Protein 2K57 (pdb70)

Foldseek 3Di:
DAFWKWFAWPVGDIFIFRGFWDADPPQQWTWGQGPVRDTDIDHNNGTDDIGTPVD

B-factor: mean 37.55, std 17.88, range [0.04, 75.51]

Sequence (55 aa):
MASPTVITLNDGREIQAVDTPKYDEESGFYEFKQLDGKQTRINKDQVRTVKDLLEMASPTVITLNDGREIQAVDTPKYDEESGFYEFKQLDGKQTRINKDQVRTVKDLLEMASPTVITLNDGREIQAVDTPKYDEESGFYEFKQLDGKQTRINKDQVRTVKDLLEMASPTVITLNDGREIQAVDTPKYDEESGFYEFKQLDGKQTRINKDQVRTVKDLLEMASPTVITLNDGREIQAVDTPKYDEESGFYEFKQLDGKQTRINKDQVRTVKDLLEMASPTVITLNDGREIQAVDTPKYDEESGFYEFKQLDGKQTRINKDQVRTVKDLLEMASPTVITLNDGREIQAVDTPKYDEESGFYEFKQLDGKQTRINKDQVRTVKDLLEMASPTVITLNDGREIQAVDTPKYDEESGFYEFKQLDGKQTRINKDQVRTVKDLLEMASPTVITLNDGREIQAVDTPKYDEESGFYEFKQLDGKQTRINKDQVRTVKDLLEMASPTVITLNDGREIQAVDTPKYDEESGFYEFKQLDGKQTRINKDQVRTVKDLLEMASPTVITLNDGREIQAVDTPKYDEESGFYEFKQLDGKQTRINKDQVRTVKDLLEMASPTVITLNDGREIQAVDTPKYDEESGFYEFKQLDGKQTRINKDQVRTVKDLLEMASPTVITLNDGREIQAVDTPKYDEESGFYEFKQLDGKQTRINKDQVRTVKDLLEMASPTVITLNDGREIQAVDTPKYDEESGFYEFKQLDGKQTRINKDQVRTVKDLLEMASPTVITLNDGREIQAVDTPKYDEESGFYEFKQLDGKQTRINKDQVRTVKDLLEMASPTVITLNDGREIQAVDTPKYDEESGFYEFKQLDGKQTRINKDQVRTVKDLLEMASPTVITLNDGREIQAVDTPKYDEESGFYEFKQLDGKQTRINKDQVRTVKDLLEMASPTVITLNDGREIQAVDTPKYDEESGFYEFKQLDGKQTRINKDQVRTVKDLLEMASPTVITLNDGREIQAVDTPKYDEESGFYEFKQLDGKQTRINKDQVRTVKDLLEMASPTVITLNDGREIQAVDTPKYDEESGFYEFKQLDGKQTRINKDQVRTVKDLLE

Secondary structure (DSSP, 8-state):
----EEEEESSS-EEEESS--EE-TTT-EEEEEBTTS-EEEEETTTEEEEEETT-

Radius of gyration: 10.43 Å; Cα contacts (8 Å, |Δi|>4): 114; chains: 1; bounding box: 24×16×30 Å

Organism: Pseudomonas savastanoi pv. phaseolicola (strain 1448A / Race 6) (NCBI:txid264730)

InterPro domains:
  IPR010305 Lipoprotein YgdI/YgdR-like [NF033216] (8-73)
  IPR010305 Lipoprotein YgdI/YgdR-like [PTHR37011] (8-73)
  IPR010920 LSM domain superfamily [SSF50182] (23-73)
  IPR047807 Lipoprotein YgdI/YgdR-like, Sm-like domain [PF06004] (25-72)

Nearest PDB structures (foldseek):
  2k57-assembly1_A  TM=9.425E-01  e=2.923E-08  Pseudomonas savastanoi pv. phaseolicola 1448A
  3bdu-assembly1_G  TM=8.909E-01  e=1.330E-04  Pectobacterium atrosepticum SCRI1043
  2rd1-assembly2_B  TM=9.309E-01  e=3.286E-04  Salmonella enterica subsp. enterica serovar Typhimurium str. LT2
  3fif-assembly6_F  TM=8.836E-01  e=2.090E-04  Escherichia coli K-12
  2ra2-assembly2_B  TM=8.646E-01  e=3.286E-04  Salmonella enterica subsp. enterica serovar Typhimurium str. LT2

Solvent-accessible surface area: 3950 Å² total; per-residue (Å²): 208,75,28,45,4,24,1,7,7,108,118,29,145,112,25,70,0,52,23,86,36,108,118,22,145,150,60,8,71,51,29,5,80,41,107,104,45,113,127,43,138,39,48,104,89,71,29,145,46,74,110,54,89,127,156

CATH classification: 2.30.30.100

Structure (mmCIF, N/CA/C/O backbone):
data_2K57
#
_entry.id   2K57
#
_cell.length_a   1.000
_cell.length_b   1.000
_cell.length_c   1.000
_cell.angle_alpha   90.00
_cell.angle_beta   90.00
_cell.angle_gamma   90.00
#
_symmetry.space_group_name_H-M   'P 1'
#
loop_
_atom_site.group_PDB
_atom_site.id
_atom_site.type_symbol
_atom_site.label_atom_id
_atom_site.label_alt_id
_atom_site.label_comp_id
_atom_site.label_asym_id
_atom_site.label_entity_id
_atom_site.label_seq_id
_atom_site.pdbx_PDB_ins_code
_atom_site.Cartn_x
_atom_site.Cartn_y
_atom_site.Cartn_z
_atom_site.occupancy
_atom_site.B_iso_or_equiv
_atom_site.auth_seq_id
_atom_site.auth_comp_id
_atom_site.auth_asym_id
_atom_site.auth_atom_id
_atom_site.pdbx_PDB_model_num
ATOM 1 N N . MET A 1 1 ? -13.162 9.197 -0.085 1.00 0.00 1 MET A N 1
ATOM 2 C CA . MET A 1 1 ? -12.909 9.155 -1.550 1.00 52.33 1 MET A CA 1
ATOM 3 C C . MET A 1 1 ? -12.331 7.796 -1.968 1.00 51.25 1 MET A C 1
ATOM 4 O O . MET A 1 1 ? -11.542 7.197 -1.239 1.00 34.14 1 MET A O 1
ATOM 20 N N . ALA A 1 2 ? -12.729 7.314 -3.145 1.00 32.03 2 ALA A N 1
ATOM 21 C CA . ALA A 1 2 ? -12.267 6.015 -3.648 1.00 2.33 2 ALA A CA 1
ATOM 22 C C . ALA A 1 2 ? -11.600 6.147 -5.024 1.00 61.04 2 ALA A C 1
ATOM 23 O O . ALA A 1 2 ? -12.151 6.757 -5.941 1.00 35.11 2 ALA A O 1
ATOM 30 N N . SER A 1 3 ? -10.414 5.565 -5.158 1.00 11.21 3 SER A N 1
ATOM 31 C CA . SER A 1 3 ? -9.651 5.608 -6.413 1.00 42.44 3 SER A CA 1
ATOM 32 C C . SER A 1 3 ? -8.669 4.435 -6.474 1.00 64.24 3 SER A C 1
ATOM 33 O O . SER A 1 3 ? -8.021 4.117 -5.478 1.00 40.32 3 SER A O 1
ATOM 41 N N . PRO A 1 4 ? -8.542 3.773 -7.638 1.00 33.24 4 PRO A N 1
ATOM 42 C CA . PRO A 1 4 ? -7.665 2.599 -7.780 1.00 73.25 4 PRO A CA 1
ATOM 43 C C . PRO A 1 4 ? -6.166 2.962 -7.767 1.00 22.24 4 PRO A C 1
ATOM 44 O O . PRO A 1 4 ? -5.667 3.638 -8.671 1.00 31.12 4 PRO A O 1
ATOM 55 N N . THR A 1 5 ? -5.450 2.491 -6.747 1.00 12.21 5 THR A N 1
ATOM 56 C CA . THR A 1 5 ? -4.015 2.784 -6.589 1.00 64.14 5 THR A CA 1
ATOM 57 C C . THR A 1 5 ? -3.192 1.493 -6.443 1.00 2.31 5 THR A C 1
ATOM 58 O O . THR A 1 5 ? -3.433 0.699 -5.537 1.00 61.54 5 THR A O 1
ATOM 69 N N . VAL A 1 6 ? -2.218 1.287 -7.329 1.00 61.41 6 VAL A N 1
ATOM 70 C CA . VAL A 1 6 ? -1.364 0.093 -7.273 1.00 33.32 6 VAL A CA 1
ATOM 71 C C . VAL A 1 6 ? -0.021 0.392 -6.576 1.00 34.23 6 VAL A C 1
ATOM 72 O O . VAL A 1 6 ? 0.790 1.192 -7.054 1.00 41.42 6 VAL A O 1
ATOM 85 N N . ILE A 1 7 ? 0.198 -0.240 -5.426 1.00 21.31 7 ILE A N 1
ATOM 86 C CA . ILE A 1 7 ? 1.442 -0.070 -4.670 1.00 53.51 7 ILE A CA 1
ATOM 87 C C . ILE A 1 7 ? 2.453 -1.173 -5.017 1.00 40.41 7 ILE A C 1
ATOM 88 O O . ILE A 1 7 ? 2.201 -2.358 -4.788 1.00 22.24 7 ILE A O 1
ATOM 104 N N . THR A 1 8 ? 3.593 -0.773 -5.569 1.00 5.11 8 THR A N 1
ATOM 105 C CA . THR A 1 8 ? 4.647 -1.717 -5.959 1.00 11.21 8 THR A CA 1
ATOM 106 C C . THR A 1 8 ? 5.737 -1.786 -4.882 1.00 42.32 8 THR A C 1
ATOM 107 O O . THR A 1 8 ? 6.326 -0.765 -4.525 1.00 71.20 8 THR A O 1
ATOM 118 N N . LEU A 1 9 ? 6.006 -2.986 -4.369 1.00 62.13 9 LEU A N 1
ATOM 119 C CA . LEU A 1 9 ? 6.979 -3.165 -3.283 1.00 12.30 9 LEU A CA 1
ATOM 120 C C . LEU A 1 9 ? 8.427 -3.259 -3.800 1.00 12.13 9 LEU A C 1
ATOM 121 O O . LEU A 1 9 ? 8.674 -3.297 -5.005 1.00 34.22 9 LEU A O 1
ATOM 137 N N . ASN A 1 10 ? 9.372 -3.306 -2.860 1.00 11.23 10 ASN A N 1
ATOM 138 C CA . ASN A 1 10 ? 10.812 -3.335 -3.161 1.00 74.43 10 ASN A CA 1
ATOM 139 C C . ASN A 1 10 ? 11.198 -4.467 -4.134 1.00 15.30 10 ASN A C 1
ATOM 140 O O . ASN A 1 10 ? 11.973 -4.257 -5.068 1.00 15.52 10 ASN A O 1
ATOM 151 N N . ASP A 1 11 ? 10.655 -5.660 -3.913 1.00 74.42 11 ASP A N 1
ATOM 152 C CA . ASP A 1 11 ? 10.959 -6.821 -4.758 1.00 34.22 11 ASP A CA 1
ATOM 153 C C . ASP A 1 11 ? 10.229 -6.739 -6.112 1.00 13.42 11 ASP A C 1
ATOM 154 O O . ASP A 1 11 ? 10.668 -7.318 -7.109 1.00 21.34 11 ASP A O 1
ATOM 163 N N . GLY A 1 12 ? 9.120 -6.000 -6.141 1.00 32.22 12 GLY A N 1
ATOM 164 C CA . GLY A 1 12 ? 8.301 -5.903 -7.348 1.00 3.21 12 GLY A CA 1
ATOM 165 C C . GLY A 1 12 ? 6.863 -6.374 -7.141 1.00 65.33 12 GLY A C 1
ATOM 166 O O . GLY A 1 12 ? 6.028 -6.244 -8.038 1.00 32.33 12 GLY A O 1
ATOM 170 N N . ARG A 1 13 ? 6.575 -6.932 -5.964 1.00 75.32 13 ARG A N 1
ATOM 171 C CA . ARG A 1 13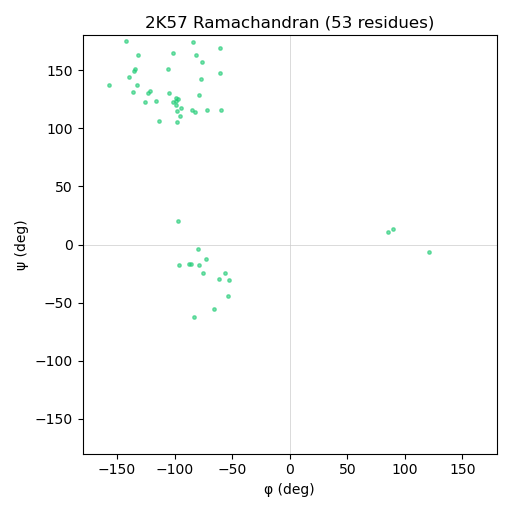 ? 5.211 -7.353 -5.614 1.00 0.04 13 ARG A CA 1
ATOM 172 C C . ARG A 1 13 ? 4.237 -6.160 -5.645 1.00 51.54 13 ARG A C 1
ATOM 173 O O . ARG A 1 13 ? 4.373 -5.221 -4.863 1.00 0.23 13 ARG A O 1
ATOM 194 N N . GLU A 1 14 ? 3.262 -6.199 -6.550 1.00 52.13 14 GLU A N 1
ATOM 195 C CA . GLU A 1 14 ? 2.294 -5.102 -6.694 1.00 33.44 14 GLU A CA 1
ATOM 196 C C . GLU A 1 14 ? 0.925 -5.473 -6.107 1.00 52.02 14 GLU A C 1
ATOM 197 O O . GLU A 1 14 ? 0.372 -6.530 -6.417 1.00 33.00 14 GLU A O 1
ATOM 209 N N . ILE A 1 15 ? 0.378 -4.593 -5.270 1.00 75.30 15 ILE A N 1
ATOM 210 C CA . ILE A 1 15 ? -0.964 -4.784 -4.709 1.00 74.11 15 ILE A CA 1
ATOM 211 C C . ILE A 1 15 ? -1.874 -3.599 -5.071 1.00 31.40 15 ILE A C 1
ATOM 212 O O . ILE A 1 15 ? -1.487 -2.439 -4.926 1.00 41.25 15 ILE A O 1
ATOM 228 N N . GLN A 1 16 ? -3.079 -3.895 -5.549 1.00 65.13 16 GLN A N 1
ATOM 229 C CA . GLN A 1 16 ? -4.020 -2.862 -5.995 1.00 42.01 16 GLN A CA 1
ATOM 230 C C . GLN A 1 16 ? -5.066 -2.540 -4.913 1.00 72.33 16 GLN A C 1
ATOM 231 O O . GLN A 1 16 ? -5.753 -3.430 -4.405 1.00 11.25 16 GLN A O 1
ATOM 245 N N . ALA A 1 17 ? -5.174 -1.260 -4.569 1.00 74.41 17 ALA A N 1
ATOM 246 C CA . ALA A 1 17 ? -6.127 -0.791 -3.560 1.00 0.44 17 ALA A CA 1
ATOM 247 C C . ALA A 1 17 ? -7.325 -0.068 -4.203 1.00 24.35 17 ALA A C 1
ATOM 248 O O . ALA A 1 17 ? -7.201 0.530 -5.275 1.00 73.32 17 ALA A O 1
ATOM 255 N N . VAL A 1 18 ? -8.484 -0.131 -3.543 1.00 62.23 18 VAL A N 1
ATOM 256 C CA . VAL A 1 18 ? -9.704 0.536 -4.037 1.00 73.12 18 VAL A CA 1
ATOM 257 C C . VAL A 1 18 ? -9.778 2.008 -3.589 1.00 72.35 18 VAL A C 1
ATOM 258 O O . VAL A 1 18 ? -10.550 2.800 -4.135 1.00 13.21 18 VAL A O 1
ATOM 271 N N . ASP A 1 19 ? -8.985 2.360 -2.581 1.00 44.42 19 ASP A N 1
ATOM 272 C CA . ASP A 1 19 ? -8.864 3.748 -2.127 1.00 12.13 19 ASP A CA 1
ATOM 273 C C . ASP A 1 19 ? -7.413 4.077 -1.729 1.00 12.42 19 ASP A C 1
ATOM 274 O O . ASP A 1 19 ? -6.546 3.201 -1.725 1.00 13.11 19 ASP A O 1
ATOM 283 N N . THR A 1 20 ? -7.157 5.340 -1.391 1.00 12.44 20 THR A N 1
ATOM 284 C CA . THR A 1 20 ? -5.783 5.829 -1.190 1.00 4.52 20 THR A CA 1
ATOM 285 C C . THR A 1 20 ? -5.201 5.395 0.168 1.00 23.22 20 THR A C 1
ATOM 286 O O . THR A 1 20 ? -5.905 5.361 1.180 1.00 5.11 20 THR A O 1
ATOM 297 N N . PRO A 1 21 ? -3.892 5.058 0.204 1.00 51.43 21 PRO A N 1
ATOM 298 C CA . PRO A 1 21 ? -3.231 4.541 1.419 1.00 12.30 21 PRO A CA 1
ATOM 299 C C . PRO A 1 21 ? -2.912 5.621 2.477 1.00 13.25 21 PRO A C 1
ATOM 300 O O . PRO A 1 21 ? -2.797 6.809 2.168 1.00 11.20 21 PRO A O 1
ATOM 311 N N . LYS A 1 22 ? -2.762 5.183 3.727 1.00 1.42 22 LYS A N 1
ATOM 312 C CA . LYS A 1 22 ? -2.409 6.065 4.849 1.00 54.13 22 LYS A CA 1
ATOM 313 C C . LYS A 1 22 ? -1.041 5.694 5.445 1.00 61.40 22 LYS A C 1
ATOM 314 O O . LYS A 1 22 ? -0.823 4.560 5.867 1.00 74.35 22 LYS A O 1
ATOM 333 N N . TYR A 1 23 ? -0.124 6.654 5.481 1.00 71.35 23 TYR A N 1
ATOM 334 C CA . TYR A 1 23 ? 1.162 6.464 6.158 1.00 0.53 23 TYR A CA 1
ATOM 335 C C . TYR A 1 23 ? 1.001 6.710 7.666 1.00 22.21 23 TYR A C 1
ATOM 336 O O . TYR A 1 23 ? 0.703 7.825 8.096 1.00 22.43 23 TYR A O 1
ATOM 354 N N . ASP A 1 24 ? 1.182 5.660 8.461 1.00 74.50 24 ASP A N 1
ATOM 355 C CA . ASP A 1 24 ? 0.959 5.734 9.906 1.00 63.41 24 ASP A CA 1
ATOM 356 C C . ASP A 1 24 ? 2.278 5.942 10.673 1.00 74.42 24 ASP A C 1
ATOM 357 O O . ASP A 1 24 ? 3.081 5.019 10.815 1.00 11.44 24 ASP A O 1
ATOM 366 N N . GLU A 1 25 ? 2.483 7.163 11.167 1.00 63.24 25 GLU A N 1
ATOM 367 C CA . GLU A 1 25 ? 3.700 7.530 11.907 1.00 43.32 25 GLU A CA 1
ATOM 368 C C . GLU A 1 25 ? 3.867 6.696 13.193 1.00 11.14 25 GLU A C 1
ATOM 369 O O . GLU A 1 25 ? 4.985 6.433 13.640 1.00 45.11 25 GLU A O 1
ATOM 381 N N . GLU A 1 26 ? 2.746 6.273 13.769 1.00 25.10 26 GLU A N 1
ATOM 382 C CA . GLU A 1 26 ? 2.751 5.532 15.037 1.00 12.15 26 GLU A CA 1
ATOM 383 C C . GLU A 1 26 ? 3.430 4.159 14.905 1.00 23.51 26 GLU A C 1
ATOM 384 O O . GLU A 1 26 ? 4.369 3.846 15.640 1.00 44.02 26 GLU A O 1
ATOM 396 N N . SER A 1 27 ? 2.956 3.346 13.964 1.00 31.14 27 SER A N 1
ATOM 397 C CA . SER A 1 27 ? 3.489 1.988 13.763 1.00 10.34 27 SER A CA 1
ATOM 398 C C . SER A 1 27 ? 4.551 1.944 12.650 1.00 74.52 27 SER A C 1
ATOM 399 O O . SER A 1 27 ? 5.324 0.989 12.557 1.00 43.21 27 SER A O 1
ATOM 407 N N . GLY A 1 28 ? 4.578 2.974 11.803 1.00 54.04 28 GLY A N 1
ATOM 408 C CA . GLY A 1 28 ? 5.569 3.046 10.726 1.00 34.54 28 GLY A CA 1
ATOM 409 C C . GLY A 1 28 ? 5.162 2.299 9.454 1.00 53.35 28 GLY A C 1
ATOM 410 O O . GLY A 1 28 ? 5.982 2.106 8.553 1.00 3.20 28 GLY A O 1
ATOM 414 N N . PHE A 1 29 ? 3.902 1.873 9.379 1.00 1.01 29 PHE A N 1
ATOM 415 C CA . PHE A 1 29 ? 3.407 1.108 8.224 1.00 4.13 29 PHE A CA 1
ATOM 416 C C . PHE A 1 29 ? 2.592 1.980 7.255 1.00 11.21 29 PHE A C 1
ATOM 417 O O . PHE A 1 29 ? 2.173 3.092 7.585 1.00 62.12 29 PHE A O 1
ATOM 434 N N . TYR A 1 30 ? 2.378 1.451 6.053 1.00 53.21 30 TYR A N 1
ATOM 435 C CA . TYR A 1 30 ? 1.407 2.005 5.107 1.00 51.53 30 TYR A CA 1
ATOM 436 C C . TYR A 1 30 ? 0.124 1.166 5.120 1.00 1.25 30 TYR A C 1
ATOM 437 O O . TYR A 1 30 ? 0.158 -0.043 4.883 1.00 0.15 30 TYR A O 1
ATOM 455 N N . GLU A 1 31 ? -0.999 1.814 5.405 1.00 50.23 31 GLU A N 1
ATOM 456 C CA . GLU A 1 31 ? -2.295 1.137 5.468 1.00 32.23 31 GLU A CA 1
ATOM 457 C C . GLU A 1 31 ? -3.072 1.340 4.161 1.00 44.10 31 GLU A C 1
ATOM 458 O O . GLU A 1 31 ? -3.375 2.470 3.786 1.00 64.30 31 GLU A O 1
ATOM 470 N N . PHE A 1 32 ? -3.395 0.252 3.473 1.00 32.45 32 PHE A N 1
ATOM 471 C CA . PHE A 1 32 ? -4.140 0.341 2.214 1.00 54.12 32 PHE A CA 1
ATOM 472 C C . PHE A 1 32 ? -5.188 -0.771 2.100 1.00 40.04 32 PHE A C 1
ATOM 473 O O . PHE A 1 32 ? -4.979 -1.897 2.563 1.00 32.42 32 PHE A O 1
ATOM 490 N N . LYS A 1 33 ? -6.321 -0.437 1.491 1.00 54.31 33 LYS A N 1
ATOM 491 C CA . LYS A 1 33 ? -7.442 -1.367 1.352 1.00 32.34 33 LYS A CA 1
ATOM 492 C C . LYS A 1 33 ? -7.409 -2.094 -0.004 1.00 40.22 33 LYS A C 1
ATOM 493 O O . LYS A 1 33 ? -7.651 -1.492 -1.050 1.00 13.15 33 LYS A O 1
ATOM 512 N N . GLN A 1 34 ? -7.126 -3.397 0.032 1.00 34.13 34 GLN A N 1
ATOM 513 C CA . GLN A 1 34 ? -7.025 -4.226 -1.183 1.00 3.11 34 GLN A CA 1
ATOM 514 C C . GLN A 1 34 ? -8.339 -4.253 -1.986 1.00 22.43 34 GLN A C 1
ATOM 515 O O . GLN A 1 34 ? -9.388 -3.829 -1.502 1.00 41.34 34 GLN A O 1
ATOM 529 N N . LEU A 1 35 ? -8.273 -4.789 -3.208 1.00 70.25 35 LEU A N 1
ATOM 530 C CA . LEU A 1 35 ? -9.451 -4.909 -4.084 1.00 41.04 35 LEU A CA 1
ATOM 531 C C . LEU A 1 35 ? -10.628 -5.623 -3.392 1.00 64.01 35 LEU A C 1
ATOM 532 O O . LEU A 1 35 ? -11.792 -5.345 -3.684 1.00 3.12 35 LEU A O 1
ATOM 548 N N . ASP A 1 36 ? -10.324 -6.537 -2.472 1.00 25.04 36 ASP A N 1
ATOM 549 C CA . ASP A 1 36 ? -11.366 -7.300 -1.769 1.00 45.50 36 ASP A CA 1
ATOM 550 C C . ASP A 1 36 ? -12.108 -6.430 -0.740 1.00 55.21 36 ASP A C 1
ATOM 551 O O . ASP A 1 36 ? -13.157 -6.816 -0.221 1.00 31.30 36 ASP A O 1
ATOM 560 N N . GLY A 1 37 ? -11.559 -5.252 -0.459 1.00 0.24 37 GLY A N 1
ATOM 561 C CA . GLY A 1 37 ? -12.078 -4.413 0.613 1.00 74.23 37 GLY A CA 1
ATOM 562 C C . GLY A 1 37 ? -11.414 -4.704 1.959 1.00 61.20 37 GLY A C 1
ATOM 563 O O . GLY A 1 37 ? -11.897 -4.265 3.005 1.00 62.23 37 GLY A O 1
ATOM 567 N N . LYS A 1 38 ? -10.300 -5.447 1.932 1.00 23.32 38 LYS A N 1
ATOM 568 C CA . LYS A 1 38 ? -9.562 -5.795 3.155 1.00 14.30 38 LYS A CA 1
ATOM 569 C C . LYS A 1 38 ? -8.385 -4.836 3.389 1.00 4.52 38 LYS A C 1
ATOM 570 O O . LYS A 1 38 ? -7.528 -4.667 2.519 1.00 14.51 38 LYS A O 1
ATOM 589 N N . GLN A 1 39 ? -8.343 -4.224 4.566 1.00 71.41 39 GLN A N 1
ATOM 590 C CA . GLN A 1 39 ? -7.231 -3.347 4.944 1.00 34.31 39 GLN A CA 1
ATOM 591 C C . GLN A 1 39 ? -6.000 -4.161 5.382 1.00 74.31 39 GLN A C 1
ATOM 592 O O . GLN A 1 39 ? -6.099 -5.049 6.232 1.00 23.44 39 GLN A O 1
ATOM 606 N N . THR A 1 40 ? -4.846 -3.859 4.793 1.00 51.10 40 THR A N 1
ATOM 607 C CA . THR A 1 40 ? -3.576 -4.479 5.203 1.00 64.42 40 THR A CA 1
ATOM 608 C C . THR A 1 40 ? -2.486 -3.419 5.402 1.00 41.52 40 THR A C 1
ATOM 609 O O . THR A 1 40 ? -2.619 -2.282 4.944 1.00 52.14 40 THR A O 1
ATOM 620 N N . ARG A 1 41 ? -1.408 -3.796 6.089 1.00 10.05 41 ARG A N 1
ATOM 621 C CA . ARG A 1 41 ? -0.351 -2.847 6.466 1.00 0.22 41 ARG A CA 1
ATOM 622 C C . ARG A 1 41 ? 1.050 -3.436 6.231 1.00 0.11 41 ARG A C 1
ATOM 623 O O . ARG A 1 41 ? 1.335 -4.562 6.641 1.00 53.11 41 ARG A O 1
ATOM 644 N N . ILE A 1 42 ? 1.921 -2.669 5.578 1.00 35.22 42 ILE A N 1
ATOM 645 C CA . ILE A 1 42 ? 3.304 -3.102 5.327 1.00 62.10 42 ILE A CA 1
ATOM 646 C C . ILE A 1 42 ? 4.305 -1.976 5.653 1.00 3.23 42 ILE A C 1
ATOM 647 O O . ILE A 1 42 ? 3.972 -0.795 5.553 1.00 33.15 42 ILE A O 1
ATOM 663 N N . ASN A 1 43 ? 5.527 -2.344 6.051 1.00 41.53 43 ASN A N 1
ATOM 664 C CA . ASN A 1 43 ? 6.515 -1.369 6.538 1.00 35.13 43 ASN A CA 1
ATOM 665 C C . ASN A 1 43 ? 6.885 -0.310 5.479 1.00 51.44 43 ASN A C 1
ATOM 666 O O . ASN A 1 43 ? 6.921 -0.582 4.277 1.00 13.40 43 ASN A O 1
ATOM 677 N N . LYS A 1 44 ? 7.180 0.893 5.966 1.00 21.42 44 LYS A N 1
ATOM 678 C CA . LYS A 1 44 ? 7.471 2.067 5.125 1.00 12.20 44 LYS A CA 1
ATOM 679 C C . LYS A 1 44 ? 8.622 1.853 4.119 1.00 32.41 44 LYS A C 1
ATOM 680 O O . LYS A 1 44 ? 8.688 2.538 3.100 1.00 33.52 44 LYS A O 1
ATOM 699 N N . ASP A 1 45 ? 9.526 0.919 4.401 1.00 74.11 45 ASP A N 1
ATOM 700 C CA . ASP A 1 45 ? 10.699 0.704 3.540 1.00 21.51 45 ASP A CA 1
ATOM 701 C C . ASP A 1 45 ? 10.407 -0.283 2.393 1.00 34.13 45 ASP A C 1
ATOM 702 O O . ASP A 1 45 ? 11.144 -0.346 1.408 1.00 64.25 45 ASP A O 1
ATOM 711 N N . GLN A 1 46 ? 9.327 -1.051 2.524 1.00 54.01 46 GLN A N 1
ATOM 712 C CA . GLN A 1 46 ? 8.973 -2.067 1.526 1.00 43.10 46 GLN A CA 1
ATOM 713 C C . GLN A 1 46 ? 8.308 -1.458 0.284 1.00 21.14 46 GLN A C 1
ATOM 714 O O . GLN A 1 46 ? 8.241 -2.099 -0.760 1.00 4.03 46 GLN A O 1
ATOM 728 N N . VAL A 1 47 ? 7.814 -0.229 0.394 1.00 61.22 47 VAL A N 1
ATOM 729 C CA . VAL A 1 47 ? 7.111 0.422 -0.721 1.00 40.44 47 VAL A CA 1
ATOM 730 C C . VAL A 1 47 ? 8.085 1.108 -1.703 1.00 50.31 47 VAL A C 1
ATOM 731 O O . VAL A 1 47 ? 8.810 2.038 -1.344 1.00 72.41 47 VAL A O 1
ATOM 744 N N . ARG A 1 48 ? 8.118 0.615 -2.941 1.00 41.32 48 ARG A N 1
ATOM 745 C CA . ARG A 1 48 ? 8.951 1.211 -3.993 1.00 11.11 48 ARG A CA 1
ATOM 746 C C . ARG A 1 48 ? 8.252 2.410 -4.655 1.00 62.52 48 ARG A C 1
ATOM 747 O O . ARG A 1 48 ? 8.736 3.541 -4.597 1.00 60.12 48 ARG A O 1
ATOM 768 N N . THR A 1 49 ? 7.106 2.151 -5.290 1.00 73.24 49 THR A N 1
ATOM 769 C CA . THR A 1 49 ? 6.361 3.196 -6.014 1.00 3.12 49 THR A CA 1
ATOM 770 C C . THR A 1 49 ? 4.865 3.175 -5.673 1.00 1.32 49 THR A C 1
ATOM 771 O O . THR A 1 49 ? 4.245 2.110 -5.591 1.00 73.13 49 THR A O 1
ATOM 782 N N . VAL A 1 50 ? 4.290 4.360 -5.484 1.00 43.24 50 VAL A N 1
ATOM 783 C CA . VAL A 1 50 ? 2.849 4.504 -5.249 1.00 74.44 50 VAL A CA 1
ATOM 784 C C . VAL A 1 50 ? 2.191 5.229 -6.431 1.00 10.21 50 VAL A C 1
ATOM 785 O O . VAL A 1 50 ? 2.363 6.439 -6.606 1.00 44.11 50 VAL A O 1
ATOM 798 N N . LYS A 1 51 ? 1.457 4.486 -7.257 1.00 3.50 51 LYS A N 1
ATOM 799 C CA . LYS A 1 51 ? 0.840 5.053 -8.462 1.00 23.00 51 LYS A CA 1
ATOM 800 C C . LYS A 1 51 ? -0.611 4.598 -8.637 1.00 74.23 51 LYS A C 1
ATOM 801 O O . LYS A 1 51 ? -0.989 3.498 -8.237 1.00 13.02 51 LYS A O 1
ATOM 820 N N . ASP A 1 52 ? -1.415 5.457 -9.244 1.00 33.34 52 ASP A N 1
ATOM 821 C CA . ASP A 1 52 ? -2.810 5.148 -9.546 1.00 70.23 52 ASP A CA 1
ATOM 822 C C . ASP A 1 52 ? -2.924 4.321 -10.834 1.00 24.20 52 ASP A C 1
ATOM 823 O O . ASP A 1 52 ? -1.984 4.239 -11.620 1.00 13.13 52 ASP A O 1
ATOM 832 N N . LEU A 1 53 ? -4.071 3.686 -11.036 1.00 54.44 53 LEU A N 1
ATOM 833 C CA . LEU A 1 53 ? -4.362 3.028 -12.317 1.00 31.12 53 LEU A CA 1
ATOM 834 C C . LEU A 1 53 ? -4.817 4.063 -13.362 1.00 50.12 53 LEU A C 1
ATOM 835 O O . LEU A 1 53 ? -5.041 3.739 -14.528 1.00 61.52 53 LEU A O 1
ATOM 851 N N . LEU A 1 54 ? -4.942 5.314 -12.921 1.00 32.53 54 LEU A N 1
ATOM 852 C CA . LEU A 1 54 ? -5.433 6.411 -13.764 1.00 62.44 54 LEU A CA 1
ATOM 853 C C . LEU A 1 54 ? -4.275 7.233 -14.370 1.00 44.33 54 LEU A C 1
ATOM 854 O O . LEU A 1 54 ? -4.472 8.374 -14.794 1.00 74.51 54 LEU A O 1
ATOM 870 N N . GLU A 1 55 ? -3.079 6.640 -14.416 1.00 55.34 55 GLU A N 1
ATOM 871 C CA . GLU A 1 55 ? -1.878 7.314 -14.952 1.00 62.53 55 GLU A CA 1
ATOM 872 C C . GLU A 1 55 ? -2.085 7.821 -16.396 1.00 24.44 55 GLU A C 1
ATOM 873 O O . GLU A 1 55 ? -2.063 9.054 -16.611 1.00 37.51 55 GLU A O 1
ATOM 885 N N . MET A 1 1 ? -15.245 9.009 -0.967 1.00 44.15 1 MET A N 2
ATOM 886 C CA . MET A 1 1 ? -14.043 9.446 -1.729 1.00 34.22 1 MET A CA 2
ATOM 887 C C . MET A 1 1 ? -12.931 8.386 -1.674 1.00 4.41 1 MET A C 2
ATOM 888 O O . MET A 1 1 ? -12.617 7.862 -0.605 1.00 53.30 1 MET A O 2
ATOM 904 N N . ALA A 1 2 ? -12.344 8.080 -2.832 1.00 72.22 2 ALA A N 2
ATOM 905 C CA . ALA A 1 2 ? -11.277 7.074 -2.931 1.00 53.10 2 ALA A CA 2
ATOM 906 C C . ALA A 1 2 ? -10.652 7.050 -4.334 1.00 22.31 2 ALA A C 2
ATOM 907 O O . ALA A 1 2 ? -11.013 7.847 -5.206 1.00 12.31 2 ALA A O 2
ATOM 914 N N . SER A 1 3 ? -9.719 6.128 -4.547 1.00 44.33 3 SER A N 2
ATOM 915 C CA . SER A 1 3 ? -9.025 5.994 -5.836 1.00 5.51 3 SER A CA 2
ATOM 916 C C . SER A 1 3 ? -8.384 4.607 -5.964 1.00 31.12 3 SER A C 2
ATOM 917 O O . SER A 1 3 ? -7.902 4.057 -4.974 1.00 24.14 3 SER A O 2
ATOM 925 N N . PRO A 1 4 ? -8.378 4.006 -7.171 1.00 24.30 4 PRO A N 2
ATOM 926 C CA . PRO A 1 4 ? -7.693 2.723 -7.391 1.00 52.24 4 PRO A CA 2
ATOM 927 C C . PRO A 1 4 ? -6.164 2.889 -7.403 1.00 72.22 4 PRO A C 2
ATOM 928 O O . PRO A 1 4 ? -5.598 3.523 -8.299 1.00 22.41 4 PRO A O 2
ATOM 939 N N . THR A 1 5 ? -5.498 2.304 -6.413 1.00 64.34 5 THR A N 2
ATOM 940 C CA . THR A 1 5 ? -4.053 2.475 -6.242 1.00 23.21 5 THR A CA 2
ATOM 941 C C . THR A 1 5 ? -3.285 1.172 -6.503 1.00 4.52 5 THR A C 2
ATOM 942 O O . THR A 1 5 ? -3.785 0.078 -6.249 1.00 2.44 5 THR A O 2
ATOM 953 N N . VAL A 1 6 ? -2.066 1.301 -7.021 1.00 63.01 6 VAL A N 2
ATOM 954 C CA . VAL A 1 6 ? -1.163 0.162 -7.179 1.00 31.02 6 VAL A CA 2
ATOM 955 C C . VAL A 1 6 ? 0.133 0.388 -6.383 1.00 62.44 6 VAL A C 2
ATOM 956 O O . VAL A 1 6 ? 0.927 1.281 -6.684 1.00 44.04 6 VAL A O 2
ATOM 969 N N . ILE A 1 7 ? 0.323 -0.410 -5.344 1.00 41.41 7 ILE A N 2
ATOM 970 C CA . ILE A 1 7 ? 1.502 -0.293 -4.490 1.00 3.12 7 ILE A CA 2
ATOM 971 C C . ILE A 1 7 ? 2.641 -1.180 -4.999 1.00 1.24 7 ILE A C 2
ATOM 972 O O . ILE A 1 7 ? 2.603 -2.405 -4.862 1.00 21.05 7 ILE A O 2
ATOM 988 N N . THR A 1 8 ? 3.644 -0.551 -5.598 1.00 74.23 8 THR A N 2
ATOM 989 C CA . THR A 1 8 ? 4.806 -1.266 -6.123 1.00 73.12 8 THR A CA 2
ATOM 990 C C . THR A 1 8 ? 5.836 -1.523 -5.020 1.00 60.22 8 THR A C 2
ATOM 991 O O . THR A 1 8 ? 6.497 -0.597 -4.559 1.00 32.03 8 THR A O 2
ATOM 1002 N N . LEU A 1 9 ? 5.956 -2.773 -4.588 1.00 71.21 9 LEU A N 2
ATOM 1003 C CA . LEU A 1 9 ? 6.967 -3.156 -3.596 1.00 3.55 9 LEU A CA 2
ATOM 1004 C C . LEU A 1 9 ? 8.352 -3.288 -4.249 1.00 42.42 9 LEU A C 2
ATOM 1005 O O . LEU A 1 9 ? 8.459 -3.575 -5.442 1.00 10.51 9 LEU A O 2
ATOM 1021 N N . ASN A 1 10 ? 9.412 -3.092 -3.464 1.00 10.42 10 ASN A N 2
ATOM 1022 C CA . ASN A 1 10 ? 10.782 -3.139 -3.995 1.00 42.43 10 ASN A CA 2
ATOM 1023 C C . ASN A 1 10 ? 11.153 -4.557 -4.480 1.00 5.05 10 ASN A C 2
ATOM 1024 O O . ASN A 1 10 ? 12.144 -4.745 -5.187 1.00 11.34 10 ASN A O 2
ATOM 1035 N N . ASP A 1 11 ? 10.349 -5.549 -4.092 1.00 63.43 11 ASP A N 2
ATOM 1036 C CA . ASP A 1 11 ? 10.515 -6.926 -4.577 1.00 42.40 11 ASP A CA 2
ATOM 1037 C C . ASP A 1 11 ? 10.003 -7.087 -6.022 1.00 74.24 11 ASP A C 2
ATOM 1038 O O . ASP A 1 11 ? 10.205 -8.130 -6.651 1.00 64.51 11 ASP A O 2
ATOM 1047 N N . GLY A 1 12 ? 9.340 -6.052 -6.540 1.00 50.31 12 GLY A N 2
ATOM 1048 C CA . GLY A 1 12 ? 8.721 -6.128 -7.866 1.00 10.21 12 GLY A CA 2
ATOM 1049 C C . GLY A 1 12 ? 7.265 -6.585 -7.805 1.00 34.20 12 GLY A C 2
ATOM 1050 O O . GLY A 1 12 ? 6.609 -6.763 -8.835 1.00 3.54 12 GLY A O 2
ATOM 1054 N N . ARG A 1 13 ? 6.765 -6.773 -6.588 1.00 5.43 13 ARG A N 2
ATOM 1055 C CA . ARG A 1 13 ? 5.382 -7.198 -6.360 1.00 31.42 13 ARG A CA 2
ATOM 1056 C C . ARG A 1 13 ? 4.436 -5.990 -6.302 1.00 22.52 13 ARG A C 2
ATOM 1057 O O . ARG A 1 13 ? 4.715 -5.007 -5.620 1.00 63.41 13 ARG A O 2
ATOM 1078 N N . GLU A 1 14 ? 3.318 -6.068 -7.018 1.00 51.45 14 GLU A N 2
ATOM 1079 C CA . GLU A 1 14 ? 2.343 -4.968 -7.051 1.00 25.22 14 GLU A CA 2
ATOM 1080 C C . GLU A 1 14 ? 1.038 -5.343 -6.329 1.00 43.33 14 GLU A C 2
ATOM 1081 O O . GLU A 1 14 ? 0.457 -6.401 -6.577 1.00 65.23 14 GLU A O 2
ATOM 1093 N N . ILE A 1 15 ? 0.588 -4.467 -5.432 1.00 65.42 15 ILE A N 2
ATOM 1094 C CA . ILE A 1 15 ? -0.657 -4.680 -4.680 1.00 4.25 15 ILE A CA 2
ATOM 1095 C C . ILE A 1 15 ? -1.749 -3.699 -5.138 1.00 24.24 15 ILE A C 2
ATOM 1096 O O . ILE A 1 15 ? -1.524 -2.491 -5.188 1.00 10.11 15 ILE A O 2
ATOM 1112 N N . GLN A 1 16 ? -2.929 -4.217 -5.469 1.00 71.11 16 GLN A N 2
ATOM 1113 C CA . GLN A 1 16 ? -4.027 -3.377 -5.966 1.00 53.34 16 GLN A CA 2
ATOM 1114 C C . GLN A 1 16 ? -5.028 -3.018 -4.852 1.00 1.30 16 GLN A C 2
ATOM 1115 O O . GLN A 1 16 ? -5.563 -3.896 -4.169 1.00 5.40 16 GLN A O 2
ATOM 1129 N N . ALA A 1 17 ? -5.288 -1.721 -4.694 1.00 63.22 17 ALA A N 2
ATOM 1130 C CA . ALA A 1 17 ? -6.178 -1.219 -3.641 1.00 13.23 17 ALA A CA 2
ATOM 1131 C C . ALA A 1 17 ? -7.306 -0.335 -4.206 1.00 62.12 17 ALA A C 2
ATOM 1132 O O . ALA A 1 17 ? -7.138 0.331 -5.227 1.00 51.24 17 ALA A O 2
ATOM 1139 N N . VAL A 1 18 ? -8.454 -0.338 -3.526 1.00 41.31 18 VAL A N 2
ATOM 1140 C CA . VAL A 1 18 ? -9.601 0.506 -3.902 1.00 32.53 18 VAL A CA 2
ATOM 1141 C C . VAL A 1 18 ? -9.613 1.829 -3.113 1.00 70.30 18 VAL A C 2
ATOM 1142 O O . VAL A 1 18 ? -10.558 2.617 -3.214 1.00 74.21 18 VAL A O 2
ATOM 1155 N N . ASP A 1 19 ? -8.562 2.059 -2.330 1.00 70.21 19 ASP A N 2
ATOM 1156 C CA . ASP A 1 19 ? -8.456 3.256 -1.491 1.00 14.24 19 ASP A CA 2
ATOM 1157 C C . ASP A 1 19 ? -6.991 3.724 -1.417 1.00 54.12 19 ASP A C 2
ATOM 1158 O O . ASP A 1 19 ? -6.069 2.945 -1.675 1.00 11.25 19 ASP A O 2
ATOM 1167 N N . THR A 1 20 ? -6.777 4.983 -1.041 1.00 41.13 20 THR A N 2
ATOM 1168 C CA . THR A 1 20 ? -5.432 5.578 -1.048 1.00 74.13 20 THR A CA 2
ATOM 1169 C C . THR A 1 20 ? -4.609 5.159 0.182 1.00 71.51 20 THR A C 2
ATOM 1170 O O . THR A 1 20 ? -5.052 5.312 1.322 1.00 64.22 20 THR A O 2
ATOM 1181 N N . PRO A 1 21 ? -3.386 4.632 -0.029 1.00 31.24 21 PRO A N 2
ATOM 1182 C CA . PRO A 1 21 ? -2.518 4.182 1.074 1.00 61.23 21 PRO A CA 2
ATOM 1183 C C . PRO A 1 21 ? -2.079 5.333 2.001 1.00 40.33 21 PRO A C 2
ATOM 1184 O O . PRO A 1 21 ? -1.341 6.235 1.594 1.00 3.35 21 PRO A O 2
ATOM 1195 N N . LYS A 1 22 ? -2.548 5.291 3.245 1.00 73.23 22 LYS A N 2
ATOM 1196 C CA . LYS A 1 22 ? -2.184 6.284 4.262 1.00 13.12 22 LYS A CA 2
ATOM 1197 C C . LYS A 1 22 ? -0.885 5.894 4.980 1.00 30.32 22 LYS A C 2
ATOM 1198 O O . LYS A 1 22 ? -0.768 4.790 5.505 1.00 41.11 22 LYS A O 2
ATOM 1217 N N . TYR A 1 23 ? 0.090 6.798 5.010 1.00 20.53 23 TYR A N 2
ATOM 1218 C CA . TYR A 1 23 ? 1.303 6.565 5.793 1.00 74.54 23 TYR A CA 2
ATOM 1219 C C . TYR A 1 23 ? 1.062 6.926 7.259 1.00 62.33 23 TYR A C 2
ATOM 1220 O O . TYR A 1 23 ? 0.593 8.020 7.572 1.00 65.20 23 TYR A O 2
ATOM 1238 N N . ASP A 1 24 ? 1.371 6.002 8.153 1.00 65.23 24 ASP A N 2
ATOM 1239 C CA . ASP A 1 24 ? 1.193 6.230 9.582 1.00 4.52 24 ASP A CA 2
ATOM 1240 C C . ASP A 1 24 ? 2.548 6.250 10.305 1.00 11.24 24 ASP A C 2
ATOM 1241 O O . ASP A 1 24 ? 3.112 5.203 10.611 1.00 2.22 24 ASP A O 2
ATOM 1250 N N . GLU A 1 25 ? 3.070 7.452 10.560 1.00 15.52 25 GLU A N 2
ATOM 1251 C CA . GLU A 1 25 ? 4.369 7.626 11.234 1.00 24.10 25 GLU A CA 2
ATOM 1252 C C . GLU A 1 25 ? 4.401 6.959 12.622 1.00 33.12 25 GLU A C 2
ATOM 1253 O O . GLU A 1 25 ? 5.460 6.558 13.110 1.00 61.53 25 GLU A O 2
ATOM 1265 N N . GLU A 1 26 ? 3.233 6.845 13.246 1.00 51.35 26 GLU A N 2
ATOM 1266 C CA . GLU A 1 26 ? 3.118 6.290 14.599 1.00 52.42 26 GLU A CA 2
ATOM 1267 C C . GLU A 1 26 ? 3.439 4.787 14.631 1.00 32.14 26 GLU A C 2
ATOM 1268 O O . GLU A 1 26 ? 4.200 4.320 15.481 1.00 12.31 26 GLU A O 2
ATOM 1280 N N . SER A 1 27 ? 2.848 4.034 13.707 1.00 21.14 27 SER A N 2
ATOM 1281 C CA . SER A 1 27 ? 3.101 2.586 13.608 1.00 4.32 27 SER A CA 2
ATOM 1282 C C . SER A 1 27 ? 4.276 2.279 12.668 1.00 33.41 27 SER A C 2
ATOM 1283 O O . SER A 1 27 ? 4.959 1.268 12.826 1.00 63.21 27 SER A O 2
ATOM 1291 N N . GLY A 1 28 ? 4.507 3.161 11.698 1.00 73.41 28 GLY A N 2
ATOM 1292 C CA . GLY A 1 28 ? 5.557 2.946 10.703 1.00 52.51 28 GLY A CA 2
ATOM 1293 C C . GLY A 1 28 ? 5.081 2.148 9.488 1.00 43.43 28 GLY A C 2
ATOM 1294 O O . GLY A 1 28 ? 5.888 1.732 8.654 1.00 4.15 28 GLY A O 2
ATOM 1298 N N . PHE A 1 29 ? 3.769 1.940 9.381 1.00 14.54 29 PHE A N 2
ATOM 1299 C CA . PHE A 1 29 ? 3.192 1.149 8.285 1.00 51.15 29 PHE A CA 2
ATOM 1300 C C . PHE A 1 29 ? 2.317 2.004 7.348 1.00 22.41 29 PHE A C 2
ATOM 1301 O O . PHE A 1 29 ? 1.956 3.141 7.666 1.00 63.50 29 PHE A O 2
ATOM 1318 N N . TYR A 1 30 ? 1.993 1.441 6.183 1.00 11.02 30 TYR A N 2
ATOM 1319 C CA . TYR A 1 30 ? 1.014 2.033 5.262 1.00 41.52 30 TYR A CA 2
ATOM 1320 C C . TYR A 1 30 ? -0.340 1.314 5.365 1.00 72.44 30 TYR A C 2
ATOM 1321 O O . TYR A 1 30 ? -0.410 0.087 5.285 1.00 11.34 30 TYR A O 2
ATOM 1339 N N . GLU A 1 31 ? -1.407 2.090 5.535 1.00 10.51 31 GLU A N 2
ATOM 1340 C CA . GLU A 1 31 ? -2.766 1.552 5.642 1.00 65.23 31 GLU A CA 2
ATOM 1341 C C . GLU A 1 31 ? -3.504 1.670 4.299 1.00 45.51 31 GLU A C 2
ATOM 1342 O O . GLU A 1 31 ? -3.699 2.773 3.786 1.00 31.33 31 GLU A O 2
ATOM 1354 N N . PHE A 1 32 ? -3.914 0.537 3.733 1.00 33.24 32 PHE A N 2
ATOM 1355 C CA . PHE A 1 32 ? -4.595 0.528 2.431 1.00 54.23 32 PHE A CA 2
ATOM 1356 C C . PHE A 1 32 ? -5.643 -0.590 2.344 1.00 72.41 32 PHE A C 2
ATOM 1357 O O . PHE A 1 32 ? -5.531 -1.615 3.016 1.00 3.42 32 PHE A O 2
ATOM 1374 N N . LYS A 1 33 ? -6.656 -0.389 1.504 1.00 11.15 33 LYS A N 2
ATOM 1375 C CA . LYS A 1 33 ? -7.729 -1.374 1.329 1.00 34.15 33 LYS A CA 2
ATOM 1376 C C . LYS A 1 33 ? -7.651 -2.042 -0.050 1.00 71.01 33 LYS A C 2
ATOM 1377 O O . LYS A 1 33 ? -7.926 -1.412 -1.070 1.00 13.04 33 LYS A O 2
ATOM 1396 N N . GLN A 1 34 ? -7.280 -3.324 -0.067 1.00 51.23 34 GLN A N 2
ATOM 1397 C CA . GLN A 1 34 ? -7.122 -4.088 -1.316 1.00 14.23 34 GLN A CA 2
ATOM 1398 C C . GLN A 1 34 ? -8.439 -4.203 -2.105 1.00 22.04 34 GLN A C 2
ATOM 1399 O O . GLN A 1 34 ? -9.514 -3.890 -1.590 1.00 44.51 34 GLN A O 2
ATOM 1413 N N . LEU A 1 35 ? -8.343 -4.674 -3.354 1.00 43.21 35 LEU A N 2
ATOM 1414 C CA . LEU A 1 35 ? -9.529 -4.908 -4.199 1.00 12.20 35 LEU A CA 2
ATOM 1415 C C . LEU A 1 35 ? -10.547 -5.830 -3.513 1.00 34.11 35 LEU A C 2
ATOM 1416 O O . LEU A 1 35 ? -11.753 -5.701 -3.716 1.00 45.50 35 LEU A O 2
ATOM 1432 N N . ASP A 1 36 ? -10.052 -6.762 -2.705 1.00 53.14 36 ASP A N 2
ATOM 1433 C CA . ASP A 1 36 ? -10.910 -7.728 -2.013 1.00 3.20 36 ASP A CA 2
ATOM 1434 C C . ASP A 1 36 ? -11.703 -7.073 -0.861 1.00 44.22 36 ASP A C 2
ATOM 1435 O O . ASP A 1 36 ? -12.634 -7.667 -0.318 1.00 30.40 36 ASP A O 2
ATOM 1444 N N . GLY A 1 37 ? -11.336 -5.843 -0.503 1.00 62.21 37 GLY A N 2
ATOM 1445 C CA . GLY A 1 37 ? -11.988 -5.152 0.609 1.00 44.13 37 GLY A CA 2
ATOM 1446 C C . GLY A 1 37 ? -11.181 -5.219 1.905 1.00 4.21 37 GLY A C 2
ATOM 1447 O O . GLY A 1 37 ? -11.496 -4.538 2.882 1.00 73.42 37 GLY A O 2
ATOM 1451 N N . LYS A 1 38 ? -10.145 -6.053 1.914 1.00 65.21 38 LYS A N 2
ATOM 1452 C CA . LYS A 1 38 ? -9.259 -6.190 3.076 1.00 44.52 38 LYS A CA 2
ATOM 1453 C C . LYS A 1 38 ? -8.348 -4.962 3.245 1.00 12.42 38 LYS A C 2
ATOM 1454 O O . LYS A 1 38 ? -7.464 -4.718 2.420 1.00 1.50 38 LYS A O 2
ATOM 1473 N N . GLN A 1 39 ? -8.566 -4.188 4.307 1.00 61.51 39 GLN A N 2
ATOM 1474 C CA . GLN A 1 39 ? -7.673 -3.072 4.637 1.00 13.43 39 GLN A CA 2
ATOM 1475 C C . GLN A 1 39 ? -6.524 -3.550 5.538 1.00 61.14 39 GLN A C 2
ATOM 1476 O O . GLN A 1 39 ? -6.714 -3.824 6.724 1.00 72.21 39 GLN A O 2
ATOM 1490 N N . THR A 1 40 ? -5.331 -3.654 4.961 1.00 34.02 40 THR A N 2
ATOM 1491 C CA . THR A 1 40 ? -4.165 -4.206 5.664 1.00 11.24 40 THR A CA 2
ATOM 1492 C C . THR A 1 40 ? -2.989 -3.222 5.670 1.00 33.52 40 THR A C 2
ATOM 1493 O O . THR A 1 40 ? -3.003 -2.214 4.956 1.00 43.24 40 THR A O 2
ATOM 1504 N N . ARG A 1 41 ? -1.984 -3.508 6.494 1.00 52.13 41 ARG A N 2
ATOM 1505 C CA . ARG A 1 41 ? -0.840 -2.608 6.674 1.00 22.54 41 ARG A CA 2
ATOM 1506 C C . ARG A 1 41 ? 0.495 -3.296 6.332 1.00 33.01 41 ARG A C 2
ATOM 1507 O O . ARG A 1 41 ? 0.732 -4.444 6.712 1.00 75.45 41 ARG A O 2
ATOM 1528 N N . ILE A 1 42 ? 1.365 -2.582 5.617 1.00 25.54 42 ILE A N 2
ATOM 1529 C CA . ILE A 1 42 ? 2.693 -3.104 5.257 1.00 54.03 42 ILE A CA 2
ATOM 1530 C C . ILE A 1 42 ? 3.798 -2.105 5.652 1.00 21.31 42 ILE A C 2
ATOM 1531 O O . ILE A 1 42 ? 3.565 -0.895 5.683 1.00 41.42 42 ILE A O 2
ATOM 1547 N N . ASN A 1 43 ? 4.996 -2.613 5.955 1.00 24.22 43 ASN A N 2
ATOM 1548 C CA . ASN A 1 43 ? 6.097 -1.763 6.436 1.00 33.11 43 ASN A CA 2
ATOM 1549 C C . ASN A 1 43 ? 6.560 -0.766 5.358 1.00 73.21 43 ASN A C 2
ATOM 1550 O O . ASN A 1 43 ? 6.644 -1.097 4.171 1.00 53.04 43 ASN A O 2
ATOM 1561 N N . LYS A 1 44 ? 6.871 0.455 5.791 1.00 34.22 44 LYS A N 2
ATOM 1562 C CA . LYS A 1 44 ? 7.186 1.564 4.876 1.00 54.23 44 LYS A CA 2
ATOM 1563 C C . LYS A 1 44 ? 8.447 1.331 4.021 1.00 51.33 44 LYS A C 2
ATOM 1564 O O . LYS A 1 44 ? 8.668 2.038 3.036 1.00 51.33 44 LYS A O 2
ATOM 1583 N N . ASP A 1 45 ? 9.271 0.355 4.381 1.00 53.50 45 ASP A N 2
ATOM 1584 C CA . ASP A 1 45 ? 10.506 0.093 3.635 1.00 22.31 45 ASP A CA 2
ATOM 1585 C C . ASP A 1 45 ? 10.253 -0.786 2.395 1.00 62.21 45 ASP A C 2
ATOM 1586 O O . ASP A 1 45 ? 11.031 -0.768 1.437 1.00 24.41 45 ASP A O 2
ATOM 1595 N N . GLN A 1 46 ? 9.162 -1.553 2.415 1.00 42.11 46 GLN A N 2
ATOM 1596 C CA . GLN A 1 46 ? 8.826 -2.456 1.303 1.00 31.53 46 GLN A CA 2
ATOM 1597 C C . GLN A 1 46 ? 8.230 -1.708 0.103 1.00 50.33 46 GLN A C 2
ATOM 1598 O O . GLN A 1 46 ? 8.373 -2.149 -1.039 1.00 44.21 46 GLN A O 2
ATOM 1612 N N . VAL A 1 47 ? 7.571 -0.580 0.354 1.00 32.42 47 VAL A N 2
ATOM 1613 C CA . VAL A 1 47 ? 6.941 0.192 -0.724 1.00 61.51 47 VAL A CA 2
ATOM 1614 C C . VAL A 1 47 ? 7.976 0.997 -1.537 1.00 72.50 47 VAL A C 2
ATOM 1615 O O . VAL A 1 47 ? 8.697 1.844 -1.002 1.00 51.20 47 VAL A O 2
ATOM 1628 N N . ARG A 1 48 ? 8.063 0.695 -2.829 1.00 2.12 48 ARG A N 2
ATOM 1629 C CA . ARG A 1 48 ? 8.950 1.418 -3.745 1.00 11.10 48 ARG A CA 2
ATOM 1630 C C . ARG A 1 48 ? 8.300 2.729 -4.223 1.00 42.45 48 ARG A C 2
ATOM 1631 O O . ARG A 1 48 ? 8.787 3.821 -3.929 1.00 73.22 48 ARG A O 2
ATOM 1652 N N . THR A 1 49 ? 7.195 2.608 -4.966 1.00 14.23 49 THR A N 2
ATOM 1653 C CA . THR A 1 49 ? 6.481 3.778 -5.510 1.00 15.45 49 THR A CA 2
ATOM 1654 C C . THR A 1 49 ? 4.984 3.737 -5.170 1.00 34.44 49 THR A C 2
ATOM 1655 O O . THR A 1 49 ? 4.339 2.692 -5.280 1.00 52.21 49 THR A O 2
ATOM 1666 N N . VAL A 1 50 ? 4.437 4.881 -4.754 1.00 42.44 50 VAL A N 2
ATOM 1667 C CA . VAL A 1 50 ? 3.003 4.997 -4.451 1.00 13.41 50 VAL A CA 2
ATOM 1668 C C . VAL A 1 50 ? 2.255 5.707 -5.589 1.00 61.05 50 VAL A C 2
ATOM 1669 O O . VAL A 1 50 ? 2.244 6.940 -5.666 1.00 75.02 50 VAL A O 2
ATOM 1682 N N . LYS A 1 51 ? 1.637 4.934 -6.477 1.00 43.30 51 LYS A N 2
ATOM 1683 C CA . LYS A 1 51 ? 0.905 5.504 -7.614 1.00 1.30 51 LYS A CA 2
ATOM 1684 C C . LYS A 1 51 ? -0.457 4.844 -7.822 1.00 31.13 51 LYS A C 2
ATOM 1685 O O . LYS A 1 51 ? -0.682 3.707 -7.415 1.00 62.51 51 LYS A O 2
ATOM 1704 N N . ASP A 1 52 ? -1.360 5.572 -8.469 1.00 5.45 52 ASP A N 2
ATOM 1705 C CA . ASP A 1 52 ? -2.687 5.052 -8.779 1.00 41.33 52 ASP A CA 2
ATOM 1706 C C . ASP A 1 52 ? -2.708 4.363 -10.147 1.00 73.13 52 ASP A C 2
ATOM 1707 O O . ASP A 1 52 ? -1.817 4.565 -10.976 1.00 72.10 52 ASP A O 2
ATOM 1716 N N . LEU A 1 53 ? -3.723 3.538 -10.370 1.00 23.11 53 LEU A N 2
ATOM 1717 C CA . LEU A 1 53 ? -3.981 2.970 -11.694 1.00 43.12 53 LEU A CA 2
ATOM 1718 C C . LEU A 1 53 ? -4.476 4.070 -12.642 1.00 4.02 53 LEU A C 2
ATOM 1719 O O . LEU A 1 53 ? -4.285 4.002 -13.857 1.00 63.24 53 LEU A O 2
ATOM 1735 N N . LEU A 1 54 ? -5.107 5.095 -12.060 1.00 52.54 54 LEU A N 2
ATOM 1736 C CA . LEU A 1 54 ? -5.614 6.245 -12.814 1.00 32.12 54 LEU A CA 2
ATOM 1737 C C . LEU A 1 54 ? -5.050 7.562 -12.247 1.00 32.21 54 LEU A C 2
ATOM 1738 O O . LEU A 1 54 ? -5.595 8.122 -11.294 1.00 63.34 54 LEU A O 2
ATOM 1754 N N . GLU A 1 55 ? -3.937 8.032 -12.808 1.00 14.25 55 GLU A N 2
ATOM 1755 C CA . GLU A 1 55 ? -3.329 9.307 -12.384 1.00 24.01 55 GLU A CA 2
ATOM 1756 C C . GLU A 1 55 ? -3.621 10.430 -13.399 1.00 54.20 55 GLU A C 2
ATOM 1757 O O . GLU A 1 55 ? -2.950 10.475 -14.456 1.00 38.74 55 GLU A O 2
ATOM 1769 N N . MET A 1 1 ? -12.252 11.571 -6.471 1.00 23.51 1 MET A N 3
ATOM 1770 C CA . MET A 1 1 ? -11.243 11.126 -5.473 1.00 35.44 1 MET A CA 3
ATOM 1771 C C . MET A 1 1 ? -11.494 9.679 -5.044 1.00 53.42 1 MET A C 3
ATOM 1772 O O . MET A 1 1 ? -12.485 9.073 -5.448 1.00 21.15 1 MET A O 3
ATOM 1788 N N . ALA A 1 2 ? -10.596 9.134 -4.217 1.00 25.21 2 ALA A N 3
ATOM 1789 C CA . ALA A 1 2 ? -10.651 7.719 -3.838 1.00 22.35 2 ALA A CA 3
ATOM 1790 C C . ALA A 1 2 ? -10.520 6.830 -5.082 1.00 63.31 2 ALA A C 3
ATOM 1791 O O . ALA A 1 2 ? -11.440 6.088 -5.438 1.00 75.15 2 ALA A O 3
ATOM 1798 N N . SER A 1 3 ? -9.383 6.951 -5.761 1.00 24.30 3 SER A N 3
ATOM 1799 C CA . SER A 1 3 ? -9.112 6.184 -6.986 1.00 71.31 3 SER A CA 3
ATOM 1800 C C . SER A 1 3 ? -8.433 4.848 -6.656 1.00 20.44 3 SER A C 3
ATOM 1801 O O . SER A 1 3 ? -7.772 4.727 -5.625 1.00 44.04 3 SER A O 3
ATOM 1809 N N . PRO A 1 4 ? -8.584 3.820 -7.518 1.00 22.13 4 PRO A N 3
ATOM 1810 C CA . PRO A 1 4 ? -7.870 2.545 -7.337 1.00 22.14 4 PRO A CA 3
ATOM 1811 C C . PRO A 1 4 ? -6.344 2.733 -7.442 1.00 34.41 4 PRO A C 3
ATOM 1812 O O . PRO A 1 4 ? -5.824 3.088 -8.502 1.00 4.25 4 PRO A O 3
ATOM 1823 N N . THR A 1 5 ? -5.633 2.490 -6.342 1.00 43.02 5 THR A N 3
ATOM 1824 C CA . THR A 1 5 ? -4.185 2.740 -6.275 1.00 35.44 5 THR A CA 3
ATOM 1825 C C . THR A 1 5 ? -3.379 1.434 -6.273 1.00 33.33 5 THR A C 3
ATOM 1826 O O . THR A 1 5 ? -3.686 0.505 -5.530 1.00 63.12 5 THR A O 3
ATOM 1837 N N . VAL A 1 6 ? -2.341 1.373 -7.105 1.00 31.20 6 VAL A N 3
ATOM 1838 C CA . VAL A 1 6 ? -1.444 0.212 -7.146 1.00 52.22 6 VAL A CA 3
ATOM 1839 C C . VAL A 1 6 ? -0.084 0.542 -6.504 1.00 11.13 6 VAL A C 3
ATOM 1840 O O . VAL A 1 6 ? 0.563 1.536 -6.846 1.00 32.41 6 VAL A O 3
ATOM 1853 N N . ILE A 1 7 ? 0.338 -0.291 -5.558 1.00 4.51 7 ILE A N 3
ATOM 1854 C CA . ILE A 1 7 ? 1.606 -0.087 -4.851 1.00 52.20 7 ILE A CA 3
ATOM 1855 C C . ILE A 1 7 ? 2.696 -1.046 -5.358 1.00 2.44 7 ILE A C 3
ATOM 1856 O O . ILE A 1 7 ? 2.582 -2.265 -5.210 1.00 30.21 7 ILE A O 3
ATOM 1872 N N . THR A 1 8 ? 3.745 -0.490 -5.959 1.00 22.33 8 THR A N 3
ATOM 1873 C CA . THR A 1 8 ? 4.897 -1.284 -6.405 1.00 51.51 8 THR A CA 3
ATOM 1874 C C . THR A 1 8 ? 5.923 -1.414 -5.273 1.00 41.22 8 THR A C 3
ATOM 1875 O O . THR A 1 8 ? 6.396 -0.410 -4.736 1.00 20.40 8 THR A O 3
ATOM 1886 N N . LEU A 1 9 ? 6.261 -2.648 -4.904 1.00 71.34 9 LEU A N 3
ATOM 1887 C CA . LEU A 1 9 ? 7.165 -2.897 -3.776 1.00 31.41 9 LEU A CA 3
ATOM 1888 C C . LEU A 1 9 ? 8.636 -2.996 -4.212 1.00 4.31 9 LEU A C 3
ATOM 1889 O O . LEU A 1 9 ? 8.943 -3.254 -5.377 1.00 43.52 9 LEU A O 3
ATOM 1905 N N . ASN A 1 10 ? 9.536 -2.801 -3.248 1.00 74.12 10 ASN A N 3
ATOM 1906 C CA . ASN A 1 10 ? 10.985 -2.901 -3.466 1.00 62.25 10 ASN A CA 3
ATOM 1907 C C . ASN A 1 10 ? 11.352 -4.277 -4.050 1.00 51.51 10 ASN A C 3
ATOM 1908 O O . ASN A 1 10 ? 12.255 -4.400 -4.881 1.00 55.11 10 ASN A O 3
ATOM 1919 N N . ASP A 1 11 ? 10.624 -5.298 -3.610 1.00 21.33 11 ASP A N 3
ATOM 1920 C CA . ASP A 1 11 ? 10.800 -6.669 -4.095 1.00 44.52 11 ASP A CA 3
ATOM 1921 C C . ASP A 1 11 ? 10.418 -6.802 -5.582 1.00 2.42 11 ASP A C 3
ATOM 1922 O O . ASP A 1 11 ? 10.977 -7.623 -6.310 1.00 13.15 11 ASP A O 3
ATOM 1931 N N . GLY A 1 12 ? 9.460 -5.986 -6.017 1.00 51.11 12 GLY A N 3
ATOM 1932 C CA . GLY A 1 12 ? 8.932 -6.079 -7.377 1.00 65.11 12 GLY A CA 3
ATOM 1933 C C . GLY A 1 12 ? 7.431 -6.370 -7.412 1.00 65.43 12 GLY A C 3
ATOM 1934 O O . GLY A 1 12 ? 6.756 -6.062 -8.395 1.00 14.13 12 GLY A O 3
ATOM 1938 N N . ARG A 1 13 ? 6.906 -6.958 -6.335 1.00 32.12 13 ARG A N 3
ATOM 1939 C CA . ARG A 1 13 ? 5.472 -7.282 -6.238 1.00 30.20 13 ARG A CA 3
ATOM 1940 C C . ARG A 1 13 ? 4.595 -6.018 -6.250 1.00 54.12 13 ARG A C 3
ATOM 1941 O O . ARG A 1 13 ? 4.963 -4.990 -5.685 1.00 75.13 13 ARG A O 3
ATOM 1962 N N . GLU A 1 14 ? 3.432 -6.102 -6.897 1.00 51.14 14 GLU A N 3
ATOM 1963 C CA . GLU A 1 14 ? 2.471 -4.989 -6.916 1.00 40.32 14 GLU A CA 3
ATOM 1964 C C . GLU A 1 14 ? 1.158 -5.370 -6.216 1.00 21.23 14 GLU A C 3
ATOM 1965 O O . GLU A 1 14 ? 0.563 -6.408 -6.513 1.00 41.42 14 GLU A O 3
ATOM 1977 N N . ILE A 1 15 ? 0.701 -4.521 -5.297 1.00 14.01 15 ILE A N 3
ATOM 1978 C CA . ILE A 1 15 ? -0.563 -4.751 -4.583 1.00 33.31 15 ILE A CA 3
ATOM 1979 C C . ILE A 1 15 ? -1.610 -3.690 -4.966 1.00 13.10 15 ILE A C 3
ATOM 1980 O O . ILE A 1 15 ? -1.337 -2.491 -4.912 1.00 43.44 15 ILE A O 3
ATOM 1996 N N . GLN A 1 16 ? -2.803 -4.134 -5.357 1.00 0.51 16 GLN A N 3
ATOM 1997 C CA . GLN A 1 16 ? -3.866 -3.219 -5.798 1.00 74.25 16 GLN A CA 3
ATOM 1998 C C . GLN A 1 16 ? -4.837 -2.865 -4.660 1.00 71.24 16 GLN A C 3
ATOM 1999 O O . GLN A 1 16 ? -5.279 -3.733 -3.903 1.00 4.24 16 GLN A O 3
ATOM 2013 N N . ALA A 1 17 ? -5.174 -1.582 -4.563 1.00 23.02 17 ALA A N 3
ATOM 2014 C CA . ALA A 1 17 ? -6.105 -1.081 -3.547 1.00 24.43 17 ALA A CA 3
ATOM 2015 C C . ALA A 1 17 ? -7.222 -0.237 -4.184 1.00 13.13 17 ALA A C 3
ATOM 2016 O O . ALA A 1 17 ? -7.058 0.296 -5.283 1.00 34.10 17 ALA A O 3
ATOM 2023 N N . VAL A 1 18 ? -8.356 -0.122 -3.494 1.00 2.02 18 VAL A N 3
ATOM 2024 C CA . VAL A 1 18 ? -9.499 0.652 -4.007 1.00 10.23 18 VAL A CA 3
ATOM 2025 C C . VAL A 1 18 ? -9.361 2.153 -3.706 1.00 50.14 18 VAL A C 3
ATOM 2026 O O . VAL A 1 18 ? -10.056 2.979 -4.302 1.00 41.12 18 VAL A O 3
ATOM 2039 N N . ASP A 1 19 ? -8.471 2.497 -2.778 1.00 64.31 19 ASP A N 3
ATOM 2040 C CA . ASP A 1 19 ? -8.181 3.897 -2.451 1.00 41.13 19 ASP A CA 3
ATOM 2041 C C . ASP A 1 19 ? -6.689 4.090 -2.111 1.00 35.14 19 ASP A C 3
ATOM 2042 O O . ASP A 1 19 ? -5.930 3.119 -2.044 1.00 54.31 19 ASP A O 3
ATOM 2051 N N . THR A 1 20 ? -6.272 5.338 -1.892 1.00 55.53 20 THR A N 3
ATOM 2052 C CA . THR A 1 20 ? -4.847 5.647 -1.673 1.00 34.13 20 THR A CA 3
ATOM 2053 C C . THR A 1 20 ? -4.398 5.303 -0.240 1.00 20.43 20 THR A C 3
ATOM 2054 O O . THR A 1 20 ? -5.053 5.687 0.729 1.00 43.33 20 THR A O 3
ATOM 2065 N N . PRO A 1 21 ? -3.252 4.600 -0.094 1.00 62.22 21 PRO A N 3
ATOM 2066 C CA . PRO A 1 21 ? -2.766 4.105 1.213 1.00 2.42 21 PRO A CA 3
ATOM 2067 C C . PRO A 1 21 ? -2.496 5.215 2.249 1.00 24.10 21 PRO A C 3
ATOM 2068 O O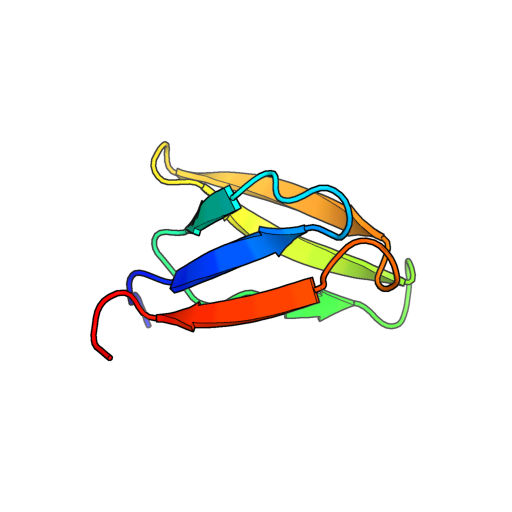 . PRO A 1 21 ? -1.857 6.225 1.951 1.00 40.40 21 PRO A O 3
ATOM 2079 N N . LYS A 1 22 ? -2.987 5.002 3.467 1.00 11.03 22 LYS A N 3
ATOM 2080 C CA . LYS A 1 22 ? -2.734 5.906 4.594 1.00 55.30 22 LYS A CA 3
ATOM 2081 C C . LYS A 1 22 ? -1.428 5.531 5.315 1.00 12.11 22 LYS A C 3
ATOM 2082 O O . LYS A 1 22 ? -1.318 4.450 5.890 1.00 41.30 22 LYS A O 3
ATOM 2101 N N . TYR A 1 23 ? -0.442 6.423 5.301 1.00 62.10 23 TYR A N 3
ATOM 2102 C CA . TYR A 1 23 ? 0.814 6.175 6.017 1.00 24.20 23 TYR A CA 3
ATOM 2103 C C . TYR A 1 23 ? 0.662 6.506 7.506 1.00 72.55 23 TYR A C 3
ATOM 2104 O O . TYR A 1 23 ? 0.476 7.667 7.881 1.00 13.12 23 TYR A O 3
ATOM 2122 N N . ASP A 1 24 ? 0.743 5.484 8.352 1.00 61.30 24 ASP A N 3
ATOM 2123 C CA . ASP A 1 24 ? 0.618 5.669 9.793 1.00 63.44 24 ASP A CA 3
ATOM 2124 C C . ASP A 1 24 ? 2.009 5.740 10.431 1.00 44.24 24 ASP A C 3
ATOM 2125 O O . ASP A 1 24 ? 2.630 4.718 10.719 1.00 13.01 24 ASP A O 3
ATOM 2134 N N . GLU A 1 25 ? 2.498 6.962 10.628 1.00 42.22 25 GLU A N 3
ATOM 2135 C CA . GLU A 1 25 ? 3.857 7.188 11.132 1.00 71.51 25 GLU A CA 3
ATOM 2136 C C . GLU A 1 25 ? 4.052 6.625 12.544 1.00 2.13 25 GLU A C 3
ATOM 2137 O O . GLU A 1 25 ? 5.146 6.183 12.904 1.00 32.30 25 GLU A O 3
ATOM 2149 N N . GLU A 1 26 ? 2.981 6.635 13.334 1.00 23.44 26 GLU A N 3
ATOM 2150 C CA . GLU A 1 26 ? 3.026 6.145 14.714 1.00 43.52 26 GLU A CA 3
ATOM 2151 C C . GLU A 1 26 ? 3.411 4.659 14.777 1.00 45.22 26 GLU A C 3
ATOM 2152 O O . GLU A 1 26 ? 4.209 4.246 15.623 1.00 5.31 26 GLU A O 3
ATOM 2164 N N . SER A 1 27 ? 2.833 3.856 13.887 1.00 43.44 27 SER A N 3
ATOM 2165 C CA . SER A 1 27 ? 3.177 2.429 13.795 1.00 51.35 27 SER A CA 3
ATOM 2166 C C . SER A 1 27 ? 4.349 2.195 12.827 1.00 5.44 27 SER A C 3
ATOM 2167 O O . SER A 1 27 ? 5.093 1.221 12.962 1.00 72.34 27 SER A O 3
ATOM 2175 N N . GLY A 1 28 ? 4.504 3.092 11.851 1.00 75.45 28 GLY A N 3
ATOM 2176 C CA . GLY A 1 28 ? 5.574 2.965 10.864 1.00 53.22 28 GLY A CA 3
ATOM 2177 C C . GLY A 1 28 ? 5.166 2.164 9.627 1.00 50.25 28 GLY A C 3
ATOM 2178 O O . GLY A 1 28 ? 6.014 1.795 8.811 1.00 0.31 28 GLY A O 3
ATOM 2182 N N . PHE A 1 29 ? 3.869 1.887 9.491 1.00 5.43 29 PHE A N 3
ATOM 2183 C CA . PHE A 1 29 ? 3.359 1.079 8.374 1.00 73.42 29 PHE A CA 3
ATOM 2184 C C . PHE A 1 29 ? 2.447 1.887 7.435 1.00 4.43 29 PHE A C 3
ATOM 2185 O O . PHE A 1 29 ? 1.964 2.969 7.777 1.00 4.32 29 PHE A O 3
ATOM 2202 N N . TYR A 1 30 ? 2.218 1.342 6.245 1.00 14.10 30 TYR A N 3
ATOM 2203 C CA . TYR A 1 30 ? 1.227 1.883 5.314 1.00 33.14 30 TYR A CA 3
ATOM 2204 C C . TYR A 1 30 ? -0.055 1.048 5.376 1.00 13.25 30 TYR A C 3
ATOM 2205 O O . TYR A 1 30 ? -0.024 -0.164 5.166 1.00 52.21 30 TYR A O 3
ATOM 2223 N N . GLU A 1 31 ? -1.173 1.700 5.675 1.00 2.52 31 GLU A N 3
ATOM 2224 C CA . GLU A 1 31 ? -2.475 1.030 5.741 1.00 43.41 31 GLU A CA 3
ATOM 2225 C C . GLU A 1 31 ? -3.258 1.260 4.441 1.00 24.51 31 GLU A C 3
ATOM 2226 O O . GLU A 1 31 ? -3.558 2.400 4.079 1.00 34.20 31 GLU A O 3
ATOM 2238 N N . PHE A 1 32 ? -3.587 0.181 3.739 1.00 1.52 32 PHE A N 3
ATOM 2239 C CA . PHE A 1 32 ? -4.295 0.283 2.456 1.00 40.01 32 PHE A CA 3
ATOM 2240 C C . PHE A 1 32 ? -5.444 -0.725 2.362 1.00 42.14 32 PHE A C 3
ATOM 2241 O O . PHE A 1 32 ? -5.354 -1.840 2.882 1.00 41.03 32 PHE A O 3
ATOM 2258 N N . LYS A 1 33 ? -6.525 -0.322 1.697 1.00 10.04 33 LYS A N 3
ATOM 2259 C CA . LYS A 1 33 ? -7.683 -1.192 1.496 1.00 34.32 33 LYS A CA 3
ATOM 2260 C C . LYS A 1 33 ? -7.640 -1.848 0.108 1.00 44.35 33 LYS A C 3
ATOM 2261 O O . LYS A 1 33 ? -7.866 -1.193 -0.910 1.00 63.11 33 LYS A O 3
ATOM 2280 N N . GLN A 1 34 ? -7.364 -3.149 0.081 1.00 22.41 34 GLN A N 3
ATOM 2281 C CA . GLN A 1 34 ? -7.257 -3.904 -1.175 1.00 11.31 34 GLN A CA 3
ATOM 2282 C C . GLN A 1 34 ? -8.607 -4.014 -1.908 1.00 70.53 34 GLN A C 3
ATOM 2283 O O . GLN A 1 34 ? -9.649 -3.631 -1.378 1.00 43.03 34 GLN A O 3
ATOM 2297 N N . LEU A 1 35 ? -8.577 -4.559 -3.126 1.00 10.34 35 LEU A N 3
ATOM 2298 C CA . LEU A 1 35 ? -9.777 -4.662 -3.975 1.00 73.25 35 LEU A CA 3
ATOM 2299 C C . LEU A 1 35 ? -10.933 -5.401 -3.273 1.00 4.43 35 LEU A C 3
ATOM 2300 O O . LEU A 1 35 ? -12.105 -5.087 -3.494 1.00 64.23 35 LEU A O 3
ATOM 2316 N N . ASP A 1 36 ? -10.595 -6.370 -2.423 1.00 60.14 36 ASP A N 3
ATOM 2317 C CA . ASP A 1 36 ? -11.598 -7.147 -1.676 1.00 44.11 36 ASP A CA 3
ATOM 2318 C C . ASP A 1 36 ? -12.044 -6.422 -0.392 1.00 52.54 36 ASP A C 3
ATOM 2319 O O . ASP A 1 36 ? -12.731 -6.997 0.450 1.00 21.22 36 ASP A O 3
ATOM 2328 N N . GLY A 1 37 ? -11.636 -5.165 -0.242 1.00 11.03 37 GLY A N 3
ATOM 2329 C CA . GLY A 1 37 ? -11.930 -4.420 0.978 1.00 31.13 37 GLY A CA 3
ATOM 2330 C C . GLY A 1 37 ? -10.972 -4.749 2.123 1.00 34.53 37 GLY A C 3
ATOM 2331 O O . GLY A 1 37 ? -11.119 -4.234 3.232 1.00 32.23 37 GLY A O 3
ATOM 2335 N N . LYS A 1 38 ? -9.980 -5.598 1.848 1.00 10.41 38 LYS A N 3
ATOM 2336 C CA . LYS A 1 38 ? -9.011 -6.023 2.868 1.00 70.02 38 LYS A CA 3
ATOM 2337 C C . LYS A 1 38 ? -8.039 -4.886 3.239 1.00 44.54 38 LYS A C 3
ATOM 2338 O O . LYS A 1 38 ? -7.055 -4.650 2.535 1.00 52.04 38 LYS A O 3
ATOM 2357 N N . GLN A 1 39 ? -8.317 -4.180 4.335 1.00 45.22 39 GLN A N 3
ATOM 2358 C CA . GLN A 1 39 ? -7.419 -3.123 4.817 1.00 21.03 39 GLN A CA 3
ATOM 2359 C C . GLN A 1 39 ? -6.306 -3.711 5.703 1.00 24.55 39 GLN A C 3
ATOM 2360 O O . GLN A 1 39 ? -6.570 -4.221 6.791 1.00 15.23 39 GLN A O 3
ATOM 2374 N N . THR A 1 40 ? -5.066 -3.636 5.230 1.00 53.41 40 THR A N 3
ATOM 2375 C CA . THR A 1 40 ? -3.923 -4.219 5.950 1.00 1.13 40 THR A CA 3
ATOM 2376 C C . THR A 1 40 ? -2.712 -3.279 5.959 1.00 34.42 40 THR A C 3
ATOM 2377 O O . THR A 1 40 ? -2.681 -2.277 5.240 1.00 35.35 40 THR A O 3
ATOM 2388 N N . ARG A 1 41 ? -1.718 -3.607 6.786 1.00 74.40 41 ARG A N 3
ATOM 2389 C CA . ARG A 1 41 ? -0.508 -2.782 6.919 1.00 3.15 41 ARG A CA 3
ATOM 2390 C C . ARG A 1 41 ? 0.665 -3.381 6.128 1.00 3.14 41 ARG A C 3
ATOM 2391 O O . ARG A 1 41 ? 0.698 -4.580 5.848 1.00 64.51 41 ARG A O 3
ATOM 2412 N N . ILE A 1 42 ? 1.627 -2.537 5.775 1.00 21.44 42 ILE A N 3
ATOM 2413 C CA . ILE A 1 42 ? 2.883 -2.996 5.171 1.00 31.42 42 ILE A CA 3
ATOM 2414 C C . ILE A 1 42 ? 4.052 -2.105 5.628 1.00 34.23 42 ILE A C 3
ATOM 2415 O O . ILE A 1 42 ? 3.904 -0.885 5.736 1.00 22.45 42 ILE A O 3
ATOM 2431 N N . ASN A 1 43 ? 5.204 -2.713 5.914 1.00 35.43 43 ASN A N 3
ATOM 2432 C CA . ASN A 1 43 ? 6.348 -1.976 6.470 1.00 43.32 43 ASN A CA 3
ATOM 2433 C C . ASN A 1 43 ? 6.853 -0.898 5.488 1.00 63.41 43 ASN A C 3
ATOM 2434 O O . ASN A 1 43 ? 6.920 -1.122 4.278 1.00 42.13 43 ASN A O 3
ATOM 2445 N N . LYS A 1 44 ? 7.203 0.270 6.026 1.00 41.31 44 LYS A N 3
ATOM 2446 C CA . LYS A 1 44 ? 7.532 1.454 5.213 1.00 43.31 44 LYS A CA 3
ATOM 2447 C C . LYS A 1 44 ? 8.689 1.229 4.215 1.00 1.45 44 LYS A C 3
ATOM 2448 O O . LYS A 1 44 ? 8.806 1.956 3.227 1.00 21.30 44 LYS A O 3
ATOM 2467 N N . ASP A 1 45 ? 9.531 0.229 4.459 1.00 54.11 45 ASP A N 3
ATOM 2468 C CA . ASP A 1 45 ? 10.678 -0.046 3.579 1.00 15.31 45 ASP A CA 3
ATOM 2469 C C . ASP A 1 45 ? 10.271 -0.855 2.332 1.00 3.25 45 ASP A C 3
ATOM 2470 O O . ASP A 1 45 ? 10.998 -0.891 1.335 1.00 51.12 45 ASP A O 3
ATOM 2479 N N . GLN A 1 46 ? 9.102 -1.488 2.391 1.00 55.44 46 GLN A N 3
ATOM 2480 C CA . GLN A 1 46 ? 8.632 -2.365 1.312 1.00 34.32 46 GLN A CA 3
ATOM 2481 C C . GLN A 1 46 ? 8.122 -1.572 0.100 1.00 41.11 46 GLN A C 3
ATOM 2482 O O . GLN A 1 46 ? 8.155 -2.061 -1.024 1.00 44.10 46 GLN A O 3
ATOM 2496 N N . VAL A 1 47 ? 7.650 -0.351 0.322 1.00 0.11 47 VAL A N 3
ATOM 2497 C CA . VAL A 1 47 ? 7.079 0.456 -0.764 1.00 11.23 47 VAL A CA 3
ATOM 2498 C C . VAL A 1 47 ? 8.167 1.085 -1.663 1.00 64.02 47 VAL A C 3
ATOM 2499 O O . VAL A 1 47 ? 9.004 1.863 -1.202 1.00 52.51 47 VAL A O 3
ATOM 2512 N N . ARG A 1 48 ? 8.175 0.700 -2.941 1.00 53.05 48 ARG A N 3
ATOM 2513 C CA . ARG A 1 48 ? 9.042 1.339 -3.943 1.00 73.30 48 ARG A CA 3
ATOM 2514 C C . ARG A 1 48 ? 8.391 2.629 -4.471 1.00 24.34 48 ARG A C 3
ATOM 2515 O O . ARG A 1 48 ? 8.949 3.720 -4.340 1.00 70.22 48 ARG A O 3
ATOM 2536 N N . THR A 1 49 ? 7.204 2.486 -5.066 1.00 12.23 49 THR A N 3
ATOM 2537 C CA . THR A 1 49 ? 6.445 3.627 -5.613 1.00 23.34 49 THR A CA 3
ATOM 2538 C C . THR A 1 49 ? 4.930 3.421 -5.447 1.00 62.32 49 THR A C 3
ATOM 2539 O O . THR A 1 49 ? 4.458 2.292 -5.290 1.00 41.40 49 THR A O 3
ATOM 2550 N N . VAL A 1 50 ? 4.171 4.520 -5.484 1.00 22.14 50 VAL A N 3
ATOM 2551 C CA . VAL A 1 50 ? 2.707 4.473 -5.333 1.00 72.22 50 VAL A CA 3
ATOM 2552 C C . VAL A 1 50 ? 2.003 5.279 -6.444 1.00 22.14 50 VAL A C 3
ATOM 2553 O O . VAL A 1 50 ? 2.086 6.509 -6.477 1.00 43.45 50 VAL A O 3
ATOM 2566 N N . LYS A 1 51 ? 1.316 4.583 -7.351 1.00 53.42 51 LYS A N 3
ATOM 2567 C CA . LYS A 1 51 ? 0.591 5.231 -8.457 1.00 22.14 51 LYS A CA 3
ATOM 2568 C C . LYS A 1 51 ? -0.869 4.763 -8.528 1.00 52.54 51 LYS A C 3
ATOM 2569 O O . LYS A 1 51 ? -1.218 3.691 -8.038 1.00 43.33 51 LYS A O 3
ATOM 2588 N N . ASP A 1 52 ? -1.718 5.579 -9.140 1.00 72.51 52 ASP A N 3
ATOM 2589 C CA . ASP A 1 52 ? -3.116 5.210 -9.365 1.00 22.22 52 ASP A CA 3
ATOM 2590 C C . ASP A 1 52 ? -3.274 4.458 -10.695 1.00 43.31 52 ASP A C 3
ATOM 2591 O O . ASP A 1 52 ? -2.512 4.673 -11.639 1.00 31.33 52 ASP A O 3
ATOM 2600 N N . LEU A 1 53 ? -4.269 3.580 -10.769 1.00 22.41 53 LEU A N 3
ATOM 2601 C CA . LEU A 1 53 ? -4.588 2.879 -12.019 1.00 43.42 53 LEU A CA 3
ATOM 2602 C C . LEU A 1 53 ? -5.220 3.835 -13.042 1.00 11.22 53 LEU A C 3
ATOM 2603 O O . LEU A 1 53 ? -5.318 3.523 -14.228 1.00 14.55 53 LEU A O 3
ATOM 2619 N N . LEU A 1 54 ? -5.650 5.007 -12.569 1.00 53.31 54 LEU A N 3
ATOM 2620 C CA . LEU A 1 54 ? -6.256 6.028 -13.434 1.00 22.35 54 LEU A CA 3
ATOM 2621 C C . LEU A 1 54 ? -5.509 7.368 -13.328 1.00 41.14 54 LEU A C 3
ATOM 2622 O O . LEU A 1 54 ? -5.853 8.219 -12.506 1.00 43.33 54 LEU A O 3
ATOM 2638 N N . GLU A 1 55 ? -4.459 7.534 -14.134 1.00 54.20 55 GLU A N 3
ATOM 2639 C CA . GLU A 1 55 ? -3.739 8.816 -14.222 1.00 30.22 55 GLU A CA 3
ATOM 2640 C C . GLU A 1 55 ? -3.874 9.430 -15.632 1.00 31.41 55 GLU A C 3
ATOM 2641 O O . GLU A 1 55 ? -4.824 10.213 -15.858 1.00 37.83 55 GLU A O 3
ATOM 2653 N N . MET A 1 1 ? -15.467 8.325 -3.665 1.00 64.21 1 MET A N 4
ATOM 2654 C CA . MET A 1 1 ? -14.270 8.949 -4.304 1.00 73.41 1 MET A CA 4
ATOM 2655 C C . MET A 1 1 ? -13.022 8.055 -4.187 1.00 63.01 1 MET A C 4
ATOM 2656 O O . MET A 1 1 ? -11.898 8.508 -4.424 1.00 64.43 1 MET A O 4
ATOM 2672 N N . ALA A 1 2 ? -13.225 6.783 -3.835 1.00 54.52 2 ALA A N 4
ATOM 2673 C CA . ALA A 1 2 ? -12.119 5.829 -3.690 1.00 71.31 2 ALA A CA 4
ATOM 2674 C C . ALA A 1 2 ? -11.265 5.750 -4.966 1.00 54.44 2 ALA A C 4
ATOM 2675 O O . ALA A 1 2 ? -11.696 5.207 -5.983 1.00 30.30 2 ALA A O 4
ATOM 2682 N N . SER A 1 3 ? -10.063 6.321 -4.909 1.00 41.34 3 SER A N 4
ATOM 2683 C CA . SER A 1 3 ? -9.146 6.337 -6.059 1.00 40.03 3 SER A CA 4
ATOM 2684 C C . SER A 1 3 ? -8.292 5.057 -6.110 1.00 21.41 3 SER A C 4
ATOM 2685 O O . SER A 1 3 ? -7.406 4.866 -5.273 1.00 44.42 3 SER A O 4
ATOM 2693 N N . PRO A 1 4 ? -8.541 4.163 -7.095 1.00 22.11 4 PRO A N 4
ATOM 2694 C CA . PRO A 1 4 ? -7.816 2.881 -7.206 1.00 1.43 4 PRO A CA 4
ATOM 2695 C C . PRO A 1 4 ? -6.291 3.073 -7.299 1.00 3.14 4 PRO A C 4
ATOM 2696 O O . PRO A 1 4 ? -5.778 3.644 -8.265 1.00 33.45 4 PRO A O 4
ATOM 2707 N N . THR A 1 5 ? -5.574 2.575 -6.294 1.00 4.31 5 THR A N 4
ATOM 2708 C CA . THR A 1 5 ? -4.128 2.804 -6.174 1.00 2.32 5 THR A CA 4
ATOM 2709 C C . THR A 1 5 ? -3.338 1.484 -6.142 1.00 12.40 5 THR A C 4
ATOM 2710 O O . THR A 1 5 ? -3.710 0.541 -5.445 1.00 43.25 5 THR A O 4
ATOM 2721 N N . VAL A 1 6 ? -2.251 1.422 -6.908 1.00 54.41 6 VAL A N 4
ATOM 2722 C CA . VAL A 1 6 ? -1.357 0.257 -6.904 1.00 14.44 6 VAL A CA 4
ATOM 2723 C C . VAL A 1 6 ? -0.033 0.579 -6.189 1.00 71.22 6 VAL A C 4
ATOM 2724 O O . VAL A 1 6 ? 0.595 1.610 -6.437 1.00 12.24 6 VAL A O 4
ATOM 2737 N N . ILE A 1 7 ? 0.375 -0.304 -5.285 1.00 52.53 7 ILE A N 4
ATOM 2738 C CA . ILE A 1 7 ? 1.610 -0.117 -4.518 1.00 1.31 7 ILE A CA 4
ATOM 2739 C C . ILE A 1 7 ? 2.712 -1.082 -4.983 1.00 73.23 7 ILE A C 4
ATOM 2740 O O . ILE A 1 7 ? 2.623 -2.292 -4.767 1.00 61.12 7 ILE A O 4
ATOM 2756 N N . THR A 1 8 ? 3.747 -0.543 -5.625 1.00 30.34 8 THR A N 4
ATOM 2757 C CA . THR A 1 8 ? 4.885 -1.357 -6.068 1.00 2.04 8 THR A CA 4
ATOM 2758 C C . THR A 1 8 ? 5.910 -1.511 -4.938 1.00 2.02 8 THR A C 4
ATOM 2759 O O . THR A 1 8 ? 6.495 -0.529 -4.481 1.00 41.53 8 THR A O 4
ATOM 2770 N N . LEU A 1 9 ? 6.123 -2.744 -4.485 1.00 33.21 9 LEU A N 4
ATOM 2771 C CA . LEU A 1 9 ? 7.069 -3.021 -3.400 1.00 14.05 9 LEU A CA 4
ATOM 2772 C C . LEU A 1 9 ? 8.513 -3.107 -3.919 1.00 63.02 9 LEU A C 4
ATOM 2773 O O . LEU A 1 9 ? 8.755 -3.110 -5.130 1.00 5.44 9 LEU A O 4
ATOM 2789 N N . ASN A 1 10 ? 9.467 -3.197 -2.994 1.00 12.33 10 ASN A N 4
ATOM 2790 C CA . ASN A 1 10 ? 10.897 -3.233 -3.334 1.00 2.11 10 ASN A CA 4
ATOM 2791 C C . ASN A 1 10 ? 11.230 -4.390 -4.296 1.00 24.30 10 ASN A C 4
ATOM 2792 O O . ASN A 1 10 ? 11.981 -4.217 -5.257 1.00 31.01 10 ASN A O 4
ATOM 2803 N N . ASP A 1 11 ? 10.650 -5.562 -4.033 1.00 43.11 11 ASP A N 4
ATOM 2804 C CA . ASP A 1 11 ? 10.897 -6.767 -4.838 1.00 52.23 11 ASP A CA 4
ATOM 2805 C C . ASP A 1 11 ? 10.209 -6.707 -6.218 1.00 30.11 11 ASP A C 4
ATOM 2806 O O . ASP A 1 11 ? 10.306 -7.647 -7.011 1.00 52.23 11 ASP A O 4
ATOM 2815 N N . GLY A 1 12 ? 9.507 -5.609 -6.497 1.00 54.32 12 GLY A N 4
ATOM 2816 C CA . GLY A 1 12 ? 8.780 -5.477 -7.758 1.00 33.03 12 GLY A CA 4
ATOM 2817 C C . GLY A 1 12 ? 7.334 -5.958 -7.666 1.00 2.51 12 GLY A C 4
ATOM 2818 O O . GLY A 1 12 ? 6.526 -5.698 -8.561 1.00 65.42 12 GLY A O 4
ATOM 2822 N N . ARG A 1 13 ? 7.012 -6.668 -6.586 1.00 11.51 13 ARG A N 4
ATOM 2823 C CA . ARG A 1 13 ? 5.648 -7.156 -6.348 1.00 74.33 13 ARG A CA 4
ATOM 2824 C C . ARG A 1 13 ? 4.693 -5.990 -6.068 1.00 63.43 13 ARG A C 4
ATOM 2825 O O . ARG A 1 13 ? 4.991 -5.127 -5.250 1.00 32.22 13 ARG A O 4
ATOM 2846 N N . GLU A 1 14 ? 3.545 -5.969 -6.735 1.00 13.42 14 GLU A N 4
ATOM 2847 C CA . GLU A 1 14 ? 2.617 -4.835 -6.629 1.00 35.52 14 GLU A CA 4
ATOM 2848 C C . GLU A 1 14 ? 1.272 -5.252 -6.018 1.00 44.14 14 GLU A C 4
ATOM 2849 O O . GLU A 1 14 ? 0.730 -6.305 -6.345 1.00 50.10 14 GLU A O 4
ATOM 2861 N N . ILE A 1 15 ? 0.731 -4.408 -5.138 1.00 2.12 15 ILE A N 4
ATOM 2862 C CA . ILE A 1 15 ? -0.555 -4.680 -4.479 1.00 32.10 15 ILE A CA 4
ATOM 2863 C C . ILE A 1 15 ? -1.655 -3.753 -5.017 1.00 32.42 15 ILE A C 4
ATOM 2864 O O . ILE A 1 15 ? -1.417 -2.571 -5.263 1.00 73.00 15 ILE A O 4
ATOM 2880 N N . GLN A 1 16 ? -2.860 -4.294 -5.193 1.00 61.14 16 GLN A N 4
ATOM 2881 C CA . GLN A 1 16 ? -3.972 -3.547 -5.798 1.00 72.53 16 GLN A CA 4
ATOM 2882 C C . GLN A 1 16 ? -4.996 -3.073 -4.745 1.00 50.43 16 GLN A C 4
ATOM 2883 O O . GLN A 1 16 ? -5.644 -3.887 -4.079 1.00 4.20 16 GLN A O 4
ATOM 2897 N N . ALA A 1 17 ? -5.151 -1.755 -4.612 1.00 54.22 17 ALA A N 4
ATOM 2898 C CA . ALA A 1 17 ? -6.080 -1.167 -3.633 1.00 1.14 17 ALA A CA 4
ATOM 2899 C C . ALA A 1 17 ? -7.140 -0.267 -4.300 1.00 73.20 17 ALA A C 4
ATOM 2900 O O . ALA A 1 17 ? -6.906 0.308 -5.365 1.00 34.24 17 ALA A O 4
ATOM 2907 N N . VAL A 1 18 ? -8.307 -0.147 -3.663 1.00 52.45 18 VAL A N 4
ATOM 2908 C CA . VAL A 1 18 ? -9.398 0.699 -4.177 1.00 52.01 18 VAL A CA 4
ATOM 2909 C C . VAL A 1 18 ? -9.236 2.171 -3.758 1.00 45.14 18 VAL A C 4
ATOM 2910 O O . VAL A 1 18 ? -9.839 3.062 -4.358 1.00 11.53 18 VAL A O 4
ATOM 2923 N N . ASP A 1 19 ? -8.432 2.419 -2.726 1.00 45.14 19 ASP A N 4
ATOM 2924 C CA . ASP A 1 19 ? -8.155 3.783 -2.261 1.00 10.52 19 ASP A CA 4
ATOM 2925 C C . ASP A 1 19 ? -6.681 3.951 -1.842 1.00 70.11 19 ASP A C 4
ATOM 2926 O O . ASP A 1 19 ? -5.912 2.990 -1.836 1.00 74.45 19 ASP A O 4
ATOM 2935 N N . THR A 1 20 ? -6.300 5.183 -1.503 1.00 74.01 20 THR A N 4
ATOM 2936 C CA . THR A 1 20 ? -4.894 5.521 -1.222 1.00 5.54 20 THR A CA 4
ATOM 2937 C C . THR A 1 20 ? -4.456 5.100 0.190 1.00 65.32 20 THR A C 4
ATOM 2938 O O . THR A 1 20 ? -5.223 5.212 1.147 1.00 44.25 20 THR A O 4
ATOM 2949 N N . PRO A 1 21 ? -3.199 4.634 0.344 1.00 54.23 21 PRO A N 4
ATOM 2950 C CA . PRO A 1 21 ? -2.672 4.200 1.647 1.00 64.24 21 PRO A CA 4
ATOM 2951 C C . PRO A 1 21 ? -2.374 5.368 2.612 1.00 11.32 21 PRO A C 4
ATOM 2952 O O . PRO A 1 21 ? -1.924 6.439 2.196 1.00 23.34 21 PRO A O 4
ATOM 2963 N N . LYS A 1 22 ? -2.640 5.151 3.900 1.00 5.10 22 LYS A N 4
ATOM 2964 C CA . LYS A 1 22 ? -2.324 6.131 4.951 1.00 10.43 22 LYS A CA 4
ATOM 2965 C C . LYS A 1 22 ? -1.018 5.763 5.671 1.00 41.21 22 LYS A C 4
ATOM 2966 O O . LYS A 1 22 ? -0.840 4.617 6.079 1.00 23.34 22 LYS A O 4
ATOM 2985 N N . TYR A 1 23 ? -0.112 6.726 5.834 1.00 24.34 23 TYR A N 4
ATOM 2986 C CA . TYR A 1 23 ? 1.140 6.485 6.566 1.00 64.52 23 TYR A CA 4
ATOM 2987 C C . TYR A 1 23 ? 1.019 6.884 8.048 1.00 63.34 23 TYR A C 4
ATOM 2988 O O . TYR A 1 23 ? 0.675 8.021 8.372 1.00 22.02 23 TYR A O 4
ATOM 3006 N N . ASP A 1 24 ? 1.306 5.940 8.942 1.00 65.52 24 ASP A N 4
ATOM 3007 C CA . ASP A 1 24 ? 1.374 6.227 10.377 1.00 73.12 24 ASP A CA 4
ATOM 3008 C C . ASP A 1 24 ? 2.838 6.407 10.813 1.00 31.32 24 ASP A C 4
ATOM 3009 O O . ASP A 1 24 ? 3.648 5.488 10.684 1.00 45.44 24 ASP A O 4
ATOM 3018 N N . GLU A 1 25 ? 3.171 7.584 11.340 1.00 31.33 25 GLU A N 4
ATOM 3019 C CA . GLU A 1 25 ? 4.565 7.918 11.675 1.00 11.21 25 GLU A CA 4
ATOM 3020 C C . GLU A 1 25 ? 5.125 7.056 12.825 1.00 2.53 25 GLU A C 4
ATOM 3021 O O . GLU A 1 25 ? 6.335 6.832 12.915 1.00 52.15 25 GLU A O 4
ATOM 3033 N N . GLU A 1 26 ? 4.247 6.566 13.689 1.00 55.12 26 GLU A N 4
ATOM 3034 C CA . GLU A 1 26 ? 4.666 5.825 14.887 1.00 12.03 26 GLU A CA 4
ATOM 3035 C C . GLU A 1 26 ? 4.964 4.343 14.587 1.00 11.25 26 GLU A C 4
ATOM 3036 O O . GLU A 1 26 ? 5.997 3.813 15.003 1.00 53.02 26 GLU A O 4
ATOM 3048 N N . SER A 1 27 ? 4.065 3.680 13.864 1.00 10.25 27 SER A N 4
ATOM 3049 C CA . SER A 1 27 ? 4.242 2.258 13.522 1.00 11.30 27 SER A CA 4
ATOM 3050 C C . SER A 1 27 ? 4.998 2.084 12.195 1.00 23.32 27 SER A C 4
ATOM 3051 O O . SER A 1 27 ? 5.669 1.074 11.981 1.00 0.32 27 SER A O 4
ATOM 3059 N N . GLY A 1 28 ? 4.886 3.073 11.307 1.00 4.12 28 GLY A N 4
ATOM 3060 C CA . GLY A 1 28 ? 5.596 3.027 10.029 1.00 12.21 28 GLY A CA 4
ATOM 3061 C C . GLY A 1 28 ? 4.868 2.223 8.951 1.00 33.14 28 GLY A C 4
ATOM 3062 O O . GLY A 1 28 ? 5.425 1.958 7.887 1.00 21.03 28 GLY A O 4
ATOM 3066 N N . PHE A 1 29 ? 3.627 1.833 9.226 1.00 1.24 29 PHE A N 4
ATOM 3067 C CA . PHE A 1 29 ? 2.832 1.039 8.277 1.00 14.02 29 PHE A CA 4
ATOM 3068 C C . PHE A 1 29 ? 1.894 1.915 7.428 1.00 71.20 29 PHE A C 4
ATOM 3069 O O . PHE A 1 29 ? 1.461 2.992 7.852 1.00 55.41 29 PHE A O 4
ATOM 3086 N N . TYR A 1 30 ? 1.600 1.440 6.218 1.00 54.43 30 TYR A N 4
ATOM 3087 C CA . TYR A 1 30 ? 0.607 2.068 5.335 1.00 54.35 30 TYR A CA 4
ATOM 3088 C C . TYR A 1 30 ? -0.720 1.299 5.371 1.00 33.32 30 TYR A C 4
ATOM 3089 O O . TYR A 1 30 ? -0.747 0.092 5.142 1.00 43.33 30 TYR A O 4
ATOM 3107 N N . GLU A 1 31 ? -1.816 2.004 5.646 1.00 54.22 31 GLU A N 4
ATOM 3108 C CA . GLU A 1 31 ? -3.148 1.382 5.693 1.00 50.10 31 GLU A CA 4
ATOM 3109 C C . GLU A 1 31 ? -3.905 1.622 4.380 1.00 13.12 31 GLU A C 4
ATOM 3110 O O . GLU A 1 31 ? -4.178 2.766 4.016 1.00 73.42 31 GLU A O 4
ATOM 3122 N N . PHE A 1 32 ? -4.257 0.545 3.680 1.00 41.20 32 PHE A N 4
ATOM 3123 C CA . PHE A 1 32 ? -4.960 0.658 2.393 1.00 75.04 32 PHE A CA 4
ATOM 3124 C C . PHE A 1 32 ? -5.968 -0.481 2.186 1.00 63.12 32 PHE A C 4
ATOM 3125 O O . PHE A 1 32 ? -5.751 -1.614 2.628 1.00 75.32 32 PHE A O 4
ATOM 3142 N N . LYS A 1 33 ? -7.071 -0.170 1.513 1.00 60.40 33 LYS A N 4
ATOM 3143 C CA . LYS A 1 33 ? -8.130 -1.150 1.258 1.00 32.05 33 LYS A CA 4
ATOM 3144 C C . LYS A 1 33 ? -7.930 -1.843 -0.098 1.00 23.41 33 LYS A C 4
ATOM 3145 O O . LYS A 1 33 ? -8.001 -1.203 -1.144 1.00 53.22 33 LYS A O 4
ATOM 3164 N N . GLN A 1 34 ? -7.689 -3.151 -0.073 1.00 14.41 34 GLN A N 4
ATOM 3165 C CA . GLN A 1 34 ? -7.440 -3.929 -1.298 1.00 41.33 34 GLN A CA 4
ATOM 3166 C C . GLN A 1 34 ? -8.696 -4.033 -2.186 1.00 54.05 34 GLN A C 4
ATOM 3167 O O . GLN A 1 34 ? -9.812 -3.776 -1.731 1.00 42.40 34 GLN A O 4
ATOM 3181 N N . LEU A 1 35 ? -8.509 -4.429 -3.453 1.00 70.44 35 LEU A N 4
ATOM 3182 C CA . LEU A 1 35 ? -9.647 -4.723 -4.345 1.00 30.32 35 LEU A CA 4
ATOM 3183 C C . LEU A 1 35 ? -10.523 -5.842 -3.753 1.00 64.10 35 LEU A C 4
ATOM 3184 O O . LEU A 1 35 ? -11.710 -5.970 -4.068 1.00 13.42 35 LEU A O 4
ATOM 3200 N N . ASP A 1 36 ? -9.912 -6.641 -2.886 1.00 53.51 36 ASP A N 4
ATOM 3201 C CA . ASP A 1 36 ? -10.600 -7.727 -2.189 1.00 72.41 36 ASP A CA 4
ATOM 3202 C C . ASP A 1 36 ? -11.562 -7.194 -1.105 1.00 21.04 36 ASP A C 4
ATOM 3203 O O . ASP A 1 36 ? -12.429 -7.919 -0.608 1.00 71.31 36 ASP A O 4
ATOM 3212 N N . GLY A 1 37 ? -11.425 -5.913 -0.766 1.00 11.21 37 GLY A N 4
ATOM 3213 C CA . GLY A 1 37 ? -12.258 -5.308 0.269 1.00 54.03 37 GLY A CA 4
ATOM 3214 C C . GLY A 1 37 ? -11.549 -5.180 1.617 1.00 71.02 37 GLY A C 4
ATOM 3215 O O . GLY A 1 37 ? -11.721 -4.185 2.324 1.00 31.41 37 GLY A O 4
ATOM 3219 N N . LYS A 1 38 ? -10.756 -6.188 1.984 1.00 11.14 38 LYS A N 4
ATOM 3220 C CA . LYS A 1 38 ? -10.023 -6.173 3.258 1.00 31.40 38 LYS A CA 4
ATOM 3221 C C . LYS A 1 38 ? -8.902 -5.116 3.273 1.00 2.20 38 LYS A C 4
ATOM 3222 O O . LYS A 1 38 ? -8.053 -5.080 2.376 1.00 5.31 38 LYS A O 4
ATOM 3241 N N . GLN A 1 39 ? -8.898 -4.265 4.300 1.00 73.12 39 GLN A N 4
ATOM 3242 C CA . GLN A 1 39 ? -7.866 -3.232 4.450 1.00 23.34 39 GLN A CA 4
ATOM 3243 C C . GLN A 1 39 ? -6.630 -3.791 5.177 1.00 1.32 39 GLN A C 4
ATOM 3244 O O . GLN A 1 39 ? -6.703 -4.180 6.346 1.00 24.15 39 GLN A O 4
ATOM 3258 N N . THR A 1 40 ? -5.496 -3.823 4.484 1.00 1.41 40 THR A N 4
ATOM 3259 C CA . THR A 1 40 ? -4.256 -4.383 5.045 1.00 10.43 40 THR A CA 4
ATOM 3260 C C . THR A 1 40 ? -3.171 -3.312 5.199 1.00 50.11 40 THR A C 4
ATOM 3261 O O . THR A 1 40 ? -3.288 -2.208 4.658 1.00 63.23 40 THR A O 4
ATOM 3272 N N . ARG A 1 41 ? -2.119 -3.645 5.947 1.00 53.34 41 ARG A N 4
ATOM 3273 C CA . ARG A 1 41 ? -1.035 -2.700 6.243 1.00 51.04 41 ARG A CA 4
ATOM 3274 C C . ARG A 1 41 ? 0.344 -3.312 5.949 1.00 34.23 41 ARG A C 4
ATOM 3275 O O . ARG A 1 41 ? 0.600 -4.472 6.273 1.00 54.52 41 ARG A O 4
ATOM 3296 N N . ILE A 1 42 ? 1.226 -2.524 5.340 1.00 70.00 42 ILE A N 4
ATOM 3297 C CA . ILE A 1 42 ? 2.601 -2.962 5.065 1.00 73.12 42 ILE A CA 4
ATOM 3298 C C . ILE A 1 42 ? 3.608 -1.860 5.443 1.00 62.23 42 ILE A C 4
ATOM 3299 O O . ILE A 1 42 ? 3.291 -0.674 5.377 1.00 31.43 42 ILE A O 4
ATOM 3315 N N . ASN A 1 43 ? 4.815 -2.259 5.846 1.00 73.14 43 ASN A N 4
ATOM 3316 C CA . ASN A 1 43 ? 5.802 -1.311 6.383 1.00 31.13 43 ASN A CA 4
ATOM 3317 C C . ASN A 1 43 ? 6.372 -0.371 5.299 1.00 73.04 43 ASN A C 4
ATOM 3318 O O . ASN A 1 43 ? 6.470 -0.728 4.122 1.00 21.42 43 ASN A O 4
ATOM 3329 N N . LYS A 1 44 ? 6.760 0.828 5.732 1.00 73.45 44 LYS A N 4
ATOM 3330 C CA . LYS A 1 44 ? 7.257 1.890 4.843 1.00 64.22 44 LYS A CA 4
ATOM 3331 C C . LYS A 1 44 ? 8.511 1.490 4.043 1.00 43.31 44 LYS A C 4
ATOM 3332 O O . LYS A 1 44 ? 8.728 1.984 2.937 1.00 13.33 44 LYS A O 4
ATOM 3351 N N . ASP A 1 45 ? 9.333 0.603 4.593 1.00 52.24 45 ASP A N 4
ATOM 3352 C CA . ASP A 1 45 ? 10.592 0.225 3.939 1.00 62.53 45 ASP A CA 4
ATOM 3353 C C . ASP A 1 45 ? 10.366 -0.740 2.758 1.00 75.32 45 ASP A C 4
ATOM 3354 O O . ASP A 1 45 ? 11.275 -0.983 1.962 1.00 4.24 45 ASP A O 4
ATOM 3363 N N . GLN A 1 46 ? 9.153 -1.278 2.645 1.00 62.03 46 GLN A N 4
ATOM 3364 C CA . GLN A 1 46 ? 8.818 -2.216 1.567 1.00 23.14 46 GLN A CA 4
ATOM 3365 C C . GLN A 1 46 ? 8.235 -1.505 0.332 1.00 33.24 46 GLN A C 4
ATOM 3366 O O . GLN A 1 46 ? 8.376 -1.990 -0.790 1.00 31.40 46 GLN A O 4
ATOM 3380 N N . VAL A 1 47 ? 7.584 -0.356 0.535 1.00 42.23 47 VAL A N 4
ATOM 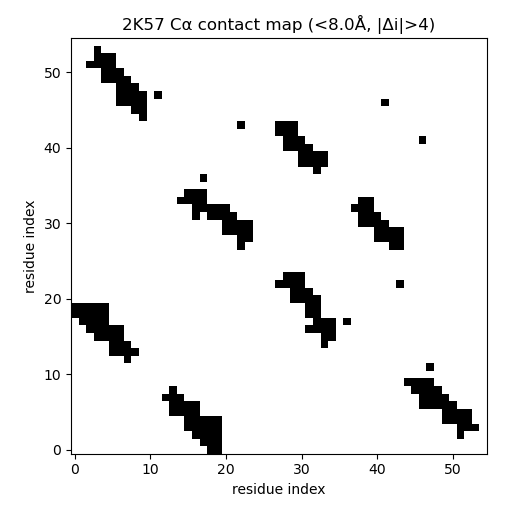3381 C CA . VAL A 1 47 ? 6.953 0.374 -0.576 1.00 53.51 47 VAL A CA 4
ATOM 3382 C C . VAL A 1 47 ? 7.984 1.141 -1.426 1.00 12.25 47 VAL A C 4
ATOM 3383 O O . VAL A 1 47 ? 8.645 2.068 -0.955 1.00 20.32 47 VAL A O 4
ATOM 3396 N N . ARG A 1 48 ? 8.133 0.722 -2.681 1.00 33.14 48 ARG A N 4
ATOM 3397 C CA . ARG A 1 48 ? 9.032 1.390 -3.631 1.00 35.23 48 ARG A CA 4
ATOM 3398 C C . ARG A 1 48 ? 8.352 2.612 -4.284 1.00 21.15 48 ARG A C 4
ATOM 3399 O O . ARG A 1 48 ? 8.865 3.733 -4.221 1.00 62.04 48 ARG A O 4
ATOM 3420 N N . THR A 1 49 ? 7.200 2.380 -4.927 1.00 65.11 49 THR A N 4
ATOM 3421 C CA . THR A 1 49 ? 6.436 3.454 -5.595 1.00 64.21 49 THR A CA 4
ATOM 3422 C C . THR A 1 49 ? 4.927 3.329 -5.326 1.00 53.33 49 THR A C 4
ATOM 3423 O O . THR A 1 49 ? 4.409 2.230 -5.117 1.00 21.43 49 THR A O 4
ATOM 3434 N N . VAL A 1 50 ? 4.228 4.466 -5.331 1.00 4.23 50 VAL A N 4
ATOM 3435 C CA . VAL A 1 50 ? 2.766 4.493 -5.183 1.00 12.02 50 VAL A CA 4
ATOM 3436 C C . VAL A 1 50 ? 2.111 5.149 -6.412 1.00 10.33 50 VAL A C 4
ATOM 3437 O O . VAL A 1 50 ? 2.252 6.358 -6.635 1.00 61.34 50 VAL A O 4
ATOM 3450 N N . LYS A 1 51 ? 1.399 4.351 -7.207 1.00 30.21 51 LYS A N 4
ATOM 3451 C CA . LYS A 1 51 ? 0.790 4.832 -8.458 1.00 70.11 51 LYS A CA 4
ATOM 3452 C C . LYS A 1 51 ? -0.717 4.545 -8.508 1.00 54.13 51 LYS A C 4
ATOM 3453 O O . LYS A 1 51 ? -1.246 3.803 -7.688 1.00 33.23 51 LYS A O 4
ATOM 3472 N N . ASP A 1 52 ? -1.402 5.140 -9.482 1.00 44.24 52 ASP A N 4
ATOM 3473 C CA . ASP A 1 52 ? -2.830 4.885 -9.697 1.00 44.23 52 ASP A CA 4
ATOM 3474 C C . ASP A 1 52 ? -3.045 3.717 -10.678 1.00 1.22 52 ASP A C 4
ATOM 3475 O O . ASP A 1 52 ? -2.282 3.540 -11.628 1.00 41.21 52 ASP A O 4
ATOM 3484 N N . LEU A 1 53 ? -4.091 2.926 -10.451 1.00 32.44 53 LEU A N 4
ATOM 3485 C CA . LEU A 1 53 ? -4.450 1.841 -11.380 1.00 32.21 53 LEU A CA 4
ATOM 3486 C C . LEU A 1 53 ? -4.930 2.396 -12.732 1.00 72.15 53 LEU A C 4
ATOM 3487 O O . LEU A 1 53 ? -4.941 1.690 -13.740 1.00 23.42 53 LEU A O 4
ATOM 3503 N N . LEU A 1 54 ? -5.316 3.670 -12.745 1.00 4.53 54 LEU A N 4
ATOM 3504 C CA . LEU A 1 54 ? -5.808 4.329 -13.958 1.00 23.23 54 LEU A CA 4
ATOM 3505 C C . LEU A 1 54 ? -4.765 5.303 -14.539 1.00 64.15 54 LEU A C 4
ATOM 3506 O O . LEU A 1 54 ? -5.117 6.361 -15.065 1.00 73.41 54 LEU A O 4
ATOM 3522 N N . GLU A 1 55 ? -3.483 4.937 -14.453 1.00 33.44 55 GLU A N 4
ATOM 3523 C CA . GLU A 1 55 ? -2.402 5.757 -15.030 1.00 24.32 55 GLU A CA 4
ATOM 3524 C C . GLU A 1 55 ? -2.462 5.776 -16.578 1.00 12.51 55 GLU A C 4
ATOM 3525 O O . GLU A 1 55 ? -2.674 6.865 -17.158 1.00 37.77 55 GLU A O 4
ATOM 3537 N N . MET A 1 1 ? -10.232 11.228 -2.823 1.00 0.13 1 MET A N 5
ATOM 3538 C CA . MET A 1 1 ? -11.256 10.204 -2.477 1.00 42.22 1 MET A CA 5
ATOM 3539 C C . MET A 1 1 ? -10.694 8.788 -2.633 1.00 1.40 1 MET A C 5
ATOM 3540 O O . MET A 1 1 ? -9.535 8.607 -3.005 1.00 70.33 1 MET A O 5
ATOM 3556 N N . ALA A 1 2 ? -11.519 7.783 -2.342 1.00 34.13 2 ALA A N 5
ATOM 3557 C CA . ALA A 1 2 ? -11.138 6.387 -2.564 1.00 65.05 2 ALA A CA 5
ATOM 3558 C C . ALA A 1 2 ? -10.974 6.092 -4.062 1.00 13.41 2 ALA A C 5
ATOM 3559 O O . ALA A 1 2 ? -11.919 5.684 -4.738 1.00 70.50 2 ALA A O 5
ATOM 3566 N N . SER A 1 3 ? -9.779 6.347 -4.577 1.00 33.10 3 SER A N 5
ATOM 3567 C CA . SER A 1 3 ? -9.467 6.100 -5.992 1.00 1.05 3 SER A CA 5
ATOM 3568 C C . SER A 1 3 ? -8.608 4.837 -6.146 1.00 20.14 3 SER A C 5
ATOM 3569 O O . SER A 1 3 ? -7.842 4.493 -5.246 1.00 25.35 3 SER A O 5
ATOM 3577 N N . PRO A 1 4 ? -8.722 4.121 -7.286 1.00 54.42 4 PRO A N 5
ATOM 3578 C CA . PRO A 1 4 ? -7.917 2.912 -7.530 1.00 32.14 4 PRO A CA 5
ATOM 3579 C C . PRO A 1 4 ? -6.407 3.213 -7.606 1.00 32.43 4 PRO A C 5
ATOM 3580 O O . PRO A 1 4 ? -5.935 3.892 -8.526 1.00 2.03 4 PRO A O 5
ATOM 3591 N N . THR A 1 5 ? -5.653 2.686 -6.643 1.00 71.30 5 THR A N 5
ATOM 3592 C CA . THR A 1 5 ? -4.205 2.924 -6.552 1.00 44.44 5 THR A CA 5
ATOM 3593 C C . THR A 1 5 ? -3.422 1.605 -6.513 1.00 70.35 5 THR A C 5
ATOM 3594 O O . THR A 1 5 ? -3.765 0.693 -5.764 1.00 20.33 5 THR A O 5
ATOM 3605 N N . VAL A 1 6 ? -2.371 1.507 -7.322 1.00 42.44 6 VAL A N 5
ATOM 3606 C CA . VAL A 1 6 ? -1.493 0.335 -7.315 1.00 3.13 6 VAL A CA 5
ATOM 3607 C C . VAL A 1 6 ? -0.154 0.647 -6.617 1.00 2.41 6 VAL A C 5
ATOM 3608 O O . VAL A 1 6 ? 0.550 1.598 -6.974 1.00 71.45 6 VAL A O 5
ATOM 3621 N N . ILE A 1 7 ? 0.182 -0.150 -5.609 1.00 14.34 7 ILE A N 5
ATOM 3622 C CA . ILE A 1 7 ? 1.418 0.039 -4.848 1.00 11.11 7 ILE A CA 5
ATOM 3623 C C . ILE A 1 7 ? 2.492 -0.976 -5.261 1.00 24.51 7 ILE A C 5
ATOM 3624 O O . ILE A 1 7 ? 2.301 -2.188 -5.130 1.00 33.31 7 ILE A O 5
ATOM 3640 N N . THR A 1 8 ? 3.616 -0.473 -5.767 1.00 14.21 8 THR A N 5
ATOM 3641 C CA . THR A 1 8 ? 4.755 -1.320 -6.133 1.00 21.45 8 THR A CA 5
ATOM 3642 C C . THR A 1 8 ? 5.711 -1.484 -4.946 1.00 32.25 8 THR A C 5
ATOM 3643 O O . THR A 1 8 ? 6.224 -0.501 -4.408 1.00 53.14 8 THR A O 5
ATOM 3654 N N . LEU A 1 9 ? 5.949 -2.724 -4.536 1.00 41.43 9 LEU A N 5
ATOM 3655 C CA . LEU A 1 9 ? 6.824 -3.002 -3.393 1.00 45.20 9 LEU A CA 5
ATOM 3656 C C . LEU A 1 9 ? 8.292 -3.159 -3.822 1.00 22.21 9 LEU A C 5
ATOM 3657 O O . LEU A 1 9 ? 8.585 -3.461 -4.978 1.00 15.04 9 LEU A O 5
ATOM 3673 N N . ASN A 1 10 ? 9.203 -2.940 -2.875 1.00 21.20 10 ASN A N 5
ATOM 3674 C CA . ASN A 1 10 ? 10.639 -3.167 -3.080 1.00 2.21 10 ASN A CA 5
ATOM 3675 C C . ASN A 1 10 ? 10.908 -4.605 -3.556 1.00 72.25 10 ASN A C 5
ATOM 3676 O O . ASN A 1 10 ? 11.850 -4.864 -4.303 1.00 20.04 10 ASN A O 5
ATOM 3687 N N . ASP A 1 11 ? 10.052 -5.526 -3.119 1.00 40.42 11 ASP A N 5
ATOM 3688 C CA . ASP A 1 11 ? 10.111 -6.930 -3.534 1.00 33.11 11 ASP A CA 5
ATOM 3689 C C . ASP A 1 11 ? 9.856 -7.086 -5.048 1.00 45.04 11 ASP A C 5
ATOM 3690 O O . ASP A 1 11 ? 10.266 -8.069 -5.665 1.00 14.32 11 ASP A O 5
ATOM 3699 N N . GLY A 1 12 ? 9.182 -6.101 -5.636 1.00 34.42 12 GLY A N 5
ATOM 3700 C CA . GLY A 1 12 ? 8.795 -6.173 -7.040 1.00 42.20 12 GLY A CA 5
ATOM 3701 C C . GLY A 1 12 ? 7.296 -6.396 -7.209 1.00 41.22 12 GLY A C 5
ATOM 3702 O O . GLY A 1 12 ? 6.692 -5.937 -8.181 1.00 73.43 12 GLY A O 5
ATOM 3706 N N . ARG A 1 13 ? 6.698 -7.096 -6.245 1.00 43.31 13 ARG A N 5
ATOM 3707 C CA . ARG A 1 13 ? 5.260 -7.392 -6.257 1.00 14.00 13 ARG A CA 5
ATOM 3708 C C . ARG A 1 13 ? 4.416 -6.106 -6.149 1.00 51.42 13 ARG A C 5
ATOM 3709 O O . ARG A 1 13 ? 4.770 -5.182 -5.416 1.00 35.30 13 ARG A O 5
ATOM 3730 N N . GLU A 1 14 ? 3.300 -6.056 -6.874 1.00 20.44 14 GLU A N 5
ATOM 3731 C CA . GLU A 1 14 ? 2.388 -4.905 -6.820 1.00 52.42 14 GLU A CA 5
ATOM 3732 C C . GLU A 1 14 ? 1.014 -5.305 -6.263 1.00 43.44 14 GLU A C 5
ATOM 3733 O O . GLU A 1 14 ? 0.524 -6.408 -6.519 1.00 31.20 14 GLU A O 5
ATOM 3745 N N . ILE A 1 15 ? 0.407 -4.407 -5.491 1.00 73.31 15 ILE A N 5
ATOM 3746 C CA . ILE A 1 15 ? -0.921 -4.644 -4.908 1.00 34.51 15 ILE A CA 5
ATOM 3747 C C . ILE A 1 15 ? -1.897 -3.525 -5.302 1.00 21.45 15 ILE A C 5
ATOM 3748 O O . ILE A 1 15 ? -1.567 -2.344 -5.209 1.00 61.20 15 ILE A O 5
ATOM 3764 N N . GLN A 1 16 ? -3.096 -3.897 -5.748 1.00 54.12 16 GLN A N 5
ATOM 3765 C CA . GLN A 1 16 ? -4.115 -2.911 -6.140 1.00 3.10 16 GLN A CA 5
ATOM 3766 C C . GLN A 1 16 ? -5.094 -2.625 -4.989 1.00 34.20 16 GLN A C 5
ATOM 3767 O O . GLN A 1 16 ? -5.612 -3.548 -4.357 1.00 15.24 16 GLN A O 5
ATOM 3781 N N . ALA A 1 17 ? -5.362 -1.345 -4.741 1.00 61.33 17 ALA A N 5
ATOM 3782 C CA . ALA A 1 17 ? -6.238 -0.930 -3.639 1.00 23.10 17 ALA A CA 5
ATOM 3783 C C . ALA A 1 17 ? -7.408 -0.051 -4.117 1.00 20.00 17 ALA A C 5
ATOM 3784 O O . ALA A 1 17 ? -7.270 0.729 -5.061 1.00 71.51 17 ALA A O 5
ATOM 3791 N N . VAL A 1 18 ? -8.560 -0.188 -3.454 1.00 75.11 18 VAL A N 5
ATOM 3792 C CA . VAL A 1 18 ? -9.744 0.639 -3.748 1.00 24.21 18 VAL A CA 5
ATOM 3793 C C . VAL A 1 18 ? -9.726 1.954 -2.948 1.00 62.33 18 VAL A C 5
ATOM 3794 O O . VAL A 1 18 ? -10.497 2.876 -3.220 1.00 63.21 18 VAL A O 5
ATOM 3807 N N . ASP A 1 19 ? -8.855 2.014 -1.943 1.00 43.11 19 ASP A N 5
ATOM 3808 C CA . ASP A 1 19 ? -8.657 3.222 -1.135 1.00 54.50 19 ASP A CA 5
ATOM 3809 C C . ASP A 1 19 ? -7.193 3.683 -1.215 1.00 21.32 19 ASP A C 5
ATOM 3810 O O . ASP A 1 19 ? -6.290 2.874 -1.438 1.00 33.41 19 ASP A O 5
ATOM 3819 N N . THR A 1 20 ? -6.962 4.976 -1.002 1.00 3.20 20 THR A N 5
ATOM 3820 C CA . THR A 1 20 ? -5.611 5.545 -1.097 1.00 31.51 20 THR A CA 5
ATOM 3821 C C . THR A 1 20 ? -4.792 5.248 0.171 1.00 5.41 20 THR A C 5
ATOM 3822 O O . THR A 1 20 ? -5.271 5.433 1.291 1.00 34.55 20 THR A O 5
ATOM 3833 N N . PRO A 1 21 ? -3.538 4.771 0.006 1.00 2.34 21 PRO A N 5
ATOM 3834 C CA . PRO A 1 21 ? -2.687 4.344 1.134 1.00 72.54 21 PRO A CA 5
ATOM 3835 C C . PRO A 1 21 ? -2.297 5.489 2.084 1.00 53.31 21 PRO A C 5
ATOM 3836 O O . PRO A 1 21 ? -1.762 6.519 1.660 1.00 30.43 21 PRO A O 5
ATOM 3847 N N . LYS A 1 22 ? -2.566 5.297 3.370 1.00 12.22 22 LYS A N 5
ATOM 3848 C CA . LYS A 1 22 ? -2.175 6.260 4.403 1.00 1.10 22 LYS A CA 5
ATOM 3849 C C . LYS A 1 22 ? -0.851 5.843 5.057 1.00 63.23 22 LYS A C 5
ATOM 3850 O O . LYS A 1 22 ? -0.707 4.707 5.508 1.00 51.12 22 LYS A O 5
ATOM 3869 N N . TYR A 1 23 ? 0.116 6.754 5.107 1.00 65.21 23 TYR A N 5
ATOM 3870 C CA . TYR A 1 23 ? 1.348 6.499 5.853 1.00 2.03 23 TYR A CA 5
ATOM 3871 C C . TYR A 1 23 ? 1.150 6.822 7.334 1.00 62.43 23 TYR A C 5
ATOM 3872 O O . TYR A 1 23 ? 0.935 7.978 7.705 1.00 5.03 23 TYR A O 5
ATOM 3890 N N . ASP A 1 24 ? 1.232 5.801 8.176 1.00 71.42 24 ASP A N 5
ATOM 3891 C CA . ASP A 1 24 ? 1.132 5.986 9.620 1.00 34.33 24 ASP A CA 5
ATOM 3892 C C . ASP A 1 24 ? 2.535 6.048 10.239 1.00 61.41 24 ASP A C 5
ATOM 3893 O O . ASP A 1 24 ? 3.206 5.028 10.395 1.00 14.50 24 ASP A O 5
ATOM 3902 N N . GLU A 1 25 ? 2.973 7.257 10.577 1.00 3.25 25 GLU A N 5
ATOM 3903 C CA . GLU A 1 25 ? 4.316 7.477 11.116 1.00 11.12 25 GLU A CA 5
ATOM 3904 C C . GLU A 1 25 ? 4.461 6.890 12.527 1.00 75.45 25 GLU A C 5
ATOM 3905 O O . GLU A 1 25 ? 5.552 6.491 12.941 1.00 62.01 25 GLU A O 5
ATOM 3917 N N . GLU A 1 26 ? 3.353 6.832 13.259 1.00 54.41 26 GLU A N 5
ATOM 3918 C CA . GLU A 1 26 ? 3.352 6.294 14.623 1.00 73.41 26 GLU A CA 5
ATOM 3919 C C . GLU A 1 26 ? 3.788 4.819 14.636 1.00 11.42 26 GLU A C 5
ATOM 3920 O O . GLU A 1 26 ? 4.705 4.437 15.363 1.00 61.40 26 GLU A O 5
ATOM 3932 N N . SER A 1 27 ? 3.133 3.997 13.819 1.00 22.12 27 SER A N 5
ATOM 3933 C CA . SER A 1 27 ? 3.473 2.568 13.718 1.00 71.25 27 SER A CA 5
ATOM 3934 C C . SER A 1 27 ? 4.563 2.307 12.667 1.00 25.20 27 SER A C 5
ATOM 3935 O O . SER A 1 27 ? 5.282 1.312 12.744 1.00 53.32 27 SER A O 5
ATOM 3943 N N . GLY A 1 28 ? 4.673 3.195 11.679 1.00 2.12 28 GLY A N 5
ATOM 3944 C CA . GLY A 1 28 ? 5.679 3.042 10.623 1.00 74.02 28 GLY A CA 5
ATOM 3945 C C . GLY A 1 28 ? 5.180 2.260 9.409 1.00 52.02 28 GLY A C 5
ATOM 3946 O O . GLY A 1 28 ? 5.968 1.874 8.543 1.00 24.23 28 GLY A O 5
ATOM 3950 N N . PHE A 1 29 ? 3.872 2.022 9.339 1.00 15.45 29 PHE A N 5
ATOM 3951 C CA . PHE A 1 29 ? 3.290 1.201 8.266 1.00 75.32 29 PHE A CA 5
ATOM 3952 C C . PHE A 1 29 ? 2.435 2.027 7.288 1.00 45.34 29 PHE A C 5
ATOM 3953 O O . PHE A 1 29 ? 1.977 3.123 7.605 1.00 23.33 29 PHE A O 5
ATOM 3970 N N . TYR A 1 30 ? 2.230 1.475 6.095 1.00 30.31 30 TYR A N 5
ATOM 3971 C CA . TYR A 1 30 ? 1.269 2.012 5.126 1.00 3.02 30 TYR A CA 5
ATOM 3972 C C . TYR A 1 30 ? -0.022 1.184 5.159 1.00 14.21 30 TYR A C 5
ATOM 3973 O O . TYR A 1 30 ? 0.004 -0.033 4.957 1.00 14.53 30 TYR A O 5
ATOM 3991 N N . GLU A 1 31 ? -1.145 1.843 5.427 1.00 3.32 31 GLU A N 5
ATOM 3992 C CA . GLU A 1 31 ? -2.442 1.162 5.513 1.00 64.55 31 GLU A CA 5
ATOM 3993 C C . GLU A 1 31 ? -3.291 1.433 4.264 1.00 13.13 31 GLU A C 5
ATOM 3994 O O . GLU A 1 31 ? -3.590 2.585 3.941 1.00 40.20 31 GLU A O 5
ATOM 4006 N N . PHE A 1 32 ? -3.679 0.369 3.567 1.00 31.14 32 PHE A N 5
ATOM 4007 C CA . PHE A 1 32 ? -4.504 0.492 2.357 1.00 45.14 32 PHE A CA 5
ATOM 4008 C C . PHE A 1 32 ? -5.489 -0.681 2.227 1.00 43.20 32 PHE A C 5
ATOM 4009 O O . PHE A 1 32 ? -5.272 -1.759 2.785 1.00 53.15 32 PHE A O 5
ATOM 4026 N N . LYS A 1 33 ? -6.572 -0.462 1.485 1.00 50.42 33 LYS A N 5
ATOM 4027 C CA . LYS A 1 33 ? -7.624 -1.475 1.324 1.00 63.21 33 LYS A CA 5
ATOM 4028 C C . LYS A 1 33 ? -7.575 -2.110 -0.076 1.00 52.50 33 LYS A C 5
ATOM 4029 O O . LYS A 1 33 ? -7.873 -1.451 -1.070 1.00 45.04 33 LYS A O 5
ATOM 4048 N N . GLN A 1 34 ? -7.203 -3.390 -0.138 1.00 74.12 34 GLN A N 5
ATOM 4049 C CA . GLN A 1 34 ? -7.088 -4.121 -1.412 1.00 35.50 34 GLN A CA 5
ATOM 4050 C C . GLN A 1 34 ? -8.429 -4.188 -2.169 1.00 32.23 34 GLN A C 5
ATOM 4051 O O . GLN A 1 34 ? -9.490 -3.913 -1.604 1.00 41.11 34 GLN A O 5
ATOM 4065 N N . LEU A 1 35 ? -8.381 -4.584 -3.445 1.00 73.22 35 LEU A N 5
ATOM 4066 C CA . LEU A 1 35 ? -9.603 -4.760 -4.249 1.00 2.33 35 LEU A CA 5
ATOM 4067 C C . LEU A 1 35 ? -10.520 -5.835 -3.637 1.00 55.01 35 LEU A C 5
ATOM 4068 O O . LEU A 1 35 ? -11.721 -5.877 -3.906 1.00 22.12 35 LEU A O 5
ATOM 4084 N N . ASP A 1 36 ? -9.932 -6.706 -2.819 1.00 30.02 36 ASP A N 5
ATOM 4085 C CA . ASP A 1 36 ? -10.676 -7.763 -2.122 1.00 22.30 36 ASP A CA 5
ATOM 4086 C C . ASP A 1 36 ? -11.503 -7.200 -0.954 1.00 1.22 36 ASP A C 5
ATOM 4087 O O . ASP A 1 36 ? -12.343 -7.895 -0.385 1.00 34.04 36 ASP A O 5
ATOM 4096 N N . GLY A 1 37 ? -11.252 -5.940 -0.601 1.00 72.45 37 GLY A N 5
ATOM 4097 C CA . GLY A 1 37 ? -11.912 -5.333 0.548 1.00 24.11 37 GLY A CA 5
ATOM 4098 C C . GLY A 1 37 ? -11.087 -5.435 1.829 1.00 35.31 37 GLY A C 5
ATOM 4099 O O . GLY A 1 37 ? -11.457 -4.868 2.858 1.00 44.12 37 GLY A O 5
ATOM 4103 N N . LYS A 1 38 ? -9.961 -6.144 1.758 1.00 32.30 38 LYS A N 5
ATOM 4104 C CA . LYS A 1 38 ? -9.088 -6.349 2.920 1.00 70.14 38 LYS A CA 5
ATOM 4105 C C . LYS A 1 38 ? -8.142 -5.158 3.145 1.00 51.30 38 LYS A C 5
ATOM 4106 O O . LYS A 1 38 ? -7.323 -4.835 2.283 1.00 21.03 38 LYS A O 5
ATOM 4125 N N . GLN A 1 39 ? -8.246 -4.518 4.310 1.00 44.53 39 GLN A N 5
ATOM 4126 C CA . GLN A 1 39 ? -7.310 -3.453 4.693 1.00 31.25 39 GLN A CA 5
ATOM 4127 C C . GLN A 1 39 ? -6.041 -4.067 5.304 1.00 11.51 39 GLN A C 5
ATOM 4128 O O . GLN A 1 39 ? -6.093 -4.672 6.374 1.00 21.45 39 GLN A O 5
ATOM 4142 N N . THR A 1 40 ? -4.909 -3.933 4.620 1.00 21.40 40 THR A N 5
ATOM 4143 C CA . THR A 1 40 ? -3.650 -4.535 5.090 1.00 54.24 40 THR A CA 5
ATOM 4144 C C . THR A 1 40 ? -2.595 -3.469 5.415 1.00 31.32 40 THR A C 5
ATOM 4145 O O . THR A 1 40 ? -2.606 -2.373 4.850 1.00 23.13 40 THR A O 5
ATOM 4156 N N . ARG A 1 41 ? -1.687 -3.802 6.336 1.00 12.51 41 ARG A N 5
ATOM 4157 C CA . ARG A 1 41 ? -0.634 -2.877 6.778 1.00 63.23 41 ARG A CA 5
ATOM 4158 C C . ARG A 1 41 ? 0.756 -3.430 6.408 1.00 73.23 41 ARG A C 5
ATOM 4159 O O . ARG A 1 41 ? 1.093 -4.562 6.764 1.00 5.45 41 ARG A O 5
ATOM 4180 N N . ILE A 1 42 ? 1.563 -2.636 5.711 1.00 42.53 42 ILE A N 5
ATOM 4181 C CA . ILE A 1 42 ? 2.913 -3.068 5.313 1.00 5.41 42 ILE A CA 5
ATOM 4182 C C . ILE A 1 42 ? 3.966 -2.009 5.687 1.00 51.21 42 ILE A C 5
ATOM 4183 O O . ILE A 1 42 ? 3.690 -0.814 5.646 1.00 33.05 42 ILE A O 5
ATOM 4199 N N . ASN A 1 43 ? 5.170 -2.447 6.064 1.00 40.24 43 ASN A N 5
ATOM 4200 C CA . ASN A 1 43 ? 6.193 -1.531 6.592 1.00 3.41 43 ASN A CA 5
ATOM 4201 C C . ASN A 1 43 ? 6.705 -0.536 5.531 1.00 11.21 43 ASN A C 5
ATOM 4202 O O . ASN A 1 43 ? 6.745 -0.832 4.333 1.00 24.31 43 ASN A O 5
ATOM 4213 N N . LYS A 1 44 ? 7.113 0.641 6.006 1.00 65.10 44 LYS A N 5
ATOM 4214 C CA . LYS A 1 44 ? 7.554 1.753 5.148 1.00 63.40 44 LYS A CA 5
ATOM 4215 C C . LYS A 1 44 ? 8.747 1.403 4.233 1.00 10.03 44 LYS A C 5
ATOM 4216 O O . LYS A 1 44 ? 8.984 2.087 3.238 1.00 61.03 44 LYS A O 5
ATOM 4235 N N . ASP A 1 45 ? 9.498 0.354 4.560 1.00 73.14 45 ASP A N 5
ATOM 4236 C CA . ASP A 1 45 ? 10.667 -0.025 3.755 1.00 61.53 45 ASP A CA 5
ATOM 4237 C C . ASP A 1 45 ? 10.279 -0.907 2.553 1.00 21.43 45 ASP A C 5
ATOM 4238 O O . ASP A 1 45 ? 11.002 -0.967 1.555 1.00 45.14 45 ASP A O 5
ATOM 4247 N N . GLN A 1 46 ? 9.132 -1.578 2.648 1.00 11.11 46 GLN A N 5
ATOM 4248 C CA . GLN A 1 46 ? 8.690 -2.507 1.604 1.00 3.35 46 GLN A CA 5
ATOM 4249 C C . GLN A 1 46 ? 8.004 -1.783 0.437 1.00 71.23 46 GLN A C 5
ATOM 4250 O O . GLN A 1 46 ? 7.810 -2.366 -0.625 1.00 2.43 46 GLN A O 5
ATOM 4264 N N . VAL A 1 47 ? 7.631 -0.520 0.627 1.00 73.04 47 VAL A N 5
ATOM 4265 C CA . VAL A 1 47 ? 6.979 0.254 -0.437 1.00 51.55 47 VAL A CA 5
ATOM 4266 C C . VAL A 1 47 ? 8.010 0.953 -1.349 1.00 14.42 47 VAL A C 5
ATOM 4267 O O . VAL A 1 47 ? 8.782 1.807 -0.910 1.00 34.31 47 VAL A O 5
ATOM 4280 N N . ARG A 1 48 ? 8.043 0.552 -2.618 1.00 72.42 48 ARG A N 5
ATOM 4281 C CA . ARG A 1 48 ? 8.930 1.170 -3.609 1.00 23.23 48 ARG A CA 5
ATOM 4282 C C . ARG A 1 48 ? 8.304 2.451 -4.183 1.00 34.33 48 ARG A C 5
ATOM 4283 O O . ARG A 1 48 ? 8.834 3.551 -4.013 1.00 32.40 48 ARG A O 5
ATOM 4304 N N . THR A 1 49 ? 7.169 2.289 -4.867 1.00 53.30 49 THR A N 5
ATOM 4305 C CA . THR A 1 49 ? 6.456 3.411 -5.503 1.00 2.10 49 THR A CA 5
ATOM 4306 C C . THR A 1 49 ? 4.934 3.278 -5.329 1.00 54.42 49 THR A C 5
ATOM 4307 O O . THR A 1 49 ? 4.399 2.171 -5.251 1.00 30.22 49 THR A O 5
ATOM 4318 N N . VAL A 1 50 ? 4.245 4.414 -5.266 1.00 23.14 50 VAL A N 5
ATOM 4319 C CA . VAL A 1 50 ? 2.780 4.439 -5.187 1.00 41.35 50 VAL A CA 5
ATOM 4320 C C . VAL A 1 50 ? 2.195 5.187 -6.397 1.00 21.42 50 VAL A C 5
ATOM 4321 O O . VAL A 1 50 ? 2.439 6.382 -6.573 1.00 54.31 50 VAL A O 5
ATOM 4334 N N . LYS A 1 51 ? 1.438 4.481 -7.238 1.00 10.31 51 LYS A N 5
ATOM 4335 C CA . LYS A 1 51 ? 0.878 5.075 -8.462 1.00 54.42 51 LYS A CA 5
ATOM 4336 C C . LYS A 1 51 ? -0.623 4.772 -8.596 1.00 32.13 51 LYS A C 5
ATOM 4337 O O . LYS A 1 51 ? -1.077 3.681 -8.262 1.00 11.21 51 LYS A O 5
ATOM 4356 N N . ASP A 1 52 ? -1.390 5.744 -9.084 1.00 53.13 52 ASP A N 5
ATOM 4357 C CA . ASP A 1 52 ? -2.823 5.542 -9.336 1.00 53.23 52 ASP A CA 5
ATOM 4358 C C . ASP A 1 52 ? -3.049 4.824 -10.674 1.00 43.42 52 ASP A C 5
ATOM 4359 O O . ASP A 1 52 ? -2.178 4.821 -11.542 1.00 50.12 52 ASP A O 5
ATOM 4368 N N . LEU A 1 53 ? -4.220 4.212 -10.837 1.00 32.43 53 LEU A N 5
ATOM 4369 C CA . LEU A 1 53 ? -4.598 3.618 -12.128 1.00 20.51 53 LEU A CA 5
ATOM 4370 C C . LEU A 1 53 ? -5.168 4.690 -13.071 1.00 41.35 53 LEU A C 5
ATOM 4371 O O . LEU A 1 53 ? -5.397 4.443 -14.255 1.00 13.53 53 LEU A O 5
ATOM 4387 N N . LEU A 1 54 ? -5.387 5.885 -12.525 1.00 14.44 54 LEU A N 5
ATOM 4388 C CA . LEU A 1 54 ? -5.878 7.031 -13.294 1.00 40.24 54 LEU A CA 5
ATOM 4389 C C . LEU A 1 54 ? -4.774 8.092 -13.421 1.00 33.23 54 LEU A C 5
ATOM 4390 O O . LEU A 1 54 ? -4.584 8.920 -12.522 1.00 43.32 54 LEU A O 5
ATOM 4406 N N . GLU A 1 55 ? -4.024 8.038 -14.517 1.00 72.43 55 GLU A N 5
ATOM 4407 C CA . GLU A 1 55 ? -2.893 8.952 -14.734 1.00 14.15 55 GLU A CA 5
ATOM 4408 C C . GLU A 1 55 ? -3.140 9.898 -15.928 1.00 44.53 55 GLU A C 5
ATOM 4409 O O . GLU A 1 55 ? -3.570 11.053 -15.703 1.00 38.48 55 GLU A O 5
ATOM 4421 N N . MET A 1 1 ? -15.130 9.224 -1.011 1.00 13.43 1 MET A N 6
ATOM 4422 C CA . MET A 1 1 ? -14.324 8.940 -2.229 1.00 54.42 1 MET A CA 6
ATOM 4423 C C . MET A 1 1 ? -13.601 7.590 -2.122 1.00 14.13 1 MET A C 6
ATOM 4424 O O . MET A 1 1 ? -13.543 6.986 -1.047 1.00 41.22 1 MET A O 6
ATOM 4440 N N . ALA A 1 2 ? -13.055 7.127 -3.242 1.00 73.51 2 ALA A N 6
ATOM 4441 C CA . ALA A 1 2 ? -12.280 5.881 -3.284 1.00 75.31 2 ALA A CA 6
ATOM 4442 C C . ALA A 1 2 ? -11.410 5.830 -4.548 1.00 72.25 2 ALA A C 6
ATOM 4443 O O . ALA A 1 2 ? -11.830 5.314 -5.584 1.00 12.52 2 ALA A O 6
ATOM 4450 N N . SER A 1 3 ? -10.212 6.400 -4.466 1.00 75.10 3 SER A N 6
ATOM 4451 C CA . SER A 1 3 ? -9.310 6.479 -5.623 1.00 40.21 3 SER A CA 6
ATOM 4452 C C . SER A 1 3 ? -8.465 5.201 -5.763 1.00 64.31 3 SER A C 6
ATOM 4453 O O . SER A 1 3 ? -7.620 4.915 -4.911 1.00 14.04 3 SER A O 6
ATOM 4461 N N . PRO A 1 4 ? -8.666 4.422 -6.850 1.00 11.22 4 PRO A N 6
ATOM 4462 C CA . PRO A 1 4 ? -7.948 3.151 -7.062 1.00 15.34 4 PRO A CA 6
ATOM 4463 C C . PRO A 1 4 ? -6.429 3.351 -7.196 1.00 30.54 4 PRO A C 6
ATOM 4464 O O . PRO A 1 4 ? -5.955 4.047 -8.099 1.00 75.24 4 PRO A O 6
ATOM 4475 N N . THR A 1 5 ? -5.670 2.732 -6.299 1.00 41.21 5 THR A N 6
ATOM 4476 C CA . THR A 1 5 ? -4.216 2.935 -6.239 1.00 74.43 5 THR A CA 6
ATOM 4477 C C . THR A 1 5 ? -3.460 1.595 -6.235 1.00 61.31 5 THR A C 6
ATOM 4478 O O . THR A 1 5 ? -3.956 0.598 -5.716 1.00 71.32 5 THR A O 6
ATOM 4489 N N . VAL A 1 6 ? -2.266 1.575 -6.822 1.00 2.33 6 VAL A N 6
ATOM 4490 C CA . VAL A 1 6 ? -1.425 0.371 -6.835 1.00 23.41 6 VAL A CA 6
ATOM 4491 C C . VAL A 1 6 ? -0.055 0.638 -6.179 1.00 64.53 6 VAL A C 6
ATOM 4492 O O . VAL A 1 6 ? 0.662 1.571 -6.547 1.00 11.23 6 VAL A O 6
ATOM 4505 N N . ILE A 1 7 ? 0.290 -0.181 -5.188 1.00 41.35 7 ILE A N 6
ATOM 4506 C CA . ILE A 1 7 ? 1.546 -0.021 -4.451 1.00 33.34 7 ILE A CA 6
ATOM 4507 C C . ILE A 1 7 ? 2.625 -0.981 -4.969 1.00 63.51 7 ILE A C 6
ATOM 4508 O O . ILE A 1 7 ? 2.480 -2.203 -4.885 1.00 55.24 7 ILE A O 6
ATOM 4524 N N . THR A 1 8 ? 3.699 -0.420 -5.518 1.00 12.20 8 THR A N 6
ATOM 4525 C CA . THR A 1 8 ? 4.836 -1.221 -5.986 1.00 41.34 8 THR A CA 6
ATOM 4526 C C . THR A 1 8 ? 5.818 -1.491 -4.840 1.00 65.44 8 THR A C 6
ATOM 4527 O O . THR A 1 8 ? 6.448 -0.563 -4.328 1.00 34.41 8 THR A O 6
ATOM 4538 N N . LEU A 1 9 ? 5.950 -2.751 -4.431 1.00 65.40 9 LEU A N 6
ATOM 4539 C CA . LEU A 1 9 ? 6.901 -3.113 -3.372 1.00 12.32 9 LEU A CA 6
ATOM 4540 C C . LEU A 1 9 ? 8.340 -3.187 -3.907 1.00 14.33 9 LEU A C 6
ATOM 4541 O O . LEU A 1 9 ? 8.567 -3.228 -5.118 1.00 14.45 9 LEU A O 6
ATOM 4557 N N . ASN A 1 10 ? 9.305 -3.222 -2.991 1.00 25.41 10 ASN A N 6
ATOM 4558 C CA . ASN A 1 10 ? 10.728 -3.194 -3.349 1.00 31.45 10 ASN A CA 6
ATOM 4559 C C . ASN A 1 10 ? 11.122 -4.434 -4.168 1.00 70.34 10 ASN A C 6
ATOM 4560 O O . ASN A 1 10 ? 11.976 -4.361 -5.050 1.00 41.13 10 ASN A O 6
ATOM 4571 N N . ASP A 1 11 ? 10.480 -5.565 -3.878 1.00 72.33 11 ASP A N 6
ATOM 4572 C CA . ASP A 1 11 ? 10.713 -6.809 -4.622 1.00 42.11 11 ASP A CA 6
ATOM 4573 C C . ASP A 1 11 ? 9.973 -6.816 -5.976 1.00 21.01 11 ASP A C 6
ATOM 4574 O O . ASP A 1 11 ? 9.924 -7.837 -6.661 1.00 24.32 11 ASP A O 6
ATOM 4583 N N . GLY A 1 12 ? 9.385 -5.677 -6.350 1.00 23.31 12 GLY A N 6
ATOM 4584 C CA . GLY A 1 12 ? 8.726 -5.555 -7.650 1.00 33.34 12 GLY A CA 6
ATOM 4585 C C . GLY A 1 12 ? 7.252 -5.959 -7.637 1.00 15.21 12 GLY A C 6
ATOM 4586 O O . GLY A 1 12 ? 6.523 -5.690 -8.596 1.00 70.35 12 GLY A O 6
ATOM 4590 N N . ARG A 1 13 ? 6.807 -6.611 -6.563 1.00 65.12 13 ARG A N 6
ATOM 4591 C CA . ARG A 1 13 ? 5.409 -7.051 -6.441 1.00 50.33 13 ARG A CA 6
ATOM 4592 C C . ARG A 1 13 ? 4.458 -5.856 -6.252 1.00 34.30 13 ARG A C 6
ATOM 4593 O O . ARG A 1 13 ? 4.593 -5.092 -5.299 1.00 74.51 13 ARG A O 6
ATOM 4614 N N . GLU A 1 14 ? 3.496 -5.699 -7.161 1.00 31.13 14 GLU A N 6
ATOM 4615 C CA . GLU A 1 14 ? 2.530 -4.594 -7.077 1.00 53.34 14 GLU A CA 6
ATOM 4616 C C . GLU A 1 14 ? 1.170 -5.081 -6.553 1.00 74.12 14 GLU A C 6
ATOM 4617 O O . GLU A 1 14 ? 0.619 -6.070 -7.045 1.00 41.34 14 GLU A O 6
ATOM 4629 N N . ILE A 1 15 ? 0.633 -4.382 -5.554 1.00 73.33 15 ILE A N 6
ATOM 4630 C CA . ILE A 1 15 ? -0.669 -4.723 -4.968 1.00 41.14 15 ILE A CA 6
ATOM 4631 C C . ILE A 1 15 ? -1.698 -3.608 -5.225 1.00 24.51 15 ILE A C 6
ATOM 4632 O O . ILE A 1 15 ? -1.419 -2.431 -4.996 1.00 42.21 15 ILE A O 6
ATOM 4648 N N . GLN A 1 16 ? -2.882 -3.984 -5.704 1.00 65.40 16 GLN A N 6
ATOM 4649 C CA . GLN A 1 16 ? -3.934 -3.015 -6.041 1.00 44.01 16 GLN A CA 6
ATOM 4650 C C . GLN A 1 16 ? -4.937 -2.825 -4.888 1.00 42.51 16 GLN A C 6
ATOM 4651 O O . GLN A 1 16 ? -5.372 -3.789 -4.255 1.00 40.32 16 GLN A O 6
ATOM 4665 N N . ALA A 1 17 ? -5.302 -1.571 -4.639 1.00 2.41 17 ALA A N 6
ATOM 4666 C CA . ALA A 1 17 ? -6.253 -1.215 -3.580 1.00 70.23 17 ALA A CA 6
ATOM 4667 C C . ALA A 1 17 ? -7.381 -0.318 -4.122 1.00 11.13 17 ALA A C 6
ATOM 4668 O O . ALA A 1 17 ? -7.181 0.446 -5.072 1.00 20.23 17 ALA A O 6
ATOM 4675 N N . VAL A 1 18 ? -8.564 -0.406 -3.511 1.00 71.35 18 VAL A N 6
ATOM 4676 C CA . VAL A 1 18 ? -9.721 0.391 -3.945 1.00 61.54 18 VAL A CA 6
ATOM 4677 C C . VAL A 1 18 ? -9.586 1.867 -3.530 1.00 30.20 18 VAL A C 6
ATOM 4678 O O . VAL A 1 18 ? -10.160 2.756 -4.159 1.00 41.23 18 VAL A O 6
ATOM 4691 N N . ASP A 1 19 ? -8.820 2.112 -2.470 1.00 50.21 19 ASP A N 6
ATOM 4692 C CA . ASP A 1 19 ? -8.553 3.469 -1.987 1.00 52.31 19 ASP A CA 6
ATOM 4693 C C . ASP A 1 19 ? -7.043 3.722 -1.841 1.00 63.33 19 ASP A C 6
ATOM 4694 O O . ASP A 1 19 ? -6.228 2.818 -2.031 1.00 45.22 19 ASP A O 6
ATOM 4703 N N . THR A 1 20 ? -6.674 4.960 -1.518 1.00 50.23 20 THR A N 6
ATOM 4704 C CA . THR A 1 20 ? -5.259 5.344 -1.416 1.00 4.12 20 THR A CA 6
ATOM 4705 C C . THR A 1 20 ? -4.664 4.974 -0.046 1.00 21.34 20 THR A C 6
ATOM 4706 O O . THR A 1 20 ? -5.352 5.024 0.977 1.00 4.41 20 THR A O 6
ATOM 4717 N N . PRO A 1 21 ? -3.371 4.595 -0.005 1.00 53.53 21 PRO A N 6
ATOM 4718 C CA . PRO A 1 21 ? -2.702 4.199 1.249 1.00 63.43 21 PRO A CA 6
ATOM 4719 C C . PRO A 1 21 ? -2.443 5.383 2.205 1.00 52.30 21 PRO A C 6
ATOM 4720 O O . PRO A 1 21 ? -1.919 6.426 1.804 1.00 51.32 21 PRO A O 6
ATOM 4731 N N . LYS A 1 22 ? -2.821 5.213 3.471 1.00 13.45 22 LYS A N 6
ATOM 4732 C CA . LYS A 1 22 ? -2.554 6.216 4.507 1.00 52.33 22 LYS A CA 6
ATOM 4733 C C . LYS A 1 22 ? -1.302 5.837 5.311 1.00 12.42 22 LYS A C 6
ATOM 4734 O O . LYS A 1 22 ? -1.235 4.753 5.893 1.00 71.41 22 LYS A O 6
ATOM 4753 N N . TYR A 1 23 ? -0.315 6.725 5.340 1.00 3.20 23 TYR A N 6
ATOM 4754 C CA . TYR A 1 23 ? 0.940 6.461 6.052 1.00 3.45 23 TYR A CA 6
ATOM 4755 C C . TYR A 1 23 ? 0.805 6.755 7.552 1.00 60.43 23 TYR A C 6
ATOM 4756 O O . TYR A 1 23 ? 0.314 7.813 7.950 1.00 14.13 23 TYR A O 6
ATOM 4774 N N . ASP A 1 24 ? 1.229 5.806 8.381 1.00 40.34 24 ASP A N 6
ATOM 4775 C CA . ASP A 1 24 ? 1.250 6.000 9.827 1.00 33.42 24 ASP A CA 6
ATOM 4776 C C . ASP A 1 24 ? 2.683 6.248 10.317 1.00 3.23 24 ASP A C 6
ATOM 4777 O O . ASP A 1 24 ? 3.514 5.343 10.318 1.00 41.02 24 ASP A O 6
ATOM 4786 N N . GLU A 1 25 ? 2.959 7.476 10.738 1.00 44.53 25 GLU A N 6
ATOM 4787 C CA . GLU A 1 25 ? 4.304 7.877 11.156 1.00 73.11 25 GLU A CA 6
ATOM 4788 C C . GLU A 1 25 ? 4.675 7.268 12.519 1.00 4.51 25 GLU A C 6
ATOM 4789 O O . GLU A 1 25 ? 5.843 6.988 12.792 1.00 34.40 25 GLU A O 6
ATOM 4801 N N . GLU A 1 26 ? 3.671 7.047 13.359 1.00 24.45 26 GLU A N 6
ATOM 4802 C CA . GLU A 1 26 ? 3.892 6.530 14.714 1.00 4.23 26 GLU A CA 6
ATOM 4803 C C . GLU A 1 26 ? 4.340 5.058 14.725 1.00 51.34 26 GLU A C 6
ATOM 4804 O O . GLU A 1 26 ? 5.110 4.646 15.598 1.00 32.31 26 GLU A O 6
ATOM 4816 N N . SER A 1 27 ? 3.859 4.257 13.777 1.00 62.12 27 SER A N 6
ATOM 4817 C CA . SER A 1 27 ? 4.229 2.830 13.723 1.00 64.52 27 SER A CA 6
ATOM 4818 C C . SER A 1 27 ? 4.954 2.451 12.420 1.00 72.40 27 SER A C 6
ATOM 4819 O O . SER A 1 27 ? 5.475 1.340 12.300 1.00 10.32 27 SER A O 6
ATOM 4827 N N . GLY A 1 28 ? 4.968 3.354 11.440 1.00 55.22 28 GLY A N 6
ATOM 4828 C CA . GLY A 1 28 ? 5.737 3.124 10.214 1.00 0.30 28 GLY A CA 6
ATOM 4829 C C . GLY A 1 28 ? 5.037 2.241 9.175 1.00 40.50 28 GLY A C 6
ATOM 4830 O O . GLY A 1 28 ? 5.668 1.799 8.218 1.00 22.43 28 GLY A O 6
ATOM 4834 N N . PHE A 1 29 ? 3.746 1.969 9.357 1.00 23.14 29 PHE A N 6
ATOM 4835 C CA . PHE A 1 29 ? 2.997 1.111 8.419 1.00 10.43 29 PHE A CA 6
ATOM 4836 C C . PHE A 1 29 ? 2.102 1.926 7.468 1.00 73.20 29 PHE A C 6
ATOM 4837 O O . PHE A 1 29 ? 1.685 3.042 7.787 1.00 4.44 29 PHE A O 6
ATOM 4854 N N . TYR A 1 30 ? 1.819 1.357 6.295 1.00 0.31 30 TYR A N 6
ATOM 4855 C CA . TYR A 1 30 ? 0.859 1.938 5.343 1.00 73.33 30 TYR A CA 6
ATOM 4856 C C . TYR A 1 30 ? -0.487 1.197 5.403 1.00 73.43 30 TYR A C 6
ATOM 4857 O O . TYR A 1 30 ? -0.533 -0.027 5.290 1.00 71.44 30 TYR A O 6
ATOM 4875 N N . GLU A 1 31 ? -1.576 1.944 5.565 1.00 11.30 31 GLU A N 6
ATOM 4876 C CA . GLU A 1 31 ? -2.926 1.362 5.620 1.00 63.14 31 GLU A CA 6
ATOM 4877 C C . GLU A 1 31 ? -3.645 1.494 4.267 1.00 4.23 31 GLU A C 6
ATOM 4878 O O . GLU A 1 31 ? -3.870 2.604 3.782 1.00 62.44 31 GLU A O 6
ATOM 4890 N N . PHE A 1 32 ? -4.013 0.366 3.661 1.00 54.54 32 PHE A N 6
ATOM 4891 C CA . PHE A 1 32 ? -4.724 0.382 2.374 1.00 55.32 32 PHE A CA 6
ATOM 4892 C C . PHE A 1 32 ? -5.726 -0.777 2.265 1.00 73.25 32 PHE A C 6
ATOM 4893 O O . PHE A 1 32 ? -5.487 -1.873 2.778 1.00 11.34 32 PHE A O 6
ATOM 4910 N N . LYS A 1 33 ? -6.855 -0.525 1.603 1.00 42.20 33 LYS A N 6
ATOM 4911 C CA . LYS A 1 33 ? -7.893 -1.545 1.434 1.00 21.54 33 LYS A CA 6
ATOM 4912 C C . LYS A 1 33 ? -7.780 -2.233 0.067 1.00 54.20 33 LYS A C 6
ATOM 4913 O O . LYS A 1 33 ? -8.038 -1.619 -0.970 1.00 13.25 33 LYS A O 6
ATOM 4932 N N . GLN A 1 34 ? -7.403 -3.511 0.076 1.00 43.02 34 GLN A N 6
ATOM 4933 C CA . GLN A 1 34 ? -7.229 -4.285 -1.162 1.00 10.41 34 GLN A CA 6
ATOM 4934 C C . GLN A 1 34 ? -8.540 -4.386 -1.968 1.00 22.44 34 GLN A C 6
ATOM 4935 O O . GLN A 1 34 ? -9.620 -4.073 -1.461 1.00 23.44 34 GLN A O 6
ATOM 4949 N N . LEU A 1 35 ? -8.435 -4.852 -3.216 1.00 30.44 35 LEU A N 6
ATOM 4950 C CA . LEU A 1 35 ? -9.589 -4.934 -4.130 1.00 32.34 35 LEU A CA 6
ATOM 4951 C C . LEU A 1 35 ? -10.786 -5.686 -3.516 1.00 75.44 35 LEU A C 6
ATOM 4952 O O . LEU A 1 35 ? -11.931 -5.248 -3.644 1.00 72.12 35 LEU A O 6
ATOM 4968 N N . ASP A 1 36 ? -10.522 -6.805 -2.846 1.00 1.20 36 ASP A N 6
ATOM 4969 C CA . ASP A 1 36 ? -11.595 -7.624 -2.261 1.00 71.25 36 ASP A CA 6
ATOM 4970 C C . ASP A 1 36 ? -12.172 -6.999 -0.975 1.00 52.02 36 ASP A C 6
ATOM 4971 O O . ASP A 1 36 ? -13.116 -7.533 -0.386 1.00 12.42 36 ASP A O 6
ATOM 4980 N N . GLY A 1 37 ? -11.603 -5.878 -0.540 1.00 10.33 37 GLY A N 6
ATOM 4981 C CA . GLY A 1 37 ? -12.134 -5.163 0.619 1.00 24.41 37 GLY A CA 6
ATOM 4982 C C . GLY A 1 37 ? -11.341 -5.381 1.908 1.00 33.12 37 GLY A C 6
ATOM 4983 O O . GLY A 1 37 ? -11.654 -4.787 2.939 1.00 2.21 37 GLY A O 6
ATOM 4987 N N . LYS A 1 38 ? -10.311 -6.222 1.861 1.00 43.00 38 LYS A N 6
ATOM 4988 C CA . LYS A 1 38 ? -9.492 -6.496 3.051 1.00 51.44 38 LYS A CA 6
ATOM 4989 C C . LYS A 1 38 ? -8.418 -5.415 3.263 1.00 62.33 38 LYS A C 6
ATOM 4990 O O . LYS A 1 38 ? -7.409 -5.374 2.555 1.00 71.52 38 LYS A O 6
ATOM 5009 N N . GLN A 1 39 ? -8.653 -4.532 4.234 1.00 13.51 39 GLN A N 6
ATOM 5010 C CA . GLN A 1 39 ? -7.684 -3.488 4.596 1.00 42.54 39 GLN A CA 6
ATOM 5011 C C . GLN A 1 39 ? -6.483 -4.084 5.347 1.00 62.24 39 GLN A C 6
ATOM 5012 O O . GLN A 1 39 ? -6.638 -4.670 6.417 1.00 54.32 39 GLN A O 6
ATOM 5026 N N . THR A 1 40 ? -5.290 -3.925 4.784 1.00 32.44 40 THR A N 6
ATOM 5027 C CA . THR A 1 40 ? -4.064 -4.473 5.387 1.00 70.03 40 THR A CA 6
ATOM 5028 C C . THR A 1 40 ? -2.991 -3.393 5.580 1.00 62.53 40 THR A C 6
ATOM 5029 O O . THR A 1 40 ? -3.087 -2.297 5.015 1.00 45.05 40 THR A O 6
ATOM 5040 N N . ARG A 1 41 ? -1.973 -3.706 6.381 1.00 55.32 41 ARG A N 6
ATOM 5041 C CA . ARG A 1 41 ? -0.888 -2.760 6.672 1.00 42.45 41 ARG A CA 6
ATOM 5042 C C . ARG A 1 41 ? 0.486 -3.382 6.381 1.00 44.02 41 ARG A C 6
ATOM 5043 O O . ARG A 1 41 ? 0.792 -4.479 6.845 1.00 54.12 41 ARG A O 6
ATOM 5064 N N . ILE A 1 42 ? 1.314 -2.671 5.622 1.00 1.31 42 ILE A N 6
ATOM 5065 C CA . ILE A 1 42 ? 2.672 -3.140 5.310 1.00 23.42 42 ILE A CA 6
ATOM 5066 C C . ILE A 1 42 ? 3.724 -2.116 5.774 1.00 31.40 42 ILE A C 6
ATOM 5067 O O . ILE A 1 42 ? 3.449 -0.915 5.829 1.00 23.33 42 ILE A O 6
ATOM 5083 N N . ASN A 1 43 ? 4.922 -2.590 6.120 1.00 65.34 43 ASN A N 6
ATOM 5084 C CA . ASN A 1 43 ? 5.965 -1.719 6.681 1.00 23.15 43 ASN A CA 6
ATOM 5085 C C . ASN A 1 43 ? 6.494 -0.699 5.652 1.00 33.14 43 ASN A C 6
ATOM 5086 O O . ASN A 1 43 ? 6.470 -0.938 4.442 1.00 33.22 43 ASN A O 6
ATOM 5097 N N . LYS A 1 44 ? 6.994 0.430 6.158 1.00 41.52 44 LYS A N 6
ATOM 5098 C CA . LYS A 1 44 ? 7.400 1.568 5.319 1.00 21.42 44 LYS A CA 6
ATOM 5099 C C . LYS A 1 44 ? 8.595 1.266 4.400 1.00 65.24 44 LYS A C 6
ATOM 5100 O O . LYS A 1 44 ? 8.792 1.953 3.397 1.00 3.34 44 LYS A O 6
ATOM 5119 N N . ASP A 1 45 ? 9.391 0.260 4.735 1.00 52.21 45 ASP A N 6
ATOM 5120 C CA . ASP A 1 45 ? 10.608 -0.035 3.975 1.00 15.22 45 ASP A CA 6
ATOM 5121 C C . ASP A 1 45 ? 10.311 -0.806 2.678 1.00 30.30 45 ASP A C 6
ATOM 5122 O O . ASP A 1 45 ? 11.070 -0.727 1.708 1.00 34.12 45 ASP A O 6
ATOM 5131 N N . GLN A 1 46 ? 9.196 -1.530 2.655 1.00 41.24 46 GLN A N 6
ATOM 5132 C CA . GLN A 1 46 ? 8.849 -2.384 1.511 1.00 10.15 46 GLN A CA 6
ATOM 5133 C C . GLN A 1 46 ? 8.307 -1.586 0.314 1.00 30.20 46 GLN A C 6
ATOM 5134 O O . GLN A 1 46 ? 8.350 -2.058 -0.818 1.00 1.54 46 GLN A O 6
ATOM 5148 N N . VAL A 1 47 ? 7.791 -0.384 0.556 1.00 51.45 47 VAL A N 6
ATOM 5149 C CA . VAL A 1 47 ? 7.225 0.428 -0.529 1.00 72.33 47 VAL A CA 6
ATOM 5150 C C . VAL A 1 47 ? 8.322 1.012 -1.447 1.00 21.13 47 VAL A C 6
ATOM 5151 O O . VAL A 1 47 ? 9.161 1.813 -1.027 1.00 74.13 47 VAL A O 6
ATOM 5164 N N . ARG A 1 48 ? 8.326 0.566 -2.703 1.00 0.25 48 ARG A N 6
ATOM 5165 C CA . ARG A 1 48 ? 9.248 1.085 -3.720 1.00 33.22 48 ARG A CA 6
ATOM 5166 C C . ARG A 1 48 ? 8.712 2.399 -4.311 1.00 11.22 48 ARG A C 6
ATOM 5167 O O . ARG A 1 48 ? 9.330 3.457 -4.177 1.00 14.12 48 ARG A O 6
ATOM 5188 N N . THR A 1 49 ? 7.555 2.315 -4.971 1.00 74.15 49 THR A N 6
ATOM 5189 C CA . THR A 1 49 ? 6.892 3.485 -5.573 1.00 41.23 49 THR A CA 6
ATOM 5190 C C . THR A 1 49 ? 5.363 3.343 -5.512 1.00 41.14 49 THR A C 6
ATOM 5191 O O . THR A 1 49 ? 4.829 2.237 -5.598 1.00 23.33 49 THR A O 6
ATOM 5202 N N . VAL A 1 50 ? 4.662 4.464 -5.355 1.00 41.15 50 VAL A N 6
ATOM 5203 C CA . VAL A 1 50 ? 3.194 4.466 -5.328 1.00 43.01 50 VAL A CA 6
ATOM 5204 C C . VAL A 1 50 ? 2.622 5.009 -6.649 1.00 73.20 50 VAL A C 6
ATOM 5205 O O . VAL A 1 50 ? 2.902 6.147 -7.037 1.00 72.23 50 VAL A O 6
ATOM 5218 N N . LYS A 1 51 ? 1.826 4.193 -7.339 1.00 41.34 51 LYS A N 6
ATOM 5219 C CA . LYS A 1 51 ? 1.274 4.574 -8.646 1.00 72.32 51 LYS A CA 6
ATOM 5220 C C . LYS A 1 51 ? -0.263 4.601 -8.634 1.00 4.14 51 LYS A C 6
ATOM 5221 O O . LYS A 1 51 ? -0.910 3.880 -7.872 1.00 42.31 51 LYS A O 6
ATOM 5240 N N . ASP A 1 52 ? -0.840 5.432 -9.496 1.00 23.15 52 ASP A N 6
ATOM 5241 C CA . ASP A 1 52 ? -2.298 5.548 -9.618 1.00 12.53 52 ASP A CA 6
ATOM 5242 C C . ASP A 1 52 ? -2.846 4.604 -10.704 1.00 32.04 52 ASP A C 6
ATOM 5243 O O . ASP A 1 52 ? -2.239 4.444 -11.764 1.00 41.44 52 ASP A O 6
ATOM 5252 N N . LEU A 1 53 ? -3.992 3.977 -10.437 1.00 63.24 53 LEU A N 6
ATOM 5253 C CA . LEU A 1 53 ? -4.640 3.107 -11.431 1.00 72.33 53 LEU A CA 6
ATOM 5254 C C . LEU A 1 53 ? -5.384 3.929 -12.493 1.00 52.53 53 LEU A C 6
ATOM 5255 O O . LEU A 1 53 ? -5.637 3.449 -13.601 1.00 43.32 53 LEU A O 6
ATOM 5271 N N . LEU A 1 54 ? -5.739 5.168 -12.152 1.00 71.00 54 LEU A N 6
ATOM 5272 C CA . LEU A 1 54 ? -6.361 6.089 -13.110 1.00 21.20 54 LEU A CA 6
ATOM 5273 C C . LEU A 1 54 ? -5.413 7.250 -13.457 1.00 33.11 54 LEU A C 6
ATOM 5274 O O . LEU A 1 54 ? -5.474 8.322 -12.848 1.00 42.14 54 LEU A O 6
ATOM 5290 N N . GLU A 1 55 ? -4.524 7.018 -14.420 1.00 30.15 55 GLU A N 6
ATOM 5291 C CA . GLU A 1 55 ? -3.588 8.054 -14.895 1.00 21.53 55 GLU A CA 6
ATOM 5292 C C . GLU A 1 55 ? -4.127 8.764 -16.152 1.00 5.11 55 GLU A C 6
ATOM 5293 O O . GLU A 1 55 ? -4.671 9.885 -16.023 1.00 38.17 55 GLU A O 6
ATOM 5305 N N . MET A 1 1 ? -14.635 9.317 0.169 1.00 3.45 1 MET A N 7
ATOM 5306 C CA . MET A 1 1 ? -13.954 9.491 -1.142 1.00 72.42 1 MET A CA 7
ATOM 5307 C C . MET A 1 1 ? -12.703 8.606 -1.222 1.00 3.11 1 MET A C 7
ATOM 5308 O O . MET A 1 1 ? -11.993 8.441 -0.229 1.00 61.44 1 MET A O 7
ATOM 5324 N N . ALA A 1 2 ? -12.440 8.029 -2.395 1.00 53.35 2 ALA A N 7
ATOM 5325 C CA . ALA A 1 2 ? -11.283 7.146 -2.568 1.00 71.20 2 ALA A CA 7
ATOM 5326 C C . ALA A 1 2 ? -10.764 7.142 -4.014 1.00 74.05 2 ALA A C 7
ATOM 5327 O O . ALA A 1 2 ? -11.522 7.355 -4.961 1.00 14.22 2 ALA A O 7
ATOM 5334 N N . SER A 1 3 ? -9.464 6.908 -4.167 1.00 64.43 3 SER A N 7
ATOM 5335 C CA . SER A 1 3 ? -8.835 6.772 -5.489 1.00 55.11 3 SER A CA 7
ATOM 5336 C C . SER A 1 3 ? -8.119 5.419 -5.600 1.00 41.11 3 SER A C 7
ATOM 5337 O O . SER A 1 3 ? -7.441 5.002 -4.664 1.00 50.24 3 SER A O 7
ATOM 5345 N N . PRO A 1 4 ? -8.253 4.710 -6.740 1.00 20.33 4 PRO A N 7
ATOM 5346 C CA . PRO A 1 4 ? -7.600 3.402 -6.925 1.00 13.31 4 PRO A CA 7
ATOM 5347 C C . PRO A 1 4 ? -6.070 3.530 -7.042 1.00 63.23 4 PRO A C 7
ATOM 5348 O O . PRO A 1 4 ? -5.559 4.133 -7.989 1.00 4.30 4 PRO A O 7
ATOM 5359 N N . THR A 1 5 ? -5.344 2.958 -6.083 1.00 0.44 5 THR A N 7
ATOM 5360 C CA . THR A 1 5 ? -3.876 3.079 -6.036 1.00 62.41 5 THR A CA 7
ATOM 5361 C C . THR A 1 5 ? -3.183 1.709 -6.030 1.00 45.33 5 THR A C 7
ATOM 5362 O O . THR A 1 5 ? -3.594 0.796 -5.317 1.00 3.51 5 THR A O 7
ATOM 5373 N N . VAL A 1 6 ? -2.126 1.571 -6.832 1.00 34.10 6 VAL A N 7
ATOM 5374 C CA . VAL A 1 6 ? -1.322 0.346 -6.862 1.00 63.22 6 VAL A CA 7
ATOM 5375 C C . VAL A 1 6 ? 0.055 0.563 -6.202 1.00 12.52 6 VAL A C 7
ATOM 5376 O O . VAL A 1 6 ? 0.854 1.394 -6.638 1.00 10.31 6 VAL A O 7
ATOM 5389 N N . ILE A 1 7 ? 0.317 -0.180 -5.134 1.00 5.00 7 ILE A N 7
ATOM 5390 C CA . ILE A 1 7 ? 1.584 -0.072 -4.406 1.00 2.12 7 ILE A CA 7
ATOM 5391 C C . ILE A 1 7 ? 2.627 -1.054 -4.960 1.00 12.30 7 ILE A C 7
ATOM 5392 O O . ILE A 1 7 ? 2.527 -2.264 -4.756 1.00 13.10 7 ILE A O 7
ATOM 5408 N N . THR A 1 8 ? 3.617 -0.532 -5.675 1.00 73.43 8 THR A N 7
ATOM 5409 C CA . THR A 1 8 ? 4.723 -1.359 -6.171 1.00 10.40 8 THR A CA 7
ATOM 5410 C C . THR A 1 8 ? 5.785 -1.534 -5.080 1.00 14.43 8 THR A C 7
ATOM 5411 O O . THR A 1 8 ? 6.297 -0.553 -4.541 1.00 55.43 8 THR A O 7
ATOM 5422 N N . LEU A 1 9 ? 6.101 -2.782 -4.749 1.00 60.12 9 LEU A N 7
ATOM 5423 C CA . LEU A 1 9 ? 7.046 -3.090 -3.669 1.00 42.54 9 LEU A CA 7
ATOM 5424 C C . LEU A 1 9 ? 8.464 -3.345 -4.199 1.00 21.41 9 LEU A C 7
ATOM 5425 O O . LEU A 1 9 ? 8.659 -3.611 -5.386 1.00 23.25 9 LEU A O 7
ATOM 5441 N N . ASN A 1 10 ? 9.448 -3.265 -3.301 1.00 1.40 10 ASN A N 7
ATOM 5442 C CA . ASN A 1 10 ? 10.854 -3.514 -3.650 1.00 74.45 10 ASN A CA 7
ATOM 5443 C C . ASN A 1 10 ? 11.042 -4.883 -4.326 1.00 12.05 10 ASN A C 7
ATOM 5444 O O . ASN A 1 10 ? 11.716 -4.991 -5.348 1.00 33.53 10 ASN A O 7
ATOM 5455 N N . ASP A 1 11 ? 10.421 -5.917 -3.765 1.00 1.40 11 ASP A N 7
ATOM 5456 C CA . ASP A 1 11 ? 10.548 -7.283 -4.293 1.00 32.45 11 ASP A CA 7
ATOM 5457 C C . ASP A 1 11 ? 9.733 -7.503 -5.583 1.00 23.24 11 ASP A C 7
ATOM 5458 O O . ASP A 1 11 ? 9.652 -8.623 -6.087 1.00 34.15 11 ASP A O 7
ATOM 5467 N N . GLY A 1 12 ? 9.128 -6.440 -6.111 1.00 61.14 12 GLY A N 7
ATOM 5468 C CA . GLY A 1 12 ? 8.433 -6.527 -7.395 1.00 71.43 12 GLY A CA 7
ATOM 5469 C C . GLY A 1 12 ? 6.917 -6.678 -7.278 1.00 14.51 12 GLY A C 7
ATOM 5470 O O . GLY A 1 12 ? 6.188 -6.386 -8.230 1.00 64.14 12 GLY A O 7
ATOM 5474 N N . ARG A 1 13 ? 6.435 -7.136 -6.125 1.00 63.04 13 ARG A N 7
ATOM 5475 C CA . ARG A 1 13 ? 4.995 -7.340 -5.915 1.00 24.03 13 ARG A CA 7
ATOM 5476 C C . ARG A 1 13 ? 4.214 -6.018 -6.005 1.00 0.21 13 ARG A C 7
ATOM 5477 O O . ARG A 1 13 ? 4.635 -5.001 -5.460 1.00 44.20 13 ARG A O 7
ATOM 5498 N N . GLU A 1 14 ? 3.078 -6.041 -6.696 1.00 72.20 14 GLU A N 7
ATOM 5499 C CA . GLU A 1 14 ? 2.186 -4.879 -6.761 1.00 50.41 14 GLU A CA 7
ATOM 5500 C C . GLU A 1 14 ? 0.891 -5.153 -5.989 1.00 64.42 14 GLU A C 7
ATOM 5501 O O . GLU A 1 14 ? 0.243 -6.177 -6.193 1.00 64.45 14 GLU A O 7
ATOM 5513 N N . ILE A 1 15 ? 0.513 -4.239 -5.105 1.00 32.22 15 ILE A N 7
ATOM 5514 C CA . ILE A 1 15 ? -0.724 -4.386 -4.333 1.00 52.42 15 ILE A CA 7
ATOM 5515 C C . ILE A 1 15 ? -1.752 -3.313 -4.722 1.00 44.54 15 ILE A C 7
ATOM 5516 O O . ILE A 1 15 ? -1.566 -2.126 -4.455 1.00 65.31 15 ILE A O 7
ATOM 5532 N N . GLN A 1 16 ? -2.838 -3.740 -5.352 1.00 64.12 16 GLN A N 7
ATOM 5533 C CA . GLN A 1 16 ? -3.859 -2.821 -5.856 1.00 51.01 16 GLN A CA 7
ATOM 5534 C C . GLN A 1 16 ? -4.978 -2.607 -4.822 1.00 20.44 16 GLN A C 7
ATOM 5535 O O . GLN A 1 16 ? -5.679 -3.551 -4.442 1.00 71.25 16 GLN A O 7
ATOM 5549 N N . ALA A 1 17 ? -5.135 -1.365 -4.371 1.00 40.13 17 ALA A N 7
ATOM 5550 C CA . ALA A 1 17 ? -6.135 -1.017 -3.357 1.00 44.31 17 ALA A CA 7
ATOM 5551 C C . ALA A 1 17 ? -7.261 -0.136 -3.929 1.00 50.35 17 ALA A C 7
ATOM 5552 O O . ALA A 1 17 ? -7.103 0.505 -4.971 1.00 13.33 17 ALA A O 7
ATOM 5559 N N . VAL A 1 18 ? -8.396 -0.114 -3.231 1.00 2.13 18 VAL A N 7
ATOM 5560 C CA . VAL A 1 18 ? -9.551 0.704 -3.626 1.00 73.34 18 VAL A CA 7
ATOM 5561 C C . VAL A 1 18 ? -9.429 2.147 -3.107 1.00 44.22 18 VAL A C 7
ATOM 5562 O O . VAL A 1 18 ? -10.156 3.041 -3.548 1.00 2.15 18 VAL A O 7
ATOM 5575 N N . ASP A 1 19 ? -8.518 2.359 -2.160 1.00 53.52 19 ASP A N 7
ATOM 5576 C CA . ASP A 1 19 ? -8.276 3.687 -1.590 1.00 5.32 19 ASP A CA 7
ATOM 5577 C C . ASP A 1 19 ? -6.771 4.002 -1.524 1.00 75.43 19 ASP A C 7
ATOM 5578 O O . ASP A 1 19 ? -5.929 3.108 -1.640 1.00 73.04 19 ASP A O 7
ATOM 5587 N N . THR A 1 20 ? -6.441 5.277 -1.333 1.00 11.05 20 THR A N 7
ATOM 5588 C CA . THR A 1 20 ? -5.042 5.704 -1.226 1.00 2.41 20 THR A CA 7
ATOM 5589 C C . THR A 1 20 ? -4.490 5.423 0.180 1.00 73.13 20 THR A C 7
ATOM 5590 O O . THR A 1 20 ? -4.995 5.958 1.171 1.00 31.11 20 THR A O 7
ATOM 5601 N N . PRO A 1 21 ? -3.439 4.580 0.284 1.00 64.21 21 PRO A N 7
ATOM 5602 C CA . PRO A 1 21 ? -2.883 4.130 1.578 1.00 72.42 21 PRO A CA 7
ATOM 5603 C C . PRO A 1 21 ? -2.534 5.282 2.537 1.00 51.43 21 PRO A C 7
ATOM 5604 O O . PRO A 1 21 ? -1.759 6.178 2.197 1.00 75.32 21 PRO A O 7
ATOM 5615 N N . LYS A 1 22 ? -3.118 5.252 3.736 1.00 34.54 22 LYS A N 7
ATOM 5616 C CA . LYS A 1 22 ? -2.842 6.263 4.763 1.00 34.43 22 LYS A CA 7
ATOM 5617 C C . LYS A 1 22 ? -1.623 5.864 5.605 1.00 61.40 22 LYS A C 7
ATOM 5618 O O . LYS A 1 22 ? -1.596 4.789 6.201 1.00 60.51 22 LYS A O 7
ATOM 5637 N N . TYR A 1 23 ? -0.618 6.735 5.647 1.00 73.43 23 TYR A N 7
ATOM 5638 C CA . TYR A 1 23 ? 0.639 6.449 6.350 1.00 51.23 23 TYR A CA 7
ATOM 5639 C C . TYR A 1 23 ? 0.598 6.907 7.817 1.00 5.32 23 TYR A C 7
ATOM 5640 O O . TYR A 1 23 ? 0.206 8.036 8.119 1.00 43.03 23 TYR A O 7
ATOM 5658 N N . ASP A 1 24 ? 1.006 6.022 8.724 1.00 64.34 24 ASP A N 7
ATOM 5659 C CA . ASP A 1 24 ? 1.165 6.381 10.136 1.00 41.33 24 ASP A CA 7
ATOM 5660 C C . ASP A 1 24 ? 2.645 6.653 10.450 1.00 22.04 24 ASP A C 7
ATOM 5661 O O . ASP A 1 24 ? 3.486 5.759 10.356 1.00 55.01 24 ASP A O 7
ATOM 5670 N N . GLU A 1 25 ? 2.949 7.890 10.828 1.00 32.24 25 GLU A N 7
ATOM 5671 C CA . GLU A 1 25 ? 4.328 8.326 11.069 1.00 64.42 25 GLU A CA 7
ATOM 5672 C C . GLU A 1 25 ? 4.970 7.602 12.266 1.00 60.52 25 GLU A C 7
ATOM 5673 O O . GLU A 1 25 ? 6.178 7.364 12.286 1.00 24.21 25 GLU A O 7
ATOM 5685 N N . GLU A 1 26 ? 4.156 7.259 13.261 1.00 34.30 26 GLU A N 7
ATOM 5686 C CA . GLU A 1 26 ? 4.654 6.623 14.487 1.00 22.25 26 GLU A CA 7
ATOM 5687 C C . GLU A 1 26 ? 5.080 5.163 14.246 1.00 24.45 26 GLU A C 7
ATOM 5688 O O . GLU A 1 26 ? 6.179 4.754 14.629 1.00 32.23 26 GLU A O 7
ATOM 5700 N N . SER A 1 27 ? 4.205 4.384 13.614 1.00 63.25 27 SER A N 7
ATOM 5701 C CA . SER A 1 27 ? 4.449 2.946 13.402 1.00 75.25 27 SER A CA 7
ATOM 5702 C C . SER A 1 27 ? 5.189 2.668 12.086 1.00 43.15 27 SER A C 7
ATOM 5703 O O . SER A 1 27 ? 5.901 1.669 11.965 1.00 35.52 27 SER A O 7
ATOM 5711 N N . GLY A 1 28 ? 5.015 3.545 11.101 1.00 33.54 28 GLY A N 7
ATOM 5712 C CA . GLY A 1 28 ? 5.677 3.370 9.810 1.00 35.21 28 GLY A CA 7
ATOM 5713 C C . GLY A 1 28 ? 4.901 2.477 8.841 1.00 62.33 28 GLY A C 7
ATOM 5714 O O . GLY A 1 28 ? 5.426 2.079 7.801 1.00 72.43 28 GLY A O 7
ATOM 5718 N N . PHE A 1 29 ? 3.655 2.156 9.181 1.00 41.53 29 PHE A N 7
ATOM 5719 C CA . PHE A 1 29 ? 2.823 1.287 8.340 1.00 2.15 29 PHE A CA 7
ATOM 5720 C C . PHE A 1 29 ? 1.824 2.083 7.479 1.00 50.24 29 PHE A C 7
ATOM 5721 O O . PHE A 1 29 ? 1.359 3.159 7.863 1.00 72.12 29 PHE A O 7
ATOM 5738 N N . TYR A 1 30 ? 1.511 1.535 6.305 1.00 33.24 30 TYR A N 7
ATOM 5739 C CA . TYR A 1 30 ? 0.486 2.096 5.414 1.00 21.33 30 TYR A CA 7
ATOM 5740 C C . TYR A 1 30 ? -0.823 1.295 5.516 1.00 24.34 30 TYR A C 7
ATOM 5741 O O . TYR A 1 30 ? -0.818 0.068 5.395 1.00 32.22 30 TYR A O 7
ATOM 5759 N N . GLU A 1 31 ? -1.934 1.994 5.737 1.00 72.10 31 GLU A N 7
ATOM 5760 C CA . GLU A 1 31 ? -3.257 1.359 5.815 1.00 42.12 31 GLU A CA 7
ATOM 5761 C C . GLU A 1 31 ? -4.027 1.520 4.495 1.00 1.20 31 GLU A C 7
ATOM 5762 O O . GLU A 1 31 ? -4.221 2.635 4.013 1.00 30.53 31 GLU A O 7
ATOM 5774 N N . PHE A 1 32 ? -4.463 0.400 3.922 1.00 11.41 32 PHE A N 7
ATOM 5775 C CA . PHE A 1 32 ? -5.188 0.408 2.644 1.00 14.12 32 PHE A CA 7
ATOM 5776 C C . PHE A 1 32 ? -6.048 -0.857 2.478 1.00 55.11 32 PHE A C 7
ATOM 5777 O O . PHE A 1 32 ? -5.724 -1.918 3.020 1.00 22.02 32 PHE A O 7
ATOM 5794 N N . LYS A 1 33 ? -7.139 -0.741 1.726 1.00 43.25 33 LYS A N 7
ATOM 5795 C CA . LYS A 1 33 ? -8.023 -1.879 1.452 1.00 45.15 33 LYS A CA 7
ATOM 5796 C C . LYS A 1 33 ? -7.854 -2.368 0.005 1.00 33.24 33 LYS A C 7
ATOM 5797 O O . LYS A 1 33 ? -8.161 -1.645 -0.937 1.00 54.41 33 LYS A O 7
ATOM 5816 N N . GLN A 1 34 ? -7.365 -3.595 -0.167 1.00 71.30 34 GLN A N 7
ATOM 5817 C CA . GLN A 1 34 ? -7.163 -4.170 -1.509 1.00 13.42 34 GLN A CA 7
ATOM 5818 C C . GLN A 1 34 ? -8.482 -4.268 -2.295 1.00 40.15 34 GLN A C 7
ATOM 5819 O O . GLN A 1 34 ? -9.565 -4.289 -1.707 1.00 52.13 34 GLN A O 7
ATOM 5833 N N . LEU A 1 35 ? -8.378 -4.351 -3.626 1.00 2.05 35 LEU A N 7
ATOM 5834 C CA . LEU A 1 35 ? -9.557 -4.488 -4.501 1.00 61.42 35 LEU A CA 7
ATOM 5835 C C . LEU A 1 35 ? -10.465 -5.649 -4.058 1.00 25.52 35 LEU A C 7
ATOM 5836 O O . LEU A 1 35 ? -11.682 -5.601 -4.221 1.00 3.21 35 LEU A O 7
ATOM 5852 N N . ASP A 1 36 ? -9.856 -6.679 -3.477 1.00 0.04 36 ASP A N 7
ATOM 5853 C CA . ASP A 1 36 ? -10.581 -7.867 -3.008 1.00 24.13 36 ASP A CA 7
ATOM 5854 C C . ASP A 1 36 ? -11.403 -7.584 -1.732 1.00 42.42 36 ASP A C 7
ATOM 5855 O O . ASP A 1 36 ? -12.002 -8.494 -1.157 1.00 4.34 36 ASP A O 7
ATOM 5864 N N . GLY A 1 37 ? -11.421 -6.327 -1.292 1.00 34.22 37 GLY A N 7
ATOM 5865 C CA . GLY A 1 37 ? -12.146 -5.958 -0.080 1.00 52.30 37 GLY A CA 7
ATOM 5866 C C . GLY A 1 37 ? -11.422 -6.369 1.198 1.00 74.40 37 GLY A C 7
ATOM 5867 O O . GLY A 1 37 ? -12.040 -6.527 2.253 1.00 43.23 37 GLY A O 7
ATOM 5871 N N . LYS A 1 38 ? -10.105 -6.533 1.105 1.00 42.40 38 LYS A N 7
ATOM 5872 C CA . LYS A 1 38 ? -9.287 -6.966 2.246 1.00 2.14 38 LYS A CA 7
ATOM 5873 C C . LYS A 1 38 ? -8.267 -5.887 2.643 1.00 62.31 38 LYS A C 7
ATOM 5874 O O . LYS A 1 38 ? -7.337 -5.592 1.889 1.00 51.11 38 LYS A O 7
ATOM 5893 N N . GLN A 1 39 ? -8.447 -5.297 3.824 1.00 34.45 39 GLN A N 7
ATOM 5894 C CA . GLN A 1 39 ? -7.542 -4.250 4.317 1.00 15.15 39 GLN A CA 7
ATOM 5895 C C . GLN A 1 39 ? -6.342 -4.848 5.069 1.00 33.31 39 GLN A C 7
ATOM 5896 O O . GLN A 1 39 ? -6.489 -5.801 5.836 1.00 53.22 39 GLN A O 7
ATOM 5910 N N . THR A 1 40 ? -5.158 -4.285 4.841 1.00 32.15 40 THR A N 7
ATOM 5911 C CA . THR A 1 40 ? -3.940 -4.722 5.543 1.00 73.32 40 THR A CA 7
ATOM 5912 C C . THR A 1 40 ? -2.968 -3.556 5.774 1.00 14.15 40 THR A C 7
ATOM 5913 O O . THR A 1 40 ? -3.108 -2.489 5.171 1.00 52.20 40 THR A O 7
ATOM 5924 N N . ARG A 1 41 ? -1.987 -3.762 6.656 1.00 2.14 41 ARG A N 7
ATOM 5925 C CA . ARG A 1 41 ? -0.951 -2.752 6.923 1.00 55.12 41 ARG A CA 7
ATOM 5926 C C . ARG A 1 41 ? 0.436 -3.258 6.495 1.00 64.51 41 ARG A C 7
ATOM 5927 O O . ARG A 1 41 ? 0.880 -4.329 6.922 1.00 10.44 41 ARG A O 7
ATOM 5948 N N . ILE A 1 42 ? 1.125 -2.483 5.660 1.00 73.35 42 ILE A N 7
ATOM 5949 C CA . ILE A 1 42 ? 2.468 -2.848 5.188 1.00 33.34 42 ILE A CA 7
ATOM 5950 C C . ILE A 1 42 ? 3.517 -1.823 5.654 1.00 33.14 42 ILE A C 7
ATOM 5951 O O . ILE A 1 42 ? 3.207 -0.646 5.832 1.00 24.42 42 ILE A O 7
ATOM 5967 N N . ASN A 1 43 ? 4.754 -2.271 5.860 1.00 22.11 43 ASN A N 7
ATOM 5968 C CA . ASN A 1 43 ? 5.807 -1.395 6.391 1.00 62.30 43 ASN A CA 7
ATOM 5969 C C . ASN A 1 43 ? 6.401 -0.473 5.306 1.00 11.44 43 ASN A C 7
ATOM 5970 O O . ASN A 1 43 ? 6.486 -0.833 4.129 1.00 50.00 43 ASN A O 7
ATOM 5981 N N . LYS A 1 44 ? 6.828 0.715 5.732 1.00 24.14 44 LYS A N 7
ATOM 5982 C CA . LYS A 1 44 ? 7.340 1.754 4.825 1.00 10.31 44 LYS A CA 7
ATOM 5983 C C . LYS A 1 44 ? 8.622 1.341 4.071 1.00 71.32 44 LYS A C 7
ATOM 5984 O O . LYS A 1 44 ? 9.007 1.989 3.099 1.00 24.33 44 LYS A O 7
ATOM 6003 N N . ASP A 1 45 ? 9.289 0.280 4.515 1.00 61.33 45 ASP A N 7
ATOM 6004 C CA . ASP A 1 45 ? 10.529 -0.165 3.868 1.00 74.45 45 ASP A CA 7
ATOM 6005 C C . ASP A 1 45 ? 10.243 -0.941 2.566 1.00 72.15 45 ASP A C 7
ATOM 6006 O O . ASP A 1 45 ? 11.099 -1.031 1.680 1.00 30.32 45 ASP A O 7
ATOM 6015 N N . GLN A 1 46 ? 9.034 -1.490 2.458 1.00 13.11 46 GLN A N 7
ATOM 6016 C CA . GLN A 1 46 ? 8.639 -2.299 1.297 1.00 41.02 46 GLN A CA 7
ATOM 6017 C C . GLN A 1 46 ? 8.251 -1.449 0.079 1.00 42.33 46 GLN A C 7
ATOM 6018 O O . GLN A 1 46 ? 8.406 -1.892 -1.062 1.00 14.31 46 GLN A O 7
ATOM 6032 N N . VAL A 1 47 ? 7.757 -0.236 0.312 1.00 74.12 47 VAL A N 7
ATOM 6033 C CA . VAL A 1 47 ? 7.231 0.592 -0.778 1.00 54.24 47 VAL A CA 7
ATOM 6034 C C . VAL A 1 47 ? 8.336 1.067 -1.744 1.00 52.01 47 VAL A C 7
ATOM 6035 O O . VAL A 1 47 ? 9.238 1.821 -1.376 1.00 61.14 47 VAL A O 7
ATOM 6048 N N . ARG A 1 48 ? 8.267 0.578 -2.978 1.00 31.31 48 ARG A N 7
ATOM 6049 C CA . ARG A 1 48 ? 9.168 1.001 -4.056 1.00 22.04 48 ARG A CA 7
ATOM 6050 C C . ARG A 1 48 ? 8.679 2.314 -4.688 1.00 41.24 48 ARG A C 7
ATOM 6051 O O . ARG A 1 48 ? 9.379 3.329 -4.671 1.00 33.11 48 ARG A O 7
ATOM 6072 N N . THR A 1 49 ? 7.463 2.282 -5.242 1.00 74.51 49 THR A N 7
ATOM 6073 C CA . THR A 1 49 ? 6.837 3.472 -5.847 1.00 65.33 49 THR A CA 7
ATOM 6074 C C . THR A 1 49 ? 5.308 3.424 -5.715 1.00 40.35 49 THR A C 7
ATOM 6075 O O . THR A 1 49 ? 4.679 2.419 -6.057 1.00 44.41 49 THR A O 7
ATOM 6086 N N . VAL A 1 50 ? 4.717 4.509 -5.219 1.00 15.22 50 VAL A N 7
ATOM 6087 C CA . VAL A 1 50 ? 3.257 4.614 -5.079 1.00 3.13 50 VAL A CA 7
ATOM 6088 C C . VAL A 1 50 ? 2.624 5.286 -6.310 1.00 72.40 50 VAL A C 7
ATOM 6089 O O . VAL A 1 50 ? 2.800 6.484 -6.536 1.00 45.22 50 VAL A O 7
ATOM 6102 N N . LYS A 1 51 ? 1.893 4.509 -7.105 1.00 14.41 51 LYS A N 7
ATOM 6103 C CA . LYS A 1 51 ? 1.194 5.039 -8.284 1.00 12.31 51 LYS A CA 7
ATOM 6104 C C . LYS A 1 51 ? -0.299 4.702 -8.240 1.00 34.53 51 LYS A C 7
ATOM 6105 O O . LYS A 1 51 ? -0.703 3.708 -7.642 1.00 74.53 51 LYS A O 7
ATOM 6124 N N . ASP A 1 52 ? -1.112 5.533 -8.878 1.00 43.15 52 ASP A N 7
ATOM 6125 C CA . ASP A 1 52 ? -2.549 5.287 -8.967 1.00 13.25 52 ASP A CA 7
ATOM 6126 C C . ASP A 1 52 ? -2.887 4.437 -10.203 1.00 21.01 52 ASP A C 7
ATOM 6127 O O . ASP A 1 52 ? -2.200 4.503 -11.220 1.00 64.23 52 ASP A O 7
ATOM 6136 N N . LEU A 1 53 ? -3.944 3.634 -10.109 1.00 22.32 53 LEU A N 7
ATOM 6137 C CA . LEU A 1 53 ? -4.455 2.911 -11.279 1.00 0.11 53 LEU A CA 7
ATOM 6138 C C . LEU A 1 53 ? -4.960 3.904 -12.336 1.00 2.03 53 LEU A C 7
ATOM 6139 O O . LEU A 1 53 ? -4.937 3.626 -13.537 1.00 53.31 53 LEU A O 7
ATOM 6155 N N . LEU A 1 54 ? -5.422 5.064 -11.866 1.00 12.43 54 LEU A N 7
ATOM 6156 C CA . LEU A 1 54 ? -5.792 6.183 -12.740 1.00 3.45 54 LEU A CA 7
ATOM 6157 C C . LEU A 1 54 ? -4.971 7.434 -12.373 1.00 15.11 54 LEU A C 7
ATOM 6158 O O . LEU A 1 54 ? -5.448 8.308 -11.646 1.00 43.12 54 LEU A O 7
ATOM 6174 N N . GLU A 1 55 ? -3.722 7.489 -12.848 1.00 70.51 55 GLU A N 7
ATOM 6175 C CA . GLU A 1 55 ? -2.813 8.615 -12.549 1.00 42.21 55 GLU A CA 7
ATOM 6176 C C . GLU A 1 55 ? -3.289 9.933 -13.194 1.00 65.25 55 GLU A C 7
ATOM 6177 O O . GLU A 1 55 ? -3.106 10.100 -14.422 1.00 38.48 55 GLU A O 7
ATOM 6189 N N . MET A 1 1 ? -14.244 8.958 -0.613 1.00 71.43 1 MET A N 8
ATOM 6190 C CA . MET A 1 1 ? -13.729 8.863 -2.008 1.00 35.42 1 MET A CA 8
ATOM 6191 C C . MET A 1 1 ? -12.913 7.580 -2.210 1.00 71.52 1 MET A C 8
ATOM 6192 O O . MET A 1 1 ? -12.287 7.077 -1.276 1.00 13.14 1 MET A O 8
ATOM 6208 N N . ALA A 1 2 ? -12.930 7.050 -3.432 1.00 73.20 2 ALA A N 8
ATOM 6209 C CA . ALA A 1 2 ? -12.208 5.814 -3.753 1.00 52.21 2 ALA A CA 8
ATOM 6210 C C . ALA A 1 2 ? -11.660 5.838 -5.187 1.00 31.12 2 ALA A C 8
ATOM 6211 O O . ALA A 1 2 ? -12.272 6.410 -6.091 1.00 13.34 2 ALA A O 8
ATOM 6218 N N . SER A 1 3 ? -10.511 5.203 -5.384 1.00 73.33 3 SER A N 8
ATOM 6219 C CA . SER A 1 3 ? -9.830 5.196 -6.688 1.00 60.54 3 SER A CA 8
ATOM 6220 C C . SER A 1 3 ? -8.954 3.947 -6.837 1.00 65.54 3 SER A C 8
ATOM 6221 O O . SER A 1 3 ? -8.337 3.507 -5.870 1.00 31.11 3 SER A O 8
ATOM 6229 N N . PRO A 1 4 ? -8.880 3.356 -8.046 1.00 11.23 4 PRO A N 8
ATOM 6230 C CA . PRO A 1 4 ? -8.003 2.202 -8.289 1.00 65.04 4 PRO A CA 8
ATOM 6231 C C . PRO A 1 4 ? -6.516 2.586 -8.179 1.00 10.03 4 PRO A C 8
ATOM 6232 O O . PRO A 1 4 ? -5.990 3.347 -8.996 1.00 32.23 4 PRO A O 8
ATOM 6243 N N . THR A 1 5 ? -5.840 2.039 -7.176 1.00 0.21 5 THR A N 8
ATOM 6244 C CA . THR A 1 5 ? -4.444 2.398 -6.887 1.00 52.14 5 THR A CA 8
ATOM 6245 C C . THR A 1 5 ? -3.553 1.151 -6.813 1.00 4.51 5 THR A C 8
ATOM 6246 O O . THR A 1 5 ? -4.014 0.072 -6.450 1.00 52.42 5 THR A O 8
ATOM 6257 N N . VAL A 1 6 ? -2.279 1.298 -7.174 1.00 2.31 6 VAL A N 8
ATOM 6258 C CA . VAL A 1 6 ? -1.329 0.181 -7.146 1.00 13.43 6 VAL A CA 8
ATOM 6259 C C . VAL A 1 6 ? -0.036 0.543 -6.389 1.00 64.44 6 VAL A C 8
ATOM 6260 O O . VAL A 1 6 ? 0.588 1.578 -6.639 1.00 13.54 6 VAL A O 8
ATOM 6273 N N . ILE A 1 7 ? 0.348 -0.314 -5.446 1.00 74.22 7 ILE A N 8
ATOM 6274 C CA . ILE A 1 7 ? 1.563 -0.116 -4.650 1.00 53.55 7 ILE A CA 8
ATOM 6275 C C . ILE A 1 7 ? 2.654 -1.122 -5.056 1.00 74.52 7 ILE A C 8
ATOM 6276 O O . ILE A 1 7 ? 2.529 -2.323 -4.809 1.00 53.52 7 ILE A O 8
ATOM 6292 N N . THR A 1 8 ? 3.717 -0.631 -5.692 1.00 61.41 8 THR A N 8
ATOM 6293 C CA . THR A 1 8 ? 4.825 -1.493 -6.124 1.00 14.25 8 THR A CA 8
ATOM 6294 C C . THR A 1 8 ? 5.890 -1.628 -5.022 1.00 4.42 8 THR A C 8
ATOM 6295 O O . THR A 1 8 ? 6.502 -0.640 -4.613 1.00 53.02 8 THR A O 8
ATOM 6306 N N . LEU A 1 9 ? 6.107 -2.853 -4.547 1.00 44.21 9 LEU A N 8
ATOM 6307 C CA . LEU A 1 9 ? 7.112 -3.122 -3.506 1.00 3.43 9 LEU A CA 8
ATOM 6308 C C . LEU A 1 9 ? 8.516 -3.313 -4.110 1.00 61.31 9 LEU A C 8
ATOM 6309 O O . LEU A 1 9 ? 8.669 -3.431 -5.329 1.00 31.14 9 LEU A O 8
ATOM 6325 N N . ASN A 1 10 ? 9.535 -3.360 -3.249 1.00 51.00 10 ASN A N 8
ATOM 6326 C CA . ASN A 1 10 ? 10.928 -3.519 -3.698 1.00 12.43 10 ASN A CA 8
ATOM 6327 C C . ASN A 1 10 ? 11.140 -4.857 -4.437 1.00 32.04 10 ASN A C 8
ATOM 6328 O O . ASN A 1 10 ? 11.965 -4.953 -5.345 1.00 4.43 10 ASN A O 8
ATOM 6339 N N . ASP A 1 11 ? 10.384 -5.882 -4.048 1.00 52.41 11 ASP A N 8
ATOM 6340 C CA . ASP A 1 11 ? 10.430 -7.186 -4.726 1.00 33.11 11 ASP A CA 8
ATOM 6341 C C . ASP A 1 11 ? 9.943 -7.095 -6.187 1.00 24.22 11 ASP A C 8
ATOM 6342 O O . ASP A 1 11 ? 10.264 -7.950 -7.013 1.00 70.55 11 ASP A O 8
ATOM 6351 N N . GLY A 1 12 ? 9.179 -6.051 -6.497 1.00 33.14 12 GLY A N 8
ATOM 6352 C CA . GLY A 1 12 ? 8.489 -5.972 -7.782 1.00 14.32 12 GLY A CA 8
ATOM 6353 C C . GLY A 1 12 ? 7.033 -6.415 -7.664 1.00 34.40 12 GLY A C 8
ATOM 6354 O O . GLY A 1 12 ? 6.249 -6.300 -8.610 1.00 35.23 12 GLY A O 8
ATOM 6358 N N . ARG A 1 13 ? 6.688 -6.936 -6.489 1.00 72.23 13 ARG A N 8
ATOM 6359 C CA . ARG A 1 13 ? 5.319 -7.341 -6.169 1.00 30.13 13 ARG A CA 8
ATOM 6360 C C . ARG A 1 13 ? 4.404 -6.114 -6.021 1.00 51.13 13 ARG A C 8
ATOM 6361 O O . ARG A 1 13 ? 4.692 -5.208 -5.240 1.00 44.35 13 ARG A O 8
ATOM 6382 N N . GLU A 1 14 ? 3.312 -6.088 -6.776 1.00 71.10 14 GLU A N 8
ATOM 6383 C CA . GLU A 1 14 ? 2.386 -4.950 -6.758 1.00 34.12 14 GLU A CA 8
ATOM 6384 C C . GLU A 1 14 ? 1.050 -5.314 -6.089 1.00 3.42 14 GLU A C 8
ATOM 6385 O O . GLU A 1 14 ? 0.438 -6.336 -6.406 1.00 2.34 14 GLU A O 8
ATOM 6397 N N . ILE A 1 15 ? 0.611 -4.473 -5.155 1.00 31.15 15 ILE A N 8
ATOM 6398 C CA . ILE A 1 15 ? -0.662 -4.674 -4.457 1.00 61.13 15 ILE A CA 8
ATOM 6399 C C . ILE A 1 15 ? -1.683 -3.603 -4.868 1.00 31.21 15 ILE A C 8
ATOM 6400 O O . ILE A 1 15 ? -1.413 -2.408 -4.772 1.00 21.24 15 ILE A O 8
ATOM 6416 N N . GLN A 1 16 ? -2.856 -4.032 -5.326 1.00 61.32 16 GLN A N 8
ATOM 6417 C CA . GLN A 1 16 ? -3.885 -3.098 -5.798 1.00 33.33 16 GLN A CA 8
ATOM 6418 C C . GLN A 1 16 ? -4.926 -2.791 -4.707 1.00 51.23 16 GLN A C 8
ATOM 6419 O O . GLN A 1 16 ? -5.496 -3.700 -4.101 1.00 62.00 16 GLN A O 8
ATOM 6433 N N . ALA A 1 17 ? -5.179 -1.503 -4.484 1.00 32.44 17 ALA A N 8
ATOM 6434 C CA . ALA A 1 17 ? -6.150 -1.052 -3.479 1.00 11.52 17 ALA A CA 8
ATOM 6435 C C . ALA A 1 17 ? -7.287 -0.235 -4.120 1.00 63.22 17 ALA A C 8
ATOM 6436 O O . ALA A 1 17 ? -7.157 0.252 -5.245 1.00 54.25 17 ALA A O 8
ATOM 6443 N N . VAL A 1 18 ? -8.399 -0.089 -3.397 1.00 22.31 18 VAL A N 8
ATOM 6444 C CA . VAL A 1 18 ? -9.551 0.689 -3.883 1.00 3.14 18 VAL A CA 8
ATOM 6445 C C . VAL A 1 18 ? -9.552 2.126 -3.332 1.00 61.33 18 VAL A C 8
ATOM 6446 O O . VAL A 1 18 ? -10.407 2.940 -3.694 1.00 53.44 18 VAL A O 8
ATOM 6459 N N . ASP A 1 19 ? -8.594 2.431 -2.457 1.00 51.23 19 ASP A N 8
ATOM 6460 C CA . ASP A 1 19 ? -8.470 3.769 -1.865 1.00 60.50 19 ASP A CA 8
ATOM 6461 C C . ASP A 1 19 ? -7.002 4.169 -1.636 1.00 21.45 19 ASP A C 8
ATOM 6462 O O . ASP A 1 19 ? -6.081 3.380 -1.856 1.00 44.15 19 ASP A O 8
ATOM 6471 N N . THR A 1 20 ? -6.801 5.410 -1.199 1.00 12.24 20 THR A N 8
ATOM 6472 C CA . THR A 1 20 ? -5.455 5.970 -1.000 1.00 30.22 20 THR A CA 8
ATOM 6473 C C . THR A 1 20 ? -4.818 5.491 0.316 1.00 70.31 20 THR A C 8
ATOM 6474 O O . THR A 1 20 ? -5.432 5.588 1.380 1.00 74.14 20 THR A O 8
ATOM 6485 N N . PRO A 1 21 ? -3.565 4.987 0.265 1.00 41.23 21 PRO A N 8
ATOM 6486 C CA . PRO A 1 21 ? -2.860 4.487 1.460 1.00 0.40 21 PRO A CA 8
ATOM 6487 C C . PRO A 1 21 ? -2.452 5.607 2.439 1.00 72.14 21 PRO A C 8
ATOM 6488 O O . PRO A 1 21 ? -1.918 6.643 2.036 1.00 44.54 21 PRO A O 8
ATOM 6499 N N . LYS A 1 22 ? -2.712 5.393 3.728 1.00 12.34 22 LYS A N 8
ATOM 6500 C CA . LYS A 1 22 ? -2.340 6.358 4.770 1.00 70.32 22 LYS A CA 8
ATOM 6501 C C . LYS A 1 22 ? -0.970 6.016 5.382 1.00 42.13 22 LYS A C 8
ATOM 6502 O O . LYS A 1 22 ? -0.689 4.856 5.681 1.00 54.11 22 LYS A O 8
ATOM 6521 N N . TYR A 1 23 ? -0.123 7.028 5.567 1.00 1.50 23 TYR A N 8
ATOM 6522 C CA . TYR A 1 23 ? 1.182 6.840 6.217 1.00 3.41 23 TYR A CA 8
ATOM 6523 C C . TYR A 1 23 ? 1.106 7.172 7.717 1.00 51.33 23 TYR A C 8
ATOM 6524 O O . TYR A 1 23 ? 0.858 8.319 8.094 1.00 34.42 23 TYR A O 8
ATOM 6542 N N . ASP A 1 24 ? 1.319 6.173 8.571 1.00 25.13 24 ASP A N 8
ATOM 6543 C CA . ASP A 1 24 ? 1.324 6.390 10.022 1.00 43.31 24 ASP A CA 8
ATOM 6544 C C . ASP A 1 24 ? 2.749 6.254 10.589 1.00 33.31 24 ASP A C 8
ATOM 6545 O O . ASP A 1 24 ? 3.367 5.193 10.496 1.00 1.23 24 ASP A O 8
ATOM 6554 N N . GLU A 1 25 ? 3.258 7.330 11.184 1.00 13.22 25 GLU A N 8
ATOM 6555 C CA . GLU A 1 25 ? 4.626 7.355 11.716 1.00 11.24 25 GLU A CA 8
ATOM 6556 C C . GLU A 1 25 ? 4.757 6.527 13.003 1.00 25.10 25 GLU A C 8
ATOM 6557 O O . GLU A 1 25 ? 5.728 5.793 13.185 1.00 54.41 25 GLU A O 8
ATOM 6569 N N . GLU A 1 26 ? 3.771 6.646 13.886 1.00 23.43 26 GLU A N 8
ATOM 6570 C CA . GLU A 1 26 ? 3.806 5.986 15.196 1.00 35.15 26 GLU A CA 8
ATOM 6571 C C . GLU A 1 26 ? 3.907 4.453 15.072 1.00 52.33 26 GLU A C 8
ATOM 6572 O O . GLU A 1 26 ? 4.615 3.804 15.847 1.00 51.14 26 GLU A O 8
ATOM 6584 N N . SER A 1 27 ? 3.208 3.876 14.097 1.00 34.44 27 SER A N 8
ATOM 6585 C CA . SER A 1 27 ? 3.302 2.431 13.828 1.00 74.14 27 SER A CA 8
ATOM 6586 C C . SER A 1 27 ? 4.337 2.125 12.732 1.00 0.44 27 SER A C 8
ATOM 6587 O O . SER A 1 27 ? 4.923 1.044 12.716 1.00 51.33 27 SER A O 8
ATOM 6595 N N . GLY A 1 28 ? 4.570 3.076 11.823 1.00 4.55 28 GLY A N 8
ATOM 6596 C CA . GLY A 1 28 ? 5.572 2.882 10.773 1.00 34.25 28 GLY A CA 8
ATOM 6597 C C . GLY A 1 28 ? 5.048 2.125 9.550 1.00 34.24 28 GLY A C 8
ATOM 6598 O O . GLY A 1 28 ? 5.829 1.684 8.706 1.00 43.04 28 GLY A O 8
ATOM 6602 N N . PHE A 1 29 ? 3.732 1.959 9.460 1.00 70.21 29 PHE A N 8
ATOM 6603 C CA . PHE A 1 29 ? 3.121 1.182 8.371 1.00 11.52 29 PHE A CA 8
ATOM 6604 C C . PHE A 1 29 ? 2.221 2.051 7.471 1.00 71.31 29 PHE A C 8
ATOM 6605 O O . PHE A 1 29 ? 1.827 3.160 7.842 1.00 70.44 29 PHE A O 8
ATOM 6622 N N . TYR A 1 30 ? 1.905 1.529 6.285 1.00 33.44 30 TYR A N 8
ATOM 6623 C CA . TYR A 1 30 ? 0.914 2.144 5.389 1.00 13.53 30 TYR A CA 8
ATOM 6624 C C . TYR A 1 30 ? -0.428 1.401 5.483 1.00 24.43 30 TYR A C 8
ATOM 6625 O O . TYR A 1 30 ? -0.474 0.181 5.343 1.00 23.11 30 TYR A O 8
ATOM 6643 N N . GLU A 1 31 ? -1.513 2.141 5.704 1.00 4.31 31 GLU A N 8
ATOM 6644 C CA . GLU A 1 31 ? -2.853 1.542 5.787 1.00 44.55 31 GLU A CA 8
ATOM 6645 C C . GLU A 1 31 ? -3.609 1.694 4.460 1.00 75.40 31 GLU A C 8
ATOM 6646 O O . GLU A 1 31 ? -3.866 2.811 4.011 1.00 13.51 31 GLU A O 8
ATOM 6658 N N . PHE A 1 32 ? -3.976 0.573 3.847 1.00 32.23 32 PHE A N 8
ATOM 6659 C CA . PHE A 1 32 ? -4.712 0.591 2.574 1.00 63.41 32 PHE A CA 8
ATOM 6660 C C . PHE A 1 32 ? -5.711 -0.573 2.485 1.00 4.10 32 PHE A C 8
ATOM 6661 O O . PHE A 1 32 ? -5.543 -1.606 3.139 1.00 52.43 32 PHE A O 8
ATOM 6678 N N . LYS A 1 33 ? -6.753 -0.398 1.677 1.00 0.10 33 LYS A N 8
ATOM 6679 C CA . LYS A 1 33 ? -7.772 -1.434 1.487 1.00 14.43 33 LYS A CA 8
ATOM 6680 C C . LYS A 1 33 ? -7.670 -2.062 0.086 1.00 63.22 33 LYS A C 8
ATOM 6681 O O . LYS A 1 33 ? -7.986 -1.422 -0.915 1.00 61.22 33 LYS A O 8
ATOM 6700 N N . GLN A 1 34 ? -7.231 -3.318 0.031 1.00 61.24 34 GLN A N 8
ATOM 6701 C CA . GLN A 1 34 ? -7.050 -4.033 -1.243 1.00 50.12 34 GLN A CA 8
ATOM 6702 C C . GLN A 1 34 ? -8.373 -4.184 -2.020 1.00 21.43 34 GLN A C 8
ATOM 6703 O O . GLN A 1 34 ? -9.457 -4.006 -1.460 1.00 45.20 34 GLN A O 8
ATOM 6717 N N . LEU A 1 35 ? -8.273 -4.530 -3.307 1.00 61.34 35 LEU A N 8
ATOM 6718 C CA . LEU A 1 35 ? -9.451 -4.667 -4.187 1.00 62.15 35 LEU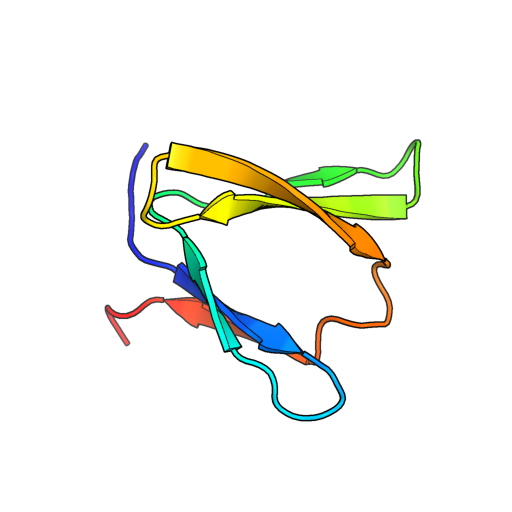 A CA 8
ATOM 6719 C C . LEU A 1 35 ? -10.569 -5.521 -3.559 1.00 34.33 35 LEU A C 8
ATOM 6720 O O . LEU A 1 35 ? -11.743 -5.165 -3.627 1.00 73.34 35 LEU A O 8
ATOM 6736 N N . ASP A 1 36 ? -10.196 -6.635 -2.939 1.00 1.21 36 ASP A N 8
ATOM 6737 C CA . ASP A 1 36 ? -11.173 -7.574 -2.365 1.00 11.51 36 ASP A CA 8
ATOM 6738 C C . ASP A 1 36 ? -11.824 -7.028 -1.077 1.00 64.32 36 ASP A C 8
ATOM 6739 O O . ASP A 1 36 ? -12.687 -7.676 -0.477 1.00 34.15 36 ASP A O 8
ATOM 6748 N N . GLY A 1 37 ? -11.397 -5.843 -0.654 1.00 25.41 37 GLY A N 8
ATOM 6749 C CA . GLY A 1 37 ? -11.878 -5.262 0.595 1.00 4.54 37 GLY A CA 8
ATOM 6750 C C . GLY A 1 37 ? -10.941 -5.530 1.767 1.00 41.22 37 GLY A C 8
ATOM 6751 O O . GLY A 1 37 ? -11.178 -5.065 2.880 1.00 1.03 37 GLY A O 8
ATOM 6755 N N . LYS A 1 38 ? -9.865 -6.277 1.510 1.00 32.42 38 LYS A N 8
ATOM 6756 C CA . LYS A 1 38 ? -8.900 -6.631 2.556 1.00 4.21 38 LYS A CA 8
ATOM 6757 C C . LYS A 1 38 ? -8.054 -5.421 2.986 1.00 24.14 38 LYS A C 8
ATOM 6758 O O . LYS A 1 38 ? -7.074 -5.070 2.323 1.00 71.14 38 LYS A O 8
ATOM 6777 N N . GLN A 1 39 ? -8.442 -4.780 4.084 1.00 31.54 39 GLN A N 8
ATOM 6778 C CA . GLN A 1 39 ? -7.669 -3.660 4.631 1.00 13.51 39 GLN A CA 8
ATOM 6779 C C . GLN A 1 39 ? -6.477 -4.179 5.449 1.00 24.11 39 GLN A C 8
ATOM 6780 O O . GLN A 1 39 ? -6.660 -4.912 6.423 1.00 33.53 39 GLN A O 8
ATOM 6794 N N . THR A 1 40 ? -5.265 -3.803 5.054 1.00 22.22 40 THR A N 8
ATOM 6795 C CA . THR A 1 40 ? -4.050 -4.291 5.722 1.00 14.52 40 THR A CA 8
ATOM 6796 C C . THR A 1 40 ? -2.949 -3.224 5.747 1.00 31.31 40 THR A C 8
ATOM 6797 O O . THR A 1 40 ? -3.024 -2.218 5.035 1.00 33.43 40 THR A O 8
ATOM 6808 N N . ARG A 1 41 ? -1.933 -3.450 6.575 1.00 72.21 41 ARG A N 8
ATOM 6809 C CA . ARG A 1 41 ? -0.791 -2.536 6.684 1.00 75.30 41 ARG A CA 8
ATOM 6810 C C . ARG A 1 41 ? 0.515 -3.225 6.267 1.00 1.12 41 ARG A C 8
ATOM 6811 O O . ARG A 1 41 ? 0.683 -4.431 6.454 1.00 50.22 41 ARG A O 8
ATOM 6832 N N . ILE A 1 42 ? 1.435 -2.452 5.699 1.00 24.40 42 ILE A N 8
ATOM 6833 C CA . ILE A 1 42 ? 2.753 -2.965 5.308 1.00 31.31 42 ILE A CA 8
ATOM 6834 C C . ILE A 1 42 ? 3.867 -1.999 5.745 1.00 65.42 42 ILE A C 8
ATOM 6835 O O . ILE A 1 42 ? 3.633 -0.795 5.869 1.00 44.33 42 ILE A O 8
ATOM 6851 N N . ASN A 1 43 ? 5.068 -2.528 5.990 1.00 14.50 43 ASN A N 8
ATOM 6852 C CA . ASN A 1 43 ? 6.190 -1.720 6.481 1.00 42.11 43 ASN A CA 8
ATOM 6853 C C . ASN A 1 43 ? 6.597 -0.639 5.457 1.00 14.04 43 ASN A C 8
ATOM 6854 O O . ASN A 1 43 ? 6.746 -0.915 4.264 1.00 64.33 43 ASN A O 8
ATOM 6865 N N . LYS A 1 44 ? 6.791 0.584 5.946 1.00 13.21 44 LYS A N 8
ATOM 6866 C CA . LYS A 1 44 ? 7.017 1.761 5.090 1.00 13.43 44 LYS A CA 8
ATOM 6867 C C . LYS A 1 44 ? 8.264 1.657 4.187 1.00 23.44 44 LYS A C 8
ATOM 6868 O O . LYS A 1 44 ? 8.393 2.415 3.226 1.00 52.43 44 LYS A O 8
ATOM 6887 N N . ASP A 1 45 ? 9.173 0.732 4.473 1.00 74.52 45 ASP A N 8
ATOM 6888 C CA . ASP A 1 45 ? 10.410 0.621 3.693 1.00 64.54 45 ASP A CA 8
ATOM 6889 C C . ASP A 1 45 ? 10.274 -0.367 2.516 1.00 30.13 45 ASP A C 8
ATOM 6890 O O . ASP A 1 45 ? 11.133 -0.411 1.628 1.00 53.12 45 ASP A O 8
ATOM 6899 N N . GLN A 1 46 ? 9.194 -1.148 2.512 1.00 12.12 46 GLN A N 8
ATOM 6900 C CA . GLN A 1 46 ? 8.960 -2.158 1.465 1.00 14.42 46 GLN A CA 8
ATOM 6901 C C . GLN A 1 46 ? 8.464 -1.524 0.160 1.00 12.54 46 GLN A C 8
ATOM 6902 O O . GLN A 1 46 ? 8.695 -2.054 -0.930 1.00 52.31 46 GLN A O 8
ATOM 6916 N N . VAL A 1 47 ? 7.789 -0.390 0.276 1.00 33.41 47 VAL A N 8
ATOM 6917 C CA . VAL A 1 47 ? 7.182 0.275 -0.881 1.00 31.41 47 VAL A CA 8
ATOM 6918 C C . VAL A 1 47 ? 8.219 1.042 -1.726 1.00 41.34 47 VAL A C 8
ATOM 6919 O O . VAL A 1 47 ? 8.929 1.918 -1.228 1.00 70.40 47 VAL A O 8
ATOM 6932 N N . ARG A 1 48 ? 8.320 0.686 -3.007 1.00 21.11 48 ARG A N 8
ATOM 6933 C CA . ARG A 1 48 ? 9.177 1.413 -3.951 1.00 50.32 48 ARG A CA 8
ATOM 6934 C C . ARG A 1 48 ? 8.462 2.663 -4.493 1.00 3.22 48 ARG A C 8
ATOM 6935 O O . ARG A 1 48 ? 8.934 3.790 -4.321 1.00 43.44 48 ARG A O 8
ATOM 6956 N N . THR A 1 49 ? 7.317 2.449 -5.149 1.00 21.34 49 THR A N 8
ATOM 6957 C CA . THR A 1 49 ? 6.525 3.548 -5.735 1.00 15.03 49 THR A CA 8
ATOM 6958 C C . THR A 1 49 ? 5.015 3.305 -5.576 1.00 43.12 49 THR A C 8
ATOM 6959 O O . THR A 1 49 ? 4.528 2.195 -5.802 1.00 24.14 49 THR A O 8
ATOM 6970 N N . VAL A 1 50 ? 4.278 4.349 -5.190 1.00 44.44 50 VAL A N 8
ATOM 6971 C CA . VAL A 1 50 ? 2.810 4.283 -5.101 1.00 40.44 50 VAL A CA 8
ATOM 6972 C C . VAL A 1 50 ? 2.160 5.101 -6.227 1.00 35.24 50 VAL A C 8
ATOM 6973 O O . VAL A 1 50 ? 2.201 6.331 -6.212 1.00 34.22 50 VAL A O 8
ATOM 6986 N N . LYS A 1 51 ? 1.559 4.421 -7.198 1.00 32.41 51 LYS A N 8
ATOM 6987 C CA . LYS A 1 51 ? 0.909 5.097 -8.329 1.00 73.32 51 LYS 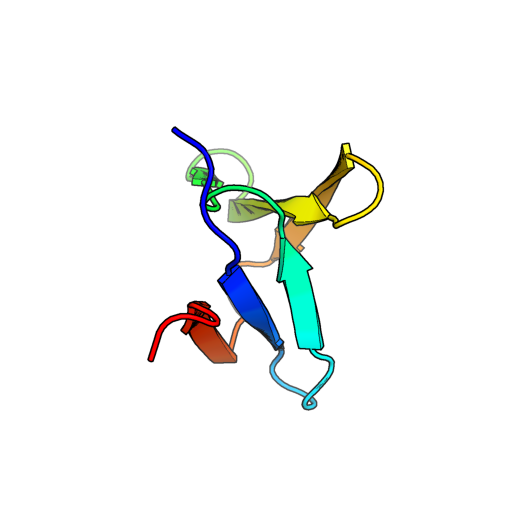A CA 8
ATOM 6988 C C . LYS A 1 51 ? -0.560 4.680 -8.457 1.00 13.33 51 LYS A C 8
ATOM 6989 O O . LYS A 1 51 ? -0.958 3.614 -7.995 1.00 21.41 51 LYS A O 8
ATOM 7008 N N . ASP A 1 52 ? -1.364 5.529 -9.082 1.00 23.22 52 ASP A N 8
ATOM 7009 C CA . ASP A 1 52 ? -2.765 5.206 -9.357 1.00 1.55 52 ASP A CA 8
ATOM 7010 C C . ASP A 1 52 ? -2.917 4.560 -10.742 1.00 4.31 52 ASP A C 8
ATOM 7011 O O . ASP A 1 52 ? -2.144 4.846 -11.657 1.00 21.21 52 ASP A O 8
ATOM 7020 N N . LEU A 1 53 ? -3.910 3.688 -10.891 1.00 15.22 53 LEU A N 8
ATOM 7021 C CA . LEU A 1 53 ? -4.251 3.146 -12.208 1.00 21.21 53 LEU A CA 8
ATOM 7022 C C . LEU A 1 53 ? -4.845 4.263 -13.077 1.00 3.12 53 LEU A C 8
ATOM 7023 O O . LEU A 1 53 ? -4.631 4.317 -14.289 1.00 45.24 53 LEU A O 8
ATOM 7039 N N . LEU A 1 54 ? -5.590 5.156 -12.425 1.00 72.34 54 LEU A N 8
ATOM 7040 C CA . LEU A 1 54 ? -6.092 6.382 -13.052 1.00 10.14 54 LEU A CA 8
ATOM 7041 C C . LEU A 1 54 ? -5.522 7.609 -12.315 1.00 41.34 54 LEU A C 8
ATOM 7042 O O . LEU A 1 54 ? -6.151 8.144 -11.395 1.00 3.23 54 LEU A O 8
ATOM 7058 N N . GLU A 1 55 ? -4.307 8.015 -12.696 1.00 30.14 55 GLU A N 8
ATOM 7059 C CA . GLU A 1 55 ? -3.593 9.122 -12.026 1.00 15.22 55 GLU A CA 8
ATOM 7060 C C . GLU A 1 55 ? -4.368 10.453 -12.093 1.00 10.22 55 GLU A C 8
ATOM 7061 O O . GLU A 1 55 ? -4.777 10.964 -11.024 1.00 34.92 55 GLU A O 8
ATOM 7073 N N . MET A 1 1 ? -11.938 11.948 -0.289 1.00 44.50 1 MET A N 9
ATOM 7074 C CA . MET A 1 1 ? -12.234 11.011 -1.405 1.00 52.43 1 MET A CA 9
ATOM 7075 C C . MET A 1 1 ? -11.283 9.804 -1.379 1.00 60.31 1 MET A C 9
ATOM 7076 O O . MET A 1 1 ? -10.352 9.753 -0.573 1.00 24.14 1 MET A O 9
ATOM 7092 N N . ALA A 1 2 ? -11.524 8.829 -2.256 1.00 12.12 2 ALA A N 9
ATOM 7093 C CA . ALA A 1 2 ? -10.662 7.643 -2.358 1.00 74.42 2 ALA A CA 9
ATOM 7094 C C . ALA A 1 2 ? -10.271 7.353 -3.817 1.00 41.03 2 ALA A C 9
ATOM 7095 O O . ALA A 1 2 ? -11.080 7.506 -4.729 1.00 54.24 2 ALA A O 9
ATOM 7102 N N . SER A 1 3 ? -9.026 6.935 -4.026 1.00 62.11 3 SER A N 9
ATOM 7103 C CA . SER A 1 3 ? -8.515 6.623 -5.373 1.00 21.22 3 SER A CA 9
ATOM 7104 C C . SER A 1 3 ? -7.886 5.226 -5.414 1.00 63.22 3 SER A C 9
ATOM 7105 O O . SER A 1 3 ? -7.109 4.872 -4.528 1.00 64.12 3 SER A O 9
ATOM 7113 N N . PRO A 1 4 ? -8.223 4.406 -6.432 1.00 44.13 4 PRO A N 9
ATOM 7114 C CA . PRO A 1 4 ? -7.597 3.085 -6.615 1.00 43.43 4 PRO A CA 9
ATOM 7115 C C . PRO A 1 4 ? -6.090 3.202 -6.904 1.00 22.54 4 PRO A C 9
ATOM 7116 O O . PRO A 1 4 ? -5.678 3.755 -7.928 1.00 14.44 4 PRO A O 9
ATOM 7127 N N . THR A 1 5 ? -5.270 2.678 -6.000 1.00 31.43 5 THR A N 9
ATOM 7128 C CA . THR A 1 5 ? -3.812 2.838 -6.090 1.00 63.33 5 THR A CA 9
ATOM 7129 C C . THR A 1 5 ? -3.091 1.486 -6.198 1.00 52.25 5 THR A C 9
ATOM 7130 O O . THR A 1 5 ? -3.427 0.533 -5.496 1.00 62.15 5 THR A O 9
ATOM 7141 N N . VAL A 1 6 ? -2.100 1.405 -7.083 1.00 55.44 6 VAL A N 9
ATOM 7142 C CA . VAL A 1 6 ? -1.248 0.217 -7.177 1.00 61.12 6 VAL A CA 9
ATOM 7143 C C . VAL A 1 6 ? 0.101 0.457 -6.478 1.00 5.25 6 VAL A C 9
ATOM 7144 O O . VAL A 1 6 ? 0.870 1.346 -6.854 1.00 54.32 6 VAL A O 9
ATOM 7157 N N . ILE A 1 7 ? 0.366 -0.321 -5.432 1.00 72.51 7 ILE A N 9
ATOM 7158 C CA . ILE A 1 7 ? 1.609 -0.201 -4.667 1.00 44.53 7 ILE A CA 9
ATOM 7159 C C . ILE A 1 7 ? 2.652 -1.226 -5.142 1.00 31.40 7 ILE A C 9
ATOM 7160 O O . ILE A 1 7 ? 2.494 -2.431 -4.938 1.00 35.44 7 ILE A O 9
ATOM 7176 N N . THR A 1 8 ? 3.711 -0.744 -5.784 1.00 73.12 8 THR A N 9
ATOM 7177 C CA . THR A 1 8 ? 4.787 -1.620 -6.265 1.00 61.05 8 THR A CA 9
ATOM 7178 C C . THR A 1 8 ? 5.884 -1.768 -5.204 1.00 72.21 8 THR A C 9
ATOM 7179 O O . THR A 1 8 ? 6.539 -0.795 -4.835 1.00 71.15 8 THR A O 9
ATOM 7190 N N . LEU A 1 9 ? 6.074 -2.989 -4.712 1.00 34.21 9 LEU A N 9
ATOM 7191 C CA . LEU A 1 9 ? 7.060 -3.260 -3.660 1.00 35.24 9 LEU A CA 9
ATOM 7192 C C . LEU A 1 9 ? 8.475 -3.449 -4.234 1.00 31.40 9 LEU A C 9
ATOM 7193 O O . LEU A 1 9 ? 8.644 -3.719 -5.424 1.00 53.40 9 LEU A O 9
ATOM 7209 N N . ASN A 1 10 ? 9.482 -3.325 -3.368 1.00 21.44 10 ASN A N 9
ATOM 7210 C CA . ASN A 1 10 ? 10.892 -3.426 -3.778 1.00 4.43 10 ASN A CA 9
ATOM 7211 C C . ASN A 1 10 ? 11.211 -4.770 -4.461 1.00 53.14 10 ASN A C 9
ATOM 7212 O O . ASN A 1 10 ? 11.944 -4.809 -5.450 1.00 34.30 10 ASN A O 9
ATOM 7223 N N . ASP A 1 11 ? 10.654 -5.864 -3.940 1.00 43.12 11 ASP A N 9
ATOM 7224 C CA . ASP A 1 11 ? 10.871 -7.200 -4.523 1.00 61.44 11 ASP A CA 9
ATOM 7225 C C . ASP A 1 11 ? 10.267 -7.327 -5.936 1.00 74.34 11 ASP A C 9
ATOM 7226 O O . ASP A 1 11 ? 10.551 -8.290 -6.653 1.00 50.33 11 ASP A O 9
ATOM 7235 N N . GLY A 1 12 ? 9.435 -6.362 -6.332 1.00 65.12 12 GLY A N 9
ATOM 7236 C CA . GLY A 1 12 ? 8.823 -6.393 -7.659 1.00 25.10 12 GLY A CA 9
ATOM 7237 C C . GLY A 1 12 ? 7.371 -6.867 -7.653 1.00 54.11 12 GLY A C 9
ATOM 7238 O O . GLY A 1 12 ? 6.798 -7.135 -8.709 1.00 62.13 12 GLY A O 9
ATOM 7242 N N . ARG A 1 13 ? 6.775 -6.983 -6.469 1.00 11.30 13 ARG A N 9
ATOM 7243 C CA . ARG A 1 13 ? 5.369 -7.391 -6.351 1.00 62.23 13 ARG A CA 9
ATOM 7244 C C . ARG A 1 13 ? 4.436 -6.176 -6.240 1.00 71.25 13 ARG A C 9
ATOM 7245 O O . ARG A 1 13 ? 4.679 -5.269 -5.450 1.00 14.41 13 ARG A O 9
ATOM 7266 N N . GLU A 1 14 ? 3.364 -6.171 -7.027 1.00 23.32 14 GLU A N 9
ATOM 7267 C CA . GLU A 1 14 ? 2.392 -5.070 -7.015 1.00 61.45 14 GLU A CA 9
ATOM 7268 C C . GLU A 1 14 ? 1.114 -5.450 -6.245 1.00 41.12 14 GLU A C 9
ATOM 7269 O O . GLU A 1 14 ? 0.530 -6.510 -6.472 1.00 14.12 14 GLU A O 9
ATOM 7281 N N . ILE A 1 15 ? 0.690 -4.582 -5.327 1.00 63.14 15 ILE A N 9
ATOM 7282 C CA . ILE A 1 15 ? -0.557 -4.780 -4.575 1.00 44.14 15 ILE A CA 9
ATOM 7283 C C . ILE A 1 15 ? -1.570 -3.675 -4.916 1.00 12.31 15 ILE A C 9
ATOM 7284 O O . ILE A 1 15 ? -1.305 -2.493 -4.703 1.00 44.41 15 ILE A O 9
ATOM 7300 N N . GLN A 1 16 ? -2.723 -4.061 -5.454 1.00 64.24 16 GLN A N 9
ATOM 7301 C CA . GLN A 1 16 ? -3.747 -3.090 -5.864 1.00 40.13 16 GLN A CA 9
ATOM 7302 C C . GLN A 1 16 ? -4.768 -2.819 -4.743 1.00 14.40 16 GLN A C 9
ATOM 7303 O O . GLN A 1 16 ? -5.323 -3.746 -4.147 1.00 31.24 16 GLN A O 9
ATOM 7317 N N . ALA A 1 17 ? -5.017 -1.539 -4.476 1.00 11.42 17 ALA A N 9
ATOM 7318 C CA . ALA A 1 17 ? -5.970 -1.122 -3.440 1.00 3.35 17 ALA A CA 9
ATOM 7319 C C . ALA A 1 17 ? -7.079 -0.230 -4.022 1.00 73.53 17 ALA A C 9
ATOM 7320 O O . ALA A 1 17 ? -6.863 0.485 -5.000 1.00 61.25 17 ALA A O 9
ATOM 7327 N N . VAL A 1 18 ? -8.266 -0.276 -3.414 1.00 53.35 18 VAL A N 9
ATOM 7328 C CA . VAL A 1 18 ? -9.409 0.532 -3.863 1.00 42.44 18 VAL A CA 9
ATOM 7329 C C . VAL A 1 18 ? -9.356 1.971 -3.314 1.00 71.12 18 VAL A C 9
ATOM 7330 O O . VAL A 1 18 ? -10.097 2.847 -3.769 1.00 30.55 18 VAL A O 9
ATOM 734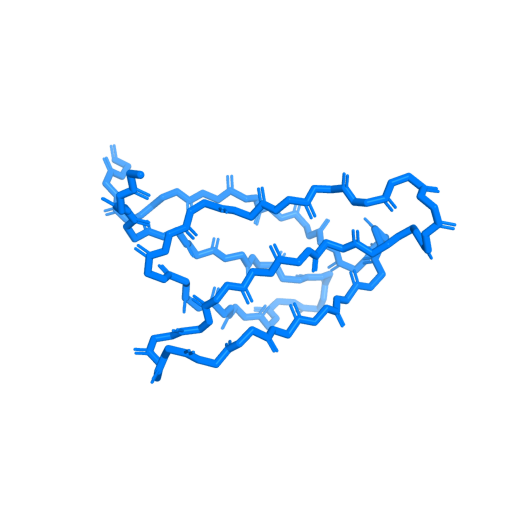3 N N . ASP A 1 19 ? -8.496 2.203 -2.323 1.00 63.31 19 ASP A N 9
ATOM 7344 C CA . ASP A 1 19 ? -8.271 3.551 -1.782 1.00 31.42 19 ASP A CA 9
ATOM 7345 C C . ASP A 1 19 ? -6.773 3.825 -1.542 1.00 13.31 19 ASP A C 9
ATOM 7346 O O . ASP A 1 19 ? -5.935 2.933 -1.684 1.00 75.53 19 ASP A O 9
ATOM 7355 N N . THR A 1 20 ? -6.454 5.067 -1.171 1.00 30.25 20 THR A N 9
ATOM 7356 C CA . THR A 1 20 ? -5.058 5.537 -1.125 1.00 2.34 20 THR A CA 9
ATOM 7357 C C . THR A 1 20 ? -4.314 5.076 0.138 1.00 32.12 20 THR A C 9
ATOM 7358 O O . THR A 1 20 ? -4.878 5.064 1.235 1.00 13.42 20 THR A O 9
ATOM 7369 N N . PRO A 1 21 ? -3.021 4.701 0.002 1.00 31.01 21 PRO A N 9
ATOM 7370 C CA . PRO A 1 21 ? -2.198 4.262 1.143 1.00 20.32 21 PRO A CA 9
ATOM 7371 C C . PRO A 1 21 ? -1.972 5.378 2.179 1.00 3.15 21 PRO A C 9
ATOM 7372 O O . PRO A 1 21 ? -1.188 6.304 1.961 1.00 12.21 21 PRO A O 9
ATOM 7383 N N . LYS A 1 22 ? -2.670 5.281 3.306 1.00 1.23 22 LYS A N 9
ATOM 7384 C CA . LYS A 1 22 ? -2.597 6.288 4.368 1.00 33.55 22 LYS A CA 9
ATOM 7385 C C . LYS A 1 22 ? -1.426 5.996 5.329 1.00 13.55 22 LYS A C 9
ATOM 7386 O O . LYS A 1 22 ? -1.455 5.019 6.076 1.00 70.45 22 LYS A O 9
ATOM 7405 N N . TYR A 1 23 ? -0.406 6.852 5.313 1.00 33.11 23 TYR A N 9
ATOM 7406 C CA . TYR A 1 23 ? 0.813 6.627 6.105 1.00 30.54 23 TYR A CA 9
ATOM 7407 C C . TYR A 1 23 ? 0.641 7.064 7.567 1.00 53.43 23 TYR A C 9
ATOM 7408 O O . TYR A 1 23 ? 0.158 8.163 7.848 1.00 35.42 23 TYR A O 9
ATOM 7426 N N . ASP A 1 24 ? 1.048 6.192 8.486 1.00 33.24 24 ASP A N 9
ATOM 7427 C CA . ASP A 1 24 ? 1.048 6.498 9.917 1.00 71.33 24 ASP A CA 9
ATOM 7428 C C . ASP A 1 24 ? 2.452 6.318 10.514 1.00 14.03 24 ASP A C 9
ATOM 7429 O O . ASP A 1 24 ? 3.011 5.223 10.496 1.00 21.32 24 ASP A O 9
ATOM 7438 N N . GLU A 1 25 ? 3.013 7.396 11.057 1.00 61.32 25 GLU A N 9
ATOM 7439 C CA . GLU A 1 25 ? 4.377 7.363 11.599 1.00 43.32 25 GLU A CA 9
ATOM 7440 C C . GLU A 1 25 ? 4.417 6.760 13.017 1.00 12.41 25 GLU A C 9
ATOM 7441 O O . GLU A 1 25 ? 5.482 6.378 13.506 1.00 62.31 25 GLU A O 9
ATOM 7453 N N . GLU A 1 26 ? 3.259 6.663 13.670 1.00 63.11 26 GLU A N 9
ATOM 7454 C CA . GLU A 1 26 ? 3.176 6.049 15.002 1.00 24.54 26 GLU A CA 9
ATOM 7455 C C . GLU A 1 26 ? 3.446 4.537 14.933 1.00 51.02 26 GLU A C 9
ATOM 7456 O O . GLU A 1 26 ? 4.188 3.989 15.753 1.00 44.24 26 GLU A O 9
ATOM 7468 N N . SER A 1 27 ? 2.837 3.867 13.959 1.00 51.02 27 SER A N 9
ATOM 7469 C CA . SER A 1 27 ? 3.071 2.431 13.738 1.00 33.13 27 SER A CA 9
ATOM 7470 C C . SER A 1 27 ? 4.180 2.194 12.700 1.00 11.34 27 SER A C 9
ATOM 7471 O O . SER A 1 27 ? 4.869 1.168 12.731 1.00 52.43 27 SER A O 9
ATOM 7479 N N . GLY A 1 28 ? 4.350 3.150 11.786 1.00 62.42 28 GLY A N 9
ATOM 7480 C CA . GLY A 1 28 ? 5.364 3.029 10.740 1.00 53.12 28 GLY A CA 9
ATOM 7481 C C . GLY A 1 28 ? 4.854 2.312 9.490 1.00 33.22 28 GLY A C 9
ATOM 7482 O O . GLY A 1 28 ? 5.637 1.964 8.601 1.00 72.11 28 GLY A O 9
ATOM 7486 N N . PHE A 1 29 ? 3.540 2.092 9.419 1.00 41.52 29 PHE A N 9
ATOM 7487 C CA . PHE A 1 29 ? 2.935 1.341 8.309 1.00 73.53 29 PHE A CA 9
ATOM 7488 C C . PHE A 1 29 ? 2.028 2.217 7.420 1.00 24.10 29 PHE A C 9
ATOM 7489 O O . PHE A 1 29 ? 1.635 3.326 7.794 1.00 40.53 29 PHE A O 9
ATOM 7506 N N . TYR A 1 30 ? 1.706 1.697 6.234 1.00 60.20 30 TYR A N 9
ATOM 7507 C CA . TYR A 1 30 ? 0.717 2.313 5.339 1.00 11.32 30 TYR A CA 9
ATOM 7508 C C . TYR A 1 30 ? -0.622 1.557 5.415 1.00 64.24 30 TYR A C 9
ATOM 7509 O O . TYR A 1 30 ? -0.649 0.331 5.330 1.00 43.03 30 TYR A O 9
ATOM 7527 N N . GLU A 1 31 ? -1.725 2.291 5.560 1.00 15.42 31 GLU A N 9
ATOM 7528 C CA . GLU A 1 31 ? -3.065 1.685 5.608 1.00 10.41 31 GLU A CA 9
ATOM 7529 C C . GLU A 1 31 ? -3.755 1.775 4.237 1.00 0.21 31 GLU A C 9
ATOM 7530 O O . GLU A 1 31 ? -3.979 2.864 3.714 1.00 73.43 31 GLU A O 9
ATOM 7542 N N . PHE A 1 32 ? -4.089 0.622 3.660 1.00 4.33 32 PHE A N 9
ATOM 7543 C CA . PHE A 1 32 ? -4.752 0.574 2.350 1.00 24.32 32 PHE A CA 9
ATOM 7544 C C . PHE A 1 32 ? -5.715 -0.619 2.256 1.00 50.55 32 PHE A C 9
ATOM 7545 O O . PHE A 1 32 ? -5.450 -1.695 2.801 1.00 72.23 32 PHE A O 9
ATOM 7562 N N . LYS A 1 33 ? -6.839 -0.421 1.572 1.00 51.00 33 LYS A N 9
ATOM 7563 C CA . LYS A 1 33 ? -7.834 -1.480 1.391 1.00 70.03 33 LYS A CA 9
ATOM 7564 C C . LYS A 1 33 ? -7.667 -2.170 0.028 1.00 43.25 33 LYS A C 9
ATOM 7565 O O . LYS A 1 33 ? -7.937 -1.577 -1.012 1.00 20.34 33 LYS A O 9
ATOM 7584 N N . GLN A 1 34 ? -7.220 -3.427 0.041 1.00 30.02 34 GLN A N 9
ATOM 7585 C CA . GLN A 1 34 ? -7.030 -4.199 -1.197 1.00 4.53 34 GLN A CA 9
ATOM 7586 C C . GLN A 1 34 ? -8.349 -4.359 -1.977 1.00 2.24 34 GLN A C 9
ATOM 7587 O O . GLN A 1 34 ? -9.436 -4.154 -1.432 1.00 14.22 34 GLN A O 9
ATOM 7601 N N . LEU A 1 35 ? -8.240 -4.746 -3.250 1.00 5.52 35 LEU A N 9
ATOM 7602 C CA . LEU A 1 35 ? -9.418 -4.948 -4.113 1.00 43.22 35 LEU A CA 9
ATOM 7603 C C . LEU A 1 35 ? -10.439 -5.905 -3.475 1.00 33.30 35 LEU A C 9
ATOM 7604 O O . LEU A 1 35 ? -11.647 -5.729 -3.624 1.00 44.32 35 LEU A O 9
ATOM 7620 N N . ASP A 1 36 ? -9.943 -6.903 -2.751 1.00 63.15 36 ASP A N 9
ATOM 7621 C CA . ASP A 1 36 ? -10.806 -7.912 -2.119 1.00 51.33 36 ASP A CA 9
ATOM 7622 C C . ASP A 1 36 ? -11.587 -7.336 -0.918 1.00 22.54 36 ASP A C 9
ATOM 7623 O O . ASP A 1 36 ? -12.535 -7.950 -0.427 1.00 61.14 36 ASP A O 9
ATOM 7632 N N . GLY A 1 37 ? -11.201 -6.142 -0.473 1.00 22.51 37 GLY A N 9
ATOM 7633 C CA . GLY A 1 37 ? -11.813 -5.532 0.706 1.00 44.03 37 GLY A CA 9
ATOM 7634 C C . GLY A 1 37 ? -10.924 -5.623 1.944 1.00 51.22 37 GLY A C 9
ATOM 7635 O O . GLY A 1 37 ? -11.224 -5.034 2.984 1.00 25.14 37 GLY A O 9
ATOM 7639 N N . LYS A 1 38 ? -9.821 -6.362 1.827 1.00 24.55 38 LYS A N 9
ATOM 7640 C CA . LYS A 1 38 ? -8.874 -6.523 2.935 1.00 31.34 38 LYS A CA 9
ATOM 7641 C C . LYS A 1 38 ? -8.017 -5.267 3.145 1.00 4.50 38 LYS A C 9
ATOM 7642 O O . LYS A 1 38 ? -7.050 -5.027 2.418 1.00 12.13 38 LYS A O 9
ATOM 7661 N N . GLN A 1 39 ? -8.386 -4.460 4.134 1.00 43.42 39 GLN A N 9
ATOM 7662 C CA . GLN A 1 39 ? -7.591 -3.289 4.504 1.00 41.12 39 GLN A CA 9
ATOM 7663 C C . GLN A 1 39 ? -6.459 -3.687 5.459 1.00 34.30 39 GLN A C 9
ATOM 7664 O O . GLN A 1 39 ? -6.687 -3.942 6.643 1.00 1.43 39 GLN A O 9
ATOM 7678 N N . THR A 1 40 ? -5.240 -3.745 4.937 1.00 61.23 40 THR A N 9
ATOM 7679 C CA . THR A 1 40 ? -4.077 -4.183 5.718 1.00 63.13 40 THR A CA 9
ATOM 7680 C C . THR A 1 40 ? -2.963 -3.131 5.706 1.00 50.34 40 THR A C 9
ATOM 7681 O O . THR A 1 40 ? -2.995 -2.183 4.919 1.00 22.14 40 THR A O 9
ATOM 7692 N N . ARG A 1 41 ? -1.988 -3.294 6.596 1.00 74.44 41 ARG A N 9
ATOM 7693 C CA . ARG A 1 41 ? -0.877 -2.347 6.712 1.00 3.31 41 ARG A CA 9
ATOM 7694 C C . ARG A 1 41 ? 0.466 -3.001 6.354 1.00 70.43 41 ARG A C 9
ATOM 7695 O O . ARG A 1 41 ? 0.787 -4.089 6.835 1.00 21.43 41 ARG A O 9
ATOM 7716 N N . ILE A 1 42 ? 1.249 -2.328 5.513 1.00 53.25 42 ILE A N 9
ATOM 7717 C CA . ILE A 1 42 ? 2.588 -2.806 5.147 1.00 42.12 42 ILE A CA 9
ATOM 7718 C C . ILE A 1 42 ? 3.664 -1.799 5.588 1.00 50.23 42 ILE A C 9
ATOM 7719 O O . ILE A 1 42 ? 3.404 -0.597 5.668 1.00 32.00 42 ILE A O 9
ATOM 7735 N N . ASN A 1 43 ? 4.868 -2.290 5.875 1.00 73.12 43 ASN A N 9
ATOM 7736 C CA . ASN A 1 43 ? 5.942 -1.442 6.406 1.00 55.32 43 ASN A CA 9
ATOM 7737 C C . ASN A 1 43 ? 6.500 -0.479 5.339 1.00 4.52 43 ASN A C 9
ATOM 7738 O O . ASN A 1 43 ? 6.591 -0.820 4.156 1.00 51.11 43 ASN A O 9
ATOM 7749 N N . LYS A 1 44 ? 6.889 0.718 5.782 1.00 31.24 44 LYS A N 9
ATOM 7750 C CA . LYS A 1 44 ? 7.313 1.803 4.878 1.00 3.13 44 LYS A CA 9
ATOM 7751 C C . LYS A 1 44 ? 8.538 1.447 4.011 1.00 73.01 44 LYS A C 9
ATOM 7752 O O . LYS A 1 44 ? 8.813 2.123 3.019 1.00 72.42 44 LYS A O 9
ATOM 7771 N N . ASP A 1 45 ? 9.276 0.405 4.380 1.00 25.33 45 ASP A N 9
ATOM 7772 C CA . ASP A 1 45 ? 10.506 0.050 3.661 1.00 64.22 45 ASP A CA 9
ATOM 7773 C C . ASP A 1 45 ? 10.224 -0.806 2.411 1.00 22.12 45 ASP A C 9
ATOM 7774 O O . ASP A 1 45 ? 11.009 -0.805 1.458 1.00 15.03 45 ASP A O 9
ATOM 7783 N N . GLN A 1 46 ? 9.107 -1.530 2.421 1.00 33.21 46 GLN A N 9
ATOM 7784 C CA . GLN A 1 46 ? 8.765 -2.448 1.325 1.00 53.32 46 GLN A CA 9
ATOM 7785 C C . GLN A 1 46 ? 8.226 -1.707 0.089 1.00 44.01 46 GLN A C 9
ATOM 7786 O O . GLN A 1 46 ? 8.379 -2.177 -1.041 1.00 50.13 46 GLN A O 9
ATOM 7800 N N . VAL A 1 47 ? 7.602 -0.550 0.303 1.00 0.53 47 VAL A N 9
ATOM 7801 C CA . VAL A 1 47 ? 6.990 0.211 -0.796 1.00 31.53 47 VAL A CA 9
ATOM 7802 C C . VAL A 1 47 ? 8.045 0.913 -1.676 1.00 40.23 47 VAL A C 9
ATOM 7803 O O . VAL A 1 47 ? 8.765 1.806 -1.228 1.00 11.25 47 VAL A O 9
ATOM 7816 N N . ARG A 1 48 ? 8.146 0.473 -2.928 1.00 42.32 48 ARG A N 9
ATOM 7817 C CA . ARG A 1 48 ? 9.065 1.076 -3.900 1.00 52.10 48 ARG A CA 9
ATOM 7818 C C . ARG A 1 48 ? 8.432 2.318 -4.556 1.00 23.44 48 ARG A C 9
ATOM 7819 O O . ARG A 1 48 ? 8.915 3.442 -4.401 1.00 73.41 48 ARG A O 9
ATOM 7840 N N . THR A 1 49 ? 7.338 2.093 -5.291 1.00 32.20 49 THR A N 9
ATOM 7841 C CA . THR A 1 49 ? 6.647 3.163 -6.034 1.00 12.52 49 THR A CA 9
ATOM 7842 C C . THR A 1 49 ? 5.127 3.122 -5.809 1.00 11.41 49 THR A C 9
ATOM 7843 O O . THR A 1 49 ? 4.549 2.059 -5.572 1.00 75.52 49 THR A O 9
ATOM 7854 N N . VAL A 1 50 ? 4.485 4.289 -5.899 1.00 72.13 50 VAL A N 9
ATOM 7855 C CA . VAL A 1 50 ? 3.033 4.406 -5.693 1.00 33.21 50 VAL A CA 9
ATOM 7856 C C . VAL A 1 50 ? 2.362 5.151 -6.864 1.00 63.34 50 VAL A C 9
ATOM 7857 O O . VAL A 1 50 ? 2.656 6.322 -7.113 1.00 12.31 50 VAL A O 9
ATOM 7870 N N . LYS A 1 51 ? 1.458 4.471 -7.577 1.00 72.12 51 LYS A N 9
ATOM 7871 C CA . LYS A 1 51 ? 0.766 5.068 -8.734 1.00 21.31 51 LYS A CA 9
ATOM 7872 C C . LYS A 1 51 ? -0.763 4.930 -8.621 1.00 24.32 51 LYS A C 9
ATOM 7873 O O . LYS A 1 51 ? -1.279 3.856 -8.304 1.00 45.51 51 LYS A O 9
ATOM 7892 N N . ASP A 1 52 ? -1.486 6.018 -8.891 1.00 43.42 52 ASP A N 9
ATOM 7893 C CA . ASP A 1 52 ? -2.953 5.983 -8.922 1.00 11.23 52 ASP A CA 9
ATOM 7894 C C . ASP A 1 52 ? -3.462 5.504 -10.291 1.00 2.13 52 ASP A C 9
ATOM 7895 O O . ASP A 1 52 ? -3.092 6.052 -11.335 1.00 61.00 52 ASP A O 9
ATOM 7904 N N . LEU A 1 53 ? -4.323 4.489 -10.277 1.00 21.31 53 LEU A N 9
ATOM 7905 C CA . LEU A 1 53 ? -4.826 3.864 -11.510 1.00 41.44 53 LEU A CA 9
ATOM 7906 C C . LEU A 1 53 ? -5.663 4.838 -12.361 1.00 50.23 53 LEU A C 9
ATOM 7907 O O . LEU A 1 53 ? -5.825 4.637 -13.566 1.00 11.12 53 LEU A O 9
ATOM 7923 N N . LEU A 1 54 ? -6.189 5.888 -11.730 1.00 70.40 54 LEU A N 9
ATOM 7924 C CA . LEU A 1 54 ? -7.031 6.876 -12.421 1.00 52.42 54 LEU A CA 9
ATOM 7925 C C . LEU A 1 54 ? -6.242 7.706 -13.449 1.00 13.35 54 LEU A C 9
ATOM 7926 O O . LEU A 1 54 ? -6.825 8.284 -14.367 1.00 30.43 54 LEU A O 9
ATOM 7942 N N . GLU A 1 55 ? -4.924 7.768 -13.291 1.00 35.11 55 GLU A N 9
ATOM 7943 C CA . GLU A 1 55 ? -4.074 8.575 -14.182 1.00 11.43 55 GLU A CA 9
ATOM 7944 C C . GLU A 1 55 ? -3.373 7.705 -15.246 1.00 23.55 55 GLU A C 9
ATOM 7945 O O . GLU A 1 55 ? -4.008 7.390 -16.278 1.00 38.90 55 GLU A O 9
ATOM 7957 N N . MET A 1 1 ? -11.435 11.476 -1.251 1.00 53.10 1 MET A N 10
ATOM 7958 C CA . MET A 1 1 ? -12.263 10.573 -2.095 1.00 43.32 1 MET A CA 10
ATOM 7959 C C . MET A 1 1 ? -11.557 9.229 -2.323 1.00 25.23 1 MET A C 10
ATOM 7960 O O . MET A 1 1 ? -10.383 9.066 -1.986 1.00 4.23 1 MET A O 10
ATOM 7976 N N . ALA A 1 2 ? -12.278 8.269 -2.900 1.00 31.13 2 ALA A N 10
ATOM 7977 C CA . ALA A 1 2 ? -11.745 6.916 -3.107 1.00 74.55 2 ALA A CA 10
ATOM 7978 C C . ALA A 1 2 ? -11.377 6.661 -4.576 1.00 2.33 2 ALA A C 10
ATOM 7979 O O . ALA A 1 2 ? -12.212 6.798 -5.474 1.00 23.32 2 ALA A O 10
ATOM 7986 N N . SER A 1 3 ? -10.124 6.292 -4.810 1.00 2.12 3 SER A N 10
ATOM 7987 C CA . SER A 1 3 ? -9.644 5.941 -6.153 1.00 13.22 3 SER A CA 10
ATOM 7988 C C . SER A 1 3 ? -8.629 4.798 -6.067 1.00 34.45 3 SER A C 10
ATOM 7989 O O . SER A 1 3 ? -7.733 4.833 -5.226 1.00 25.25 3 SER A O 10
ATOM 7997 N N . PRO A 1 4 ? -8.758 3.765 -6.923 1.00 53.13 4 PRO A N 10
ATOM 7998 C CA . PRO A 1 4 ? -7.848 2.609 -6.902 1.00 13.03 4 PRO A CA 10
ATOM 7999 C C . PRO A 1 4 ? -6.379 2.997 -7.156 1.00 22.13 4 PRO A C 10
ATOM 8000 O O . PRO A 1 4 ? -6.064 3.707 -8.114 1.00 33.34 4 PRO A O 10
ATOM 8011 N N . THR A 1 5 ? -5.485 2.517 -6.294 1.00 30.42 5 THR A N 10
ATOM 8012 C CA . THR A 1 5 ? -4.053 2.849 -6.377 1.00 14.20 5 THR A CA 10
ATOM 8013 C C . THR A 1 5 ? -3.179 1.588 -6.266 1.00 50.53 5 THR A C 10
ATOM 8014 O O . THR A 1 5 ? -3.427 0.727 -5.423 1.00 43.02 5 THR A O 10
ATOM 8025 N N . VAL A 1 6 ? -2.158 1.480 -7.118 1.00 61.02 6 VAL A N 10
ATOM 8026 C CA . VAL A 1 6 ? -1.254 0.322 -7.096 1.00 41.44 6 VAL A CA 10
ATOM 8027 C C . VAL A 1 6 ? 0.051 0.626 -6.339 1.00 33.04 6 VAL A C 10
ATOM 8028 O O . VAL A 1 6 ? 0.782 1.569 -6.665 1.00 30.21 6 VAL A O 10
ATOM 8041 N N . ILE A 1 7 ? 0.333 -0.176 -5.316 1.00 64.31 7 ILE A N 10
ATOM 8042 C CA . ILE A 1 7 ? 1.566 -0.045 -4.539 1.00 54.44 7 ILE A CA 10
ATOM 8043 C C . ILE A 1 7 ? 2.617 -1.062 -5.013 1.00 14.44 7 ILE A C 10
ATOM 8044 O O . ILE A 1 7 ? 2.462 -2.269 -4.822 1.00 50.32 7 ILE A O 10
ATOM 8060 N N . THR A 1 8 ? 3.677 -0.571 -5.647 1.00 52.23 8 THR A N 10
ATOM 8061 C CA . THR A 1 8 ? 4.764 -1.438 -6.115 1.00 50.22 8 THR A CA 10
ATOM 8062 C C . THR A 1 8 ? 5.841 -1.585 -5.038 1.00 23.32 8 THR A C 10
ATOM 8063 O O . THR A 1 8 ? 6.383 -0.593 -4.552 1.00 52.20 8 THR A O 10
ATOM 8074 N N . LEU A 1 9 ? 6.144 -2.823 -4.665 1.00 0.23 9 LEU A N 10
ATOM 8075 C CA . LEU A 1 9 ? 7.094 -3.101 -3.581 1.00 20.42 9 LEU A CA 10
ATOM 8076 C C . LEU A 1 9 ? 8.533 -3.237 -4.100 1.00 73.13 9 LEU A C 10
ATOM 8077 O O . LEU A 1 9 ? 8.754 -3.532 -5.275 1.00 74.53 9 LEU A O 10
ATOM 8093 N N . ASN A 1 10 ? 9.507 -3.026 -3.210 1.00 20.34 10 ASN A N 10
ATOM 8094 C CA . ASN A 1 10 ? 10.931 -3.194 -3.544 1.00 54.45 10 ASN A CA 10
ATOM 8095 C C . ASN A 1 10 ? 11.204 -4.609 -4.082 1.00 50.05 10 ASN A C 10
ATOM 8096 O O . ASN A 1 10 ? 12.094 -4.817 -4.906 1.00 42.14 10 ASN A O 10
ATOM 8107 N N . ASP A 1 11 ? 10.421 -5.569 -3.599 1.00 52.53 11 ASP A N 10
ATOM 8108 C CA . ASP A 1 11 ? 10.475 -6.952 -4.079 1.00 3.23 11 ASP A CA 10
ATOM 8109 C C . ASP A 1 11 ? 10.196 -7.037 -5.592 1.00 5.41 11 ASP A C 10
ATOM 8110 O O . ASP A 1 11 ? 10.815 -7.830 -6.304 1.00 60.30 11 ASP A O 10
ATOM 8119 N N . GLY A 1 12 ? 9.277 -6.201 -6.071 1.00 32.41 12 GLY A N 10
ATOM 8120 C CA . GLY A 1 12 ? 8.823 -6.271 -7.458 1.00 2.14 12 GLY A CA 10
ATOM 8121 C C . GLY A 1 12 ? 7.322 -6.526 -7.562 1.00 35.24 12 GLY A C 10
ATOM 8122 O O . GLY A 1 12 ? 6.692 -6.202 -8.571 1.00 52.24 12 GLY A O 10
ATOM 8126 N N . ARG A 1 13 ? 6.752 -7.111 -6.507 1.00 43.11 13 ARG A N 10
ATOM 8127 C CA . ARG A 1 13 ? 5.312 -7.392 -6.443 1.00 14.31 13 ARG A CA 10
ATOM 8128 C C . ARG A 1 13 ? 4.473 -6.098 -6.425 1.00 43.42 13 ARG A C 10
ATOM 8129 O O . ARG A 1 13 ? 4.846 -5.113 -5.785 1.00 63.34 13 ARG A O 10
ATOM 8150 N N . GLU A 1 14 ? 3.340 -6.113 -7.123 1.00 53.34 14 GLU A N 10
ATOM 8151 C CA . GLU A 1 14 ? 2.417 -4.971 -7.141 1.00 73.40 14 GLU A CA 10
ATOM 8152 C C . GLU A 1 14 ? 1.102 -5.305 -6.418 1.00 33.35 14 GLU A C 10
ATOM 8153 O O . GLU A 1 14 ? 0.488 -6.340 -6.678 1.00 52.21 14 GLU A O 10
ATOM 8165 N N . ILE A 1 15 ? 0.672 -4.430 -5.510 1.00 23.01 15 ILE A N 10
ATOM 8166 C CA . ILE A 1 15 ? -0.595 -4.618 -4.790 1.00 15.14 15 ILE A CA 10
ATOM 8167 C C . ILE A 1 15 ? -1.639 -3.585 -5.244 1.00 73.54 15 ILE A C 10
ATOM 8168 O O . ILE A 1 15 ? -1.366 -2.385 -5.273 1.00 2.31 15 ILE A O 10
ATOM 8184 N N . GLN A 1 16 ? -2.835 -4.052 -5.598 1.00 13.24 16 GLN A N 10
ATOM 8185 C CA . GLN A 1 16 ? -3.894 -3.167 -6.106 1.00 5.21 16 GLN A CA 10
ATOM 8186 C C . GLN A 1 16 ? -4.922 -2.823 -5.007 1.00 24.31 16 GLN A C 10
ATOM 8187 O O . GLN A 1 16 ? -5.660 -3.690 -4.535 1.00 60.41 16 GLN A O 10
ATOM 8201 N N . ALA A 1 17 ? -4.961 -1.552 -4.606 1.00 3.13 17 ALA A N 10
ATOM 8202 C CA . ALA A 1 17 ? -5.891 -1.082 -3.568 1.00 51.04 17 ALA A CA 10
ATOM 8203 C C . ALA A 1 17 ? -7.064 -0.285 -4.169 1.00 11.25 17 ALA A C 10
ATOM 8204 O O . ALA A 1 17 ? -6.976 0.206 -5.294 1.00 60.21 17 ALA A O 10
ATOM 8211 N N . VAL A 1 18 ? -8.157 -0.154 -3.409 1.00 2.11 18 VAL A N 10
ATOM 8212 C CA . VAL A 1 18 ? -9.361 0.557 -3.878 1.00 10.01 18 VAL A CA 10
ATOM 8213 C C . VAL A 1 18 ? -9.346 2.052 -3.503 1.00 72.30 18 VAL A C 10
ATOM 8214 O O . VAL A 1 18 ? -10.083 2.853 -4.082 1.00 73.42 18 VAL A O 10
ATOM 8227 N N . ASP A 1 19 ? -8.517 2.421 -2.528 1.00 5.41 19 ASP A N 10
ATOM 8228 C CA . ASP A 1 19 ? -8.383 3.821 -2.109 1.00 61.30 19 ASP A CA 10
ATOM 8229 C C . ASP A 1 19 ? -6.905 4.228 -1.961 1.00 74.02 19 ASP A C 10
ATOM 8230 O O . ASP A 1 19 ? -6.001 3.400 -2.109 1.00 11.03 19 ASP A O 10
ATOM 8239 N N . THR A 1 20 ? -6.665 5.503 -1.664 1.00 24.15 20 THR A N 10
ATOM 8240 C CA . THR A 1 20 ? -5.299 6.047 -1.608 1.00 30.52 20 THR A CA 10
ATOM 8241 C C . THR A 1 20 ? -4.581 5.646 -0.308 1.00 40.41 20 THR A C 10
ATOM 8242 O O . THR A 1 20 ? -5.101 5.862 0.787 1.00 52.53 20 THR A O 10
ATOM 8253 N N . PRO A 1 21 ? -3.363 5.071 -0.415 1.00 70.25 21 PRO A N 10
ATOM 8254 C CA . PRO A 1 21 ? -2.623 4.546 0.747 1.00 13.42 21 PRO A CA 10
ATOM 8255 C C . PRO A 1 21 ? -2.302 5.607 1.815 1.00 70.43 21 PRO A C 10
ATOM 8256 O O . PRO A 1 21 ? -1.698 6.645 1.537 1.00 4.35 21 PRO A O 10
ATOM 8267 N N . LYS A 1 22 ? -2.713 5.315 3.043 1.00 64.21 22 LYS A N 10
ATOM 8268 C CA . LYS A 1 22 ? -2.484 6.188 4.198 1.00 34.40 22 LYS A CA 10
ATOM 8269 C C . LYS A 1 22 ? -1.199 5.784 4.940 1.00 50.32 22 LYS A C 10
ATOM 8270 O O . LYS A 1 22 ? -0.895 4.600 5.052 1.00 64.02 22 LYS A O 10
ATOM 8289 N N . TYR A 1 23 ? -0.437 6.755 5.436 1.00 1.14 23 TYR A N 10
ATOM 8290 C CA . TYR A 1 23 ? 0.780 6.444 6.205 1.00 4.22 23 TYR A CA 10
ATOM 8291 C C . TYR A 1 23 ? 0.618 6.784 7.695 1.00 72.41 23 TYR A C 10
ATOM 8292 O O . TYR A 1 23 ? 0.137 7.861 8.054 1.00 31.24 23 TYR A O 10
ATOM 8310 N N . ASP A 1 24 ? 1.032 5.853 8.554 1.00 33.10 24 ASP A N 10
ATOM 8311 C CA . ASP A 1 24 ? 1.029 6.067 10.004 1.00 55.42 24 ASP A CA 10
ATOM 8312 C C . ASP A 1 24 ? 2.474 6.126 10.536 1.00 35.23 24 ASP A C 10
ATOM 8313 O O . ASP A 1 24 ? 3.200 5.132 10.497 1.00 31.01 24 ASP A O 10
ATOM 8322 N N . GLU A 1 25 ? 2.890 7.291 11.033 1.00 73.20 25 GLU A N 10
ATOM 8323 C CA . GLU A 1 25 ? 4.271 7.479 11.511 1.00 44.24 25 GLU A CA 10
ATOM 8324 C C . GLU A 1 25 ? 4.522 6.742 12.836 1.00 61.02 25 GLU A C 10
ATOM 8325 O O . GLU A 1 25 ? 5.619 6.233 13.079 1.00 61.11 25 GLU A O 10
ATOM 8337 N N . GLU A 1 26 ? 3.497 6.687 13.686 1.00 63.31 26 GLU A N 10
ATOM 8338 C CA . GLU A 1 26 ? 3.610 6.050 15.006 1.00 62.32 26 GLU A CA 10
ATOM 8339 C C . GLU A 1 26 ? 3.991 4.567 14.896 1.00 1.54 26 GLU A C 10
ATOM 8340 O O . GLU A 1 26 ? 4.924 4.102 15.555 1.00 35.32 26 GLU A O 10
ATOM 8352 N N . SER A 1 27 ? 3.260 3.831 14.068 1.00 1.12 27 SER A N 10
ATOM 8353 C CA . SER A 1 27 ? 3.513 2.398 13.868 1.00 34.41 27 SER A CA 10
ATOM 8354 C C . SER A 1 27 ? 4.512 2.156 12.724 1.00 14.43 27 SER A C 10
ATOM 8355 O O . SER A 1 27 ? 5.172 1.120 12.675 1.00 65.11 27 SER A O 10
ATOM 8363 N N . GLY A 1 28 ? 4.623 3.122 11.805 1.00 14.35 28 GLY A N 10
ATOM 8364 C CA . GLY A 1 28 ? 5.584 3.014 10.705 1.00 12.22 28 GLY A CA 10
ATOM 8365 C C . GLY A 1 28 ? 5.063 2.216 9.510 1.00 52.12 28 GLY A C 10
ATOM 8366 O O . GLY A 1 28 ? 5.824 1.880 8.600 1.00 44.23 28 GLY A O 10
ATOM 8370 N N . PHE A 1 29 ? 3.768 1.918 9.507 1.00 5.43 29 PHE A N 10
ATOM 8371 C CA . PHE A 1 29 ? 3.151 1.116 8.443 1.00 22.41 29 PHE A CA 10
ATOM 8372 C C . PHE A 1 29 ? 2.215 1.957 7.562 1.00 3.44 29 PHE A C 10
ATOM 8373 O O . PHE A 1 29 ? 1.815 3.065 7.930 1.00 33.23 29 PHE A O 10
ATOM 8390 N N . TYR A 1 30 ? 1.875 1.420 6.393 1.00 23.31 30 TYR A N 10
ATOM 8391 C CA . TYR A 1 30 ? 0.876 2.027 5.508 1.00 32.44 30 TYR A CA 10
ATOM 8392 C C . TYR A 1 30 ? -0.474 1.305 5.635 1.00 34.52 30 TYR A C 10
ATOM 8393 O O . TYR A 1 30 ? -0.527 0.078 5.665 1.00 63.22 30 TYR A O 10
ATOM 8411 N N . GLU A 1 31 ? -1.558 2.072 5.696 1.00 30.32 31 GLU A N 10
ATOM 8412 C CA . GLU A 1 31 ? -2.911 1.512 5.717 1.00 52.30 31 GLU A CA 10
ATOM 8413 C C . GLU A 1 31 ? -3.513 1.549 4.307 1.00 1.34 31 GLU A C 10
ATOM 8414 O O . GLU A 1 31 ? -3.695 2.624 3.729 1.00 24.02 31 GLU A O 10
ATOM 8426 N N . PHE A 1 32 ? -3.830 0.381 3.765 1.00 65.13 32 PHE A N 10
ATOM 8427 C CA . PHE A 1 32 ? -4.421 0.290 2.425 1.00 24.01 32 PHE A CA 10
ATOM 8428 C C . PHE A 1 32 ? -5.457 -0.837 2.350 1.00 1.32 32 PHE A C 10
ATOM 8429 O O . PHE A 1 32 ? -5.414 -1.791 3.130 1.00 0.13 32 PHE A O 10
ATOM 8446 N N . LYS A 1 33 ? -6.384 -0.720 1.404 1.00 74.35 33 LYS A N 10
ATOM 8447 C CA . LYS A 1 33 ? -7.464 -1.697 1.252 1.00 75.13 33 LYS A CA 10
ATOM 8448 C C . LYS A 1 33 ? -7.408 -2.395 -0.113 1.00 15.42 33 LYS A C 10
ATOM 8449 O O . LYS A 1 33 ? -7.672 -1.781 -1.147 1.00 11.23 33 LYS A O 10
ATOM 8468 N N . GLN A 1 34 ? -7.075 -3.683 -0.103 1.00 71.10 34 GLN A N 10
ATOM 8469 C CA . GLN A 1 34 ? -6.999 -4.485 -1.332 1.00 45.40 34 GLN A CA 10
ATOM 8470 C C . GLN A 1 34 ? -8.361 -4.542 -2.050 1.00 73.20 34 GLN A C 10
ATOM 8471 O O . GLN A 1 34 ? -9.406 -4.302 -1.439 1.00 42.02 34 GLN A O 10
ATOM 8485 N N . LEU A 1 35 ? -8.342 -4.883 -3.342 1.00 24.43 35 LEU A N 10
ATOM 8486 C CA . LEU A 1 35 ? -9.569 -4.959 -4.160 1.00 21.35 35 LEU A CA 10
ATOM 8487 C C . LEU A 1 35 ? -10.662 -5.828 -3.506 1.00 62.01 35 LEU A C 10
ATOM 8488 O O . LEU A 1 35 ? -11.856 -5.624 -3.740 1.00 45.31 35 LEU A O 10
ATOM 8504 N N . ASP A 1 36 ? -10.251 -6.793 -2.687 1.00 73.21 36 ASP A N 10
ATOM 8505 C CA . ASP A 1 36 ? -11.190 -7.685 -1.994 1.00 22.21 36 ASP A CA 10
ATOM 8506 C C . ASP A 1 36 ? -11.891 -6.982 -0.813 1.00 54.04 36 ASP A C 10
ATOM 8507 O O . ASP A 1 36 ? -12.651 -7.605 -0.071 1.00 14.54 36 ASP A O 10
ATOM 8516 N N . GLY A 1 37 ? -11.640 -5.684 -0.643 1.00 42.31 37 GLY A N 10
ATOM 8517 C CA . GLY A 1 37 ? -12.191 -4.954 0.495 1.00 14.03 37 GLY A CA 10
ATOM 8518 C C . GLY A 1 37 ? -11.464 -5.269 1.798 1.00 74.33 37 GLY A C 10
ATOM 8519 O O . GLY A 1 37 ? -12.001 -5.064 2.886 1.00 51.54 37 GLY A O 10
ATOM 8523 N N . LYS A 1 38 ? -10.237 -5.768 1.678 1.00 13.21 38 LYS A N 10
ATOM 8524 C CA . LYS A 1 38 ? -9.421 -6.151 2.837 1.00 74.33 38 LYS A CA 10
ATOM 8525 C C . LYS A 1 38 ? -8.394 -5.063 3.188 1.00 44.32 38 LYS A C 10
ATOM 8526 O O . LYS A 1 38 ? -7.482 -4.797 2.404 1.00 53.21 38 LYS A O 10
ATOM 8545 N N . GLN A 1 39 ? -8.529 -4.444 4.360 1.00 51.22 39 GLN A N 10
ATOM 8546 C CA . GLN A 1 39 ? -7.569 -3.424 4.798 1.00 10.22 39 GLN A CA 10
ATOM 8547 C C . GLN A 1 39 ? -6.448 -4.056 5.640 1.00 22.52 39 GLN A C 10
ATOM 8548 O O . GLN A 1 39 ? -6.710 -4.750 6.622 1.00 21.24 39 GLN A O 10
ATOM 8562 N N . THR A 1 40 ? -5.203 -3.822 5.241 1.00 31.34 40 THR A N 10
ATOM 8563 C CA . THR A 1 40 ? -4.036 -4.356 5.959 1.00 62.52 40 THR A CA 10
ATOM 8564 C C . THR A 1 40 ? -2.867 -3.367 5.912 1.00 13.53 40 THR A C 10
ATOM 8565 O O . THR A 1 40 ? -2.890 -2.400 5.147 1.00 13.20 40 THR A O 10
ATOM 8576 N N . ARG A 1 41 ? -1.853 -3.596 6.745 1.00 1.12 41 ARG A N 10
ATOM 8577 C CA . ARG A 1 41 ? -0.719 -2.671 6.853 1.00 24.02 41 ARG A CA 10
ATOM 8578 C C . ARG A 1 41 ? 0.602 -3.302 6.371 1.00 64.24 41 ARG A C 10
ATOM 8579 O O . ARG A 1 41 ? 0.881 -4.473 6.635 1.00 32.31 41 ARG A O 10
ATOM 8600 N N . ILE A 1 42 ? 1.414 -2.508 5.670 1.00 23.24 42 ILE A N 10
ATOM 8601 C CA . ILE A 1 42 ? 2.746 -2.946 5.225 1.00 24.41 42 ILE A CA 10
ATOM 8602 C C . ILE A 1 42 ? 3.820 -1.919 5.632 1.00 65.22 42 ILE A C 10
ATOM 8603 O O . ILE A 1 42 ? 3.554 -0.716 5.663 1.00 53.44 42 ILE A O 10
ATOM 8619 N N . ASN A 1 43 ? 5.024 -2.388 5.962 1.00 24.22 43 ASN A N 10
ATOM 8620 C CA . ASN A 1 43 ? 6.066 -1.503 6.498 1.00 72.44 43 ASN A CA 10
ATOM 8621 C C . ASN A 1 43 ? 6.594 -0.510 5.447 1.00 4.35 43 ASN A C 10
ATOM 8622 O O . ASN A 1 43 ? 6.677 -0.813 4.254 1.00 3.35 43 ASN A O 10
ATOM 8633 N N . LYS A 1 44 ? 6.956 0.674 5.933 1.00 42.31 44 LYS A N 10
ATOM 8634 C CA . LYS A 1 44 ? 7.425 1.794 5.107 1.00 54.32 44 LYS A CA 10
ATOM 8635 C C . LYS A 1 44 ? 8.597 1.435 4.170 1.00 31.00 44 LYS A C 10
ATOM 8636 O O . LYS A 1 44 ? 8.762 2.047 3.117 1.00 60.04 44 LYS A O 10
ATOM 8655 N N . ASP A 1 45 ? 9.408 0.451 4.548 1.00 44.02 45 ASP A N 10
ATOM 8656 C CA . ASP A 1 45 ? 10.610 0.103 3.774 1.00 4.41 45 ASP A CA 10
ATOM 8657 C C . ASP A 1 45 ? 10.278 -0.724 2.514 1.00 4.20 45 ASP A C 10
ATOM 8658 O O . ASP A 1 45 ? 11.058 -0.758 1.561 1.00 42.34 45 ASP A O 10
ATOM 8667 N N . GLN A 1 46 ? 9.121 -1.380 2.513 1.00 60.01 46 GLN A N 10
ATOM 8668 C CA . GLN A 1 46 ? 8.726 -2.260 1.404 1.00 13.34 46 GLN A CA 10
ATOM 8669 C C . GLN A 1 46 ? 8.225 -1.484 0.173 1.00 52.53 46 GLN A C 10
ATOM 8670 O O . GLN A 1 46 ? 8.294 -1.988 -0.950 1.00 5.43 46 GLN A O 10
ATOM 8684 N N . VAL A 1 47 ? 7.724 -0.269 0.372 1.00 63.34 47 VAL A N 10
ATOM 8685 C CA . VAL A 1 47 ? 7.132 0.500 -0.732 1.00 42.02 47 VAL A CA 10
ATOM 8686 C C . VAL A 1 47 ? 8.198 1.089 -1.685 1.00 0.44 47 VAL A C 10
ATOM 8687 O O . VAL A 1 47 ? 9.000 1.946 -1.306 1.00 25.03 47 VAL A O 10
ATOM 8700 N N . ARG A 1 48 ? 8.210 0.594 -2.923 1.00 24.34 48 ARG A N 10
ATOM 8701 C CA . ARG A 1 48 ? 9.095 1.115 -3.973 1.00 41.21 48 ARG A CA 10
ATOM 8702 C C . ARG A 1 48 ? 8.484 2.362 -4.641 1.00 41.45 48 ARG A C 10
ATOM 8703 O O . ARG A 1 48 ? 9.070 3.444 -4.617 1.00 3.34 48 ARG A O 10
ATOM 8724 N N . THR A 1 49 ? 7.301 2.188 -5.246 1.00 11.22 49 THR A N 10
ATOM 8725 C CA . THR A 1 49 ? 6.574 3.291 -5.913 1.00 22.24 49 THR A CA 10
ATOM 8726 C C . THR A 1 49 ? 5.064 3.215 -5.633 1.00 23.04 49 THR A C 10
ATOM 8727 O O . THR A 1 49 ? 4.520 2.138 -5.380 1.00 21.51 49 THR A O 10
ATOM 8738 N N . VAL A 1 50 ? 4.391 4.367 -5.678 1.00 15.23 50 VAL A N 10
ATOM 8739 C CA . VAL A 1 50 ? 2.929 4.426 -5.508 1.00 2.23 50 VAL A CA 10
ATOM 8740 C C . VAL A 1 50 ? 2.265 5.201 -6.661 1.00 5.22 50 VAL A C 10
ATOM 8741 O O . VAL A 1 50 ? 2.388 6.425 -6.751 1.00 11.05 50 VAL A O 10
ATOM 8754 N N . LYS A 1 51 ? 1.563 4.489 -7.543 1.00 50.41 51 LYS A N 10
ATOM 8755 C CA . LYS A 1 51 ? 0.879 5.126 -8.679 1.00 0.33 51 LYS A CA 10
ATOM 8756 C C . LYS A 1 51 ? -0.623 4.812 -8.682 1.00 64.45 51 LYS A C 10
ATOM 8757 O O . LYS A 1 51 ? -1.045 3.721 -8.302 1.00 10.41 51 LYS A O 10
ATOM 8776 N N . ASP A 1 52 ? -1.424 5.775 -9.122 1.00 54.12 52 ASP A N 10
ATOM 8777 C CA . ASP A 1 52 ? -2.881 5.628 -9.138 1.00 21.12 52 ASP A CA 10
ATOM 8778 C C . ASP A 1 52 ? -3.364 4.871 -10.388 1.00 14.13 52 ASP A C 10
ATOM 8779 O O . ASP A 1 52 ? -2.886 5.106 -11.498 1.00 62.45 52 ASP A O 10
ATOM 8788 N N . LEU A 1 53 ? -4.319 3.962 -10.196 1.00 43.35 53 LEU A N 10
ATOM 8789 C CA . LEU A 1 53 ? -4.914 3.211 -11.311 1.00 33.43 53 LEU A CA 10
ATOM 8790 C C . LEU A 1 53 ? -5.895 4.088 -12.107 1.00 33.52 53 LEU A C 10
ATOM 8791 O O . LEU A 1 53 ? -6.172 3.823 -13.278 1.00 3.22 53 LEU A O 10
ATOM 8807 N N . LEU A 1 54 ? -6.427 5.127 -11.462 1.00 61.31 54 LEU A N 10
ATOM 8808 C CA . LEU A 1 54 ? -7.270 6.118 -12.143 1.00 51.32 54 LEU A CA 10
ATOM 8809 C C . LEU A 1 54 ? -6.648 7.518 -12.057 1.00 52.43 54 LEU A C 10
ATOM 8810 O O . LEU A 1 54 ? -6.923 8.279 -11.129 1.00 1.03 54 LEU A O 10
ATOM 8826 N N . GLU A 1 55 ? -5.785 7.838 -13.017 1.00 50.13 55 GLU A N 10
ATOM 8827 C CA . GLU A 1 55 ? -5.150 9.159 -13.088 1.00 51.15 55 GLU A CA 10
ATOM 8828 C C . GLU A 1 55 ? -6.057 10.174 -13.810 1.00 55.11 55 GLU A C 10
ATOM 8829 O O . GLU A 1 55 ? -6.648 11.047 -13.133 1.00 37.26 55 GLU A O 10
ATOM 8841 N N . MET A 1 1 ? -14.898 9.289 -3.328 1.00 73.44 1 MET A N 11
ATOM 8842 C CA . MET A 1 1 ? -13.514 9.738 -3.653 1.00 73.45 1 MET A CA 11
ATOM 8843 C C . MET A 1 1 ? -12.495 8.596 -3.517 1.00 4.40 1 MET A C 11
ATOM 8844 O O . MET A 1 1 ? -11.292 8.836 -3.402 1.00 61.34 1 MET A O 11
ATOM 8860 N N . ALA A 1 2 ? -12.975 7.354 -3.542 1.00 41.32 2 ALA A N 11
ATOM 8861 C CA . ALA A 1 2 ? -12.094 6.188 -3.461 1.00 74.15 2 ALA A CA 11
ATOM 8862 C C . ALA A 1 2 ? -11.314 5.985 -4.768 1.00 61.35 2 ALA A C 11
ATOM 8863 O O . ALA A 1 2 ? -11.752 5.258 -5.662 1.00 33.13 2 ALA A O 11
ATOM 8870 N N . SER A 1 3 ? -10.179 6.671 -4.888 1.00 74.24 3 SER A N 11
ATOM 8871 C CA . SER A 1 3 ? -9.300 6.535 -6.058 1.00 3.22 3 SER A CA 11
ATOM 8872 C C . SER A 1 3 ? -8.402 5.293 -5.936 1.00 60.44 3 SER A C 11
ATOM 8873 O O . SER A 1 3 ? -7.527 5.238 -5.068 1.00 70.21 3 SER A O 11
ATOM 8881 N N . PRO A 1 4 ? -8.596 4.283 -6.811 1.00 41.04 4 PRO A N 11
ATOM 8882 C CA . PRO A 1 4 ? -7.795 3.043 -6.781 1.00 2.21 4 PRO A CA 11
ATOM 8883 C C . PRO A 1 4 ? -6.287 3.315 -6.933 1.00 61.05 4 PRO A C 11
ATOM 8884 O O . PRO A 1 4 ? -5.865 4.052 -7.824 1.00 3.45 4 PRO A O 11
ATOM 8895 N N . THR A 1 5 ? -5.479 2.712 -6.061 1.00 72.33 5 THR A N 11
ATOM 8896 C CA . THR A 1 5 ? -4.030 2.974 -6.020 1.00 24.44 5 THR A CA 11
ATOM 8897 C C . THR A 1 5 ? -3.214 1.676 -6.094 1.00 24.50 5 THR A C 11
ATOM 8898 O O . THR A 1 5 ? -3.507 0.713 -5.390 1.00 70.31 5 THR A O 11
ATOM 8909 N N . VAL A 1 6 ? -2.184 1.650 -6.940 1.00 30.13 6 VAL A N 11
ATOM 8910 C CA . VAL A 1 6 ? -1.289 0.489 -7.025 1.00 62.04 6 VAL A CA 11
ATOM 8911 C C . VAL A 1 6 ? 0.040 0.761 -6.298 1.00 55.23 6 VAL A C 11
ATOM 8912 O O . VAL A 1 6 ? 0.728 1.753 -6.560 1.00 13.32 6 VAL A O 11
ATOM 8925 N N . ILE A 1 7 ? 0.381 -0.115 -5.360 1.00 73.32 7 ILE A N 11
ATOM 8926 C CA . ILE A 1 7 ? 1.617 0.007 -4.585 1.00 61.13 7 ILE A CA 11
ATOM 8927 C C . ILE A 1 7 ? 2.656 -1.038 -5.028 1.00 45.41 7 ILE A C 11
ATOM 8928 O O . ILE A 1 7 ? 2.501 -2.233 -4.772 1.00 32.00 7 ILE A O 11
ATOM 8944 N N . THR A 1 8 ? 3.699 -0.580 -5.713 1.00 74.32 8 THR A N 11
ATOM 8945 C CA . THR A 1 8 ? 4.791 -1.459 -6.144 1.00 30.32 8 THR A CA 11
ATOM 8946 C C . THR A 1 8 ? 5.817 -1.637 -5.020 1.00 33.24 8 THR A C 11
ATOM 8947 O O . THR A 1 8 ? 6.411 -0.664 -4.558 1.00 34.51 8 THR A O 11
ATOM 8958 N N . LEU A 1 9 ? 6.016 -2.872 -4.577 1.00 24.01 9 LEU A N 11
ATOM 8959 C CA . LEU A 1 9 ? 7.011 -3.174 -3.538 1.00 44.15 9 LEU A CA 11
ATOM 8960 C C . LEU A 1 9 ? 8.403 -3.398 -4.152 1.00 61.33 9 LEU A C 11
ATOM 8961 O O . LEU A 1 9 ? 8.521 -3.768 -5.320 1.00 33.34 9 LEU A O 11
ATOM 8977 N N . ASN A 1 10 ? 9.453 -3.176 -3.358 1.00 13.23 10 ASN A N 11
ATOM 8978 C CA . ASN A 1 10 ? 10.835 -3.392 -3.808 1.00 73.45 10 ASN A CA 11
ATOM 8979 C C . ASN A 1 10 ? 11.064 -4.869 -4.166 1.00 72.14 10 ASN A C 11
ATOM 8980 O O . ASN A 1 10 ? 11.929 -5.206 -4.974 1.00 34.54 10 ASN A O 11
ATOM 8991 N N . ASP A 1 11 ? 10.277 -5.738 -3.543 1.00 40.03 11 ASP A N 11
ATOM 8992 C CA . ASP A 1 11 ? 10.258 -7.165 -3.862 1.00 14.22 11 ASP A CA 11
ATOM 8993 C C . ASP A 1 11 ? 9.904 -7.413 -5.345 1.00 62.21 11 ASP A C 11
ATOM 8994 O O . ASP A 1 11 ? 10.338 -8.397 -5.943 1.00 20.20 11 ASP A O 11
ATOM 9003 N N . GLY A 1 12 ? 9.124 -6.501 -5.930 1.00 12.31 12 GLY A N 11
ATOM 9004 C CA . GLY A 1 12 ? 8.659 -6.663 -7.307 1.00 71.31 12 GLY A CA 11
ATOM 9005 C C . GLY A 1 12 ? 7.153 -6.897 -7.403 1.00 61.24 12 GLY A C 11
ATOM 9006 O O . GLY A 1 12 ? 6.574 -6.852 -8.490 1.00 14.33 12 GLY A O 11
ATOM 9010 N N . ARG A 1 13 ? 6.520 -7.154 -6.260 1.00 60.52 13 ARG A N 11
ATOM 9011 C CA . ARG A 1 13 ? 5.072 -7.386 -6.195 1.00 14.20 13 ARG A CA 11
ATOM 9012 C C . ARG A 1 13 ? 4.283 -6.065 -6.187 1.00 43.34 13 ARG A C 11
ATOM 9013 O O . ARG A 1 13 ? 4.580 -5.157 -5.411 1.00 23.14 13 ARG A O 11
ATOM 9034 N N . GLU A 1 14 ? 3.277 -5.965 -7.054 1.00 64.23 14 GLU A N 11
ATOM 9035 C CA . GLU A 1 14 ? 2.401 -4.786 -7.104 1.00 75.20 14 GLU A CA 11
ATOM 9036 C C . GLU A 1 14 ? 1.026 -5.100 -6.492 1.00 70.23 14 GLU A C 11
ATOM 9037 O O . GLU A 1 14 ? 0.382 -6.092 -6.849 1.00 52.14 14 GLU A O 11
ATOM 9049 N N . ILE A 1 15 ? 0.574 -4.245 -5.578 1.00 20.30 15 ILE A N 11
ATOM 9050 C CA . ILE A 1 15 ? -0.704 -4.452 -4.888 1.00 1.43 15 ILE A CA 11
ATOM 9051 C C . ILE A 1 15 ? -1.733 -3.383 -5.283 1.00 35.32 15 ILE A C 11
ATOM 9052 O O . ILE A 1 15 ? -1.494 -2.190 -5.111 1.00 73.10 15 ILE A O 11
ATOM 9068 N N . GLN A 1 16 ? -2.872 -3.809 -5.815 1.00 11.51 16 GLN A N 11
ATOM 9069 C CA . GLN A 1 16 ? -3.929 -2.873 -6.221 1.00 5.21 16 GLN A CA 11
ATOM 9070 C C . GLN A 1 16 ? -4.976 -2.666 -5.107 1.00 44.13 16 GLN A C 11
ATOM 9071 O O . GLN A 1 16 ? -5.661 -3.604 -4.690 1.00 11.34 16 GLN A O 11
ATOM 9085 N N . ALA A 1 17 ? -5.083 -1.428 -4.632 1.00 54.04 17 ALA A N 11
ATOM 9086 C CA . ALA A 1 17 ? -6.061 -1.049 -3.606 1.00 21.24 17 ALA A CA 11
ATOM 9087 C C . ALA A 1 17 ? -7.224 -0.240 -4.212 1.00 41.20 17 ALA A C 11
ATOM 9088 O O . ALA A 1 17 ? -7.056 0.434 -5.231 1.00 23.33 17 ALA A O 11
ATOM 9095 N N . VAL A 1 18 ? -8.396 -0.299 -3.579 1.00 53.40 18 VAL A N 11
ATOM 9096 C CA . VAL A 1 18 ? -9.584 0.416 -4.072 1.00 11.30 18 VAL A CA 11
ATOM 9097 C C . VAL A 1 18 ? -9.549 1.914 -3.717 1.00 45.21 18 VAL A C 11
ATOM 9098 O O . VAL A 1 18 ? -10.124 2.738 -4.427 1.00 3.33 18 VAL A O 11
ATOM 9111 N N . ASP A 1 19 ? -8.881 2.258 -2.619 1.00 22.14 19 ASP A N 11
ATOM 9112 C CA . ASP A 1 19 ? -8.743 3.659 -2.197 1.00 54.13 19 ASP A CA 11
ATOM 9113 C C . ASP A 1 19 ? -7.274 4.032 -1.928 1.00 43.32 19 ASP A C 11
ATOM 9114 O O . ASP A 1 19 ? -6.379 3.184 -2.002 1.00 45.35 19 ASP A O 11
ATOM 9123 N N . THR A 1 20 ? -7.032 5.309 -1.631 1.00 72.43 20 THR A N 11
ATOM 9124 C CA . THR A 1 20 ? -5.671 5.819 -1.410 1.00 1.53 20 THR A CA 11
ATOM 9125 C C . THR A 1 20 ? -5.154 5.460 -0.009 1.00 11.32 20 THR A C 11
ATOM 9126 O O . THR A 1 20 ? -5.835 5.696 0.989 1.00 43.34 20 THR A O 11
ATOM 9137 N N . PRO A 1 21 ? -3.927 4.910 0.086 1.00 20.22 21 PRO A N 11
ATOM 9138 C CA . PRO A 1 21 ? -3.369 4.422 1.362 1.00 33.44 21 PRO A CA 11
ATOM 9139 C C . PRO A 1 21 ? -3.048 5.540 2.372 1.00 42.13 21 PRO A C 11
ATOM 9140 O O . PRO A 1 21 ? -2.795 6.689 2.000 1.00 22.44 21 PRO A O 11
ATOM 9151 N N . LYS A 1 22 ? -3.068 5.184 3.654 1.00 43.33 22 LYS A N 11
ATOM 9152 C CA . LYS A 1 22 ? -2.714 6.102 4.743 1.00 64.11 22 LYS A CA 11
ATOM 9153 C C . LYS A 1 22 ? -1.399 5.681 5.417 1.00 4.23 22 LYS A C 11
ATOM 9154 O O . LYS A 1 22 ? -1.296 4.578 5.950 1.00 11.22 22 LYS A O 11
ATOM 9173 N N . TYR A 1 23 ? -0.398 6.552 5.399 1.00 60.03 23 TYR A N 11
ATOM 9174 C CA . TYR A 1 23 ? 0.846 6.288 6.128 1.00 44.14 23 TYR A CA 11
ATOM 9175 C C . TYR A 1 23 ? 0.686 6.661 7.605 1.00 11.15 23 TYR A C 11
ATOM 9176 O O . TYR A 1 23 ? 0.315 7.789 7.934 1.00 21.33 23 TYR A O 11
ATOM 9194 N N . ASP A 1 24 ? 0.976 5.721 8.501 1.00 44.35 24 ASP A N 11
ATOM 9195 C CA . ASP A 1 24 ? 0.870 5.987 9.930 1.00 65.22 24 ASP A CA 11
ATOM 9196 C C . ASP A 1 24 ? 2.243 6.355 10.504 1.00 21.22 24 ASP A C 11
ATOM 9197 O O . ASP A 1 24 ? 3.164 5.537 10.529 1.00 24.04 24 ASP A O 11
ATOM 9206 N N . GLU A 1 25 ? 2.362 7.592 10.969 1.00 74.44 25 GLU A N 11
ATOM 9207 C CA . GLU A 1 25 ? 3.647 8.153 11.394 1.00 1.40 25 GLU A CA 11
ATOM 9208 C C . GLU A 1 25 ? 4.165 7.499 12.687 1.00 35.23 25 GLU A C 11
ATOM 9209 O O . GLU A 1 25 ? 5.375 7.419 12.914 1.00 64.52 25 GLU A O 11
ATOM 9221 N N . GLU A 1 26 ? 3.245 7.019 13.517 1.00 31.03 26 GLU A N 11
ATOM 9222 C CA . GLU A 1 26 ? 3.603 6.385 14.792 1.00 4.33 26 GLU A CA 11
ATOM 9223 C C . GLU A 1 26 ? 3.980 4.901 14.611 1.00 44.34 26 GLU A C 11
ATOM 9224 O O . GLU A 1 26 ? 4.963 4.425 15.184 1.00 55.34 26 GLU A O 11
ATOM 9236 N N . SER A 1 27 ? 3.185 4.172 13.825 1.00 21.34 27 SER A N 11
ATOM 9237 C CA . SER A 1 27 ? 3.421 2.733 13.594 1.00 41.31 27 SER A CA 11
ATOM 9238 C C . SER A 1 27 ? 4.479 2.489 12.504 1.00 54.21 27 SER A C 11
ATOM 9239 O O . SER A 1 27 ? 5.159 1.464 12.509 1.00 23.02 27 SER A O 11
ATOM 9247 N N . GLY A 1 28 ? 4.605 3.428 11.569 1.00 50.23 28 GLY A N 11
ATOM 9248 C CA . GLY A 1 28 ? 5.583 3.299 10.490 1.00 1.41 28 GLY A CA 11
ATOM 9249 C C . GLY A 1 28 ? 5.103 2.436 9.323 1.00 43.30 28 GLY A C 11
ATOM 9250 O O . GLY A 1 28 ? 5.880 2.111 8.425 1.00 0.32 28 GLY A O 11
ATOM 9254 N N . PHE A 1 29 ? 3.820 2.072 9.323 1.00 33.12 29 PHE A N 11
ATOM 9255 C CA . PHE A 1 29 ? 3.249 1.224 8.265 1.00 23.53 29 PHE A CA 11
ATOM 9256 C C . PHE A 1 29 ? 2.352 2.025 7.305 1.00 40.31 29 PHE A C 11
ATOM 9257 O O . PHE A 1 29 ? 1.909 3.130 7.622 1.00 61.22 29 PHE A O 11
ATOM 9274 N N . TYR A 1 30 ? 2.089 1.448 6.133 1.00 1.32 30 TYR A N 11
ATOM 9275 C CA . TYR A 1 30 ? 1.096 1.985 5.197 1.00 42.52 30 TYR A CA 11
ATOM 9276 C C . TYR A 1 30 ? -0.207 1.176 5.281 1.00 44.14 30 TYR A C 11
ATOM 9277 O O . TYR A 1 30 ? -0.195 -0.050 5.166 1.00 73.13 30 TYR A O 11
ATOM 9295 N N . GLU A 1 31 ? -1.322 1.868 5.486 1.00 14.53 31 GLU A N 11
ATOM 9296 C CA . GLU A 1 31 ? -2.640 1.228 5.573 1.00 34.51 31 GLU A CA 11
ATOM 9297 C C . GLU A 1 31 ? -3.381 1.348 4.239 1.00 5.12 31 GLU A C 11
ATOM 9298 O O . GLU A 1 31 ? -3.646 2.455 3.770 1.00 71.23 31 GLU A O 11
ATOM 9310 N N . PHE A 1 32 ? -3.719 0.218 3.629 1.00 72.10 32 PHE A N 11
ATOM 9311 C CA . PHE A 1 32 ? -4.404 0.227 2.332 1.00 10.52 32 PHE A CA 11
ATOM 9312 C C . PHE A 1 32 ? -5.461 -0.884 2.229 1.00 55.10 32 PHE A C 11
ATOM 9313 O O . PHE A 1 32 ? -5.317 -1.959 2.816 1.00 31.23 32 PHE A O 11
ATOM 9330 N N . LYS A 1 33 ? -6.524 -0.609 1.477 1.00 52.44 33 LYS A N 11
ATOM 9331 C CA . LYS A 1 33 ? -7.621 -1.563 1.281 1.00 24.03 33 LYS A CA 11
ATOM 9332 C C . LYS A 1 33 ? -7.564 -2.169 -0.131 1.00 11.34 33 LYS A C 11
ATOM 9333 O O . LYS A 1 33 ? -7.852 -1.488 -1.116 1.00 3.54 33 LYS A O 11
ATOM 9352 N N . GLN A 1 34 ? -7.202 -3.448 -0.220 1.00 21.50 34 GLN A N 11
ATOM 9353 C CA . GLN A 1 34 ? -7.035 -4.130 -1.515 1.00 53.50 34 GLN A CA 11
ATOM 9354 C C . GLN A 1 34 ? -8.368 -4.278 -2.275 1.00 70.05 34 GLN A C 11
ATOM 9355 O O . GLN A 1 34 ? -9.441 -4.014 -1.733 1.00 32.44 34 GLN A O 11
ATOM 9369 N N . LEU A 1 35 ? -8.286 -4.718 -3.535 1.00 64.34 35 LEU A N 11
ATOM 9370 C CA . LEU A 1 35 ? -9.481 -4.950 -4.368 1.00 33.52 35 LEU A CA 11
ATOM 9371 C C . LEU A 1 35 ? -10.435 -5.981 -3.737 1.00 30.55 35 LEU A C 11
ATOM 9372 O O . LEU A 1 35 ? -11.622 -6.025 -4.059 1.00 62.11 35 LEU A O 11
ATOM 9388 N N . ASP A 1 36 ? -9.901 -6.815 -2.852 1.00 0.31 36 ASP A N 11
ATOM 9389 C CA . ASP A 1 36 ? -10.699 -7.824 -2.142 1.00 22.22 36 ASP A CA 11
ATOM 9390 C C . ASP A 1 36 ? -11.411 -7.236 -0.905 1.00 51.20 36 ASP A C 11
ATOM 9391 O O . ASP A 1 36 ? -12.285 -7.878 -0.316 1.00 55.23 36 ASP A O 11
ATOM 9400 N N . GLY A 1 37 ? -11.030 -6.022 -0.513 1.00 42.11 37 GLY A N 11
ATOM 9401 C CA . GLY A 1 37 ? -11.678 -5.349 0.612 1.00 60.43 37 GLY A CA 11
ATOM 9402 C C . GLY A 1 37 ? -10.870 -5.385 1.911 1.00 55.02 37 GLY A C 11
ATOM 9403 O O . GLY A 1 37 ? -11.267 -4.782 2.910 1.00 21.11 37 GLY A O 11
ATOM 9407 N N . LYS A 1 38 ? -9.739 -6.090 1.910 1.00 20.25 38 LYS A N 11
ATOM 9408 C CA . LYS A 1 38 ? -8.882 -6.179 3.104 1.00 12.54 38 LYS A CA 11
ATOM 9409 C C . LYS A 1 38 ? -8.079 -4.889 3.326 1.00 54.30 38 LYS A C 11
ATOM 9410 O O . LYS A 1 38 ? -7.250 -4.518 2.491 1.00 64.41 38 LYS A O 11
ATOM 9429 N N . GLN A 1 39 ? -8.319 -4.212 4.450 1.00 22.45 39 GLN A N 11
ATOM 9430 C CA . GLN A 1 39 ? -7.489 -3.071 4.838 1.00 65.10 39 GLN A CA 11
ATOM 9431 C C . GLN A 1 39 ? -6.261 -3.560 5.614 1.00 43.40 39 GLN A C 11
ATOM 9432 O O . GLN A 1 39 ? -6.283 -3.680 6.841 1.00 53.00 39 GLN A O 11
ATOM 9446 N N . THR A 1 40 ? -5.196 -3.869 4.886 1.00 22.04 40 THR A N 11
ATOM 9447 C CA . THR A 1 40 ? -3.983 -4.437 5.488 1.00 3.41 40 THR A CA 11
ATOM 9448 C C . THR A 1 40 ? -2.845 -3.414 5.539 1.00 35.43 40 THR A C 11
ATOM 9449 O O . THR A 1 40 ? -2.898 -2.372 4.882 1.00 12.21 40 THR A O 11
ATOM 9460 N N . ARG A 1 41 ? -1.817 -3.713 6.329 1.00 52.00 41 ARG A N 11
ATOM 9461 C CA . ARG A 1 41 ? -0.706 -2.780 6.548 1.00 21.34 41 ARG A CA 11
ATOM 9462 C C . ARG A 1 41 ? 0.654 -3.422 6.240 1.00 0.54 41 ARG A C 11
ATOM 9463 O O . ARG A 1 41 ? 0.906 -4.577 6.595 1.00 51.11 41 ARG A O 11
ATOM 9484 N N . ILE A 1 42 ? 1.530 -2.661 5.586 1.00 43.02 42 ILE A N 11
ATOM 9485 C CA . ILE A 1 42 ? 2.891 -3.124 5.279 1.00 45.20 42 ILE A CA 11
ATOM 9486 C C . ILE A 1 42 ? 3.927 -2.043 5.636 1.00 50.25 42 ILE A C 11
ATOM 9487 O O . ILE A 1 42 ? 3.639 -0.849 5.551 1.00 62.31 42 ILE A O 11
ATOM 9503 N N . ASN A 1 43 ? 5.122 -2.461 6.050 1.00 51.10 43 ASN A N 11
ATOM 9504 C CA . ASN A 1 43 ? 6.151 -1.520 6.514 1.00 30.44 43 ASN A CA 11
ATOM 9505 C C . ASN A 1 43 ? 6.701 -0.650 5.365 1.00 2.43 43 ASN A C 11
ATOM 9506 O O . ASN A 1 43 ? 6.796 -1.092 4.217 1.00 64.42 43 ASN A O 11
ATOM 9517 N N . LYS A 1 44 ? 7.086 0.583 5.698 1.00 60.04 44 LYS A N 11
ATOM 9518 C CA . LYS A 1 44 ? 7.510 1.573 4.694 1.00 41.12 44 LYS A CA 11
ATOM 9519 C C . LYS A 1 44 ? 8.820 1.201 3.970 1.00 23.45 44 LYS A C 11
ATOM 9520 O O . LYS A 1 44 ? 9.130 1.766 2.921 1.00 11.21 44 LYS A O 11
ATOM 9539 N N . ASP A 1 45 ? 9.580 0.253 4.505 1.00 4.13 45 ASP A N 11
ATOM 9540 C CA . ASP A 1 45 ? 10.839 -0.157 3.870 1.00 12.24 45 ASP A CA 11
ATOM 9541 C C . ASP A 1 45 ? 10.593 -1.119 2.689 1.00 25.24 45 ASP A C 11
ATOM 9542 O O . ASP A 1 45 ? 11.505 -1.416 1.913 1.00 12.32 45 ASP A O 11
ATOM 9551 N N . GLN A 1 46 ? 9.358 -1.606 2.564 1.00 22.34 46 GLN A N 11
ATOM 9552 C CA . GLN A 1 46 ? 8.984 -2.528 1.483 1.00 65.40 46 GLN A CA 11
ATOM 9553 C C . GLN A 1 46 ? 8.467 -1.785 0.232 1.00 51.51 46 GLN A C 11
ATOM 9554 O O . GLN A 1 46 ? 8.573 -2.289 -0.885 1.00 44.12 46 GLN A O 11
ATOM 9568 N N . VAL A 1 47 ? 7.913 -0.588 0.414 1.00 72.10 47 VAL A N 11
ATOM 9569 C CA . VAL A 1 47 ? 7.283 0.141 -0.698 1.00 3.42 47 VAL A CA 11
ATOM 9570 C C . VAL A 1 47 ? 8.316 0.777 -1.654 1.00 71.54 47 VAL A C 11
ATOM 9571 O O . VAL A 1 47 ? 9.119 1.625 -1.261 1.00 44.23 47 VAL A O 11
ATOM 9584 N N . ARG A 1 48 ? 8.299 0.334 -2.911 1.00 73.05 48 ARG A N 11
ATOM 9585 C CA . ARG A 1 48 ? 9.171 0.891 -3.954 1.00 71.53 48 ARG A CA 11
ATOM 9586 C C . ARG A 1 48 ? 8.580 2.179 -4.556 1.00 73.02 48 ARG A C 11
ATOM 9587 O O . ARG A 1 48 ? 9.191 3.247 -4.483 1.00 51.31 48 ARG A O 11
ATOM 9608 N N . THR A 1 49 ? 7.391 2.065 -5.156 1.00 34.23 49 THR A N 11
ATOM 9609 C CA . THR A 1 49 ? 6.718 3.214 -5.800 1.00 61.33 49 THR A CA 11
ATOM 9610 C C . THR A 1 49 ? 5.199 3.184 -5.579 1.00 55.12 49 THR A C 11
ATOM 9611 O O . THR A 1 49 ? 4.583 2.118 -5.584 1.00 74.22 49 THR A O 11
ATOM 9622 N N . VAL A 1 50 ? 4.600 4.362 -5.404 1.00 1.02 50 VAL A N 11
ATOM 9623 C CA . VAL A 1 50 ? 3.140 4.488 -5.263 1.00 40.12 50 VAL A CA 11
ATOM 9624 C C . VAL A 1 50 ? 2.533 5.255 -6.453 1.00 35.22 50 VAL A C 11
ATOM 9625 O O . VAL A 1 50 ? 2.935 6.384 -6.745 1.00 53.35 50 VAL A O 11
ATOM 9638 N N . LYS A 1 51 ? 1.572 4.635 -7.145 1.00 60.43 51 LYS A N 11
ATOM 9639 C CA . LYS A 1 51 ? 0.902 5.273 -8.291 1.00 63.05 51 LYS A CA 11
ATOM 9640 C C . LYS A 1 51 ? -0.610 5.011 -8.286 1.00 72.31 51 LYS A C 11
ATOM 9641 O O . LYS A 1 51 ? -1.082 4.025 -7.726 1.00 51.00 51 LYS A O 11
ATOM 9660 N N . ASP A 1 52 ? -1.364 5.902 -8.928 1.00 73.05 52 ASP A N 11
ATOM 9661 C CA . ASP A 1 52 ? -2.818 5.764 -9.024 1.00 31.10 52 ASP A CA 11
ATOM 9662 C C . ASP A 1 52 ? -3.226 4.937 -10.255 1.00 73.04 52 ASP A C 11
ATOM 9663 O O . ASP A 1 52 ? -2.543 4.939 -11.281 1.00 33.12 52 ASP A O 11
ATOM 9672 N N . LEU A 1 53 ? -4.343 4.223 -10.140 1.00 33.11 53 LEU A N 11
ATOM 9673 C CA . LEU A 1 53 ? -4.914 3.481 -11.272 1.00 74.12 53 LEU A CA 11
ATOM 9674 C C . LEU A 1 53 ? -5.819 4.384 -12.126 1.00 23.32 53 LEU A C 11
ATOM 9675 O O . LEU A 1 53 ? -6.342 3.961 -13.156 1.00 53.14 53 LEU A O 11
ATOM 9691 N N . LEU A 1 54 ? -6.005 5.628 -11.676 1.00 5.21 54 LEU A N 11
ATOM 9692 C CA . LEU A 1 54 ? -6.758 6.639 -12.433 1.00 51.13 54 LEU A CA 11
ATOM 9693 C C . LEU A 1 54 ? -5.873 7.857 -12.750 1.00 0.54 54 LEU A C 11
ATOM 9694 O O . LEU A 1 54 ? -6.035 8.927 -12.157 1.00 75.23 54 LEU A O 11
ATOM 9710 N N . GLU A 1 55 ? -4.918 7.673 -13.659 1.00 62.34 55 GLU A N 11
ATOM 9711 C CA . GLU A 1 55 ? -4.007 8.756 -14.073 1.00 43.25 55 GLU A CA 11
ATOM 9712 C C . GLU A 1 55 ? -4.619 9.603 -15.207 1.00 74.42 55 GLU A C 11
ATOM 9713 O O . GLU A 1 55 ? -4.701 9.104 -16.357 1.00 37.40 55 GLU A O 11
ATOM 9725 N N . MET A 1 1 ? -11.449 11.068 -2.411 1.00 2.11 1 MET A N 12
ATOM 9726 C CA . MET A 1 1 ? -12.285 9.839 -2.496 1.00 74.42 1 MET A CA 12
ATOM 9727 C C . MET A 1 1 ? -11.414 8.581 -2.597 1.00 62.51 1 MET A C 12
ATOM 9728 O O . MET A 1 1 ? -10.187 8.661 -2.572 1.00 71.44 1 MET A O 12
ATOM 9744 N N . ALA A 1 2 ? -12.057 7.420 -2.705 1.00 3.20 2 ALA A N 12
ATOM 9745 C CA . ALA A 1 2 ? -11.341 6.149 -2.837 1.00 72.35 2 ALA A CA 12
ATOM 9746 C C . ALA A 1 2 ? -11.127 5.775 -4.312 1.00 2.10 2 ALA A C 12
ATOM 9747 O O . ALA A 1 2 ? -12.066 5.376 -5.009 1.00 45.52 2 ALA A O 12
ATOM 9754 N N . SER A 1 3 ? -9.893 5.922 -4.787 1.00 62.40 3 SER A N 12
ATOM 9755 C CA . SER A 1 3 ? -9.539 5.565 -6.169 1.00 72.32 3 SER A CA 12
ATOM 9756 C C . SER A 1 3 ? -8.535 4.408 -6.193 1.00 71.33 3 SER A C 12
ATOM 9757 O O . SER A 1 3 ? -7.509 4.463 -5.511 1.00 63.02 3 SER A O 12
ATOM 9765 N N . PRO A 1 4 ? -8.809 3.342 -6.980 1.00 73.32 4 PRO A N 12
ATOM 9766 C CA . PRO A 1 4 ? -7.924 2.169 -7.070 1.00 12.32 4 PRO A CA 12
ATOM 9767 C C . PRO A 1 4 ? -6.449 2.546 -7.312 1.00 33.25 4 PRO A C 12
ATOM 9768 O O . PRO A 1 4 ? -6.102 3.114 -8.348 1.00 72.11 4 PRO A O 12
ATOM 9779 N N . THR A 1 5 ? -5.590 2.219 -6.347 1.00 73.02 5 THR A N 12
ATOM 9780 C CA . THR A 1 5 ? -4.162 2.582 -6.396 1.00 72.41 5 THR A CA 12
ATOM 9781 C C . THR A 1 5 ? -3.264 1.340 -6.319 1.00 60.20 5 THR A C 12
ATOM 9782 O O . THR A 1 5 ? -3.461 0.479 -5.463 1.00 12.23 5 THR A O 12
ATOM 9793 N N . VAL A 1 6 ? -2.275 1.249 -7.206 1.00 54.41 6 VAL A N 12
ATOM 9794 C CA . VAL A 1 6 ? -1.329 0.128 -7.186 1.00 12.32 6 VAL A CA 12
ATOM 9795 C C . VAL A 1 6 ? -0.018 0.519 -6.478 1.00 50.24 6 VAL A C 12
ATOM 9796 O O . VAL A 1 6 ? 0.543 1.592 -6.716 1.00 53.13 6 VAL A O 12
ATOM 9809 N N . ILE A 1 7 ? 0.449 -0.354 -5.592 1.00 14.01 7 ILE A N 12
ATOM 9810 C CA . ILE A 1 7 ? 1.692 -0.126 -4.851 1.00 43.34 7 ILE A CA 12
ATOM 9811 C C . ILE A 1 7 ? 2.785 -1.113 -5.285 1.00 74.20 7 ILE A C 12
ATOM 9812 O O . ILE A 1 7 ? 2.704 -2.312 -4.998 1.00 63.22 7 ILE A O 12
ATOM 9828 N N . THR A 1 8 ? 3.799 -0.612 -5.988 1.00 64.34 8 THR A N 12
ATOM 9829 C CA . THR A 1 8 ? 4.932 -1.443 -6.407 1.00 60.10 8 THR A CA 12
ATOM 9830 C C . THR A 1 8 ? 5.962 -1.549 -5.277 1.00 4.14 8 THR A C 12
ATOM 9831 O O . THR A 1 8 ? 6.517 -0.541 -4.835 1.00 52.14 8 THR A O 12
ATOM 9842 N N . LEU A 1 9 ? 6.203 -2.764 -4.803 1.00 53.01 9 LEU A N 12
ATOM 9843 C CA . LEU A 1 9 ? 7.155 -2.998 -3.712 1.00 11.23 9 LEU A CA 12
ATOM 9844 C C . LEU A 1 9 ? 8.588 -3.164 -4.238 1.00 14.04 9 LEU A C 12
ATOM 9845 O O . LEU A 1 9 ? 8.799 -3.548 -5.390 1.00 22.34 9 LEU A O 12
ATOM 9861 N N . ASN A 1 10 ? 9.569 -2.882 -3.381 1.00 11.45 10 ASN A N 12
ATOM 9862 C CA . ASN A 1 10 ? 10.986 -3.044 -3.736 1.00 0.20 10 ASN A CA 12
ATOM 9863 C C . ASN A 1 10 ? 11.317 -4.517 -4.051 1.00 71.20 10 ASN A C 12
ATOM 9864 O O . ASN A 1 10 ? 12.295 -4.816 -4.736 1.00 23.11 10 ASN A O 12
ATOM 9875 N N . ASP A 1 11 ? 10.485 -5.426 -3.547 1.00 60.14 11 ASP A N 12
ATOM 9876 C CA . ASP A 1 11 ? 10.635 -6.863 -3.807 1.00 53.12 11 ASP A CA 12
ATOM 9877 C C . ASP A 1 11 ? 10.056 -7.271 -5.179 1.00 3.25 11 ASP A C 12
ATOM 9878 O O . ASP A 1 11 ? 10.121 -8.441 -5.562 1.00 12.32 11 ASP A O 12
ATOM 9887 N N . GLY A 1 12 ? 9.470 -6.307 -5.896 1.00 34.15 12 GLY A N 12
ATOM 9888 C CA . GLY A 1 12 ? 8.933 -6.564 -7.236 1.00 51.21 12 GLY A CA 12
ATOM 9889 C C . GLY A 1 12 ? 7.420 -6.766 -7.249 1.00 12.43 12 GLY A C 12
ATOM 9890 O O . GLY A 1 12 ? 6.753 -6.478 -8.245 1.00 65.33 12 GLY A O 12
ATOM 9894 N N . ARG A 1 13 ? 6.883 -7.253 -6.137 1.00 31.01 13 ARG A N 12
ATOM 9895 C CA . ARG A 1 13 ? 5.442 -7.509 -6.010 1.00 63.50 13 ARG A CA 12
ATOM 9896 C C . ARG A 1 13 ? 4.624 -6.205 -6.041 1.00 62.23 13 ARG A C 12
ATOM 9897 O O . ARG A 1 13 ? 4.987 -5.218 -5.403 1.00 73.40 13 ARG A O 12
ATOM 9918 N N . GLU A 1 14 ? 3.518 -6.205 -6.784 1.00 52.45 14 GLU A N 12
ATOM 9919 C CA . GLU A 1 14 ? 2.608 -5.051 -6.816 1.00 33.15 14 GLU A CA 12
ATOM 9920 C C . GLU A 1 14 ? 1.271 -5.396 -6.148 1.00 44.32 14 GLU A C 12
ATOM 9921 O O . GLU A 1 14 ? 0.652 -6.413 -6.471 1.00 0.45 14 GLU A O 12
ATOM 9933 N N . ILE A 1 15 ? 0.828 -4.548 -5.224 1.00 31.30 15 ILE A N 12
ATOM 9934 C CA . ILE A 1 15 ? -0.446 -4.758 -4.525 1.00 0.40 15 ILE A CA 12
ATOM 9935 C C . ILE A 1 15 ? -1.496 -3.725 -4.965 1.00 42.53 15 ILE A C 12
ATOM 9936 O O . ILE A 1 15 ? -1.241 -2.521 -4.950 1.00 73.22 15 ILE A O 12
ATOM 9952 N N . GLN A 1 16 ? -2.672 -4.200 -5.361 1.00 3.41 16 GLN A N 12
ATOM 9953 C CA . GLN A 1 16 ? -3.748 -3.321 -5.831 1.00 71.30 16 GLN A CA 12
ATOM 9954 C C . GLN A 1 16 ? -4.748 -2.982 -4.714 1.00 63.24 16 GLN A C 12
ATOM 9955 O O . GLN A 1 16 ? -5.397 -3.863 -4.146 1.00 10.43 16 GLN A O 12
ATOM 9969 N N . ALA A 1 17 ? -4.863 -1.693 -4.414 1.00 65.04 17 ALA A N 12
ATOM 9970 C CA . ALA A 1 17 ? -5.818 -1.192 -3.421 1.00 53.33 17 ALA A CA 12
ATOM 9971 C C . ALA A 1 17 ? -6.943 -0.382 -4.086 1.00 51.41 17 ALA A C 12
ATOM 9972 O O . ALA A 1 17 ? -6.857 -0.033 -5.262 1.00 50.51 17 ALA A O 12
ATOM 9979 N N . VAL A 1 18 ? -7.995 -0.079 -3.328 1.00 31.01 18 VAL A N 12
ATOM 9980 C CA . VAL A 1 18 ? -9.128 0.705 -3.840 1.00 60.34 18 VAL A CA 12
ATOM 9981 C C . VAL A 1 18 ? -9.080 2.165 -3.356 1.00 44.32 18 VAL A C 12
ATOM 9982 O O . VAL A 1 18 ? -9.899 2.990 -3.762 1.00 12.22 18 VAL A O 12
ATOM 9995 N N . ASP A 1 19 ? -8.121 2.478 -2.485 1.00 52.24 19 ASP A N 12
ATOM 9996 C CA . ASP A 1 19 ? -7.952 3.842 -1.975 1.00 65.53 19 ASP A CA 12
ATOM 9997 C C . ASP A 1 19 ? -6.469 4.252 -1.900 1.00 63.22 19 ASP A C 12
ATOM 9998 O O . ASP A 1 19 ? -5.569 3.449 -2.160 1.00 34.44 19 ASP A O 12
ATOM 10007 N N . THR A 1 20 ? -6.231 5.517 -1.562 1.00 15.10 20 THR A N 12
ATOM 10008 C CA . THR A 1 20 ? -4.870 6.062 -1.467 1.00 12.43 20 THR A CA 12
ATOM 10009 C C . THR A 1 20 ? -4.206 5.697 -0.125 1.00 13.15 20 THR A C 12
ATOM 10010 O O . THR A 1 20 ? -4.710 6.058 0.945 1.00 1.32 20 THR A O 12
ATOM 10021 N N . PRO A 1 21 ? -3.048 5.005 -0.162 1.00 41.51 21 PRO A N 12
ATOM 10022 C CA . PRO A 1 21 ? -2.365 4.514 1.056 1.00 71.44 21 PRO A CA 12
ATOM 10023 C C . PRO A 1 21 ? -1.931 5.636 2.023 1.00 54.33 21 PRO A C 12
ATOM 10024 O O . PRO A 1 21 ? -1.276 6.604 1.630 1.00 61.10 21 PRO A O 12
ATOM 10035 N N . LYS A 1 22 ? -2.309 5.490 3.291 1.00 33.40 22 LYS A N 12
ATOM 10036 C CA . LYS A 1 22 ? -1.933 6.442 4.346 1.00 44.11 22 LYS A CA 12
ATOM 10037 C C . LYS A 1 22 ? -0.625 6.009 5.033 1.00 15.14 22 LYS A C 12
ATOM 10038 O O . LYS A 1 22 ? -0.401 4.823 5.241 1.00 44.45 22 LYS A O 12
ATOM 10057 N N . TYR A 1 23 ? 0.239 6.957 5.383 1.00 0.34 23 TYR A N 12
ATOM 10058 C CA . TYR A 1 23 ? 1.438 6.636 6.170 1.00 61.30 23 TYR A CA 12
ATOM 10059 C C . TYR A 1 23 ? 1.254 7.010 7.647 1.00 32.21 23 TYR A C 12
ATOM 10060 O O . TYR A 1 23 ? 0.856 8.130 7.970 1.00 73.41 23 TYR A O 12
ATOM 10078 N N . ASP A 1 24 ? 1.553 6.067 8.539 1.00 4.31 24 ASP A N 12
ATOM 10079 C CA . ASP A 1 24 ? 1.470 6.307 9.982 1.00 43.41 24 ASP A CA 12
ATOM 10080 C C . ASP A 1 24 ? 2.742 5.823 10.705 1.00 0.33 24 ASP A C 12
ATOM 10081 O O . ASP A 1 24 ? 3.049 4.631 10.715 1.00 33.04 24 ASP A O 12
ATOM 10090 N N . GLU A 1 25 ? 3.476 6.755 11.314 1.00 61.50 25 GLU A N 12
ATOM 10091 C CA . GLU A 1 25 ? 4.706 6.417 12.046 1.00 21.42 25 GLU A CA 12
ATOM 10092 C C . GLU A 1 25 ? 4.402 5.675 13.359 1.00 21.33 25 GLU A C 12
ATOM 10093 O O . GLU A 1 25 ? 5.180 4.822 13.793 1.00 62.44 25 GLU A O 12
ATOM 10105 N N . GLU A 1 26 ? 3.264 5.999 13.979 1.00 60.21 26 GLU A N 12
ATOM 10106 C CA . GLU A 1 26 ? 2.868 5.388 15.258 1.00 43.33 26 GLU A CA 12
ATOM 10107 C C . GLU A 1 26 ? 2.843 3.853 15.168 1.00 44.55 26 GLU A C 12
ATOM 10108 O O . GLU A 1 26 ? 3.200 3.157 16.122 1.00 22.33 26 GLU A O 12
ATOM 10120 N N . SER A 1 27 ? 2.398 3.333 14.029 1.00 10.20 27 SER A N 12
ATOM 10121 C CA . SER A 1 27 ? 2.466 1.894 13.750 1.00 41.25 27 SER A CA 12
ATOM 10122 C C . SER A 1 27 ? 3.699 1.560 12.902 1.00 14.11 27 SER A C 12
ATOM 10123 O O . SER A 1 27 ? 4.242 0.456 12.982 1.00 51.15 27 SER A O 12
ATOM 10131 N N . GLY A 1 28 ? 4.146 2.528 12.100 1.00 12.43 28 GLY A N 12
ATOM 10132 C CA . GLY A 1 28 ? 5.301 2.325 11.230 1.00 5.53 28 GLY A CA 12
ATOM 10133 C C . GLY A 1 28 ? 4.935 1.728 9.874 1.00 70.55 28 GLY A C 12
ATOM 10134 O O . GLY A 1 28 ? 5.815 1.319 9.112 1.00 71.33 28 GLY A O 12
ATOM 10138 N N . PHE A 1 29 ? 3.637 1.681 9.567 1.00 62.43 29 PHE A N 12
ATOM 10139 C CA . PHE A 1 29 ? 3.150 1.031 8.342 1.00 64.24 29 PHE A CA 12
ATOM 10140 C C . PHE A 1 29 ? 2.344 1.987 7.441 1.00 64.35 29 PHE A C 12
ATOM 10141 O O . PHE A 1 29 ? 2.031 3.121 7.819 1.00 5.05 29 PHE A O 12
ATOM 10158 N N . TYR A 1 30 ? 2.027 1.507 6.238 1.00 62.22 30 TYR A N 12
ATOM 10159 C CA . TYR A 1 30 ? 1.087 2.182 5.331 1.00 52.55 30 TYR A CA 12
ATOM 10160 C C . TYR A 1 30 ? -0.285 1.487 5.363 1.00 64.34 30 TYR A C 12
ATOM 10161 O O . TYR A 1 30 ? -0.368 0.264 5.255 1.00 23.21 30 TYR A O 12
ATOM 10179 N N . GLU A 1 31 ? -1.356 2.271 5.488 1.00 51.15 31 GLU A N 12
ATOM 10180 C CA . GLU A 1 31 ? -2.720 1.728 5.534 1.00 5.30 31 GLU A CA 12
ATOM 10181 C C . GLU A 1 31 ? -3.397 1.819 4.156 1.00 44.40 31 GLU A C 12
ATOM 10182 O O . GLU A 1 31 ? -3.555 2.909 3.604 1.00 74.44 31 GLU A O 12
ATOM 10194 N N . PHE A 1 32 ? -3.796 0.673 3.608 1.00 50.34 32 PHE A N 12
ATOM 10195 C CA . PHE A 1 32 ? -4.478 0.633 2.304 1.00 55.22 32 PHE A CA 12
ATOM 10196 C C . PHE A 1 32 ? -5.471 -0.538 2.228 1.00 51.41 32 PHE A C 12
ATOM 10197 O O . PHE A 1 32 ? -5.244 -1.601 2.811 1.00 4.42 32 PHE A O 12
ATOM 10214 N N . LYS A 1 33 ? -6.572 -0.336 1.513 1.00 74.15 33 LYS A N 12
ATOM 10215 C CA . LYS A 1 33 ? -7.605 -1.365 1.381 1.00 21.52 33 LYS A CA 12
ATOM 10216 C C . LYS A 1 33 ? -7.502 -2.100 0.038 1.00 31.20 33 LYS A C 12
ATOM 10217 O O . LYS A 1 33 ? -7.717 -1.512 -1.017 1.00 3.24 33 LYS A O 12
ATOM 10236 N N . GLN A 1 34 ? -7.187 -3.391 0.092 1.00 32.22 34 GLN A N 12
ATOM 10237 C CA . GLN A 1 34 ? -7.053 -4.227 -1.111 1.00 52.31 34 GLN A CA 12
ATOM 10238 C C . GLN A 1 34 ? -8.360 -4.287 -1.925 1.00 64.15 34 GLN A C 12
ATOM 10239 O O . GLN A 1 34 ? -9.433 -3.955 -1.419 1.00 32.13 34 GLN A O 12
ATOM 10253 N N . LEU A 1 35 ? -8.261 -4.737 -3.183 1.00 0.33 35 LEU A N 12
ATOM 10254 C CA . LEU A 1 35 ? -9.431 -4.854 -4.069 1.00 60.31 35 LEU A CA 12
ATOM 10255 C C . LEU A 1 35 ? -10.557 -5.680 -3.421 1.00 71.34 35 LEU A C 12
ATOM 10256 O O . LEU A 1 35 ? -11.739 -5.430 -3.653 1.00 24.14 35 LEU A O 12
ATOM 10272 N N . ASP A 1 36 ? -10.178 -6.657 -2.599 1.00 33.30 36 ASP A N 12
ATOM 10273 C CA . ASP A 1 36 ? -11.143 -7.532 -1.919 1.00 41.10 36 ASP A CA 12
ATOM 10274 C C . ASP A 1 36 ? -11.888 -6.806 -0.781 1.00 33.11 36 ASP A C 12
ATOM 10275 O O . ASP A 1 36 ? -12.738 -7.394 -0.106 1.00 53.42 36 ASP A O 12
ATOM 10284 N N . GLY A 1 37 ? -11.577 -5.529 -0.572 1.00 10.22 37 GLY A N 12
ATOM 10285 C CA . GLY A 1 37 ? -12.149 -4.793 0.549 1.00 61.34 37 GLY A CA 12
ATOM 10286 C C . GLY A 1 37 ? -11.456 -5.124 1.867 1.00 32.40 37 GLY A C 12
ATOM 10287 O O . GLY A 1 37 ? -12.043 -5.003 2.941 1.00 53.51 37 GLY A O 12
ATOM 10291 N N . LYS A 1 38 ? -10.199 -5.555 1.774 1.00 65.33 38 LYS A N 12
ATOM 10292 C CA . LYS A 1 38 ? -9.407 -5.935 2.951 1.00 22.31 38 LYS A CA 12
ATOM 10293 C C . LYS A 1 38 ? -8.343 -4.873 3.266 1.00 12.32 38 LYS A C 12
ATOM 10294 O O . LYS A 1 38 ? -7.343 -4.750 2.555 1.00 4.13 38 LYS A O 12
ATOM 10313 N N . GLN A 1 39 ? -8.570 -4.108 4.331 1.00 40.42 39 GLN A N 12
ATOM 10314 C CA . GLN A 1 39 ? -7.660 -3.025 4.719 1.00 31.44 39 GLN A CA 12
ATOM 10315 C C . GLN A 1 39 ? -6.457 -3.570 5.509 1.00 24.43 39 GLN A C 12
ATOM 10316 O O . GLN A 1 39 ? -6.601 -4.021 6.648 1.00 3.50 39 GLN A O 12
ATOM 10330 N N . THR A 1 40 ? -5.274 -3.520 4.898 1.00 62.21 40 THR A N 12
ATOM 10331 C CA . THR A 1 40 ? -4.049 -4.078 5.500 1.00 35.44 40 THR A CA 12
ATOM 10332 C C . THR A 1 40 ? -2.931 -3.031 5.602 1.00 42.50 40 THR A C 12
ATOM 10333 O O . THR A 1 40 ? -3.009 -1.956 5.003 1.00 3.10 40 THR A O 12
ATOM 10344 N N . ARG A 1 41 ? -1.891 -3.355 6.370 1.00 50.14 41 ARG A N 12
ATOM 10345 C CA . ARG A 1 41 ? -0.781 -2.428 6.625 1.00 55.34 41 ARG A CA 12
ATOM 10346 C C . ARG A 1 41 ? 0.578 -3.066 6.277 1.00 22.24 41 ARG A C 12
ATOM 10347 O O . ARG A 1 41 ? 0.906 -4.148 6.763 1.00 72.21 41 ARG A O 12
ATOM 10368 N N . ILE A 1 42 ? 1.370 -2.385 5.441 1.00 33.35 42 ILE A N 12
ATOM 10369 C CA . ILE A 1 42 ? 2.698 -2.889 5.042 1.00 33.50 42 ILE A CA 12
ATOM 10370 C C . ILE A 1 42 ? 3.824 -1.940 5.505 1.00 44.52 42 ILE A C 12
ATOM 10371 O O . ILE A 1 42 ? 3.601 -0.743 5.683 1.00 23.15 42 ILE A O 12
ATOM 10387 N N . ASN A 1 43 ? 5.035 -2.478 5.696 1.00 64.34 43 ASN A N 12
ATOM 10388 C CA . ASN A 1 43 ? 6.153 -1.698 6.252 1.00 34.42 43 ASN A CA 12
ATOM 10389 C C . ASN A 1 43 ? 6.592 -0.552 5.316 1.00 75.22 43 ASN A C 12
ATOM 10390 O O . ASN A 1 43 ? 6.524 -0.665 4.090 1.00 41.41 43 ASN A O 12
ATOM 10401 N N . LYS A 1 44 ? 7.067 0.537 5.916 1.00 13.01 44 LYS A N 12
ATOM 10402 C CA . LYS A 1 44 ? 7.383 1.778 5.190 1.00 12.04 44 LYS A CA 12
ATOM 10403 C C . LYS A 1 44 ? 8.490 1.628 4.127 1.00 32.34 44 LYS A C 12
ATOM 10404 O O . LYS A 1 44 ? 8.473 2.328 3.115 1.00 74.41 44 LYS A O 12
ATOM 10423 N N . ASP A 1 45 ? 9.459 0.745 4.348 1.00 2.44 45 ASP A N 12
ATOM 10424 C CA . ASP A 1 45 ? 10.603 0.627 3.430 1.00 41.04 45 ASP A CA 12
ATOM 10425 C C . ASP A 1 45 ? 10.294 -0.287 2.229 1.00 23.53 45 ASP A C 12
ATOM 10426 O O . ASP A 1 45 ? 11.041 -0.312 1.247 1.00 3.41 45 ASP A O 12
ATOM 10435 N N . GLN A 1 46 ? 9.191 -1.028 2.312 1.00 32.22 46 GLN A N 12
ATOM 10436 C CA . GLN A 1 46 ? 8.804 -1.968 1.254 1.00 55.05 46 GLN A CA 12
ATOM 10437 C C . GLN A 1 46 ? 8.193 -1.255 0.034 1.00 54.32 46 GLN A C 12
ATOM 10438 O O . GLN A 1 46 ? 8.291 -1.745 -1.094 1.00 60.34 46 GLN A O 12
ATOM 10452 N N . VAL A 1 47 ? 7.572 -0.098 0.262 1.00 33.31 47 VAL A N 12
ATOM 10453 C CA . VAL A 1 47 ? 6.892 0.644 -0.810 1.00 24.20 47 VAL A CA 12
ATOM 10454 C C . VAL A 1 47 ? 7.886 1.395 -1.723 1.00 45.34 47 VAL A C 12
ATOM 10455 O O . VAL A 1 47 ? 8.583 2.314 -1.290 1.00 62.53 47 VAL A O 12
ATOM 10468 N N . ARG A 1 48 ? 7.968 0.975 -2.986 1.00 3.22 48 ARG A N 12
ATOM 10469 C CA . ARG A 1 48 ? 8.789 1.683 -3.978 1.00 52.45 48 ARG A CA 12
ATOM 10470 C C . ARG A 1 48 ? 8.028 2.881 -4.572 1.00 52.04 48 ARG A C 12
ATOM 10471 O O . ARG A 1 48 ? 8.463 4.029 -4.460 1.00 21.15 48 ARG A O 12
ATOM 10492 N N . THR A 1 49 ? 6.887 2.601 -5.207 1.00 62.35 49 THR A N 12
ATOM 10493 C CA . THR A 1 49 ? 6.104 3.631 -5.913 1.00 31.02 49 THR A CA 12
ATOM 10494 C C . THR A 1 49 ? 4.619 3.596 -5.526 1.00 51.51 49 THR A C 12
ATOM 10495 O O . THR A 1 49 ? 4.128 2.605 -4.985 1.00 34.43 49 THR A O 12
ATOM 10506 N N . VAL A 1 50 ? 3.912 4.693 -5.814 1.00 51.10 50 VAL A N 12
ATOM 10507 C CA . VAL A 1 50 ? 2.460 4.787 -5.584 1.00 21.54 50 VAL A CA 12
ATOM 10508 C C . VAL A 1 50 ? 1.761 5.471 -6.777 1.00 0.23 50 VAL A C 12
ATOM 10509 O O . VAL A 1 50 ? 1.889 6.684 -6.974 1.00 55.34 50 VAL A O 12
ATOM 10522 N N . LYS A 1 51 ? 1.037 4.690 -7.581 1.00 71.14 51 LYS A N 12
ATOM 10523 C CA . LYS A 1 51 ? 0.308 5.230 -8.743 1.00 4.13 51 LYS A CA 12
ATOM 10524 C C . LYS A 1 51 ? -1.134 4.714 -8.807 1.00 30.11 51 LYS A C 12
ATOM 10525 O O . LYS A 1 51 ? -1.449 3.633 -8.310 1.00 52.00 51 LYS A O 12
ATOM 10544 N N . ASP A 1 52 ? -2.005 5.496 -9.440 1.00 34.20 52 ASP A N 12
ATOM 10545 C CA . ASP A 1 52 ? -3.408 5.122 -9.602 1.00 10.23 52 ASP A CA 12
ATOM 10546 C C . ASP A 1 52 ? -3.581 4.094 -10.734 1.00 50.10 52 ASP A C 12
ATOM 10547 O O . ASP A 1 52 ? -2.715 3.943 -11.602 1.00 10.44 52 ASP A O 12
ATOM 10556 N N . LEU A 1 53 ? -4.702 3.384 -10.714 1.00 5.11 53 LEU A N 12
ATOM 10557 C CA . LEU A 1 53 ? -5.067 2.474 -11.807 1.00 30.33 53 LEU A CA 12
ATOM 10558 C C . LEU A 1 53 ? -5.972 3.182 -12.825 1.00 71.45 53 LEU A C 12
ATOM 10559 O O . LEU A 1 53 ? -6.327 2.616 -13.858 1.00 61.22 53 LEU A O 12
ATOM 10575 N N . LEU A 1 54 ? -6.341 4.429 -12.522 1.00 64.44 54 LEU A N 12
ATOM 10576 C CA . LEU A 1 54 ? -7.237 5.214 -13.384 1.00 63.14 54 LEU A CA 12
ATOM 10577 C C . LEU A 1 54 ? -6.481 6.300 -14.171 1.00 13.32 54 LEU A C 12
ATOM 10578 O O . LEU A 1 54 ? -7.096 7.146 -14.824 1.00 12.11 54 LEU A O 12
ATOM 10594 N N . GLU A 1 55 ? -5.149 6.275 -14.111 1.00 50.52 55 GLU A N 12
ATOM 10595 C CA . GLU A 1 55 ? -4.312 7.236 -14.850 1.00 12.14 55 GLU A CA 12
ATOM 10596 C C . GLU A 1 55 ? -3.831 6.660 -16.205 1.00 4.50 55 GLU A C 12
ATOM 10597 O O . GLU A 1 55 ? -2.861 5.870 -16.226 1.00 39.73 55 GLU A O 12
ATOM 10609 N N . MET A 1 1 ? -14.102 9.418 -0.646 1.00 14.30 1 MET A N 13
ATOM 10610 C CA . MET A 1 1 ? -13.241 9.530 -1.854 1.00 44.11 1 MET A CA 13
ATOM 10611 C C . MET A 1 1 ? -12.271 8.343 -1.959 1.00 52.54 1 MET A C 13
ATOM 10612 O O . MET A 1 1 ? -11.180 8.373 -1.396 1.00 42.35 1 MET A O 13
ATOM 10628 N N . ALA A 1 2 ? -12.681 7.293 -2.659 1.00 70.21 2 ALA A N 13
ATOM 10629 C CA . ALA A 1 2 ? -11.808 6.141 -2.901 1.00 0.25 2 ALA A CA 13
ATOM 10630 C C . ALA A 1 2 ? -11.137 6.236 -4.280 1.00 31.03 2 ALA A C 13
ATOM 10631 O O . ALA A 1 2 ? -11.692 6.814 -5.219 1.00 44.53 2 ALA A O 13
ATOM 10638 N N . SER A 1 3 ? -9.939 5.671 -4.393 1.00 2.42 3 SER A N 13
ATOM 10639 C CA . SER A 1 3 ? -9.163 5.724 -5.641 1.00 73.45 3 SER A CA 13
ATOM 10640 C C . SER A 1 3 ? -8.353 4.440 -5.834 1.00 42.03 3 SER A C 13
ATOM 10641 O O . SER A 1 3 ? -7.714 3.964 -4.897 1.00 41.53 3 SER A O 13
ATOM 10649 N N . PRO A 1 4 ? -8.374 3.843 -7.042 1.00 0.11 4 PRO A N 13
ATOM 10650 C CA . PRO A 1 4 ? -7.570 2.649 -7.323 1.00 34.51 4 PRO A CA 13
ATOM 10651 C C . PRO A 1 4 ? -6.066 2.964 -7.337 1.00 43.53 4 PRO A C 13
ATOM 10652 O O . PRO A 1 4 ? -5.575 3.697 -8.198 1.00 31.32 4 PRO A O 13
ATOM 10663 N N . THR A 1 5 ? -5.338 2.396 -6.383 1.00 20.21 5 THR A N 13
ATOM 10664 C CA . THR A 1 5 ? -3.907 2.680 -6.223 1.00 13.55 5 THR A CA 13
ATOM 10665 C C . THR A 1 5 ? -3.070 1.398 -6.274 1.00 71.52 5 THR A C 13
ATOM 10666 O O . THR A 1 5 ? -3.334 0.441 -5.546 1.00 55.41 5 THR A O 13
ATOM 10677 N N . VAL A 1 6 ? -2.068 1.380 -7.147 1.00 11.21 6 VAL A N 13
ATOM 10678 C CA . VAL A 1 6 ? -1.134 0.260 -7.236 1.00 11.51 6 VAL A CA 13
ATOM 10679 C C . VAL A 1 6 ? 0.164 0.565 -6.466 1.00 2.14 6 VAL A C 13
ATOM 10680 O O . VAL A 1 6 ? 0.883 1.521 -6.769 1.00 44.14 6 VAL A O 13
ATOM 10693 N N . ILE A 1 7 ? 0.439 -0.237 -5.445 1.00 52.14 7 ILE A N 13
ATOM 10694 C CA . ILE A 1 7 ? 1.644 -0.065 -4.630 1.00 10.34 7 ILE A CA 13
ATOM 10695 C C . ILE A 1 7 ? 2.737 -1.065 -5.037 1.00 41.04 7 ILE A C 13
ATOM 10696 O O . ILE A 1 7 ? 2.595 -2.272 -4.834 1.00 22.35 7 ILE A O 13
ATOM 10712 N N . THR A 1 8 ? 3.819 -0.557 -5.620 1.00 12.14 8 THR A N 13
ATOM 10713 C CA . THR A 1 8 ? 4.955 -1.397 -6.023 1.00 42.54 8 THR A CA 13
ATOM 10714 C C . THR A 1 8 ? 5.900 -1.639 -4.841 1.00 73.12 8 THR A C 13
ATOM 10715 O O . THR A 1 8 ? 6.427 -0.692 -4.255 1.00 71.25 8 THR A O 13
ATOM 10726 N N . LEU A 1 9 ? 6.108 -2.905 -4.491 1.00 21.24 9 LEU A N 13
ATOM 10727 C CA . LEU A 1 9 ? 6.995 -3.273 -3.379 1.00 14.45 9 LEU A CA 13
ATOM 10728 C C . LEU A 1 9 ? 8.447 -3.462 -3.843 1.00 60.24 9 LEU A C 13
ATOM 10729 O O . LEU A 1 9 ? 8.737 -3.460 -5.040 1.00 50.41 9 LEU A O 13
ATOM 10745 N N . ASN A 1 10 ? 9.349 -3.636 -2.876 1.00 24.14 10 ASN A N 13
ATOM 10746 C CA . ASN A 1 10 ? 10.780 -3.846 -3.148 1.00 4.40 10 ASN A CA 13
ATOM 10747 C C . ASN A 1 10 ? 11.020 -4.983 -4.162 1.00 53.31 10 ASN A C 13
ATOM 10748 O O . ASN A 1 10 ? 11.862 -4.869 -5.053 1.00 54.12 10 ASN A O 13
ATOM 10759 N N . ASP A 1 11 ? 10.264 -6.070 -4.024 1.00 42.15 11 ASP A N 13
ATOM 10760 C CA . ASP A 1 11 ? 10.393 -7.241 -4.905 1.00 75.40 11 ASP A CA 13
ATOM 10761 C C . ASP A 1 11 ? 10.005 -6.933 -6.365 1.00 10.33 11 ASP A C 13
ATOM 10762 O O . ASP A 1 11 ? 10.314 -7.705 -7.275 1.00 31.22 11 ASP A O 13
ATOM 10771 N N . GLY A 1 12 ? 9.324 -5.809 -6.584 1.00 32.03 12 GLY A N 13
ATOM 10772 C CA . GLY A 1 12 ? 8.728 -5.526 -7.888 1.00 1.44 12 GLY A CA 13
ATOM 10773 C C . GLY A 1 12 ? 7.272 -5.978 -7.956 1.00 10.24 12 GLY A C 13
ATOM 10774 O O . GLY A 1 12 ? 6.594 -5.804 -8.971 1.00 70.42 12 GLY A O 13
ATOM 10778 N N . ARG A 1 13 ? 6.799 -6.565 -6.856 1.00 13.20 13 ARG A N 13
ATOM 10779 C CA . ARG A 1 13 ? 5.412 -7.028 -6.737 1.00 65.54 13 ARG A CA 13
ATOM 10780 C C . ARG A 1 13 ? 4.447 -5.843 -6.608 1.00 4.20 13 ARG A C 13
ATOM 10781 O O . ARG A 1 13 ? 4.704 -4.902 -5.860 1.00 70.50 13 ARG A O 13
ATOM 10802 N N . GLU A 1 14 ? 3.333 -5.904 -7.326 1.00 5.23 14 GLU A N 13
ATOM 10803 C CA . GLU A 1 14 ? 2.337 -4.829 -7.311 1.00 42.44 14 GLU A CA 13
ATOM 10804 C C . GLU A 1 14 ? 1.113 -5.204 -6.461 1.00 71.32 14 GLU A C 13
ATOM 10805 O O . GLU A 1 14 ? 0.575 -6.305 -6.579 1.00 42.32 14 GLU A O 13
ATOM 10817 N N . ILE A 1 15 ? 0.674 -4.279 -5.608 1.00 42.13 15 ILE A N 13
ATOM 10818 C CA . ILE A 1 15 ? -0.541 -4.472 -4.806 1.00 1.54 15 ILE A CA 13
ATOM 10819 C C . ILE A 1 15 ? -1.673 -3.568 -5.316 1.00 54.43 15 ILE A C 13
ATOM 10820 O O . ILE A 1 15 ? -1.512 -2.353 -5.412 1.00 12.31 15 ILE A O 13
ATOM 10836 N N . GLN A 1 16 ? -2.814 -4.169 -5.642 1.00 32.01 16 GLN A N 13
ATOM 10837 C CA . GLN A 1 16 ? -3.953 -3.426 -6.194 1.00 13.15 16 GLN A CA 13
ATOM 10838 C C . GLN A 1 16 ? -4.957 -3.037 -5.097 1.00 2.34 16 GLN A C 13
ATOM 10839 O O . GLN A 1 16 ? -5.636 -3.894 -4.524 1.00 11.55 16 GLN A O 13
ATOM 10853 N N . ALA A 1 17 ? -5.052 -1.743 -4.809 1.00 34.32 17 ALA A N 13
ATOM 10854 C CA . ALA A 1 17 ? -5.981 -1.234 -3.796 1.00 64.25 17 ALA A CA 13
ATOM 10855 C C . ALA A 1 17 ? -7.087 -0.367 -4.419 1.00 22.44 17 ALA A C 13
ATOM 10856 O O . ALA A 1 17 ? -6.881 0.273 -5.449 1.00 54.21 17 ALA A O 13
ATOM 10863 N N . VAL A 1 18 ? -8.266 -0.361 -3.790 1.00 43.23 18 VAL A N 13
ATOM 10864 C CA . VAL A 1 18 ? -9.385 0.493 -4.223 1.00 54.22 18 VAL A CA 13
ATOM 10865 C C . VAL A 1 18 ? -9.441 1.793 -3.409 1.00 25.21 18 VAL A C 13
ATOM 10866 O O . VAL A 1 18 ? -10.333 2.623 -3.600 1.00 74.43 18 VAL A O 13
ATOM 10879 N N . ASP A 1 19 ? -8.479 1.963 -2.508 1.00 14.33 19 ASP A N 13
ATOM 10880 C CA . ASP A 1 19 ? -8.460 3.103 -1.589 1.00 51.23 19 ASP A CA 13
ATOM 10881 C C . ASP A 1 19 ? -7.017 3.625 -1.422 1.00 10.33 19 ASP A C 13
ATOM 10882 O O . ASP A 1 19 ? -6.057 2.929 -1.757 1.00 51.32 19 ASP A O 13
ATOM 10891 N N . THR A 1 20 ? -6.869 4.833 -0.878 1.00 53.03 20 THR A N 13
ATOM 10892 C CA . THR A 1 20 ? -5.550 5.483 -0.774 1.00 63.35 20 THR A CA 13
ATOM 10893 C C . THR A 1 20 ? -4.730 4.957 0.415 1.00 62.14 20 THR A C 13
ATOM 10894 O O . THR A 1 20 ? -5.269 4.720 1.498 1.00 34.23 20 THR A O 13
ATOM 10905 N N . PRO A 1 21 ? -3.408 4.767 0.230 1.00 21.01 21 PRO A N 13
ATOM 10906 C CA . PRO A 1 21 ? -2.520 4.283 1.300 1.00 43.12 21 PRO A CA 13
ATOM 10907 C C . PRO A 1 21 ? -2.246 5.341 2.389 1.00 33.22 21 PRO A C 13
ATOM 10908 O O . PRO A 1 21 ? -1.563 6.341 2.156 1.00 20.44 21 PRO A O 13
ATOM 10919 N N . LYS A 1 22 ? -2.780 5.095 3.580 1.00 63.53 22 LYS A N 13
ATOM 10920 C CA . LYS A 1 22 ? -2.626 5.998 4.726 1.00 71.11 22 LYS A CA 13
ATOM 10921 C C . LYS A 1 22 ? -1.337 5.696 5.506 1.00 70.41 22 LYS A C 13
ATOM 10922 O O . LYS A 1 22 ? -1.222 4.661 6.160 1.00 34.12 22 LYS A O 13
ATOM 10941 N N . TYR A 1 23 ? -0.368 6.603 5.430 1.00 34.43 23 TYR A N 13
ATOM 10942 C CA . TYR A 1 23 ? 0.918 6.424 6.113 1.00 12.23 23 TYR A CA 13
ATOM 10943 C C . TYR A 1 23 ? 0.859 6.889 7.575 1.00 41.33 23 TYR A C 13
ATOM 10944 O O . TYR A 1 23 ? 0.546 8.051 7.856 1.00 4.33 23 TYR A O 13
ATOM 10962 N N . ASP A 1 24 ? 1.166 5.985 8.502 1.00 64.11 24 ASP A N 13
ATOM 10963 C CA . ASP A 1 24 ? 1.268 6.341 9.919 1.00 43.12 24 ASP A CA 13
ATOM 10964 C C . ASP A 1 24 ? 2.739 6.559 10.316 1.00 53.00 24 ASP A C 13
ATOM 10965 O O . ASP A 1 24 ? 3.573 5.666 10.169 1.00 41.40 24 ASP A O 13
ATOM 10974 N N . GLU A 1 25 ? 3.042 7.749 10.822 1.00 21.31 25 GLU A N 13
ATOM 10975 C CA . GLU A 1 25 ? 4.414 8.132 11.170 1.00 12.43 25 GLU A CA 13
ATOM 10976 C C . GLU A 1 25 ? 4.932 7.365 12.399 1.00 63.43 25 GLU A C 13
ATOM 10977 O O . GLU A 1 25 ? 6.078 6.907 12.424 1.00 51.41 25 GLU A O 13
ATOM 10989 N N . GLU A 1 26 ? 4.075 7.222 13.404 1.00 71.31 26 GLU A N 13
ATOM 10990 C CA . GLU A 1 26 ? 4.451 6.595 14.677 1.00 35.33 26 GLU A CA 13
ATOM 10991 C C . GLU A 1 26 ? 4.750 5.095 14.525 1.00 71.50 26 GLU A C 13
ATOM 10992 O O . GLU A 1 26 ? 5.683 4.571 15.140 1.00 63.55 26 GLU A O 13
ATOM 11004 N N . SER A 1 27 ? 3.951 4.401 13.720 1.00 25.41 27 SER A N 13
ATOM 11005 C CA . SER A 1 27 ? 4.110 2.952 13.534 1.00 53.23 27 SER A CA 13
ATOM 11006 C C . SER A 1 27 ? 4.911 2.623 12.262 1.00 65.11 27 SER A C 13
ATOM 11007 O O . SER A 1 27 ? 5.569 1.586 12.180 1.00 63.41 27 SER A O 13
ATOM 11015 N N . GLY A 1 28 ? 4.859 3.513 11.269 1.00 13.42 28 GLY A N 13
ATOM 11016 C CA . GLY A 1 28 ? 5.647 3.331 10.048 1.00 22.34 28 GLY A CA 13
ATOM 11017 C C . GLY A 1 28 ? 4.983 2.437 8.999 1.00 25.33 28 GLY A C 13
ATOM 11018 O O . GLY A 1 28 ? 5.624 2.043 8.022 1.00 33.33 28 GLY A O 13
ATOM 11022 N N . PHE A 1 29 ? 3.708 2.110 9.195 1.00 41.20 29 PHE A N 13
ATOM 11023 C CA . PHE A 1 29 ? 2.970 1.246 8.258 1.00 14.01 29 PHE A CA 13
ATOM 11024 C C . PHE A 1 29 ? 2.040 2.056 7.338 1.00 10.32 29 PHE A C 13
ATOM 11025 O O . PHE A 1 29 ? 1.604 3.157 7.685 1.00 51.45 29 PHE A O 13
ATOM 11042 N N . TYR A 1 30 ? 1.748 1.498 6.163 1.00 15.22 30 TYR A N 13
ATOM 11043 C CA . TYR A 1 30 ? 0.739 2.057 5.257 1.00 34.34 30 TYR A CA 13
ATOM 11044 C C . TYR A 1 30 ? -0.567 1.257 5.366 1.00 30.33 30 TYR A C 13
ATOM 11045 O O . TYR A 1 30 ? -0.584 0.046 5.143 1.00 30.13 30 TYR A O 13
ATOM 11063 N N . GLU A 1 31 ? -1.651 1.940 5.715 1.00 33.24 31 GLU A N 13
ATOM 11064 C CA . GLU A 1 31 ? -2.968 1.309 5.853 1.00 61.03 31 GLU A CA 13
ATOM 11065 C C . GLU A 1 31 ? -3.824 1.567 4.602 1.00 75.41 31 GLU A C 13
ATOM 11066 O O . GLU A 1 31 ? -4.117 2.716 4.271 1.00 11.44 31 GLU A O 13
ATOM 11078 N N . PHE A 1 32 ? -4.233 0.508 3.907 1.00 51.13 32 PHE A N 13
ATOM 11079 C CA . PHE A 1 32 ? -5.022 0.665 2.674 1.00 72.21 32 PHE A CA 13
ATOM 11080 C C . PHE A 1 32 ? -6.017 -0.487 2.454 1.00 71.21 32 PHE A C 13
ATOM 11081 O O . PHE A 1 32 ? -5.953 -1.523 3.120 1.00 43.41 32 PHE A O 13
ATOM 11098 N N . LYS A 1 33 ? -6.928 -0.292 1.495 1.00 11.50 33 LYS A N 13
ATOM 11099 C CA . LYS A 1 33 ? -7.999 -1.255 1.208 1.00 62.40 33 LYS A CA 13
ATOM 11100 C C . LYS A 1 33 ? -7.802 -1.901 -0.176 1.00 70.05 33 LYS A C 13
ATOM 11101 O O . LYS A 1 33 ? -7.848 -1.215 -1.195 1.00 14.00 33 LYS A O 13
ATOM 11120 N N . GLN A 1 34 ? -7.589 -3.216 -0.209 1.00 42.13 34 GLN A N 13
ATOM 11121 C CA . GLN A 1 34 ? -7.332 -3.936 -1.471 1.00 40.23 34 GLN A CA 13
ATOM 11122 C C . GLN A 1 34 ? -8.621 -4.146 -2.295 1.00 65.14 34 GLN A C 13
ATOM 11123 O O . GLN A 1 34 ? -9.721 -3.847 -1.829 1.00 33.31 34 GLN A O 13
ATOM 11137 N N . LEU A 1 35 ? -8.477 -4.672 -3.522 1.00 13.04 35 LEU A N 13
ATOM 11138 C CA . LEU A 1 35 ? -9.636 -4.926 -4.408 1.00 33.24 35 LEU A CA 13
ATOM 11139 C C . LEU A 1 35 ? -10.673 -5.852 -3.746 1.00 14.32 35 LEU A C 13
ATOM 11140 O O . LEU A 1 35 ? -11.872 -5.763 -4.025 1.00 54.25 35 LEU A O 13
ATOM 11156 N N . ASP A 1 36 ? -10.198 -6.754 -2.887 1.00 30.03 36 ASP A N 13
ATOM 11157 C CA . ASP A 1 36 ? -11.070 -7.698 -2.175 1.00 72.33 36 ASP A CA 13
ATOM 11158 C C . ASP A 1 36 ? -11.881 -6.997 -1.071 1.00 14.44 36 ASP A C 13
ATOM 11159 O O . ASP A 1 36 ? -12.816 -7.571 -0.510 1.00 11.34 36 ASP A O 13
ATOM 11168 N N . GLY A 1 37 ? -11.510 -5.755 -0.763 1.00 35.33 37 GLY A N 13
ATOM 11169 C CA . GLY A 1 37 ? -12.112 -5.037 0.356 1.00 25.10 37 GLY A CA 13
ATOM 11170 C C . GLY A 1 37 ? -11.354 -5.255 1.662 1.00 55.12 37 GLY A C 13
ATOM 11171 O O . GLY A 1 37 ? -11.587 -4.557 2.650 1.00 10.34 37 GLY A O 13
ATOM 11175 N N . LYS A 1 38 ? -10.442 -6.227 1.660 1.00 15.54 38 LYS A N 13
ATOM 11176 C CA . LYS A 1 38 ? -9.633 -6.544 2.841 1.00 54.01 38 LYS A CA 13
ATOM 11177 C C . LYS A 1 38 ? -8.620 -5.428 3.149 1.00 73.04 38 LYS A C 13
ATOM 11178 O O . LYS A 1 38 ? -7.813 -5.048 2.292 1.00 74.53 38 LYS A O 13
ATOM 11197 N N . GLN A 1 39 ? -8.664 -4.912 4.373 1.00 1.04 39 GLN A N 13
ATOM 11198 C CA . GLN A 1 39 ? -7.719 -3.884 4.811 1.00 0.03 39 GLN A CA 13
ATOM 11199 C C . GLN A 1 39 ? -6.398 -4.522 5.268 1.00 60.42 39 GLN A C 13
ATOM 11200 O O . GLN A 1 39 ? -6.396 -5.571 5.915 1.00 42.43 39 GLN A O 13
ATOM 11214 N N . THR A 1 40 ? -5.276 -3.893 4.926 1.00 54.44 40 THR A N 13
ATOM 11215 C CA . THR A 1 40 ? -3.956 -4.423 5.296 1.00 44.14 40 THR A CA 13
ATOM 11216 C C . THR A 1 40 ? -2.946 -3.303 5.588 1.00 32.45 40 THR A C 13
ATOM 11217 O O . THR A 1 40 ? -3.099 -2.173 5.118 1.00 24.52 40 THR A O 13
ATOM 11228 N N . ARG A 1 41 ? -1.919 -3.626 6.377 1.00 31.22 41 ARG A N 13
ATOM 11229 C CA . ARG A 1 41 ? -0.859 -2.668 6.723 1.00 12.00 41 ARG A CA 13
ATOM 11230 C C . ARG A 1 41 ? 0.531 -3.253 6.412 1.00 24.32 41 ARG A C 13
ATOM 11231 O O . ARG A 1 41 ? 0.846 -4.376 6.820 1.00 12.21 41 ARG A O 13
ATOM 11252 N N . ILE A 1 42 ? 1.355 -2.495 5.690 1.00 70.23 42 ILE A N 13
ATOM 11253 C CA . ILE A 1 42 ? 2.723 -2.928 5.359 1.00 45.14 42 ILE A CA 13
ATOM 11254 C C . ILE A 1 42 ? 3.745 -1.822 5.687 1.00 72.12 42 ILE A C 13
ATOM 11255 O O . ILE A 1 42 ? 3.469 -0.636 5.499 1.00 15.23 42 ILE A O 13
ATOM 11271 N N . ASN A 1 43 ? 4.917 -2.212 6.196 1.00 72.31 43 ASN A N 13
ATOM 11272 C CA . ASN A 1 43 ? 5.906 -1.246 6.696 1.00 32.25 43 ASN A CA 13
ATOM 11273 C C . ASN A 1 43 ? 6.542 -0.408 5.568 1.00 42.41 43 ASN A C 13
ATOM 11274 O O . ASN A 1 43 ? 6.659 -0.846 4.421 1.00 54.41 43 ASN A O 13
ATOM 11285 N N . LYS A 1 44 ? 6.960 0.801 5.933 1.00 74.41 44 LYS A N 13
ATOM 11286 C CA . LYS A 1 44 ? 7.487 1.797 4.989 1.00 2.52 44 LYS A CA 13
ATOM 11287 C C . LYS A 1 44 ? 8.735 1.333 4.206 1.00 72.32 44 LYS A C 13
ATOM 11288 O O . LYS A 1 44 ? 9.097 1.951 3.206 1.00 51.50 44 LYS A O 13
ATOM 11307 N N . ASP A 1 45 ? 9.386 0.262 4.645 1.00 2.23 45 ASP A N 13
ATOM 11308 C CA . ASP A 1 45 ? 10.606 -0.221 3.978 1.00 52.12 45 ASP A CA 13
ATOM 11309 C C . ASP A 1 45 ? 10.288 -1.014 2.696 1.00 61.23 45 ASP A C 13
ATOM 11310 O O . ASP A 1 45 ? 11.051 -0.984 1.727 1.00 34.45 45 ASP A O 13
ATOM 11319 N N . GLN A 1 46 ? 9.154 -1.708 2.687 1.00 74.15 46 GLN A N 13
ATOM 11320 C CA . GLN A 1 46 ? 8.780 -2.560 1.551 1.00 12.10 46 GLN A CA 13
ATOM 11321 C C . GLN A 1 46 ? 8.210 -1.754 0.372 1.00 71.13 46 GLN A C 13
ATOM 11322 O O . GLN A 1 46 ? 8.340 -2.164 -0.783 1.00 63.45 46 GLN A O 13
ATOM 11336 N N . VAL A 1 47 ? 7.588 -0.611 0.661 1.00 32.55 47 VAL A N 13
ATOM 11337 C CA . VAL A 1 47 ? 6.965 0.211 -0.387 1.00 24.23 47 VAL A CA 13
ATOM 11338 C C . VAL A 1 47 ? 8.016 0.944 -1.244 1.00 64.41 47 VAL A C 13
ATOM 11339 O O . VAL A 1 47 ? 8.765 1.794 -0.756 1.00 71.13 47 VAL A O 13
ATOM 11352 N N . ARG A 1 48 ? 8.097 0.578 -2.520 1.00 64.05 48 ARG A N 13
ATOM 11353 C CA . ARG A 1 48 ? 8.997 1.255 -3.457 1.00 64.21 48 ARG A CA 13
ATOM 11354 C C . ARG A 1 48 ? 8.347 2.533 -4.027 1.00 74.23 48 ARG A C 13
ATOM 11355 O O . ARG A 1 48 ? 8.887 3.631 -3.887 1.00 72.41 48 ARG A O 13
ATOM 11376 N N . THR A 1 49 ? 7.181 2.380 -4.673 1.00 54.31 49 THR A N 13
ATOM 11377 C CA . THR A 1 49 ? 6.469 3.520 -5.295 1.00 52.12 49 THR A CA 13
ATOM 11378 C C . THR A 1 49 ? 4.943 3.401 -5.142 1.00 21.21 49 THR A C 13
ATOM 11379 O O . THR A 1 49 ? 4.369 2.334 -5.364 1.00 32.51 49 THR A O 13
ATOM 11390 N N . VAL A 1 50 ? 4.295 4.508 -4.775 1.00 33.40 50 VAL A N 13
ATOM 11391 C CA . VAL A 1 50 ? 2.824 4.578 -4.707 1.00 72.14 50 VAL A CA 13
ATOM 11392 C C . VAL A 1 50 ? 2.247 5.267 -5.958 1.00 53.21 50 VAL A C 13
ATOM 11393 O O . VAL A 1 50 ? 2.515 6.443 -6.202 1.00 22.20 50 VAL A O 13
ATOM 11406 N N . LYS A 1 51 ? 1.459 4.535 -6.748 1.00 24.12 51 LYS A N 13
ATOM 11407 C CA . LYS A 1 51 ? 0.876 5.084 -7.985 1.00 40.53 51 LYS A CA 13
ATOM 11408 C C . LYS A 1 51 ? -0.627 4.782 -8.095 1.00 3.50 51 LYS A C 13
ATOM 11409 O O . LYS A 1 51 ? -1.104 3.776 -7.582 1.00 14.50 51 LYS A O 13
ATOM 11428 N N . ASP A 1 52 ? -1.366 5.655 -8.773 1.00 42.51 52 ASP A N 13
ATOM 11429 C CA . ASP A 1 52 ? -2.776 5.402 -9.090 1.00 70.35 52 ASP A CA 13
ATOM 11430 C C . ASP A 1 52 ? -2.924 4.653 -10.420 1.00 1.35 52 ASP A C 13
ATOM 11431 O O . ASP A 1 52 ? -2.099 4.798 -11.325 1.00 43.51 52 ASP A O 13
ATOM 11440 N N . LEU A 1 53 ? -3.983 3.857 -10.531 1.00 53.41 53 LEU A N 13
ATOM 11441 C CA . LEU A 1 53 ? -4.291 3.136 -11.770 1.00 53.22 53 LEU A CA 13
ATOM 11442 C C . LEU A 1 53 ? -4.941 4.062 -12.812 1.00 75.13 53 LEU A C 13
ATOM 11443 O O . LEU A 1 53 ? -4.970 3.751 -14.001 1.00 70.23 53 LEU A O 13
ATOM 11459 N N . LEU A 1 54 ? -5.462 5.202 -12.359 1.00 10.32 54 LEU A N 13
ATOM 11460 C CA . LEU A 1 54 ? -6.099 6.171 -13.258 1.00 62.52 54 LEU A CA 13
ATOM 11461 C C . LEU A 1 54 ? -5.116 7.277 -13.664 1.00 45.11 54 LEU A C 13
ATOM 11462 O O . LEU A 1 54 ? -5.033 8.323 -13.017 1.00 33.53 54 LEU A O 13
ATOM 11478 N N . GLU A 1 55 ? -4.358 7.020 -14.724 1.00 41.03 55 GLU A N 13
ATOM 11479 C CA . GLU A 1 55 ? -3.397 7.994 -15.264 1.00 41.45 55 GLU A CA 13
ATOM 11480 C C . GLU A 1 55 ? -3.955 8.700 -16.520 1.00 3.33 55 GLU A C 13
ATOM 11481 O O . GLU A 1 55 ? -4.727 9.674 -16.368 1.00 36.89 55 GLU A O 13
ATOM 11493 N N . MET A 1 1 ? -14.026 9.683 -1.054 1.00 63.53 1 MET A N 14
ATOM 11494 C CA . MET A 1 1 ? -13.296 9.762 -2.352 1.00 34.34 1 MET A CA 14
ATOM 11495 C C . MET A 1 1 ? -12.202 8.684 -2.443 1.00 71.24 1 MET A C 14
ATOM 11496 O O . MET A 1 1 ? -11.131 8.822 -1.848 1.00 42.33 1 MET A O 14
ATOM 11512 N N . ALA A 1 2 ? -12.473 7.614 -3.190 1.00 60.43 2 ALA A N 14
ATOM 11513 C CA . ALA A 1 2 ? -11.532 6.491 -3.319 1.00 52.30 2 ALA A CA 14
ATOM 11514 C C . ALA A 1 2 ? -11.202 6.199 -4.789 1.00 20.30 2 ALA A C 14
ATOM 11515 O O . ALA A 1 2 ? -12.090 6.153 -5.646 1.00 75.03 2 ALA A O 14
ATOM 11522 N N . SER A 1 3 ? -9.921 5.995 -5.072 1.00 72.35 3 SER A N 14
ATOM 11523 C CA . SER A 1 3 ? -9.460 5.695 -6.434 1.00 14.44 3 SER A CA 14
ATOM 11524 C C . SER A 1 3 ? -8.649 4.396 -6.452 1.00 5.35 3 SER A C 14
ATOM 11525 O O . SER A 1 3 ? -8.012 4.046 -5.458 1.00 24.44 3 SER A O 14
ATOM 11533 N N . PRO A 1 4 ? -8.671 3.649 -7.573 1.00 11.32 4 PRO A N 14
ATOM 11534 C CA . PRO A 1 4 ? -7.818 2.461 -7.728 1.00 30.00 4 PRO A CA 14
ATOM 11535 C C . PRO A 1 4 ? -6.322 2.834 -7.711 1.00 42.32 4 PRO A C 14
ATOM 11536 O O . PRO A 1 4 ? -5.837 3.538 -8.601 1.00 4.23 4 PRO A O 14
ATOM 11547 N N . THR A 1 5 ? -5.600 2.365 -6.698 1.00 11.30 5 THR A N 14
ATOM 11548 C CA . THR A 1 5 ? -4.186 2.728 -6.512 1.00 14.35 5 THR A CA 14
ATOM 11549 C C . THR A 1 5 ? -3.294 1.483 -6.420 1.00 25.41 5 THR A C 14
ATOM 11550 O O . THR A 1 5 ? -3.563 0.573 -5.638 1.00 61.15 5 THR A O 14
ATOM 11561 N N . VAL A 1 6 ? -2.234 1.444 -7.227 1.00 70.05 6 VAL A N 14
ATOM 11562 C CA . VAL A 1 6 ? -1.297 0.316 -7.214 1.00 71.21 6 VAL A CA 14
ATOM 11563 C C . VAL A 1 6 ? -0.017 0.652 -6.423 1.00 54.11 6 VAL A C 14
ATOM 11564 O O . VAL A 1 6 ? 0.710 1.596 -6.745 1.00 54.55 6 VAL A O 14
ATOM 11577 N N . ILE A 1 7 ? 0.232 -0.111 -5.367 1.00 70.33 7 ILE A N 14
ATOM 11578 C CA . ILE A 1 7 ? 1.447 0.036 -4.566 1.00 25.24 7 ILE A CA 14
ATOM 11579 C C . ILE A 1 7 ? 2.472 -1.049 -4.931 1.00 72.33 7 ILE A C 14
ATOM 11580 O O . ILE A 1 7 ? 2.266 -2.232 -4.653 1.00 52.33 7 ILE A O 14
ATOM 11596 N N . THR A 1 8 ? 3.566 -0.643 -5.566 1.00 22.04 8 THR A N 14
ATOM 11597 C CA . THR A 1 8 ? 4.625 -1.581 -5.956 1.00 45.41 8 THR A CA 14
ATOM 11598 C C . THR A 1 8 ? 5.664 -1.729 -4.840 1.00 23.12 8 THR A C 14
ATOM 11599 O O . THR A 1 8 ? 6.170 -0.734 -4.325 1.00 10.04 8 THR A O 14
ATOM 11610 N N . LEU A 1 9 ? 5.977 -2.965 -4.468 1.00 74.31 9 LEU A N 14
ATOM 11611 C CA . LEU A 1 9 ? 6.983 -3.232 -3.434 1.00 2.40 9 LEU A CA 14
ATOM 11612 C C . LEU A 1 9 ? 8.380 -3.374 -4.056 1.00 0.41 9 LEU A C 14
ATOM 11613 O O . LEU A 1 9 ? 8.516 -3.606 -5.260 1.00 41.34 9 LEU A O 14
ATOM 11629 N N . ASN A 1 10 ? 9.417 -3.247 -3.227 1.00 74.13 10 ASN A N 14
ATOM 11630 C CA . ASN A 1 10 ? 10.807 -3.215 -3.708 1.00 11.02 10 ASN A CA 14
ATOM 11631 C C . ASN A 1 10 ? 11.229 -4.522 -4.408 1.00 61.34 10 ASN A C 14
ATOM 11632 O O . ASN A 1 10 ? 12.135 -4.519 -5.242 1.00 12.45 10 ASN A O 14
ATOM 11643 N N . ASP A 1 11 ? 10.569 -5.629 -4.081 1.00 30.23 11 ASP A N 14
ATOM 11644 C CA . ASP A 1 11 ? 10.892 -6.927 -4.690 1.00 63.03 11 ASP A CA 14
ATOM 11645 C C . ASP A 1 11 ? 10.358 -7.028 -6.135 1.00 54.52 11 ASP A C 14
ATOM 11646 O O . ASP A 1 11 ? 10.846 -7.828 -6.934 1.00 33.55 11 ASP A O 14
ATOM 11655 N N . GLY A 1 12 ? 9.349 -6.218 -6.455 1.00 41.11 12 GLY A N 14
ATOM 11656 C CA . GLY A 1 12 ? 8.733 -6.260 -7.782 1.00 4.43 12 GLY A CA 14
ATOM 11657 C C . GLY A 1 12 ? 7.251 -6.631 -7.742 1.00 3.54 12 GLY A C 14
ATOM 11658 O O . GLY A 1 12 ? 6.569 -6.604 -8.771 1.00 23.14 12 GLY A O 14
ATOM 11662 N N . ARG A 1 13 ? 6.753 -6.994 -6.559 1.00 32.51 13 ARG A N 14
ATOM 11663 C CA . ARG A 1 13 ? 5.332 -7.329 -6.383 1.00 4.41 13 ARG A CA 14
ATOM 11664 C C . ARG A 1 13 ? 4.443 -6.074 -6.419 1.00 32.21 13 ARG A C 14
ATOM 11665 O O . ARG A 1 13 ? 4.725 -5.084 -5.748 1.00 65.24 13 ARG A O 14
ATOM 11686 N N . GLU A 1 14 ? 3.367 -6.120 -7.202 1.00 41.21 14 GLU A N 14
ATOM 11687 C CA . GLU A 1 14 ? 2.402 -5.016 -7.249 1.00 34.02 14 GLU A CA 14
ATOM 11688 C C . GLU A 1 14 ? 1.121 -5.366 -6.479 1.00 21.23 14 GLU A C 14
ATOM 11689 O O . GLU A 1 14 ? 0.526 -6.421 -6.691 1.00 53.33 14 GLU A O 14
ATOM 11701 N N . ILE A 1 15 ? 0.703 -4.475 -5.586 1.00 32.15 15 ILE A N 14
ATOM 11702 C CA . ILE A 1 15 ? -0.538 -4.659 -4.829 1.00 24.20 15 ILE A CA 14
ATOM 11703 C C . ILE A 1 15 ? -1.572 -3.592 -5.215 1.00 73.44 15 ILE A C 14
ATOM 11704 O O . ILE A 1 15 ? -1.335 -2.397 -5.049 1.00 30.31 15 ILE A O 14
ATOM 11720 N N . GLN A 1 16 ? -2.716 -4.027 -5.733 1.00 75.03 16 GLN A N 14
ATOM 11721 C CA . GLN A 1 16 ? -3.764 -3.103 -6.183 1.00 73.03 16 GLN A CA 14
ATOM 11722 C C . GLN A 1 16 ? -4.809 -2.854 -5.083 1.00 52.21 16 GLN A C 14
ATOM 11723 O O . GLN A 1 16 ? -5.306 -3.791 -4.452 1.00 11.30 16 GLN A O 14
ATOM 11737 N N . ALA A 1 17 ? -5.143 -1.584 -4.867 1.00 40.20 17 ALA A N 14
ATOM 11738 C CA . ALA A 1 17 ? -6.098 -1.191 -3.824 1.00 53.44 17 ALA A CA 14
ATOM 11739 C C . ALA A 1 17 ? -7.278 -0.388 -4.397 1.00 72.04 17 ALA A C 14
ATOM 11740 O O . ALA A 1 17 ? -7.178 0.211 -5.471 1.00 43.54 17 ALA A O 14
ATOM 11747 N N . VAL A 1 18 ? -8.397 -0.387 -3.669 1.00 40.13 18 VAL A N 14
ATOM 11748 C CA . VAL A 1 18 ? -9.586 0.392 -4.052 1.00 42.54 18 VAL A CA 14
ATOM 11749 C C . VAL A 1 18 ? -9.699 1.687 -3.221 1.00 22.13 18 VAL A C 14
ATOM 11750 O O . VAL A 1 18 ? -10.658 2.450 -3.359 1.00 54.14 18 VAL A O 14
ATOM 11763 N N . ASP A 1 19 ? -8.712 1.913 -2.356 1.00 13.41 19 ASP A N 14
ATOM 11764 C CA . ASP A 1 19 ? -8.621 3.134 -1.544 1.00 21.30 19 ASP A CA 14
ATOM 11765 C C . ASP A 1 19 ? -7.189 3.691 -1.567 1.00 51.54 19 ASP A C 14
ATOM 11766 O O . ASP A 1 19 ? -6.238 2.965 -1.867 1.00 14.25 19 ASP A O 14
ATOM 11775 N N . THR A 1 20 ? -7.036 4.969 -1.228 1.00 22.23 20 THR A N 14
ATOM 11776 C CA . THR A 1 20 ? -5.711 5.601 -1.186 1.00 10.22 20 THR A CA 14
ATOM 11777 C C . THR A 1 20 ? -4.963 5.246 0.109 1.00 4.01 20 THR A C 14
ATOM 11778 O O . THR A 1 20 ? -5.569 5.156 1.184 1.00 20.24 20 THR A O 14
ATOM 11789 N N . PRO A 1 21 ? -3.633 5.035 0.028 1.00 34.20 21 PRO A N 14
ATOM 11790 C CA . PRO A 1 21 ? -2.825 4.599 1.180 1.00 61.35 21 PRO A CA 14
ATOM 11791 C C . PRO A 1 21 ? -2.539 5.715 2.203 1.00 75.44 21 PRO A C 14
ATOM 11792 O O . PRO A 1 21 ? -2.399 6.887 1.851 1.00 72.13 21 PRO A O 14
ATOM 11803 N N . LYS A 1 22 ? -2.462 5.330 3.473 1.00 14.42 22 LYS A N 14
ATOM 11804 C CA . LYS A 1 22 ? -2.090 6.244 4.561 1.00 43.32 22 LYS A CA 14
ATOM 11805 C C . LYS A 1 22 ? -0.706 5.879 5.116 1.00 54.24 22 LYS A C 14
ATOM 11806 O O . LYS A 1 22 ? -0.443 4.710 5.383 1.00 73.41 22 LYS A O 14
ATOM 11825 N N . TYR A 1 23 ? 0.178 6.855 5.292 1.00 64.34 23 TYR A N 14
ATOM 11826 C CA . TYR A 1 23 ? 1.417 6.608 6.035 1.00 64.02 23 TYR A CA 14
ATOM 11827 C C . TYR A 1 23 ? 1.202 6.898 7.526 1.00 60.34 23 TYR A C 14
ATOM 11828 O O . TYR A 1 23 ? 0.882 8.024 7.909 1.00 23.54 23 TYR A O 14
ATOM 11846 N N . ASP A 1 24 ? 1.383 5.885 8.363 1.00 60.00 24 ASP A N 14
ATOM 11847 C CA . ASP A 1 24 ? 1.231 6.048 9.807 1.00 62.31 24 ASP A CA 14
ATOM 11848 C C . ASP A 1 24 ? 2.593 6.265 10.472 1.00 71.31 24 ASP A C 14
ATOM 11849 O O . ASP A 1 24 ? 3.392 5.340 10.607 1.00 61.12 24 ASP A O 14
ATOM 11858 N N . GLU A 1 25 ? 2.849 7.502 10.878 1.00 54.35 25 GLU A N 14
ATOM 11859 C CA . GLU A 1 25 ? 4.129 7.877 11.484 1.00 34.35 25 GLU A CA 14
ATOM 11860 C C . GLU A 1 25 ? 4.318 7.232 12.870 1.00 75.52 25 GLU A C 14
ATOM 11861 O O . GLU A 1 25 ? 5.446 7.055 13.335 1.00 55.51 25 GLU A O 14
ATOM 11873 N N . GLU A 1 26 ? 3.210 6.865 13.513 1.00 43.32 26 GLU A N 14
ATOM 11874 C CA . GLU A 1 26 ? 3.246 6.301 14.867 1.00 44.42 26 GLU A CA 14
ATOM 11875 C C . GLU A 1 26 ? 3.870 4.893 14.905 1.00 51.04 26 GLU A C 14
ATOM 11876 O O . GLU A 1 26 ? 4.608 4.559 15.834 1.00 3.20 26 GLU A O 14
ATOM 11888 N N . SER A 1 27 ? 3.572 4.062 13.904 1.00 61.01 27 SER A N 14
ATOM 11889 C CA . SER A 1 27 ? 4.124 2.694 13.855 1.00 71.33 27 SER A CA 14
ATOM 11890 C C . SER A 1 27 ? 5.009 2.459 12.614 1.00 42.32 27 SER A C 14
ATOM 11891 O O . SER A 1 27 ? 5.911 1.618 12.639 1.00 62.11 27 SER A O 14
ATOM 11899 N N . GLY A 1 28 ? 4.748 3.193 11.530 1.00 12.33 28 GLY A N 14
ATOM 11900 C CA . GLY A 1 28 ? 5.583 3.085 10.328 1.00 5.34 28 GLY A CA 14
ATOM 11901 C C . GLY A 1 28 ? 4.941 2.290 9.188 1.00 1.40 28 GLY A C 14
ATOM 11902 O O . GLY A 1 28 ? 5.614 1.945 8.215 1.00 33.25 28 GLY A O 14
ATOM 11906 N N . PHE A 1 29 ? 3.647 1.993 9.302 1.00 75.42 29 PHE A N 14
ATOM 11907 C CA . PHE A 1 29 ? 2.949 1.168 8.303 1.00 45.14 29 PHE A CA 14
ATOM 11908 C C . PHE A 1 29 ? 2.089 2.003 7.336 1.00 64.20 29 PHE A C 14
ATOM 11909 O O . PHE A 1 29 ? 1.676 3.121 7.648 1.00 42.44 29 PHE A O 14
ATOM 11926 N N . TYR A 1 30 ? 1.828 1.439 6.157 1.00 72.14 30 TYR A N 14
ATOM 11927 C CA . TYR A 1 30 ? 0.920 2.041 5.173 1.00 61.23 30 TYR A CA 14
ATOM 11928 C C . TYR A 1 30 ? -0.454 1.351 5.202 1.00 11.34 30 TYR A C 14
ATOM 11929 O O . TYR A 1 30 ? -0.550 0.134 5.045 1.00 62.43 30 TYR A O 14
ATOM 11947 N N . GLU A 1 31 ? -1.508 2.141 5.402 1.00 64.14 31 GLU A N 14
ATOM 11948 C CA . GLU A 1 31 ? -2.882 1.625 5.506 1.00 62.03 31 GLU A CA 14
ATOM 11949 C C . GLU A 1 31 ? -3.659 1.789 4.189 1.00 54.43 31 GLU A C 14
ATOM 11950 O O . GLU A 1 31 ? -3.817 2.901 3.685 1.00 2.22 31 GLU A O 14
ATOM 11962 N N . PHE A 1 32 ? -4.150 0.681 3.646 1.00 32.44 32 PHE A N 14
ATOM 11963 C CA . PHE A 1 32 ? -4.931 0.705 2.403 1.00 70.30 32 PHE A CA 14
ATOM 11964 C C . PHE A 1 32 ? -5.874 -0.504 2.312 1.00 0.14 32 PHE A C 14
ATOM 11965 O O . PHE A 1 32 ? -5.703 -1.500 3.022 1.00 62.11 32 PHE A O 14
ATOM 11982 N N . LYS A 1 33 ? -6.871 -0.406 1.437 1.00 63.15 33 LYS A N 14
ATOM 11983 C CA . LYS A 1 33 ? -7.831 -1.495 1.234 1.00 12.02 33 LYS A CA 14
ATOM 11984 C C . LYS A 1 33 ? -7.579 -2.222 -0.097 1.00 71.24 33 LYS A C 14
ATOM 11985 O O . LYS A 1 33 ? -7.744 -1.645 -1.172 1.00 3.21 33 LYS A O 14
ATOM 12004 N N . GLN A 1 34 ? -7.192 -3.492 -0.007 1.00 24.51 34 GLN A N 14
ATOM 12005 C CA . GLN A 1 34 ? -6.900 -4.314 -1.192 1.00 14.32 34 GLN A CA 14
ATOM 12006 C C . GLN A 1 34 ? -8.150 -4.558 -2.056 1.00 54.33 34 GLN A C 14
ATOM 12007 O O . GLN A 1 34 ? -9.277 -4.284 -1.634 1.00 43.03 34 GLN A O 14
ATOM 12021 N N . LEU A 1 35 ? -7.941 -5.099 -3.260 1.00 61.30 35 LEU A N 14
ATOM 12022 C CA . LEU A 1 35 ? -9.048 -5.446 -4.168 1.00 1.24 35 LEU A CA 14
ATOM 12023 C C . LEU A 1 35 ? -10.067 -6.387 -3.503 1.00 42.45 35 LEU A C 14
ATOM 12024 O O . LEU A 1 35 ? -11.244 -6.400 -3.861 1.00 13.31 35 LEU A O 14
ATOM 12040 N N . ASP A 1 36 ? -9.607 -7.165 -2.529 1.00 4.35 36 ASP A N 14
ATOM 12041 C CA . ASP A 1 36 ? -10.466 -8.112 -1.813 1.00 24.34 36 ASP A CA 14
ATOM 12042 C C . ASP A 1 36 ? -11.444 -7.396 -0.855 1.00 21.04 36 ASP A C 14
ATOM 12043 O O . ASP A 1 36 ? -12.305 -8.032 -0.244 1.00 4.02 36 ASP A O 14
ATOM 12052 N N . GLY A 1 37 ? -11.314 -6.075 -0.737 1.00 23.24 37 GLY A N 14
ATOM 12053 C CA . GLY A 1 37 ? -12.123 -5.320 0.217 1.00 2.32 37 GLY A CA 14
ATOM 12054 C C . GLY A 1 37 ? -11.620 -5.468 1.650 1.00 44.14 37 GLY A C 14
ATOM 12055 O O . GLY A 1 37 ? -12.392 -5.384 2.605 1.00 20.43 37 GLY A O 14
ATOM 12059 N N . LYS A 1 38 ? -10.315 -5.691 1.788 1.00 43.23 38 LYS A N 14
ATOM 12060 C CA . LYS A 1 38 ? -9.685 -5.921 3.094 1.00 50.20 38 LYS A CA 14
ATOM 12061 C C . LYS A 1 38 ? -8.662 -4.821 3.422 1.00 34.13 38 LYS A C 14
ATOM 12062 O O . LYS A 1 38 ? -7.836 -4.460 2.578 1.00 11.52 38 LYS A O 14
ATOM 12081 N N . GLN A 1 39 ? -8.715 -4.297 4.643 1.00 53.50 39 GLN A N 14
ATOM 12082 C CA . GLN A 1 39 ? -7.763 -3.273 5.088 1.00 72.31 39 GLN A CA 14
ATOM 12083 C C . GLN A 1 39 ? -6.517 -3.920 5.712 1.00 12.13 39 GLN A C 14
ATOM 12084 O O . GLN A 1 39 ? -6.618 -4.698 6.662 1.00 53.34 39 GLN A O 14
ATOM 12098 N N . THR A 1 40 ? -5.344 -3.593 5.178 1.00 4.04 40 THR A N 14
ATOM 12099 C CA . THR A 1 40 ? -4.079 -4.128 5.700 1.00 70.11 40 THR A CA 14
ATOM 12100 C C . THR A 1 40 ? -3.029 -3.026 5.874 1.00 3.44 40 THR A C 14
ATOM 12101 O O . THR A 1 40 ? -3.179 -1.919 5.348 1.00 12.24 40 THR A O 14
ATOM 12112 N N . ARG A 1 41 ? -1.965 -3.333 6.614 1.00 31.14 41 ARG A N 14
ATOM 12113 C CA . ARG A 1 41 ? -0.892 -2.366 6.871 1.00 51.12 41 ARG A CA 14
ATOM 12114 C C . ARG A 1 41 ? 0.475 -2.989 6.543 1.00 2.13 41 ARG A C 14
ATOM 12115 O O . ARG A 1 41 ? 0.818 -4.050 7.064 1.00 31.10 41 ARG A O 14
ATOM 12136 N N . ILE A 1 42 ? 1.256 -2.327 5.693 1.00 35.13 42 ILE A N 14
ATOM 12137 C CA . ILE A 1 42 ? 2.571 -2.849 5.284 1.00 43.34 42 ILE A CA 14
ATOM 12138 C C . ILE A 1 42 ? 3.707 -1.882 5.664 1.00 12.24 42 ILE A C 14
ATOM 12139 O O . ILE A 1 42 ? 3.538 -0.666 5.615 1.00 54.12 42 ILE A O 14
ATOM 12155 N N . ASN A 1 43 ? 4.859 -2.429 6.055 1.00 71.21 43 ASN A N 14
ATOM 12156 C CA . ASN A 1 43 ? 5.974 -1.608 6.554 1.00 74.45 43 ASN A CA 14
ATOM 12157 C C . ASN A 1 43 ? 6.545 -0.664 5.476 1.00 64.14 43 ASN A C 14
ATOM 12158 O O . ASN A 1 43 ? 6.580 -0.991 4.288 1.00 64.50 43 ASN A O 14
ATOM 12169 N N . LYS A 1 44 ? 7.016 0.501 5.921 1.00 32.22 44 LYS A N 14
ATOM 12170 C CA . LYS A 1 44 ? 7.468 1.576 5.021 1.00 51.21 44 LYS A CA 14
ATOM 12171 C C . LYS A 1 44 ? 8.694 1.201 4.166 1.00 63.22 44 LYS A C 14
ATOM 12172 O O . LYS A 1 44 ? 8.923 1.801 3.117 1.00 12.44 44 LYS A O 14
ATOM 12191 N N . ASP A 1 45 ? 9.486 0.223 4.597 1.00 64.22 45 ASP A N 14
ATOM 12192 C CA . ASP A 1 45 ? 10.697 -0.150 3.852 1.00 44.14 45 ASP A CA 14
ATOM 12193 C C . ASP A 1 45 ? 10.382 -1.107 2.685 1.00 23.33 45 ASP A C 14
ATOM 12194 O O . ASP A 1 45 ? 11.240 -1.373 1.838 1.00 55.44 45 ASP A O 14
ATOM 12203 N N . GLN A 1 46 ? 9.156 -1.625 2.652 1.00 41.41 46 GLN A N 14
ATOM 12204 C CA . GLN A 1 46 ? 8.734 -2.566 1.604 1.00 20.51 46 GLN A CA 14
ATOM 12205 C C . GLN A 1 46 ? 8.298 -1.838 0.322 1.00 11.14 46 GLN A C 14
ATOM 12206 O O . GLN A 1 46 ? 8.420 -2.376 -0.780 1.00 12.24 46 GLN A O 14
ATOM 12220 N N . VAL A 1 47 ? 7.801 -0.612 0.469 1.00 31.11 47 VAL A N 14
ATOM 12221 C CA . VAL A 1 47 ? 7.219 0.124 -0.660 1.00 73.44 47 VAL A CA 14
ATOM 12222 C C . VAL A 1 47 ? 8.285 0.688 -1.620 1.00 10.52 47 VAL A C 14
ATOM 12223 O O . VAL A 1 47 ? 9.184 1.433 -1.226 1.00 42.02 47 VAL A O 14
ATOM 12236 N N . ARG A 1 48 ? 8.188 0.290 -2.883 1.00 75.20 48 ARG A N 14
ATOM 12237 C CA . ARG A 1 48 ? 9.021 0.851 -3.951 1.00 10.42 48 ARG A CA 14
ATOM 12238 C C . ARG A 1 48 ? 8.428 2.177 -4.447 1.00 10.41 48 ARG A C 14
ATOM 12239 O O . ARG A 1 48 ? 9.044 3.237 -4.323 1.00 63.24 48 ARG A O 14
ATOM 12260 N N . THR A 1 49 ? 7.216 2.101 -5.001 1.00 33.22 49 THR A N 14
ATOM 12261 C CA . THR A 1 49 ? 6.513 3.272 -5.546 1.00 61.02 49 THR A CA 14
ATOM 12262 C C . THR A 1 49 ? 4.997 3.183 -5.308 1.00 71.21 49 THR A C 14
ATOM 12263 O O . THR A 1 49 ? 4.425 2.092 -5.265 1.00 42.15 49 THR A O 14
ATOM 12274 N N . VAL A 1 50 ? 4.355 4.341 -5.150 1.00 23.44 50 VAL A N 14
ATOM 12275 C CA . VAL A 1 50 ? 2.893 4.423 -5.014 1.00 11.42 50 VAL A CA 14
ATOM 12276 C C . VAL A 1 50 ? 2.285 5.193 -6.196 1.00 14.55 50 VAL A C 14
ATOM 12277 O O . VAL A 1 50 ? 2.594 6.366 -6.411 1.00 40.45 50 VAL A O 14
ATOM 12290 N N . LYS A 1 51 ? 1.423 4.531 -6.965 1.00 21.10 51 LYS A N 14
ATOM 12291 C CA . LYS A 1 51 ? 0.808 5.151 -8.146 1.00 20.40 51 LYS A CA 14
ATOM 12292 C C . LYS A 1 51 ? -0.711 4.962 -8.191 1.00 12.12 51 LYS A C 14
ATOM 12293 O O . LYS A 1 51 ? -1.218 3.845 -8.088 1.00 1.42 51 LYS A O 14
ATOM 12312 N N . ASP A 1 52 ? -1.432 6.067 -8.356 1.00 65.42 52 ASP A N 14
ATOM 12313 C CA . ASP A 1 52 ? -2.866 6.015 -8.633 1.00 51.13 52 ASP A CA 14
ATOM 12314 C C . ASP A 1 52 ? -3.085 5.624 -10.099 1.00 51.21 52 ASP A C 14
ATOM 12315 O O . ASP A 1 52 ? -2.459 6.193 -10.996 1.00 41.44 52 ASP A O 14
ATOM 12324 N N .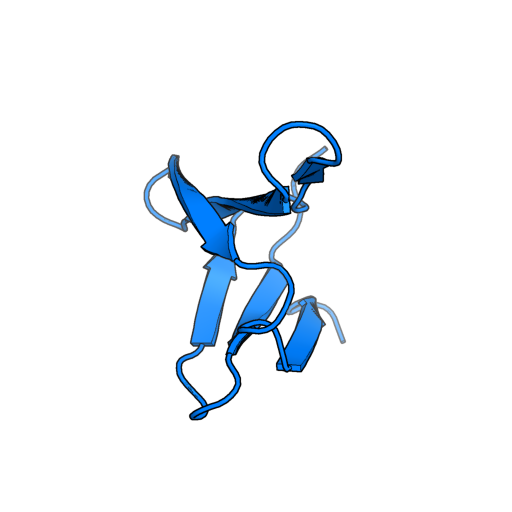 LEU A 1 53 ? -3.953 4.650 -10.346 1.00 53.21 53 LEU A N 14
ATOM 12325 C CA . LEU A 1 53 ? -4.256 4.233 -11.720 1.00 34.22 53 LEU A CA 14
ATOM 12326 C C . LEU A 1 53 ? -4.983 5.349 -12.482 1.00 74.42 53 LEU A C 14
ATOM 12327 O O . LEU A 1 53 ? -4.928 5.417 -13.710 1.00 52.34 53 LEU A O 14
ATOM 12343 N N . LEU A 1 54 ? -5.660 6.221 -11.739 1.00 31.33 54 LEU A N 14
ATOM 12344 C CA . LEU A 1 54 ? -6.264 7.428 -12.307 1.00 34.43 54 LEU A CA 14
ATOM 12345 C C . LEU A 1 54 ? -5.298 8.614 -12.170 1.00 1.35 54 LEU A C 14
ATOM 12346 O O . LEU A 1 54 ? -5.374 9.391 -11.215 1.00 0.43 54 LEU A O 14
ATOM 12362 N N . GLU A 1 55 ? -4.369 8.724 -13.116 1.00 32.33 55 GLU A N 14
ATOM 12363 C CA . GLU A 1 55 ? -3.310 9.747 -13.063 1.00 12.10 55 GLU A CA 14
ATOM 12364 C C . GLU A 1 55 ? -3.493 10.850 -14.133 1.00 24.40 55 GLU A C 14
ATOM 12365 O O . GLU A 1 55 ? -4.366 11.726 -13.944 1.00 37.72 55 GLU A O 14
ATOM 12377 N N . MET A 1 1 ? -14.776 10.040 -3.544 1.00 72.24 1 MET A N 15
ATOM 12378 C CA . MET A 1 1 ? -14.680 8.676 -4.132 1.00 51.30 1 MET A CA 15
ATOM 12379 C C . MET A 1 1 ? -13.271 8.095 -3.947 1.00 54.23 1 MET A C 15
ATOM 12380 O O . MET A 1 1 ? -12.279 8.761 -4.243 1.00 63.34 1 MET A O 15
ATOM 12396 N N . ALA A 1 2 ? -13.191 6.859 -3.460 1.00 74.33 2 ALA A N 15
ATOM 12397 C CA . ALA A 1 2 ? -11.905 6.176 -3.284 1.00 41.20 2 ALA A CA 15
ATOM 12398 C C . ALA A 1 2 ? -11.166 6.010 -4.623 1.00 70.23 2 ALA A C 15
ATOM 12399 O O . ALA A 1 2 ? -11.690 5.409 -5.562 1.00 72.32 2 ALA A O 15
ATOM 12406 N N . SER A 1 3 ? -9.955 6.558 -4.710 1.00 14.43 3 SER A N 15
ATOM 12407 C CA . SER A 1 3 ? -9.122 6.411 -5.912 1.00 4.22 3 SER A CA 15
ATOM 12408 C C . SER A 1 3 ? -8.271 5.138 -5.824 1.00 65.33 3 SER A C 15
ATOM 12409 O O . SER A 1 3 ? -7.479 4.981 -4.896 1.00 24.32 3 SER A O 15
ATOM 12417 N N . PRO A 1 4 ? -8.430 4.204 -6.781 1.00 32.21 4 PRO A N 15
ATOM 12418 C CA . PRO A 1 4 ? -7.670 2.942 -6.789 1.00 33.34 4 PRO A CA 15
ATOM 12419 C C . PRO A 1 4 ? -6.155 3.156 -6.963 1.00 41.32 4 PRO A C 15
ATOM 12420 O O . PRO A 1 4 ? -5.706 3.698 -7.973 1.00 13.33 4 PRO A O 15
ATOM 12431 N N . THR A 1 5 ? -5.373 2.719 -5.977 1.00 22.10 5 THR A N 15
ATOM 12432 C CA . THR A 1 5 ? -3.912 2.891 -5.997 1.00 74.12 5 THR A CA 15
ATOM 12433 C C . THR A 1 5 ? -3.180 1.543 -6.031 1.00 23.44 5 THR A C 15
ATOM 12434 O O . THR A 1 5 ? -3.430 0.671 -5.203 1.00 2.31 5 THR A O 15
ATOM 12445 N N . VAL A 1 6 ? -2.263 1.380 -6.982 1.00 55.54 6 VAL A N 15
ATOM 12446 C CA . VAL A 1 6 ? -1.402 0.195 -7.023 1.00 63.05 6 VAL A CA 15
ATOM 12447 C C . VAL A 1 6 ? -0.024 0.505 -6.408 1.00 41.12 6 VAL A C 15
ATOM 12448 O O . VAL A 1 6 ? 0.622 1.500 -6.753 1.00 63.04 6 VAL A O 15
ATOM 12461 N N . ILE A 1 7 ? 0.416 -0.336 -5.483 1.00 11.52 7 ILE A N 15
ATOM 12462 C CA . ILE A 1 7 ? 1.693 -0.126 -4.797 1.00 0.30 7 ILE A CA 15
ATOM 12463 C C . ILE A 1 7 ? 2.747 -1.155 -5.227 1.00 73.04 7 ILE A C 15
ATOM 12464 O O . ILE A 1 7 ? 2.569 -2.358 -5.037 1.00 42.24 7 ILE A O 15
ATOM 12480 N N . THR A 1 8 ? 3.843 -0.674 -5.814 1.00 52.40 8 THR A N 15
ATOM 12481 C CA . THR A 1 8 ? 4.990 -1.533 -6.134 1.00 14.44 8 THR A CA 15
ATOM 12482 C C . THR A 1 8 ? 5.890 -1.677 -4.902 1.00 65.55 8 THR A C 15
ATOM 12483 O O . THR A 1 8 ? 6.310 -0.675 -4.323 1.00 53.42 8 THR A O 15
ATOM 12494 N N . LEU A 1 9 ? 6.183 -2.910 -4.492 1.00 15.25 9 LEU A N 15
ATOM 12495 C CA . LEU A 1 9 ? 6.982 -3.146 -3.283 1.00 54.43 9 LEU A CA 15
ATOM 12496 C C . LEU A 1 9 ? 8.487 -3.266 -3.574 1.00 74.14 9 LEU A C 15
ATOM 12497 O O . LEU A 1 9 ? 8.935 -3.239 -4.727 1.00 61.11 9 LEU A O 15
ATOM 12513 N N . ASN A 1 10 ? 9.258 -3.401 -2.499 1.00 60.21 10 ASN A N 15
ATOM 12514 C CA . ASN A 1 10 ? 10.714 -3.525 -2.569 1.00 2.12 10 ASN A CA 15
ATOM 12515 C C . ASN A 1 10 ? 11.127 -4.821 -3.286 1.00 53.21 10 ASN A C 15
ATOM 12516 O O . ASN A 1 10 ? 12.036 -4.822 -4.117 1.00 14.25 10 ASN A O 15
ATOM 12527 N N . ASP A 1 11 ? 10.442 -5.913 -2.973 1.00 62.33 11 ASP A N 15
ATOM 12528 C CA . ASP A 1 11 ? 10.724 -7.213 -3.593 1.00 54.25 11 ASP A CA 15
ATOM 12529 C C . ASP A 1 11 ? 10.295 -7.246 -5.074 1.00 0.12 11 ASP A C 15
ATOM 12530 O O . ASP A 1 11 ? 10.811 -8.036 -5.866 1.00 13.45 11 ASP A O 15
ATOM 12539 N N . GLY A 1 12 ? 9.347 -6.383 -5.439 1.00 23.22 12 GLY A N 15
ATOM 12540 C CA . GLY A 1 12 ? 8.860 -6.326 -6.815 1.00 62.43 12 GLY A CA 15
ATOM 12541 C C . GLY A 1 12 ? 7.362 -6.586 -6.942 1.00 3.45 12 GLY A C 15
ATOM 12542 O O . GLY A 1 12 ? 6.758 -6.249 -7.961 1.00 0.33 12 GLY A O 15
ATOM 12546 N N . ARG A 1 13 ? 6.758 -7.183 -5.916 1.00 51.10 13 ARG A N 15
ATOM 12547 C CA . ARG A 1 13 ? 5.313 -7.449 -5.924 1.00 13.44 13 ARG A CA 15
ATOM 12548 C C . ARG A 1 13 ? 4.494 -6.147 -5.947 1.00 2.15 13 ARG A C 15
ATOM 12549 O O . ARG A 1 13 ? 4.798 -5.199 -5.226 1.00 44.43 13 ARG A O 15
ATOM 12570 N N . GLU A 1 14 ? 3.458 -6.106 -6.780 1.00 44.13 14 GLU A N 15
ATOM 12571 C CA . GLU A 1 14 ? 2.545 -4.959 -6.820 1.00 4.03 14 GLU A CA 15
ATOM 12572 C C . GLU A 1 14 ? 1.161 -5.343 -6.273 1.00 72.03 14 GLU A C 15
ATOM 12573 O O . GLU A 1 14 ? 0.629 -6.403 -6.602 1.00 3.34 14 GLU A O 15
ATOM 12585 N N . ILE A 1 15 ? 0.592 -4.488 -5.425 1.00 51.42 15 ILE A N 15
ATOM 12586 C CA . ILE A 1 15 ? -0.738 -4.734 -4.844 1.00 51.24 15 ILE A CA 15
ATOM 12587 C C . ILE A 1 15 ? -1.744 -3.656 -5.281 1.00 41.10 15 ILE A C 15
ATOM 12588 O O . ILE A 1 15 ? -1.517 -2.465 -5.070 1.00 61.32 15 ILE A O 15
ATOM 12604 N N . GLN A 1 16 ? -2.847 -4.079 -5.902 1.00 33.34 16 GLN A N 15
ATOM 12605 C CA . GLN A 1 16 ? -3.899 -3.150 -6.332 1.00 43.14 16 GLN A CA 15
ATOM 12606 C C . GLN A 1 16 ? -4.902 -2.867 -5.200 1.00 44.21 16 GLN A C 15
ATOM 12607 O O . GLN A 1 16 ? -5.605 -3.767 -4.732 1.00 51.33 16 GLN A O 15
ATOM 12621 N N . ALA A 1 17 ? -4.966 -1.612 -4.770 1.00 73.41 17 ALA A N 15
ATOM 12622 C CA . ALA A 1 17 ? -5.909 -1.184 -3.732 1.00 50.34 17 ALA A CA 15
ATOM 12623 C C . ALA A 1 17 ? -7.010 -0.280 -4.311 1.00 5.23 17 ALA A C 15
ATOM 12624 O O . ALA A 1 17 ? -6.755 0.537 -5.192 1.00 31.22 17 ALA A O 15
ATOM 12631 N N . VAL A 1 18 ? -8.234 -0.428 -3.806 1.00 33.23 18 VAL A N 15
ATOM 12632 C CA . VAL A 1 18 ? -9.371 0.395 -4.255 1.00 32.52 18 VAL A CA 15
ATOM 12633 C C . VAL A 1 18 ? -9.398 1.759 -3.551 1.00 21.51 18 VAL A C 15
ATOM 12634 O O . VAL A 1 18 ? -10.155 2.653 -3.933 1.00 41.30 18 VAL A O 15
ATOM 12647 N N . ASP A 1 19 ? -8.576 1.903 -2.517 1.00 71.15 19 ASP A N 15
ATOM 12648 C CA . ASP A 1 19 ? -8.499 3.140 -1.738 1.00 12.14 19 ASP A CA 15
ATOM 12649 C C . ASP A 1 19 ? -7.034 3.600 -1.628 1.00 64.15 19 ASP A C 15
ATOM 12650 O O . ASP A 1 19 ? -6.114 2.788 -1.760 1.00 12.31 19 ASP A O 15
ATOM 12659 N N . THR A 1 20 ? -6.814 4.886 -1.370 1.00 21.43 20 THR A N 15
ATOM 12660 C CA . THR A 1 20 ? -5.456 5.449 -1.338 1.00 21.55 20 THR A CA 15
ATOM 12661 C C . THR A 1 20 ? -4.737 5.140 -0.013 1.00 4.22 20 THR A C 15
ATOM 12662 O O . THR A 1 20 ? -5.353 5.131 1.057 1.00 21.24 20 THR A O 15
ATOM 12673 N N . PRO A 1 21 ? -3.411 4.890 -0.065 1.00 22.42 21 PRO A N 15
ATOM 12674 C CA . PRO A 1 21 ? -2.629 4.494 1.119 1.00 30.15 21 PRO A CA 15
ATOM 12675 C C . PRO A 1 21 ? -2.431 5.631 2.142 1.00 42.51 21 PRO A C 15
ATOM 12676 O O . PRO A 1 21 ? -2.060 6.754 1.790 1.00 55.33 21 PRO A O 15
ATOM 12687 N N . LYS A 1 22 ? -2.696 5.324 3.407 1.00 22.43 22 LYS A N 15
ATOM 12688 C CA . LYS A 1 22 ? -2.447 6.249 4.521 1.00 75.53 22 LYS A CA 15
ATOM 12689 C C . LYS A 1 22 ? -1.180 5.842 5.290 1.00 62.11 22 LYS A C 15
ATOM 12690 O O . LYS A 1 22 ? -1.009 4.675 5.638 1.00 30.22 22 LYS A O 15
ATOM 12709 N N . TYR A 1 23 ? -0.297 6.794 5.563 1.00 0.35 23 TYR A N 15
ATOM 12710 C CA . TYR A 1 23 ? 0.926 6.503 6.319 1.00 33.11 23 TYR A CA 15
ATOM 12711 C C . TYR A 1 23 ? 0.707 6.672 7.832 1.00 4.41 23 TYR A C 15
ATOM 12712 O O . TYR A 1 23 ? 0.285 7.734 8.296 1.00 1.33 23 TYR A O 15
ATOM 12730 N N . ASP A 1 24 ? 0.987 5.618 8.600 1.00 65.14 24 ASP A N 15
ATOM 12731 C CA . ASP A 1 24 ? 0.940 5.701 10.059 1.00 12.44 24 ASP A CA 15
ATOM 12732 C C . ASP A 1 24 ? 2.351 5.920 10.623 1.00 44.23 24 ASP A C 15
ATOM 12733 O O . ASP A 1 24 ? 3.177 5.009 10.635 1.00 71.00 24 ASP A O 15
ATOM 12742 N N . GLU A 1 25 ? 2.619 7.135 11.083 1.00 20.14 25 GLU A N 15
ATOM 12743 C CA . GLU A 1 25 ? 3.956 7.508 11.550 1.00 14.45 25 GLU A CA 15
ATOM 12744 C C . GLU A 1 25 ? 4.322 6.803 12.870 1.00 51.52 25 GLU A C 15
ATOM 12745 O O . GLU A 1 25 ? 5.502 6.647 13.195 1.00 30.23 25 GLU A O 15
ATOM 12757 N N . GLU A 1 26 ? 3.306 6.358 13.607 1.00 33.23 26 GLU A N 15
ATOM 12758 C CA . GLU A 1 26 ? 3.511 5.699 14.901 1.00 15.44 26 GLU A CA 15
ATOM 12759 C C . GLU A 1 26 ? 4.166 4.316 14.739 1.00 71.01 26 GLU A C 15
ATOM 12760 O O . GLU A 1 26 ? 5.102 3.971 15.463 1.00 21.40 26 GLU A O 15
ATOM 12772 N N . SER A 1 27 ? 3.653 3.525 13.800 1.00 61.20 27 SER A N 15
ATOM 12773 C CA . SER A 1 27 ? 4.157 2.160 13.564 1.00 64.12 27 SER A CA 15
ATOM 12774 C C . SER A 1 27 ? 5.093 2.090 12.346 1.00 61.53 27 SER A C 15
ATOM 12775 O O . SER A 1 27 ? 5.960 1.215 12.265 1.00 34.40 27 SER A O 15
ATOM 12783 N N . GLY A 1 28 ? 4.904 3.002 11.394 1.00 23.50 28 GLY A N 15
ATOM 12784 C CA . GLY A 1 28 ? 5.719 3.010 10.179 1.00 42.03 28 GLY A CA 15
ATOM 12785 C C . GLY A 1 28 ? 5.116 2.190 9.044 1.00 44.32 28 GLY A C 15
ATOM 12786 O O . GLY A 1 28 ? 5.757 1.978 8.014 1.00 30.15 28 GLY A O 15
ATOM 12790 N N . PHE A 1 29 ? 3.880 1.729 9.229 1.00 13.43 29 PHE A N 15
ATOM 12791 C CA . PHE A 1 29 ? 3.184 0.938 8.208 1.00 63.51 29 PHE A CA 15
ATOM 12792 C C . PHE A 1 29 ? 2.270 1.814 7.332 1.00 31.33 29 PHE A C 15
ATOM 12793 O O . PHE A 1 29 ? 1.820 2.886 7.749 1.00 1.20 29 PHE A O 15
ATOM 12810 N N . TYR A 1 30 ? 2.004 1.349 6.114 1.00 20.31 30 TYR A N 15
ATOM 12811 C CA . TYR A 1 30 ? 1.025 1.991 5.227 1.00 62.13 30 TYR A CA 15
ATOM 12812 C C . TYR A 1 30 ? -0.305 1.225 5.225 1.00 61.11 30 TYR A C 15
ATOM 12813 O O . TYR A 1 30 ? -0.332 0.006 5.062 1.00 51.21 30 TYR A O 15
ATOM 12831 N N . GLU A 1 31 ? -1.402 1.957 5.404 1.00 75.32 31 GLU A N 15
ATOM 12832 C CA . GLU A 1 31 ? -2.748 1.375 5.424 1.00 14.34 31 GLU A CA 15
ATOM 12833 C C . GLU A 1 31 ? -3.434 1.551 4.063 1.00 53.13 31 GLU A C 15
ATOM 12834 O O . GLU A 1 31 ? -3.649 2.677 3.609 1.00 40.30 31 GLU A O 15
ATOM 12846 N N . PHE A 1 32 ? -3.781 0.444 3.415 1.00 75.53 32 PHE A N 15
ATOM 12847 C CA . PHE A 1 32 ? -4.463 0.500 2.119 1.00 61.33 32 PHE A CA 15
ATOM 12848 C C . PHE A 1 32 ? -5.506 -0.619 1.971 1.00 61.24 32 PHE A C 15
ATOM 12849 O O . PHE A 1 32 ? -5.305 -1.747 2.428 1.00 72.11 32 PHE A O 15
ATOM 12866 N N . LYS A 1 33 ? -6.627 -0.285 1.334 1.00 51.42 33 LYS A N 15
ATOM 12867 C CA . LYS A 1 33 ? -7.749 -1.215 1.168 1.00 50.44 33 LYS A CA 15
ATOM 12868 C C . LYS A 1 33 ? -7.670 -1.958 -0.175 1.00 23.02 33 LYS A C 15
ATOM 12869 O O . LYS A 1 33 ? -7.861 -1.362 -1.236 1.00 0.00 33 LYS A O 15
ATOM 12888 N N . GLN A 1 34 ? -7.396 -3.262 -0.119 1.00 12.10 34 GLN A N 15
ATOM 12889 C CA . GLN A 1 34 ? -7.296 -4.096 -1.327 1.00 41.01 34 GLN A CA 15
ATOM 12890 C C . GLN A 1 34 ? -8.640 -4.201 -2.076 1.00 35.41 34 GLN A C 15
ATOM 12891 O O . GLN A 1 34 ? -9.679 -3.750 -1.586 1.00 22.45 34 GLN A O 15
ATOM 12905 N N . LEU A 1 35 ? -8.600 -4.830 -3.252 1.00 3.43 35 LEU A N 15
ATOM 12906 C CA . LEU A 1 35 ? -9.774 -4.964 -4.132 1.00 33.02 35 LEU A CA 15
ATOM 12907 C C . LEU A 1 35 ? -11.030 -5.474 -3.397 1.00 74.11 35 LEU A C 15
ATOM 12908 O O . LEU A 1 35 ? -12.122 -4.924 -3.558 1.00 73.32 35 LEU A O 15
ATOM 12924 N N . ASP A 1 36 ? -10.865 -6.511 -2.578 1.00 2.41 36 ASP A N 15
ATOM 12925 C CA . ASP A 1 36 ? -11.990 -7.129 -1.855 1.00 21.42 36 ASP A CA 15
ATOM 12926 C C . ASP A 1 36 ? -12.388 -6.338 -0.593 1.00 34.41 36 ASP A C 15
ATOM 12927 O O . ASP A 1 36 ? -13.120 -6.848 0.260 1.00 11.15 36 ASP A O 15
ATOM 12936 N N . GLY A 1 37 ? -11.922 -5.098 -0.479 1.00 74.25 37 GLY A N 15
ATOM 12937 C CA . GLY A 1 37 ? -12.172 -4.310 0.726 1.00 55.32 37 GLY A CA 15
ATOM 12938 C C . GLY A 1 37 ? -11.275 -4.724 1.890 1.00 2.31 37 GLY A C 15
ATOM 12939 O O . GLY A 1 37 ? -11.472 -4.301 3.031 1.00 21.23 37 GLY A O 15
ATOM 12943 N N . LYS A 1 38 ? -10.274 -5.548 1.588 1.00 52.31 38 LYS A N 15
ATOM 12944 C CA . LYS A 1 38 ? -9.358 -6.085 2.602 1.00 34.11 38 LYS A CA 15
ATOM 12945 C C . LYS A 1 38 ? -8.260 -5.077 2.969 1.00 44.34 38 LYS A C 15
ATOM 12946 O O . LYS A 1 38 ? -7.324 -4.860 2.198 1.00 64.04 38 LYS A O 15
ATOM 12965 N N . GLN A 1 39 ? -8.376 -4.460 4.137 1.00 54.23 39 GLN A N 15
ATOM 12966 C CA . GLN A 1 39 ? -7.338 -3.550 4.623 1.00 43.14 39 GLN A CA 15
ATOM 12967 C C . GLN A 1 39 ? -6.101 -4.331 5.095 1.00 11.35 39 GLN A C 15
ATOM 12968 O O . GLN A 1 39 ? -6.201 -5.214 5.948 1.00 35.24 39 GLN A O 15
ATOM 12982 N N . THR A 1 40 ? -4.945 -4.011 4.525 1.00 43.51 40 THR A N 15
ATOM 12983 C CA . THR A 1 40 ? -3.678 -4.626 4.937 1.00 63.01 40 THR A CA 15
ATOM 12984 C C . THR A 1 40 ? -2.581 -3.566 5.081 1.00 52.04 40 THR A C 15
ATOM 12985 O O . THR A 1 40 ? -2.690 -2.466 4.531 1.00 60.41 40 THR A O 15
ATOM 12996 N N . ARG A 1 41 ? -1.523 -3.894 5.820 1.00 15.25 41 ARG A N 15
ATOM 12997 C CA . ARG A 1 41 ? -0.461 -2.926 6.123 1.00 21.32 41 ARG A CA 15
ATOM 12998 C C . ARG A 1 41 ? 0.936 -3.524 5.917 1.00 12.11 41 ARG A C 15
ATOM 12999 O O . ARG A 1 41 ? 1.174 -4.693 6.227 1.00 23.55 41 ARG A O 15
ATOM 13020 N N . ILE A 1 42 ? 1.854 -2.711 5.399 1.00 64.40 42 ILE A N 15
ATOM 13021 C CA . ILE A 1 42 ? 3.249 -3.127 5.210 1.00 34.52 42 ILE A CA 15
ATOM 13022 C C . ILE A 1 42 ? 4.204 -1.963 5.543 1.00 13.44 42 ILE A C 15
ATOM 13023 O O . ILE A 1 42 ? 3.824 -0.795 5.437 1.00 43.23 42 ILE A O 15
ATOM 13039 N N . ASN A 1 43 ? 5.432 -2.281 5.960 1.00 35.05 43 ASN A N 15
ATOM 13040 C CA . ASN A 1 43 ? 6.371 -1.265 6.463 1.00 53.54 43 ASN A CA 15
ATOM 13041 C C . ASN A 1 43 ? 6.774 -0.237 5.383 1.00 3.22 43 ASN A C 15
ATOM 13042 O O . ASN A 1 43 ? 6.773 -0.532 4.184 1.00 65.12 43 ASN A O 15
ATOM 13053 N N . LYS A 1 44 ? 7.145 0.964 5.831 1.00 13.23 44 LYS A N 15
ATOM 13054 C CA . LYS A 1 44 ? 7.455 2.088 4.932 1.00 11.01 44 LYS A CA 15
ATOM 13055 C C . LYS A 1 44 ? 8.715 1.858 4.073 1.00 72.42 44 LYS A C 15
ATOM 13056 O O . LYS A 1 44 ? 8.952 2.587 3.107 1.00 34.11 44 LYS A O 15
ATOM 13075 N N . ASP A 1 45 ? 9.535 0.870 4.427 1.00 74.22 45 ASP A N 15
ATOM 13076 C CA . ASP A 1 45 ? 10.753 0.575 3.661 1.00 34.13 45 ASP A CA 15
ATOM 13077 C C . ASP A 1 45 ? 10.462 -0.355 2.471 1.00 43.13 45 ASP A C 15
ATOM 13078 O O . ASP A 1 45 ? 11.314 -0.558 1.599 1.00 54.40 45 ASP A O 15
ATOM 13087 N N . GLN A 1 46 ? 9.258 -0.922 2.445 1.00 22.11 46 GLN A N 15
ATOM 13088 C CA . GLN A 1 46 ? 8.863 -1.845 1.379 1.00 63.22 46 GLN A CA 15
ATOM 13089 C C . GLN A 1 46 ? 8.201 -1.120 0.200 1.00 40.35 46 GLN A C 15
ATOM 13090 O O . GLN A 1 46 ? 8.260 -1.594 -0.930 1.00 3.24 46 GLN A O 15
ATOM 13104 N N . VAL A 1 47 ? 7.568 0.020 0.458 1.00 12.23 47 VAL A N 15
ATOM 13105 C CA . VAL A 1 47 ? 6.904 0.769 -0.612 1.00 22.13 47 VAL A CA 15
ATOM 13106 C C . VAL A 1 47 ? 7.927 1.404 -1.577 1.00 63.23 47 VAL A C 15
ATOM 13107 O O . VAL A 1 47 ? 8.673 2.316 -1.217 1.00 4.51 47 VAL A O 15
ATOM 13120 N N . ARG A 1 48 ? 7.961 0.894 -2.805 1.00 14.24 48 ARG A N 15
ATOM 13121 C CA . ARG A 1 48 ? 8.851 1.412 -3.849 1.00 63.51 48 ARG A CA 15
ATOM 13122 C C . ARG A 1 48 ? 8.240 2.643 -4.543 1.00 71.14 48 ARG A C 15
ATOM 13123 O O . ARG A 1 48 ? 8.792 3.742 -4.483 1.00 62.13 48 ARG A O 15
ATOM 13144 N N . THR A 1 49 ? 7.095 2.447 -5.203 1.00 2.21 49 THR A N 15
ATOM 13145 C CA . THR A 1 49 ? 6.418 3.526 -5.944 1.00 11.11 49 THR A CA 15
ATOM 13146 C C . THR A 1 49 ? 4.889 3.457 -5.791 1.00 33.32 49 THR A C 15
ATOM 13147 O O . THR A 1 49 ? 4.285 2.384 -5.884 1.00 74.50 49 THR A O 15
ATOM 13158 N N . VAL A 1 50 ? 4.273 4.613 -5.556 1.00 24.15 50 VAL A N 15
ATOM 13159 C CA . VAL A 1 50 ? 2.814 4.724 -5.435 1.00 42.10 50 VAL A CA 15
ATOM 13160 C C . VAL A 1 50 ? 2.195 5.348 -6.701 1.00 51.52 50 VAL A C 15
ATOM 13161 O O . VAL A 1 50 ? 2.590 6.439 -7.117 1.00 55.41 50 VAL A O 15
ATOM 13174 N N . LYS A 1 51 ? 1.236 4.647 -7.314 1.00 10.22 51 LYS A N 15
ATOM 13175 C CA . LYS A 1 51 ? 0.545 5.142 -8.522 1.00 65.22 51 LYS A CA 15
ATOM 13176 C C . LYS A 1 51 ? -0.947 4.767 -8.514 1.00 63.31 51 LYS A C 15
ATOM 13177 O O . LYS A 1 51 ? -1.318 3.690 -8.052 1.00 71.10 51 LYS A O 15
ATOM 13196 N N . ASP A 1 52 ? -1.796 5.653 -9.032 1.00 53.21 52 ASP A N 15
ATOM 13197 C CA . ASP A 1 52 ? -3.231 5.362 -9.164 1.00 41.51 52 ASP A CA 15
ATOM 13198 C C . ASP A 1 52 ? -3.540 4.624 -10.481 1.00 2.42 52 ASP A C 15
ATOM 13199 O O . ASP A 1 52 ? -2.946 4.906 -11.520 1.00 44.32 52 ASP A O 15
ATOM 13208 N N . LEU A 1 53 ? -4.483 3.687 -10.429 1.00 5.52 53 LEU A N 15
ATOM 13209 C CA . LEU A 1 53 ? -4.912 2.938 -11.619 1.00 74.33 53 LEU A CA 15
ATOM 13210 C C . LEU A 1 53 ? -5.644 3.844 -12.624 1.00 72.34 53 LEU A C 15
ATOM 13211 O O . LEU A 1 53 ? -5.759 3.519 -13.807 1.00 73.01 53 LEU A O 15
ATOM 13227 N N . LEU A 1 54 ? -6.137 4.985 -12.142 1.00 24.04 54 LEU A N 15
ATOM 13228 C CA . LEU A 1 54 ? -6.821 5.961 -13.002 1.00 24.25 54 LEU A CA 15
ATOM 13229 C C . LEU A 1 54 ? -5.823 6.841 -13.774 1.00 34.13 54 LEU A C 15
ATOM 13230 O O . LEU A 1 54 ? -6.220 7.685 -14.581 1.00 52.00 54 LEU A O 15
ATOM 13246 N N . GLU A 1 55 ? -4.530 6.641 -13.518 1.00 21.42 55 GLU A N 15
ATOM 13247 C CA . GLU A 1 55 ? -3.465 7.383 -14.209 1.00 61.41 55 GLU A CA 15
ATOM 13248 C C . GLU A 1 55 ? -3.188 6.806 -15.612 1.00 31.15 55 GLU A C 15
ATOM 13249 O O . GLU A 1 55 ? -3.492 7.488 -16.615 1.00 37.77 55 GLU A O 15
ATOM 13261 N N . MET A 1 1 ? -12.533 10.469 -0.858 1.00 41.04 1 MET A N 16
ATOM 13262 C CA . MET A 1 1 ? -13.034 9.568 -1.934 1.00 62.01 1 MET A CA 16
ATOM 13263 C C . MET A 1 1 ? -12.033 8.440 -2.225 1.00 50.44 1 MET A C 16
ATOM 13264 O O . MET A 1 1 ? -10.825 8.617 -2.074 1.00 12.05 1 MET A O 16
ATOM 13280 N N . ALA A 1 2 ? -12.548 7.280 -2.637 1.00 24.43 2 ALA A N 16
ATOM 13281 C CA . ALA A 1 2 ? -11.701 6.129 -2.970 1.00 15.35 2 ALA A CA 16
ATOM 13282 C C . ALA A 1 2 ? -11.113 6.256 -4.384 1.00 2.20 2 ALA A C 16
ATOM 13283 O O . ALA A 1 2 ? -11.629 7.000 -5.223 1.00 62.45 2 ALA A O 16
ATOM 13290 N N . SER A 1 3 ? -10.042 5.517 -4.647 1.00 25.03 3 SER A N 16
ATOM 13291 C CA . SER A 1 3 ? -9.327 5.611 -5.927 1.00 52.30 3 SER A CA 16
ATOM 13292 C C . SER A 1 3 ? -8.442 4.380 -6.154 1.00 34.44 3 SER A C 16
ATOM 13293 O O . SER A 1 3 ? -7.525 4.126 -5.371 1.00 15.34 3 SER A O 16
ATOM 13301 N N . PRO A 1 4 ? -8.699 3.594 -7.223 1.00 63.44 4 PRO A N 16
ATOM 13302 C CA . PRO A 1 4 ? -7.869 2.422 -7.557 1.00 52.34 4 PRO A CA 16
ATOM 13303 C C . PRO A 1 4 ? -6.377 2.789 -7.658 1.00 1.13 4 PRO A C 16
ATOM 13304 O O . PRO A 1 4 ? -5.973 3.579 -8.515 1.00 25.31 4 PRO A O 16
ATOM 13315 N N . THR A 1 5 ? -5.567 2.217 -6.771 1.00 4.01 5 THR A N 16
ATOM 13316 C CA . THR A 1 5 ? -4.144 2.568 -6.667 1.00 60.54 5 THR A CA 16
ATOM 13317 C C . THR A 1 5 ? -3.268 1.311 -6.603 1.00 62.35 5 THR A C 16
ATOM 13318 O O . THR A 1 5 ? -3.638 0.320 -5.972 1.00 54.05 5 THR A O 16
ATOM 13329 N N . VAL A 1 6 ? -2.111 1.349 -7.260 1.00 13.20 6 VAL A N 16
ATOM 13330 C CA . VAL A 1 6 ? -1.182 0.216 -7.241 1.00 32.52 6 VAL A CA 16
ATOM 13331 C C . VAL A 1 6 ? 0.037 0.503 -6.350 1.00 40.23 6 VAL A C 16
ATOM 13332 O O . VAL A 1 6 ? 0.808 1.440 -6.590 1.00 23.12 6 VAL A O 16
ATOM 13345 N N . ILE A 1 7 ? 0.194 -0.298 -5.303 1.00 72.10 7 ILE A N 16
ATOM 13346 C CA . ILE A 1 7 ? 1.354 -0.195 -4.421 1.00 10.43 7 ILE A CA 16
ATOM 13347 C C . ILE A 1 7 ? 2.460 -1.152 -4.875 1.00 15.24 7 ILE A C 16
ATOM 13348 O O . ILE A 1 7 ? 2.374 -2.366 -4.682 1.00 14.24 7 ILE A O 16
ATOM 13364 N N . THR A 1 8 ? 3.491 -0.595 -5.496 1.00 15.32 8 THR A N 16
ATOM 13365 C CA . THR A 1 8 ? 4.625 -1.387 -5.976 1.00 14.10 8 THR A CA 16
ATOM 13366 C C . THR A 1 8 ? 5.655 -1.589 -4.863 1.00 32.42 8 THR A C 16
ATOM 13367 O O . THR A 1 8 ? 6.203 -0.621 -4.345 1.00 34.41 8 THR A O 16
ATOM 13378 N N . LEU A 1 9 ? 5.909 -2.842 -4.496 1.00 51.24 9 LEU A N 16
ATOM 13379 C CA . LEU A 1 9 ? 6.914 -3.164 -3.474 1.00 3.23 9 LEU A CA 16
ATOM 13380 C C . LEU A 1 9 ? 8.329 -3.190 -4.074 1.00 11.04 9 LEU A C 16
ATOM 13381 O O . LEU A 1 9 ? 8.500 -3.388 -5.280 1.00 32.31 9 LEU A O 16
ATOM 13397 N N . ASN A 1 10 ? 9.338 -3.000 -3.224 1.00 62.41 10 ASN A N 16
ATOM 13398 C CA . ASN A 1 10 ? 10.733 -2.878 -3.670 1.00 54.12 10 ASN A CA 16
ATOM 13399 C C . ASN A 1 10 ? 11.215 -4.140 -4.406 1.00 33.44 10 ASN A C 16
ATOM 13400 O O . ASN A 1 10 ? 11.970 -4.050 -5.374 1.00 63.21 10 ASN A O 16
ATOM 13411 N N . ASP A 1 11 ? 10.766 -5.307 -3.956 1.00 3.25 11 ASP A N 16
ATOM 13412 C CA . ASP A 1 11 ? 11.135 -6.574 -4.600 1.00 1.21 11 ASP A CA 16
ATOM 13413 C C . ASP A 1 11 ? 10.421 -6.776 -5.952 1.00 2.34 11 ASP A C 16
ATOM 13414 O O . ASP A 1 11 ? 10.737 -7.711 -6.693 1.00 11.00 11 ASP A O 16
ATOM 13423 N N . GLY A 1 12 ? 9.463 -5.903 -6.273 1.00 23.22 12 GLY A N 16
ATOM 13424 C CA . GLY A 1 12 ? 8.805 -5.960 -7.576 1.00 45.13 12 GLY A CA 16
ATOM 13425 C C . GLY A 1 12 ? 7.291 -6.174 -7.518 1.00 22.40 12 GLY A C 16
ATOM 13426 O O . GLY A 1 12 ? 6.565 -5.665 -8.377 1.00 72.24 12 GLY A O 16
ATOM 13430 N N . ARG A 1 13 ? 6.808 -6.923 -6.523 1.00 43.13 13 ARG A N 16
ATOM 13431 C CA . ARG A 1 13 ? 5.373 -7.251 -6.428 1.00 65.03 13 ARG A CA 16
ATOM 13432 C C . ARG A 1 13 ? 4.481 -5.997 -6.455 1.00 10.30 13 ARG A C 16
ATOM 13433 O O . ARG A 1 13 ? 4.754 -5.010 -5.775 1.00 72.01 13 ARG A O 16
ATOM 13454 N N . GLU A 1 14 ? 3.408 -6.054 -7.240 1.00 73.45 14 GLU A N 16
ATOM 13455 C CA . GLU A 1 14 ? 2.433 -4.962 -7.312 1.00 75.24 14 GLU A CA 16
ATOM 13456 C C . GLU A 1 14 ? 1.146 -5.339 -6.559 1.00 21.32 14 GLU A C 16
ATOM 13457 O O . GLU A 1 14 ? 0.592 -6.421 -6.759 1.00 20.43 14 GLU A O 16
ATOM 13469 N N . ILE A 1 15 ? 0.685 -4.453 -5.682 1.00 71.31 15 ILE A N 16
ATOM 13470 C CA . ILE A 1 15 ? -0.540 -4.692 -4.906 1.00 13.42 15 ILE A CA 16
ATOM 13471 C C . ILE A 1 15 ? -1.671 -3.743 -5.343 1.00 43.15 15 ILE A C 16
ATOM 13472 O O . ILE A 1 15 ? -1.478 -2.531 -5.432 1.00 43.31 15 ILE A O 16
ATOM 13488 N N . GLN A 1 16 ? -2.850 -4.303 -5.604 1.00 3.52 16 GLN A N 16
ATOM 13489 C CA . GLN A 1 16 ? -4.003 -3.520 -6.069 1.00 52.00 16 GLN A CA 16
ATOM 13490 C C . GLN A 1 16 ? -4.945 -3.136 -4.911 1.00 23.11 16 GLN A C 16
ATOM 13491 O O . GLN A 1 16 ? -5.512 -4.001 -4.238 1.00 5.03 16 GLN A O 16
ATOM 13505 N N . ALA A 1 17 ? -5.117 -1.832 -4.696 1.00 1.53 17 ALA A N 16
ATOM 13506 C CA . ALA A 1 17 ? -6.003 -1.318 -3.644 1.00 54.12 17 ALA A CA 16
ATOM 13507 C C . ALA A 1 17 ? -7.100 -0.409 -4.225 1.00 43.30 17 ALA A C 16
ATOM 13508 O O . ALA A 1 17 ? -6.918 0.211 -5.273 1.00 43.35 17 ALA A O 16
ATOM 13515 N N . VAL A 1 18 ? -8.238 -0.332 -3.534 1.00 33.11 18 VAL A N 16
ATOM 13516 C CA . VAL A 1 18 ? -9.362 0.505 -3.973 1.00 22.35 18 VAL A CA 16
ATOM 13517 C C . VAL A 1 18 ? -9.224 1.956 -3.472 1.00 62.05 18 VAL A C 16
ATOM 13518 O O . VAL A 1 18 ? -9.970 2.844 -3.893 1.00 22.23 18 VAL A O 16
ATOM 13531 N N . ASP A 1 19 ? -8.272 2.187 -2.566 1.00 33.03 19 ASP A N 16
ATOM 13532 C CA . ASP A 1 19 ? -7.978 3.536 -2.066 1.00 40.53 19 ASP A CA 16
ATOM 13533 C C . ASP A 1 19 ? -6.468 3.732 -1.816 1.00 64.32 19 ASP A C 16
ATOM 13534 O O . ASP A 1 19 ? -5.696 2.771 -1.809 1.00 11.51 19 ASP A O 16
ATOM 13543 N N . THR A 1 20 ? -6.055 4.985 -1.630 1.00 55.22 20 THR A N 16
ATOM 13544 C CA . THR A 1 20 ? -4.637 5.324 -1.442 1.00 33.20 20 THR A CA 16
ATOM 13545 C C . THR A 1 20 ? -4.169 5.081 0.001 1.00 23.22 20 THR A C 16
ATOM 13546 O O . THR A 1 20 ? -4.874 5.418 0.955 1.00 34.51 20 THR A O 16
ATOM 13557 N N . PRO A 1 21 ? -2.956 4.517 0.178 1.00 11.54 21 PRO A N 16
ATOM 13558 C CA . PRO A 1 21 ? -2.438 4.145 1.507 1.00 61.11 21 PRO A CA 16
ATOM 13559 C C . PRO A 1 21 ? -2.045 5.351 2.386 1.00 65.21 21 PRO A C 16
ATOM 13560 O O . PRO A 1 21 ? -1.253 6.202 1.980 1.00 25.01 21 PRO A O 16
ATOM 13571 N N . LYS A 1 22 ? -2.596 5.405 3.601 1.00 51.51 22 LYS A N 16
ATOM 13572 C CA . LYS A 1 22 ? -2.245 6.451 4.571 1.00 41.42 22 LYS A CA 16
ATOM 13573 C C . LYS A 1 22 ? -1.007 6.035 5.379 1.00 23.14 22 LYS A C 16
ATOM 13574 O O . LYS A 1 22 ? -0.871 4.870 5.744 1.00 75.14 22 LYS A O 16
ATOM 13593 N N . TYR A 1 23 ? -0.113 6.978 5.669 1.00 65.40 23 TYR A N 16
ATOM 13594 C CA . TYR A 1 23 ? 1.098 6.672 6.446 1.00 11.42 23 TYR A CA 16
ATOM 13595 C C . TYR A 1 23 ? 0.947 7.057 7.930 1.00 74.12 23 TYR A C 16
ATOM 13596 O O . TYR A 1 23 ? 0.548 8.177 8.261 1.00 61.32 23 TYR A O 16
ATOM 13614 N N . ASP A 1 24 ? 1.273 6.115 8.813 1.00 70.11 24 ASP A N 16
ATOM 13615 C CA . ASP A 1 24 ? 1.312 6.368 10.258 1.00 60.41 24 ASP A CA 16
ATOM 13616 C C . ASP A 1 24 ? 2.768 6.368 10.756 1.00 53.21 24 ASP A C 16
ATOM 13617 O O . ASP A 1 24 ? 3.423 5.328 10.758 1.00 51.13 24 ASP A O 16
ATOM 13626 N N . GLU A 1 25 ? 3.273 7.530 11.174 1.00 15.10 25 GLU A N 16
ATOM 13627 C CA . GLU A 1 25 ? 4.683 7.662 11.577 1.00 13.53 25 GLU A CA 16
ATOM 13628 C C . GLU A 1 25 ? 5.032 6.792 12.798 1.00 15.15 25 GLU A C 16
ATOM 13629 O O . GLU A 1 25 ? 6.142 6.257 12.893 1.00 4.30 25 GLU A O 16
ATOM 13641 N N . GLU A 1 26 ? 4.084 6.651 13.724 1.00 50.23 26 GLU A N 16
ATOM 13642 C CA . GLU A 1 26 ? 4.316 5.902 14.967 1.00 1.24 26 GLU A CA 16
ATOM 13643 C C . GLU A 1 26 ? 4.565 4.410 14.697 1.00 13.14 26 GLU A C 16
ATOM 13644 O O . GLU A 1 26 ? 5.558 3.840 15.154 1.00 45.14 26 GLU A O 16
ATOM 13656 N N . SER A 1 27 ? 3.654 3.785 13.957 1.00 14.40 27 SER A N 16
ATOM 13657 C CA . SER A 1 27 ? 3.741 2.347 13.650 1.00 1.13 27 SER A CA 16
ATOM 13658 C C . SER A 1 27 ? 4.618 2.080 12.417 1.00 24.32 27 SER A C 16
ATOM 13659 O O . SER A 1 27 ? 5.202 1.006 12.277 1.00 15.03 27 SER A O 16
ATOM 13667 N N . GLY A 1 28 ? 4.696 3.062 11.521 1.00 63.33 28 GLY A N 16
ATOM 13668 C CA . GLY A 1 28 ? 5.504 2.926 10.310 1.00 42.22 28 GLY A CA 16
ATOM 13669 C C . GLY A 1 28 ? 4.800 2.182 9.176 1.00 22.24 28 GLY A C 16
ATOM 13670 O O . GLY A 1 28 ? 5.416 1.867 8.156 1.00 52.23 28 GLY A O 16
ATOM 13674 N N . PHE A 1 29 ? 3.506 1.915 9.345 1.00 34.25 29 PHE A N 16
ATOM 13675 C CA . PHE A 1 29 ? 2.737 1.149 8.356 1.00 5.15 29 PHE A CA 16
ATOM 13676 C C . PHE A 1 29 ? 1.846 2.054 7.488 1.00 53.55 29 PHE A C 16
ATOM 13677 O O . PHE A 1 29 ? 1.475 3.161 7.889 1.00 73.42 29 PHE A O 16
ATOM 13694 N N . TYR A 1 30 ? 1.511 1.561 6.297 1.00 10.24 30 TYR A N 16
ATOM 13695 C CA . TYR A 1 30 ? 0.540 2.213 5.415 1.00 52.02 30 TYR A CA 16
ATOM 13696 C C . TYR A 1 30 ? -0.817 1.501 5.486 1.00 2.25 30 TYR A C 16
ATOM 13697 O O . TYR A 1 30 ? -0.878 0.272 5.451 1.00 5.01 30 TYR A O 16
ATOM 13715 N N . GLU A 1 31 ? -1.898 2.273 5.576 1.00 64.14 31 GLU A N 16
ATOM 13716 C CA . GLU A 1 31 ? -3.255 1.712 5.626 1.00 2.14 31 GLU A CA 16
ATOM 13717 C C . GLU A 1 31 ? -3.918 1.767 4.244 1.00 71.24 31 GLU A C 16
ATOM 13718 O O . GLU A 1 31 ? -4.134 2.850 3.698 1.00 22.31 31 GLU A O 16
ATOM 13730 N N . PHE A 1 32 ? -4.268 0.607 3.696 1.00 13.23 32 PHE A N 16
ATOM 13731 C CA . PHE A 1 32 ? -4.926 0.543 2.386 1.00 11.24 32 PHE A CA 16
ATOM 13732 C C . PHE A 1 32 ? -5.900 -0.640 2.299 1.00 4.44 32 PHE A C 16
ATOM 13733 O O . PHE A 1 32 ? -5.725 -1.662 2.969 1.00 73.02 32 PHE A O 16
ATOM 13750 N N . LYS A 1 33 ? -6.923 -0.495 1.468 1.00 34.12 33 LYS A N 16
ATOM 13751 C CA . LYS A 1 33 ? -7.954 -1.522 1.309 1.00 71.24 33 LYS A CA 16
ATOM 13752 C C . LYS A 1 33 ? -7.806 -2.252 -0.035 1.00 1.31 33 LYS A C 16
ATOM 13753 O O . LYS A 1 33 ? -7.999 -1.662 -1.096 1.00 11.21 33 LYS A O 16
ATOM 13772 N N . GLN A 1 34 ? -7.451 -3.535 0.014 1.00 53.32 34 GLN A N 16
ATOM 13773 C CA . GLN A 1 34 ? -7.283 -4.342 -1.205 1.00 62.41 34 GLN A CA 16
ATOM 13774 C C . GLN A 1 34 ? -8.613 -4.516 -1.964 1.00 74.20 34 GLN A C 16
ATOM 13775 O O . GLN A 1 34 ? -9.687 -4.275 -1.415 1.00 11.31 34 GLN A O 16
ATOM 13789 N N . LEU A 1 35 ? -8.531 -4.954 -3.226 1.00 44.15 35 LEU A N 16
ATOM 13790 C CA . LEU A 1 35 ? -9.720 -5.099 -4.096 1.00 61.21 35 LEU A CA 16
ATOM 13791 C C . LEU A 1 35 ? -10.838 -5.955 -3.467 1.00 33.15 35 LEU A C 16
ATOM 13792 O O . LEU A 1 35 ? -12.020 -5.760 -3.759 1.00 45.25 35 LEU A O 16
ATOM 13808 N N . ASP A 1 36 ? -10.463 -6.910 -2.620 1.00 53.31 36 ASP A N 16
ATOM 13809 C CA . ASP A 1 36 ? -11.435 -7.801 -1.969 1.00 44.23 36 ASP A CA 16
ATOM 13810 C C . ASP A 1 36 ? -12.161 -7.097 -0.799 1.00 33.34 36 ASP A C 16
ATOM 13811 O O . ASP A 1 36 ? -13.166 -7.592 -0.289 1.00 12.24 36 ASP A O 16
ATOM 13820 N N . GLY A 1 37 ? -11.659 -5.928 -0.403 1.00 34.31 37 GLY A N 16
ATOM 13821 C CA . GLY A 1 37 ? -12.180 -5.231 0.771 1.00 51.22 37 GLY A CA 16
ATOM 13822 C C . GLY A 1 37 ? -11.260 -5.371 1.982 1.00 53.31 37 GLY A C 16
ATOM 13823 O O . GLY A 1 37 ? -11.480 -4.748 3.023 1.00 25.34 37 GLY A O 16
ATOM 13827 N N . LYS A 1 38 ? -10.222 -6.192 1.829 1.00 1.54 38 LYS A N 16
ATOM 13828 C CA . LYS A 1 38 ? -9.262 -6.472 2.902 1.00 32.11 38 LYS A CA 16
ATOM 13829 C C . LYS A 1 38 ? -8.373 -5.254 3.203 1.00 24.01 38 LYS A C 16
ATOM 13830 O O . LYS A 1 38 ? -7.426 -4.968 2.466 1.00 24.30 38 LYS A O 16
ATOM 13849 N N . GLN A 1 39 ? -8.685 -4.534 4.276 1.00 4.43 39 GLN A N 16
ATOM 13850 C CA . GLN A 1 39 ? -7.872 -3.390 4.701 1.00 54.00 39 GLN A CA 16
ATOM 13851 C C . GLN A 1 39 ? -6.658 -3.869 5.515 1.00 41.41 39 GLN A C 16
ATOM 13852 O O . GLN A 1 39 ? -6.798 -4.300 6.661 1.00 51.44 39 GLN A O 16
ATOM 13866 N N . THR A 1 40 ? -5.471 -3.799 4.917 1.00 32.52 40 THR A N 16
ATOM 13867 C CA . THR A 1 40 ? -4.247 -4.297 5.563 1.00 74.42 40 THR A CA 16
ATOM 13868 C C . THR A 1 40 ? -3.172 -3.209 5.663 1.00 22.25 40 THR A C 16
ATOM 13869 O O . THR A 1 40 ? -3.259 -2.166 5.009 1.00 10.43 40 THR A O 16
ATOM 13880 N N . ARG A 1 41 ? -2.161 -3.463 6.491 1.00 43.04 41 ARG A N 16
ATOM 13881 C CA . ARG A 1 41 ? -1.095 -2.491 6.755 1.00 42.13 41 ARG A CA 16
ATOM 13882 C C . ARG A 1 41 ? 0.301 -3.082 6.466 1.00 72.33 41 ARG A C 16
ATOM 13883 O O . ARG A 1 41 ? 0.616 -4.198 6.892 1.00 11.11 41 ARG A O 16
ATOM 13904 N N . ILE A 1 42 ? 1.133 -2.333 5.739 1.00 23.13 42 ILE A N 16
ATOM 13905 C CA . ILE A 1 42 ? 2.495 -2.780 5.397 1.00 0.21 42 ILE A CA 16
ATOM 13906 C C . ILE A 1 42 ? 3.536 -1.685 5.707 1.00 61.21 42 ILE A C 16
ATOM 13907 O O . ILE A 1 42 ? 3.247 -0.495 5.596 1.00 15.22 42 ILE A O 16
ATOM 13923 N N . ASN A 1 43 ? 4.741 -2.093 6.108 1.00 51.25 43 ASN A N 16
ATOM 13924 C CA . ASN A 1 43 ? 5.774 -1.144 6.559 1.00 23.11 43 ASN A CA 16
ATOM 13925 C C . ASN A 1 43 ? 6.367 -0.318 5.398 1.00 73.24 43 ASN A C 16
ATOM 13926 O O . ASN A 1 43 ? 6.412 -0.769 4.251 1.00 54.22 43 ASN A O 16
ATOM 13937 N N . LYS A 1 44 ? 6.835 0.888 5.725 1.00 11.52 44 LYS A N 16
ATOM 13938 C CA . LYS A 1 44 ? 7.374 1.834 4.735 1.00 0.34 44 LYS A CA 16
ATOM 13939 C C . LYS A 1 44 ? 8.560 1.268 3.924 1.00 53.54 44 LYS A C 16
ATOM 13940 O O . LYS A 1 44 ? 8.742 1.620 2.761 1.00 33.11 44 LYS A O 16
ATOM 13959 N N . ASP A 1 45 ? 9.362 0.395 4.528 1.00 32.22 45 ASP A N 16
ATOM 13960 C CA . ASP A 1 45 ? 10.574 -0.111 3.864 1.00 30.31 45 ASP A CA 16
ATOM 13961 C C . ASP A 1 45 ? 10.250 -1.031 2.672 1.00 54.24 45 ASP A C 16
ATOM 13962 O O . ASP A 1 45 ? 11.134 -1.370 1.878 1.00 3.22 45 ASP A O 16
ATOM 13971 N N . GLN A 1 46 ? 8.987 -1.430 2.555 1.00 74.32 46 GLN A N 16
ATOM 13972 C CA . GLN A 1 46 ? 8.546 -2.316 1.475 1.00 73.22 46 GLN A CA 16
ATOM 13973 C C . GLN A 1 46 ? 8.129 -1.544 0.210 1.00 5.13 46 GLN A C 16
ATOM 13974 O O . GLN A 1 46 ? 8.231 -2.067 -0.898 1.00 23.34 46 GLN A O 16
ATOM 13988 N N . VAL A 1 47 ? 7.667 -0.302 0.366 1.00 33.24 47 VAL A N 16
ATOM 13989 C CA . VAL A 1 47 ? 7.109 0.447 -0.768 1.00 24.54 47 VAL A CA 16
ATOM 13990 C C . VAL A 1 47 ? 8.197 1.005 -1.710 1.00 25.30 47 VAL A C 16
ATOM 13991 O O . VAL A 1 47 ? 9.064 1.786 -1.311 1.00 40.44 47 VAL A O 16
ATOM 14004 N N . ARG A 1 48 ? 8.151 0.552 -2.960 1.00 25.24 48 ARG A N 16
ATOM 14005 C CA . ARG A 1 48 ? 9.040 1.035 -4.023 1.00 74.43 48 ARG A CA 16
ATOM 14006 C C . ARG A 1 48 ? 8.520 2.351 -4.623 1.00 44.05 48 ARG A C 16
ATOM 14007 O O . ARG A 1 48 ? 9.215 3.369 -4.623 1.00 74.03 48 ARG A O 16
ATOM 14028 N N . THR A 1 49 ? 7.291 2.307 -5.149 1.00 14.02 49 THR A N 16
ATOM 14029 C CA . THR A 1 49 ? 6.653 3.472 -5.791 1.00 65.23 49 THR A CA 16
ATOM 14030 C C . THR A 1 49 ? 5.129 3.450 -5.593 1.00 22.02 49 THR A C 16
ATOM 14031 O O . THR A 1 49 ? 4.486 2.413 -5.781 1.00 52.21 49 THR A O 16
ATOM 14042 N N . VAL A 1 50 ? 4.554 4.595 -5.229 1.00 24.31 50 VAL A N 16
ATOM 14043 C CA . VAL A 1 50 ? 3.097 4.721 -5.075 1.00 41.03 50 VAL A CA 16
ATOM 14044 C C . VAL A 1 50 ? 2.477 5.449 -6.279 1.00 15.31 50 VAL A C 16
ATOM 14045 O O . VAL A 1 50 ? 2.695 6.647 -6.474 1.00 35.53 50 VAL A O 16
ATOM 14058 N N . LYS A 1 51 ? 1.707 4.718 -7.085 1.00 10.42 51 LYS A N 16
ATOM 14059 C CA . LYS A 1 51 ? 1.059 5.290 -8.276 1.00 40.52 51 LYS A CA 16
ATOM 14060 C C . LYS A 1 51 ? -0.418 4.883 -8.371 1.00 14.42 51 LYS A C 16
ATOM 14061 O O . LYS A 1 51 ? -0.787 3.753 -8.050 1.00 31.25 51 LYS A O 16
ATOM 14080 N N . ASP A 1 52 ? -1.259 5.816 -8.815 1.00 25.24 52 ASP A N 16
ATOM 14081 C CA . ASP A 1 52 ? -2.672 5.521 -9.061 1.00 72.31 52 ASP A CA 16
ATOM 14082 C C . ASP A 1 52 ? -2.828 4.648 -10.316 1.00 54.13 52 ASP A C 16
ATOM 14083 O O . ASP A 1 52 ? -1.958 4.627 -11.183 1.00 1.52 52 ASP A O 16
ATOM 14092 N N . LEU A 1 53 ? -3.935 3.923 -10.409 1.00 20.54 53 LEU A N 16
ATOM 14093 C CA . LEU A 1 53 ? -4.259 3.169 -11.625 1.00 34.12 53 LEU A CA 16
ATOM 14094 C C . LEU A 1 53 ? -4.989 4.060 -12.638 1.00 44.42 53 LEU A C 16
ATOM 14095 O O . LEU A 1 53 ? -5.237 3.663 -13.773 1.00 61.22 53 LEU A O 16
ATOM 14111 N N . LEU A 1 54 ? -5.316 5.276 -12.213 1.00 50.23 54 LEU A N 16
ATOM 14112 C CA . LEU A 1 54 ? -6.003 6.249 -13.068 1.00 21.53 54 LEU A CA 16
ATOM 14113 C C . LEU A 1 54 ? -5.050 7.369 -13.523 1.00 25.02 54 LEU A C 16
ATOM 14114 O O . LEU A 1 54 ? -5.422 8.544 -13.539 1.00 65.25 54 LEU A O 16
ATOM 14130 N N . GLU A 1 55 ? -3.820 7.005 -13.895 1.00 64.31 55 GLU A N 16
ATOM 14131 C CA . GLU A 1 55 ? -2.831 7.990 -14.366 1.00 10.23 55 GLU A CA 16
ATOM 14132 C C . GLU A 1 55 ? -3.134 8.451 -15.808 1.00 41.54 55 GLU A C 16
ATOM 14133 O O . GLU A 1 55 ? -3.958 9.376 -15.977 1.00 36.75 55 GLU A O 16
ATOM 14145 N N . MET A 1 1 ? -11.907 10.982 -1.380 1.00 31.52 1 MET A N 17
ATOM 14146 C CA . MET A 1 1 ? -12.343 10.223 -2.588 1.00 31.11 1 MET A CA 17
ATOM 14147 C C . MET A 1 1 ? -11.494 8.956 -2.772 1.00 75.12 1 MET A C 17
ATOM 14148 O O . MET A 1 1 ? -10.289 9.042 -3.016 1.00 5.41 1 MET A O 17
ATOM 14164 N N . ALA A 1 2 ? -12.122 7.785 -2.648 1.00 11.12 2 ALA A N 17
ATOM 14165 C CA . ALA A 1 2 ? -11.422 6.508 -2.828 1.00 45.30 2 ALA A CA 17
ATOM 14166 C C . ALA A 1 2 ? -10.992 6.306 -4.288 1.00 1.01 2 ALA A C 17
ATOM 14167 O O . ALA A 1 2 ? -11.809 5.978 -5.150 1.00 43.35 2 ALA A O 17
ATOM 14174 N N . SER A 1 3 ? -9.710 6.534 -4.559 1.00 62.33 3 SER A N 17
ATOM 14175 C CA . SER A 1 3 ? -9.152 6.357 -5.902 1.00 2.44 3 SER A CA 17
ATOM 14176 C C . SER A 1 3 ? -8.294 5.088 -5.973 1.00 3.11 3 SER A C 17
ATOM 14177 O O . SER A 1 3 ? -7.300 4.964 -5.252 1.00 43.32 3 SER A O 17
ATOM 14185 N N . PRO A 1 4 ? -8.662 4.126 -6.847 1.00 52.44 4 PRO A N 17
ATOM 14186 C CA . PRO A 1 4 ? -7.927 2.857 -6.997 1.00 61.13 4 PRO A CA 17
ATOM 14187 C C . PRO A 1 4 ? -6.415 3.075 -7.179 1.00 20.34 4 PRO A C 17
ATOM 14188 O O . PRO A 1 4 ? -5.983 3.743 -8.119 1.00 44.25 4 PRO A O 17
ATOM 14199 N N . THR A 1 5 ? -5.622 2.510 -6.273 1.00 52.32 5 THR A N 17
ATOM 14200 C CA . THR A 1 5 ? -4.167 2.732 -6.252 1.00 65.51 5 THR A CA 17
ATOM 14201 C C . THR A 1 5 ? -3.387 1.409 -6.279 1.00 32.42 5 THR A C 17
ATOM 14202 O O . THR A 1 5 ? -3.694 0.489 -5.526 1.00 71.52 5 THR A O 17
ATOM 14213 N N . VAL A 1 6 ? -2.372 1.319 -7.138 1.00 14.11 6 VAL A N 17
ATOM 14214 C CA . VAL A 1 6 ? -1.488 0.149 -7.157 1.00 24.13 6 VAL A CA 17
ATOM 14215 C C . VAL A 1 6 ? -0.178 0.444 -6.410 1.00 50.23 6 VAL A C 17
ATOM 14216 O O . VAL A 1 6 ? 0.521 1.420 -6.705 1.00 75.53 6 VAL A O 17
ATOM 14229 N N . ILE A 1 7 ? 0.136 -0.385 -5.424 1.00 3.33 7 ILE A N 17
ATOM 14230 C CA . ILE A 1 7 ? 1.364 -0.228 -4.645 1.00 12.13 7 ILE A CA 17
ATOM 14231 C C . ILE A 1 7 ? 2.430 -1.236 -5.091 1.00 3.43 7 ILE A C 17
ATOM 14232 O O . ILE A 1 7 ? 2.220 -2.451 -5.037 1.00 15.04 7 ILE A O 17
ATOM 14248 N N . THR A 1 8 ? 3.566 -0.720 -5.546 1.00 4.40 8 THR A N 17
ATOM 14249 C CA . THR A 1 8 ? 4.693 -1.559 -5.967 1.00 64.12 8 THR A CA 17
ATOM 14250 C C . THR A 1 8 ? 5.757 -1.637 -4.864 1.00 25.34 8 THR A C 17
ATOM 14251 O O . THR A 1 8 ? 6.328 -0.622 -4.467 1.00 71.15 8 THR A O 17
ATOM 14262 N N . LEU A 1 9 ? 6.009 -2.843 -4.367 1.00 20.30 9 LEU A N 17
ATOM 14263 C CA . LEU A 1 9 ? 7.004 -3.069 -3.310 1.00 73.34 9 LEU A CA 17
ATOM 14264 C C . LEU A 1 9 ? 8.423 -3.204 -3.890 1.00 21.02 9 LEU A C 17
ATOM 14265 O O . LEU A 1 9 ? 8.600 -3.349 -5.102 1.00 31.40 9 LEU A O 17
ATOM 14281 N N . ASN A 1 10 ? 9.429 -3.171 -3.015 1.00 41.10 10 ASN A N 17
ATOM 14282 C CA . ASN A 1 10 ? 10.835 -3.243 -3.438 1.00 44.12 10 ASN A CA 17
ATOM 14283 C C . ASN A 1 10 ? 11.151 -4.590 -4.118 1.00 53.40 10 ASN A C 17
ATOM 14284 O O . ASN A 1 10 ? 12.025 -4.669 -4.981 1.00 63.05 10 ASN A O 17
ATOM 14295 N N . ASP A 1 11 ? 10.425 -5.638 -3.731 1.00 23.33 11 ASP A N 17
ATOM 14296 C CA . ASP A 1 11 ? 10.552 -6.957 -4.370 1.00 44.12 11 ASP A CA 17
ATOM 14297 C C . ASP A 1 11 ? 10.141 -6.910 -5.859 1.00 61.21 11 ASP A C 17
ATOM 14298 O O . ASP A 1 11 ? 10.455 -7.816 -6.634 1.00 4.01 11 ASP A O 17
ATOM 14307 N N . GLY A 1 12 ? 9.443 -5.848 -6.252 1.00 45.41 12 GLY A N 17
ATOM 14308 C CA . GLY A 1 12 ? 8.825 -5.796 -7.573 1.00 41.42 12 GLY A CA 17
ATOM 14309 C C . GLY A 1 12 ? 7.393 -6.331 -7.548 1.00 42.44 12 GLY A C 17
ATOM 14310 O O . GLY A 1 12 ? 6.739 -6.469 -8.584 1.00 54.12 12 GLY A O 17
ATOM 14314 N N . ARG A 1 13 ? 6.923 -6.639 -6.343 1.00 3.53 13 ARG A N 17
ATOM 14315 C CA . ARG A 1 13 ? 5.570 -7.148 -6.114 1.00 62.44 13 ARG A CA 17
ATOM 14316 C C . ARG A 1 13 ? 4.531 -6.017 -6.183 1.00 33.32 13 ARG A C 17
ATOM 14317 O O . ARG A 1 13 ? 4.745 -4.939 -5.634 1.00 74.22 13 ARG A O 17
ATOM 14338 N N . GLU A 1 14 ? 3.407 -6.261 -6.853 1.00 2.12 14 GLU A N 17
ATOM 14339 C CA . GLU A 1 14 ? 2.359 -5.240 -6.998 1.00 54.44 14 GLU A CA 17
ATOM 14340 C C . GLU A 1 14 ? 1.045 -5.675 -6.335 1.00 22.14 14 GLU A C 17
ATOM 14341 O O . GLU A 1 14 ? 0.555 -6.782 -6.564 1.00 11.20 14 GLU A O 17
ATOM 14353 N N . ILE A 1 15 ? 0.482 -4.790 -5.514 1.00 20.21 15 ILE A N 17
ATOM 14354 C CA . ILE A 1 15 ? -0.815 -5.029 -4.869 1.00 11.22 15 ILE A CA 17
ATOM 14355 C C . ILE A 1 15 ? -1.812 -3.913 -5.227 1.00 52.22 15 ILE A C 17
ATOM 14356 O O . ILE A 1 15 ? -1.490 -2.728 -5.122 1.00 35.30 15 ILE A O 17
ATOM 14372 N N . GLN A 1 16 ? -3.014 -4.293 -5.658 1.00 12.30 16 GLN A N 17
ATOM 14373 C CA . GLN A 1 16 ? -4.030 -3.314 -6.073 1.00 44.34 16 GLN A CA 17
ATOM 14374 C C . GLN A 1 16 ? -5.001 -2.967 -4.927 1.00 32.24 16 GLN A C 17
ATOM 14375 O O . GLN A 1 16 ? -5.591 -3.850 -4.304 1.00 74.11 16 GLN A O 17
ATOM 14389 N N . ALA A 1 17 ? -5.163 -1.670 -4.669 1.00 24.20 17 ALA A N 17
ATOM 14390 C CA . ALA A 1 17 ? -6.048 -1.176 -3.605 1.00 72.24 17 ALA A CA 17
ATOM 14391 C C . ALA A 1 17 ? -7.129 -0.235 -4.164 1.00 25.42 17 ALA A C 17
ATOM 14392 O O . ALA A 1 17 ? -7.015 0.261 -5.288 1.00 41.22 17 ALA A O 17
ATOM 14399 N N . VAL A 1 18 ? -8.170 0.017 -3.371 1.00 72.24 18 VAL A N 17
ATOM 14400 C CA . VAL A 1 18 ? -9.291 0.871 -3.792 1.00 4.21 18 VAL A CA 17
ATOM 14401 C C . VAL A 1 18 ? -9.115 2.328 -3.335 1.00 70.33 18 VAL A C 17
ATOM 14402 O O . VAL A 1 18 ? -9.766 3.231 -3.863 1.00 71.20 18 VAL A O 17
ATOM 14415 N N . ASP A 1 19 ? -8.245 2.555 -2.351 1.00 65.42 19 ASP A N 17
ATOM 14416 C CA . ASP A 1 19 ? -8.023 3.902 -1.814 1.00 34.11 19 ASP A CA 17
ATOM 14417 C C . ASP A 1 19 ? -6.533 4.284 -1.823 1.00 4.12 19 ASP A C 17
ATOM 14418 O O . ASP A 1 19 ? -5.663 3.462 -2.121 1.00 54.24 19 ASP A O 17
ATOM 14427 N N . THR A 1 20 ? -6.256 5.545 -1.499 1.00 3.34 20 THR A N 17
ATOM 14428 C CA . THR A 1 20 ? -4.880 6.036 -1.368 1.00 1.52 20 THR A CA 17
ATOM 14429 C C . THR A 1 20 ? -4.292 5.633 -0.006 1.00 23.04 20 THR A C 17
ATOM 14430 O O . THR A 1 20 ? -4.814 6.029 1.038 1.00 14.12 20 THR A O 17
ATOM 14441 N N . PRO A 1 21 ? -3.192 4.849 -0.001 1.00 43.15 21 PRO A N 17
ATOM 14442 C CA . PRO A 1 21 ? -2.604 4.294 1.234 1.00 14.22 21 PRO A CA 17
ATOM 14443 C C . PRO A 1 21 ? -2.358 5.342 2.335 1.00 22.12 21 PRO A C 17
ATOM 14444 O O . PRO A 1 21 ? -1.818 6.424 2.083 1.00 31.25 21 PRO A O 17
ATOM 14455 N N . LYS A 1 22 ? -2.747 4.993 3.558 1.00 54.23 22 LYS A N 17
ATOM 14456 C CA . LYS A 1 22 ? -2.544 5.846 4.730 1.00 2.41 22 LYS A CA 17
ATOM 14457 C C . LYS A 1 22 ? -1.151 5.622 5.330 1.00 54.34 22 LYS A C 17
ATOM 14458 O O . LYS A 1 22 ? -0.780 4.495 5.659 1.00 41.41 22 LYS A O 17
ATOM 14477 N N . TYR A 1 23 ? -0.383 6.696 5.466 1.00 43.11 23 TYR A N 17
ATOM 14478 C CA . TYR A 1 23 ? 0.954 6.618 6.061 1.00 61.41 23 TYR A CA 17
ATOM 14479 C C . TYR A 1 23 ? 0.929 7.064 7.529 1.00 54.14 23 TYR A C 17
ATOM 14480 O O . TYR A 1 23 ? 0.764 8.248 7.829 1.00 54.51 23 TYR A O 17
ATOM 14498 N N . ASP A 1 24 ? 1.089 6.110 8.442 1.00 74.44 24 ASP A N 17
ATOM 14499 C CA . ASP A 1 24 ? 1.137 6.417 9.869 1.00 64.14 24 ASP A CA 17
ATOM 14500 C C . ASP A 1 24 ? 2.593 6.489 10.358 1.00 53.21 24 ASP A C 17
ATOM 14501 O O . ASP A 1 24 ? 3.291 5.473 10.427 1.00 0.44 24 ASP A O 17
ATOM 14510 N N . GLU A 1 25 ? 3.037 7.695 10.695 1.00 21.53 25 GLU A N 17
ATOM 14511 C CA . GLU A 1 25 ? 4.415 7.932 11.130 1.00 4.33 25 GLU A CA 17
ATOM 14512 C C . GLU A 1 25 ? 4.730 7.222 12.453 1.00 41.13 25 GLU A C 17
ATOM 14513 O O . GLU A 1 25 ? 5.820 6.674 12.634 1.00 25.04 25 GLU A O 17
ATOM 14525 N N . GLU A 1 26 ? 3.769 7.226 13.367 1.00 34.13 26 GLU A N 17
ATOM 14526 C CA . GLU A 1 26 ? 3.973 6.663 14.704 1.00 34.41 26 GLU A CA 17
ATOM 14527 C C . GLU A 1 26 ? 4.257 5.151 14.660 1.00 54.22 26 GLU A C 17
ATOM 14528 O O . GLU A 1 26 ? 5.131 4.657 15.373 1.00 72.40 26 GLU A O 17
ATOM 14540 N N . SER A 1 27 ? 3.509 4.421 13.835 1.00 44.12 27 SER A N 17
ATOM 14541 C CA . SER A 1 27 ? 3.679 2.963 13.717 1.00 33.22 27 SER A CA 17
ATOM 14542 C C . SER A 1 27 ? 4.668 2.589 12.603 1.00 43.32 27 SER A C 17
ATOM 14543 O O . SER A 1 27 ? 5.324 1.549 12.668 1.00 54.35 27 SER A O 17
ATOM 14551 N N . GLY A 1 28 ? 4.776 3.439 11.583 1.00 61.43 28 GLY A N 17
ATOM 14552 C CA . GLY A 1 28 ? 5.697 3.175 10.480 1.00 61.15 28 GLY A CA 17
ATOM 14553 C C . GLY A 1 28 ? 5.106 2.289 9.379 1.00 60.41 28 GLY A C 17
ATOM 14554 O O . GLY A 1 28 ? 5.833 1.800 8.513 1.00 72.23 28 GLY A O 17
ATOM 14558 N N . PHE A 1 29 ? 3.790 2.071 9.417 1.00 3.52 29 PHE A N 17
ATOM 14559 C CA . PHE A 1 29 ? 3.117 1.188 8.448 1.00 3.34 29 PHE A CA 17
ATOM 14560 C C . PHE A 1 29 ? 2.245 1.969 7.447 1.00 43.43 29 PHE A C 17
ATOM 14561 O O . PHE A 1 29 ? 1.788 3.081 7.724 1.00 13.24 29 PHE A O 17
ATOM 14578 N N . TYR A 1 30 ? 2.031 1.366 6.277 1.00 64.51 30 TYR A N 17
ATOM 14579 C CA . TYR A 1 30 ? 1.063 1.863 5.292 1.00 71.23 30 TYR A CA 17
ATOM 14580 C C . TYR A 1 30 ? -0.228 1.033 5.347 1.00 52.24 30 TYR A C 17
ATOM 14581 O O . TYR A 1 30 ? -0.186 -0.200 5.315 1.00 62.41 30 TYR A O 17
ATOM 14599 N N . GLU A 1 31 ? -1.368 1.711 5.436 1.00 72.50 31 GLU A N 17
ATOM 14600 C CA . GLU A 1 31 ? -2.675 1.040 5.487 1.00 60.33 31 GLU A CA 17
ATOM 14601 C C . GLU A 1 31 ? -3.451 1.234 4.174 1.00 42.15 31 GLU A C 17
ATOM 14602 O O . GLU A 1 31 ? -3.725 2.364 3.767 1.00 34.43 31 GLU A O 17
ATOM 14614 N N . PHE A 1 32 ? -3.816 0.135 3.517 1.00 60.31 32 PHE A N 17
ATOM 14615 C CA . PHE A 1 32 ? -4.548 0.211 2.242 1.00 55.15 32 PHE A CA 17
ATOM 14616 C C . PHE A 1 32 ? -5.547 -0.946 2.093 1.00 52.14 32 PHE A C 17
ATOM 14617 O O . PHE A 1 32 ? -5.281 -2.070 2.525 1.00 13.05 32 PHE A O 17
ATOM 14634 N N . LYS A 1 33 ? -6.699 -0.663 1.485 1.00 44.11 33 LYS A N 17
ATOM 14635 C CA . LYS A 1 33 ? -7.741 -1.675 1.280 1.00 5.33 33 LYS A CA 17
ATOM 14636 C C . LYS A 1 33 ? -7.681 -2.255 -0.139 1.00 25.54 33 LYS A C 17
ATOM 14637 O O . LYS A 1 33 ? -7.915 -1.549 -1.117 1.00 44.54 33 LYS A O 17
ATOM 14656 N N . GLN A 1 34 ? -7.362 -3.543 -0.239 1.00 10.34 34 GLN A N 17
ATOM 14657 C CA . GLN A 1 34 ? -7.290 -4.237 -1.533 1.00 53.20 34 GLN A CA 17
ATOM 14658 C C . GLN A 1 34 ? -8.644 -4.218 -2.268 1.00 51.43 34 GLN A C 17
ATOM 14659 O O . GLN A 1 34 ? -9.686 -3.945 -1.666 1.00 12.51 34 GLN A O 17
ATOM 14673 N N . LEU A 1 35 ? -8.624 -4.540 -3.565 1.00 52.21 35 LEU A N 17
ATOM 14674 C CA . LEU A 1 35 ? -9.853 -4.575 -4.380 1.00 14.21 35 LEU A CA 17
ATOM 14675 C C . LEU A 1 35 ? -10.894 -5.546 -3.795 1.00 73.52 35 LEU A C 17
ATOM 14676 O O . LEU A 1 35 ? -12.098 -5.379 -3.997 1.00 64.41 35 LEU A O 17
ATOM 14692 N N . ASP A 1 36 ? -10.419 -6.556 -3.070 1.00 70.11 36 ASP A N 17
ATOM 14693 C CA . ASP A 1 36 ? -11.294 -7.547 -2.427 1.00 32.23 36 ASP A CA 17
ATOM 14694 C C . ASP A 1 36 ? -12.038 -6.972 -1.206 1.00 42.31 36 ASP A C 17
ATOM 14695 O O . ASP A 1 36 ? -12.897 -7.638 -0.625 1.00 24.13 36 ASP A O 17
ATOM 14704 N N . GLY A 1 37 ? -11.711 -5.740 -0.820 1.00 73.41 37 GLY A N 17
ATOM 14705 C CA . GLY A 1 37 ? -12.291 -5.148 0.382 1.00 73.34 37 GLY A CA 17
ATOM 14706 C C . GLY A 1 37 ? -11.534 -5.529 1.652 1.00 1.41 37 GLY A C 17
ATOM 14707 O O . GLY A 1 37 ? -12.089 -5.500 2.754 1.00 14.25 37 GLY A O 17
ATOM 14711 N N . LYS A 1 38 ? -10.260 -5.883 1.497 1.00 1.00 38 LYS A N 17
ATOM 14712 C CA . LYS A 1 38 ? -9.417 -6.293 2.627 1.00 0.22 38 LYS A CA 17
ATOM 14713 C C . LYS A 1 38 ? -8.301 -5.272 2.895 1.00 45.43 38 LYS A C 17
ATOM 14714 O O . LYS A 1 38 ? -7.388 -5.108 2.084 1.00 22.04 38 LYS A O 17
ATOM 14733 N N . GLN A 1 39 ? -8.383 -4.587 4.034 1.00 70.30 39 GLN A N 17
ATOM 14734 C CA . GLN A 1 39 ? -7.394 -3.564 4.399 1.00 43.24 39 GLN A CA 17
ATOM 14735 C C . GLN A 1 39 ? -6.226 -4.173 5.187 1.00 4.22 39 GLN A C 17
ATOM 14736 O O . GLN A 1 39 ? -6.384 -4.572 6.342 1.00 20.33 39 GLN A O 17
ATOM 14750 N N . THR A 1 40 ? -5.052 -4.234 4.562 1.00 22.42 40 THR A N 17
ATOM 14751 C CA . THR A 1 40 ? -3.866 -4.837 5.192 1.00 61.11 40 THR A CA 17
ATOM 14752 C C . THR A 1 40 ? -2.794 -3.780 5.504 1.00 43.43 40 THR A C 17
ATOM 14753 O O . THR A 1 40 ? -2.831 -2.663 4.977 1.00 43.02 40 THR A O 17
ATOM 14764 N N . ARG A 1 41 ? -1.842 -4.137 6.367 1.00 33.43 41 ARG A N 17
ATOM 14765 C CA . ARG A 1 41 ? -0.802 -3.204 6.821 1.00 32.32 41 ARG A CA 17
ATOM 14766 C C . ARG A 1 41 ? 0.607 -3.745 6.540 1.00 61.25 41 ARG A C 17
ATOM 14767 O O . ARG A 1 41 ? 0.918 -4.895 6.854 1.00 41.33 41 ARG A O 17
ATOM 14788 N N . ILE A 1 42 ? 1.458 -2.906 5.955 1.00 62.22 42 ILE A N 17
ATOM 14789 C CA . ILE A 1 42 ? 2.836 -3.293 5.627 1.00 2.01 42 ILE A CA 17
ATOM 14790 C C . ILE A 1 42 ? 3.835 -2.192 6.034 1.00 24.45 42 ILE A C 17
ATOM 14791 O O . ILE A 1 42 ? 3.481 -1.015 6.088 1.00 51.34 42 ILE A O 17
ATOM 14807 N N . ASN A 1 43 ? 5.075 -2.580 6.331 1.00 73.00 43 ASN A N 17
ATOM 14808 C CA . ASN A 1 43 ? 6.102 -1.633 6.800 1.00 23.20 43 ASN A CA 17
ATOM 14809 C C . ASN A 1 43 ? 6.495 -0.624 5.696 1.00 73.53 43 ASN A C 17
ATOM 14810 O O . ASN A 1 43 ? 6.503 -0.950 4.506 1.00 71.54 43 ASN A O 17
ATOM 14821 N N . LYS A 1 44 ? 6.835 0.600 6.109 1.00 52.31 44 LYS A N 17
ATOM 14822 C CA . LYS A 1 44 ? 7.174 1.688 5.178 1.00 61.35 44 LYS A CA 17
ATOM 14823 C C . LYS A 1 44 ? 8.454 1.411 4.371 1.00 73.51 44 LYS A C 17
ATOM 14824 O O . LYS A 1 44 ? 8.674 2.019 3.324 1.00 23.52 44 LYS A O 17
ATOM 14843 N N . ASP A 1 45 ? 9.299 0.508 4.853 1.00 3.41 45 ASP A N 17
ATOM 14844 C CA . ASP A 1 45 ? 10.574 0.219 4.186 1.00 73.31 45 ASP A CA 17
ATOM 14845 C C . ASP A 1 45 ? 10.392 -0.656 2.928 1.00 74.02 45 ASP A C 17
ATOM 14846 O O . ASP A 1 45 ? 11.329 -0.839 2.145 1.00 41.32 45 ASP A O 17
ATOM 14855 N N . GLN A 1 46 ? 9.190 -1.193 2.740 1.00 23.03 46 GLN A N 17
ATOM 14856 C CA . GLN A 1 46 ? 8.911 -2.103 1.622 1.00 73.43 46 GLN A CA 17
ATOM 14857 C C . GLN A 1 46 ? 8.407 -1.370 0.365 1.00 1.24 46 GLN A C 17
ATOM 14858 O O . GLN A 1 46 ? 8.445 -1.924 -0.733 1.00 64.33 46 GLN A O 17
ATOM 14872 N N . VAL A 1 47 ? 7.943 -0.132 0.516 1.00 2.55 47 VAL A N 17
ATOM 14873 C CA . VAL A 1 47 ? 7.325 0.594 -0.604 1.00 35.44 47 VAL A CA 17
ATOM 14874 C C . VAL A 1 47 ? 8.364 1.101 -1.629 1.00 33.53 47 VAL A C 17
ATOM 14875 O O . VAL A 1 47 ? 9.261 1.881 -1.304 1.00 11.30 47 VAL A O 17
ATOM 14888 N N . ARG A 1 48 ? 8.258 0.608 -2.862 1.00 2.41 48 ARG A N 17
ATOM 14889 C CA . ARG A 1 48 ? 9.065 1.118 -3.978 1.00 33.43 48 ARG A CA 17
ATOM 14890 C C . ARG A 1 48 ? 8.417 2.374 -4.587 1.00 14.42 48 ARG A C 17
ATOM 14891 O O . ARG A 1 48 ? 9.002 3.457 -4.592 1.00 31.40 48 ARG A O 17
ATOM 14912 N N . THR A 1 49 ? 7.200 2.201 -5.112 1.00 43.41 49 THR A N 17
ATOM 14913 C CA . THR A 1 49 ? 6.439 3.296 -5.745 1.00 63.22 49 THR A CA 17
ATOM 14914 C C . THR A 1 49 ? 4.926 3.126 -5.527 1.00 1.45 49 THR A C 17
ATOM 14915 O O . THR A 1 49 ? 4.427 2.006 -5.403 1.00 11.30 49 THR A O 17
ATOM 14926 N N . VAL A 1 50 ? 4.206 4.250 -5.482 1.00 61.31 50 VAL A N 17
ATOM 14927 C CA . VAL A 1 50 ? 2.742 4.249 -5.316 1.00 13.32 50 VAL A CA 17
ATOM 14928 C C . VAL A 1 50 ? 2.065 5.068 -6.429 1.00 13.41 50 VAL A C 17
ATOM 14929 O O . VAL A 1 50 ? 2.294 6.273 -6.548 1.00 21.14 50 VAL A O 17
ATOM 14942 N N . LYS A 1 51 ? 1.227 4.417 -7.239 1.00 43.25 51 LYS A N 17
ATOM 14943 C CA . LYS A 1 51 ? 0.587 5.088 -8.385 1.00 11.52 51 LYS A CA 17
ATOM 14944 C C . LYS A 1 51 ? -0.932 4.860 -8.422 1.00 23.44 51 LYS A C 17
ATOM 14945 O O . LYS A 1 51 ? -1.412 3.746 -8.204 1.00 71.22 51 LYS A O 17
ATOM 14964 N N . ASP A 1 52 ? -1.683 5.925 -8.701 1.00 23.21 52 ASP A N 17
ATOM 14965 C CA . ASP A 1 52 ? -3.126 5.819 -8.933 1.00 40.31 52 ASP A CA 17
ATOM 14966 C C . ASP A 1 52 ? -3.408 5.062 -10.245 1.00 12.34 52 ASP A C 17
ATOM 14967 O O . ASP A 1 52 ? -2.869 5.414 -11.295 1.00 74.25 52 ASP A O 17
ATOM 14976 N N . LEU A 1 53 ? -4.257 4.035 -10.183 1.00 0.12 53 LEU A N 17
ATOM 14977 C CA . LEU A 1 53 ? -4.640 3.263 -11.378 1.00 52.24 53 LEU A CA 17
ATOM 14978 C C . LEU A 1 53 ? -5.297 4.154 -12.447 1.00 21.52 53 LEU A C 17
ATOM 14979 O O . LEU A 1 53 ? -5.400 3.771 -13.615 1.00 75.34 53 LEU A O 17
ATOM 14995 N N . LEU A 1 54 ? -5.747 5.337 -12.034 1.00 42.15 54 LEU A N 17
ATOM 14996 C CA . LEU A 1 54 ? -6.317 6.320 -12.955 1.00 40.14 54 LEU A CA 17
ATOM 14997 C C . LEU A 1 54 ? -5.206 7.196 -13.556 1.00 32.02 54 LEU A C 17
ATOM 14998 O O . LEU A 1 54 ? -4.884 8.269 -13.033 1.00 34.44 54 LEU A O 17
ATOM 15014 N N . GLU A 1 55 ? -4.592 6.705 -14.630 1.00 64.53 55 GLU A N 17
ATOM 15015 C CA . GLU A 1 55 ? -3.483 7.408 -15.297 1.00 65.40 55 GLU A CA 17
ATOM 15016 C C . GLU A 1 55 ? -3.839 7.805 -16.747 1.00 44.12 55 GLU A C 17
ATOM 15017 O O . GLU A 1 55 ? -3.875 9.024 -17.044 1.00 38.04 55 GLU A O 17
ATOM 15029 N N . MET A 1 1 ? -15.244 8.781 -1.223 1.00 21.42 1 MET A N 18
ATOM 15030 C CA . MET A 1 1 ? -13.794 9.117 -1.254 1.00 43.21 1 MET A CA 18
ATOM 15031 C C . MET A 1 1 ? -12.938 7.849 -1.388 1.00 63.32 1 MET A C 18
ATOM 15032 O O . MET A 1 1 ? -12.403 7.332 -0.403 1.00 25.52 1 MET A O 18
ATOM 15048 N N . ALA A 1 2 ? -12.836 7.345 -2.618 1.00 13.23 2 ALA A N 18
ATOM 15049 C CA . ALA A 1 2 ? -12.046 6.144 -2.915 1.00 33.24 2 ALA A CA 18
ATOM 15050 C C . ALA A 1 2 ? -11.670 6.087 -4.404 1.00 55.44 2 ALA A C 18
ATOM 15051 O O . ALA A 1 2 ? -12.435 6.524 -5.267 1.00 43.21 2 ALA A O 18
ATOM 15058 N N . SER A 1 3 ? -10.488 5.549 -4.699 1.00 71.42 3 SER A N 18
ATOM 15059 C CA . SER A 1 3 ? -9.991 5.451 -6.082 1.00 52.41 3 SER A CA 18
ATOM 15060 C C . SER A 1 3 ? -8.952 4.326 -6.207 1.00 23.40 3 SER A C 18
ATOM 15061 O O . SER A 1 3 ? -8.141 4.129 -5.305 1.00 13.13 3 SER A O 18
ATOM 15069 N N . PRO A 1 4 ? -8.959 3.579 -7.333 1.00 12.42 4 PRO A N 18
ATOM 15070 C CA . PRO A 1 4 ? -8.042 2.436 -7.536 1.00 2.40 4 PRO A CA 18
ATOM 15071 C C . PRO A 1 4 ? -6.557 2.850 -7.569 1.00 65.51 4 PRO A C 18
ATOM 15072 O O . PRO A 1 4 ? -6.120 3.591 -8.453 1.00 25.00 4 PRO A O 18
ATOM 15083 N N . THR A 1 5 ? -5.783 2.359 -6.603 1.00 70.12 5 THR A N 18
ATOM 15084 C CA . THR A 1 5 ? -4.354 2.696 -6.494 1.00 4.12 5 THR A CA 18
ATOM 15085 C C . THR A 1 5 ? -3.497 1.436 -6.296 1.00 22.45 5 THR A C 18
ATOM 15086 O O . THR A 1 5 ? -3.826 0.574 -5.486 1.00 25.30 5 THR A O 18
ATOM 15097 N N . VAL A 1 6 ? -2.395 1.338 -7.041 1.00 62.22 6 VAL A N 18
ATOM 15098 C CA . VAL A 1 6 ? -1.503 0.172 -6.967 1.00 60.12 6 VAL A CA 18
ATOM 15099 C C . VAL A 1 6 ? -0.158 0.525 -6.301 1.00 3.20 6 VAL A C 18
ATOM 15100 O O . VAL A 1 6 ? 0.538 1.459 -6.709 1.00 62.30 6 VAL A O 18
ATOM 15113 N N . ILE A 1 7 ? 0.200 -0.225 -5.263 1.00 55.41 7 ILE A N 18
ATOM 15114 C CA . ILE A 1 7 ? 1.457 -0.000 -4.540 1.00 21.42 7 ILE A CA 18
ATOM 15115 C C . ILE A 1 7 ? 2.559 -0.967 -5.005 1.00 55.24 7 ILE A C 18
ATOM 15116 O O . ILE A 1 7 ? 2.436 -2.185 -4.852 1.00 73.41 7 ILE A O 18
ATOM 15132 N N . THR A 1 8 ? 3.628 -0.416 -5.573 1.00 24.45 8 THR A N 18
ATOM 15133 C CA . THR A 1 8 ? 4.788 -1.213 -5.990 1.00 40.31 8 THR A CA 18
ATOM 15134 C C . THR A 1 8 ? 5.796 -1.348 -4.840 1.00 33.10 8 THR A C 18
ATOM 15135 O O . THR A 1 8 ? 6.252 -0.348 -4.285 1.00 33.45 8 THR A O 18
ATOM 15146 N N . LEU A 1 9 ? 6.139 -2.585 -4.482 1.00 64.34 9 LEU A N 18
ATOM 15147 C CA . LEU A 1 9 ? 7.057 -2.846 -3.364 1.00 25.31 9 LEU A CA 18
ATOM 15148 C C . LEU A 1 9 ? 8.522 -2.956 -3.825 1.00 34.11 9 LEU A C 18
ATOM 15149 O O . LEU A 1 9 ? 8.805 -3.111 -5.012 1.00 51.14 9 LEU A O 18
ATOM 15165 N N . ASN A 1 10 ? 9.442 -2.875 -2.862 1.00 53.15 10 ASN A N 18
ATOM 15166 C CA . ASN A 1 10 ? 10.886 -2.973 -3.114 1.00 32.24 10 ASN A CA 18
ATOM 15167 C C . ASN A 1 10 ? 11.237 -4.266 -3.874 1.00 71.41 10 ASN A C 18
ATOM 15168 O O . ASN A 1 10 ? 12.147 -4.291 -4.699 1.00 73.44 10 ASN A O 18
ATOM 15179 N N . ASP A 1 11 ? 10.490 -5.327 -3.588 1.00 64.20 11 ASP A N 18
ATOM 15180 C CA . ASP A 1 11 ? 10.695 -6.634 -4.223 1.00 3.11 11 ASP A CA 18
ATOM 15181 C C . ASP A 1 11 ? 10.215 -6.643 -5.692 1.00 65.24 11 ASP A C 18
ATOM 15182 O O . ASP A 1 11 ? 10.515 -7.567 -6.454 1.00 10.42 11 ASP A O 18
ATOM 15191 N N . GLY A 1 12 ? 9.475 -5.606 -6.084 1.00 25.25 12 GLY A N 18
ATOM 15192 C CA . GLY A 1 12 ? 8.907 -5.540 -7.429 1.00 53.42 12 GLY A CA 18
ATOM 15193 C C . GLY A 1 12 ? 7.425 -5.901 -7.460 1.00 61.15 12 GLY A C 18
ATOM 15194 O O . GLY A 1 12 ? 6.694 -5.488 -8.361 1.00 55.31 12 GLY A O 18
ATOM 15198 N N . ARG A 1 13 ? 6.987 -6.681 -6.472 1.00 40.55 13 ARG A N 18
ATOM 15199 C CA . ARG A 1 13 ? 5.584 -7.099 -6.360 1.00 21.43 13 ARG A CA 18
ATOM 15200 C C . ARG A 1 13 ? 4.644 -5.897 -6.148 1.00 5.31 13 ARG A C 18
ATOM 15201 O O . ARG A 1 13 ? 4.931 -5.004 -5.350 1.00 52.45 13 ARG A O 18
ATOM 15222 N N . GLU A 1 14 ? 3.525 -5.885 -6.866 1.00 53.44 14 GLU A N 18
ATOM 15223 C CA . GLU A 1 14 ? 2.541 -4.799 -6.761 1.00 61.41 14 GLU A CA 18
ATOM 15224 C C . GLU A 1 14 ? 1.243 -5.276 -6.091 1.00 73.50 14 GLU A C 18
ATOM 15225 O O . GLU A 1 14 ? 0.860 -6.439 -6.221 1.00 42.23 14 GLU A O 18
ATOM 15237 N N . ILE A 1 15 ? 0.576 -4.375 -5.374 1.00 61.23 15 ILE A N 18
ATOM 15238 C CA . ILE A 1 15 ? -0.713 -4.682 -4.733 1.00 45.33 15 ILE A CA 18
ATOM 15239 C C . ILE A 1 15 ? -1.783 -3.653 -5.135 1.00 51.11 15 ILE A C 18
ATOM 15240 O O . ILE A 1 15 ? -1.567 -2.447 -5.018 1.00 4.30 15 ILE A O 18
ATOM 15256 N N . GLN A 1 16 ? -2.934 -4.132 -5.614 1.00 24.45 16 GLN A N 18
ATOM 15257 C CA . GLN A 1 16 ? -4.020 -3.245 -6.058 1.00 52.04 16 GLN A CA 18
ATOM 15258 C C . GLN A 1 16 ? -5.034 -2.966 -4.932 1.00 35.31 16 GLN A C 18
ATOM 15259 O O . GLN A 1 16 ? -5.617 -3.890 -4.355 1.00 71.30 16 GLN A O 18
ATOM 15273 N N . ALA A 1 17 ? -5.245 -1.684 -4.637 1.00 53.13 17 ALA A N 18
ATOM 15274 C CA . ALA A 1 17 ? -6.208 -1.254 -3.615 1.00 3.10 17 ALA A CA 18
ATOM 15275 C C . ALA A 1 17 ? -7.345 -0.412 -4.227 1.00 44.23 17 ALA A C 18
ATOM 15276 O O . ALA A 1 17 ? -7.186 0.182 -5.294 1.00 51.02 17 ALA A O 18
ATOM 15283 N N . VAL A 1 18 ? -8.493 -0.366 -3.545 1.00 35.25 18 VAL A N 18
ATOM 15284 C CA . VAL A 1 18 ? -9.651 0.415 -4.016 1.00 3.34 18 VAL A CA 18
ATOM 15285 C C . VAL A 1 18 ? -9.617 1.865 -3.501 1.00 4.45 18 VAL A C 18
ATOM 15286 O O . VAL A 1 18 ? -10.411 2.707 -3.930 1.00 63.20 18 VAL A O 18
ATOM 15299 N N . ASP A 1 19 ? -8.700 2.145 -2.580 1.00 32.35 19 ASP A N 18
ATOM 15300 C CA . ASP A 1 19 ? -8.500 3.500 -2.057 1.00 45.22 19 ASP A CA 18
ATOM 15301 C C . ASP A 1 19 ? -7.006 3.810 -1.854 1.00 50.12 19 ASP A C 18
ATOM 15302 O O . ASP A 1 19 ? -6.159 2.914 -1.888 1.00 45.31 19 ASP A O 18
ATOM 15311 N N . THR A 1 20 ? -6.692 5.089 -1.653 1.00 24.42 20 THR A N 18
ATOM 15312 C CA . THR A 1 20 ? -5.300 5.540 -1.519 1.00 51.25 20 THR A CA 18
ATOM 15313 C C . THR A 1 20 ? -4.751 5.270 -0.110 1.00 40.33 20 THR A C 18
ATOM 15314 O O . THR A 1 20 ? -5.459 5.440 0.889 1.00 73.24 20 THR A O 18
ATOM 15325 N N . PRO A 1 21 ? -3.473 4.852 -0.008 1.00 3.24 21 PRO A N 18
ATOM 15326 C CA . PRO A 1 21 ? -2.867 4.457 1.276 1.00 24.24 21 PRO A CA 18
ATOM 15327 C C . PRO A 1 21 ? -2.600 5.636 2.230 1.00 11.35 21 PRO A C 18
ATOM 15328 O O . PRO A 1 21 ? -2.335 6.761 1.801 1.00 1.20 21 PRO A O 18
ATOM 15339 N N . LYS A 1 22 ? -2.685 5.359 3.532 1.00 74.51 22 LYS A N 18
ATOM 15340 C CA . LYS A 1 22 ? -2.365 6.344 4.575 1.00 20.10 22 LYS A CA 18
ATOM 15341 C C . LYS A 1 22 ? -1.013 6.015 5.222 1.00 71.24 22 LYS A C 18
ATOM 15342 O O . LYS A 1 22 ? -0.743 4.858 5.543 1.00 32.11 22 LYS A O 18
ATOM 15361 N N . TYR A 1 23 ? -0.169 7.027 5.414 1.00 63.52 23 TYR A N 18
ATOM 15362 C CA . TYR A 1 23 ? 1.146 6.819 6.032 1.00 34.34 23 TYR A CA 18
ATOM 15363 C C . TYR A 1 23 ? 1.073 6.896 7.565 1.00 54.22 23 TYR A C 18
ATOM 15364 O O . TYR A 1 23 ? 0.662 7.911 8.132 1.00 75.12 23 TYR A O 18
ATOM 15382 N N . ASP A 1 24 ? 1.495 5.823 8.226 1.00 12.41 24 ASP A N 18
ATOM 15383 C CA . ASP A 1 24 ? 1.514 5.755 9.687 1.00 54.53 24 ASP A CA 18
ATOM 15384 C C . ASP A 1 24 ? 2.918 6.066 10.234 1.00 20.42 24 ASP A C 18
ATOM 15385 O O . ASP A 1 24 ? 3.839 5.265 10.093 1.00 32.50 24 ASP A O 18
ATOM 15394 N N . GLU A 1 25 ? 3.072 7.230 10.855 1.00 2.43 25 GLU A N 18
ATOM 15395 C CA . GLU A 1 25 ? 4.371 7.653 11.400 1.00 14.42 25 GLU A CA 18
ATOM 15396 C C . GLU A 1 25 ? 4.630 7.040 12.792 1.00 71.43 25 GLU A C 18
ATOM 15397 O O . GLU A 1 25 ? 5.758 7.057 13.289 1.00 33.21 25 GLU A O 18
ATOM 15409 N N . GLU A 1 26 ? 3.582 6.493 13.414 1.00 44.05 26 GLU A N 18
ATOM 15410 C CA . GLU A 1 26 ? 3.709 5.853 14.730 1.00 74.42 26 GLU A CA 18
ATOM 15411 C C . GLU A 1 26 ? 4.640 4.629 14.671 1.00 72.20 26 GLU A C 18
ATOM 15412 O O . GLU A 1 26 ? 5.591 4.517 15.447 1.00 71.13 26 GLU A O 18
ATOM 15424 N N . SER A 1 27 ? 4.362 3.712 13.749 1.00 42.35 27 SER A N 18
ATOM 15425 C CA . SER A 1 27 ? 5.186 2.507 13.583 1.00 22.03 27 SER A CA 18
ATOM 15426 C C . SER A 1 27 ? 5.824 2.433 12.188 1.00 60.22 27 SER A C 18
ATOM 15427 O O . SER A 1 27 ? 6.877 1.816 12.019 1.00 75.10 27 SER A O 18
ATOM 15435 N N . GLY A 1 28 ? 5.196 3.050 11.184 1.00 71.10 28 GLY A N 18
ATOM 15436 C CA . GLY A 1 28 ? 5.785 3.070 9.840 1.00 33.23 28 GLY A CA 18
ATOM 15437 C C . GLY A 1 28 ? 4.982 2.312 8.781 1.00 63.40 28 GLY A C 18
ATOM 15438 O O . GLY A 1 28 ? 5.484 2.068 7.684 1.00 22.21 28 GLY A O 18
ATOM 15442 N N . PHE A 1 29 ? 3.746 1.928 9.097 1.00 2.21 29 PHE A N 18
ATOM 15443 C CA . PHE A 1 29 ? 2.931 1.125 8.167 1.00 63.55 29 PHE A CA 18
ATOM 15444 C C . PHE A 1 29 ? 2.064 1.993 7.234 1.00 4.11 29 PHE A C 18
ATOM 15445 O O . PHE A 1 29 ? 1.848 3.177 7.476 1.00 43.14 29 PHE A O 18
ATOM 15462 N N . TYR A 1 30 ? 1.594 1.383 6.148 1.00 53.33 30 TYR A N 18
ATOM 15463 C CA . TYR A 1 30 ? 0.633 2.017 5.231 1.00 4.21 30 TYR A CA 18
ATOM 15464 C C . TYR A 1 30 ? -0.743 1.342 5.331 1.00 53.34 30 TYR A C 18
ATOM 15465 O O . TYR A 1 30 ? -0.838 0.118 5.301 1.00 34.43 30 TYR A O 18
ATOM 15483 N N . GLU A 1 31 ? -1.807 2.138 5.442 1.00 61.11 31 GLU A N 18
ATOM 15484 C CA . GLU A 1 31 ? -3.174 1.595 5.495 1.00 23.45 31 GLU A CA 18
ATOM 15485 C C . GLU A 1 31 ? -3.857 1.686 4.126 1.00 41.42 31 GLU A C 18
ATOM 15486 O O . GLU A 1 31 ? -4.036 2.783 3.593 1.00 54.10 31 GLU A O 18
ATOM 15498 N N . PHE A 1 32 ? -4.247 0.544 3.566 1.00 52.44 32 PHE A N 18
ATOM 15499 C CA . PHE A 1 32 ? -4.949 0.520 2.275 1.00 30.15 32 PHE A CA 18
ATOM 15500 C C . PHE A 1 32 ? -5.882 -0.695 2.166 1.00 62.55 32 PHE A C 18
ATOM 15501 O O . PHE A 1 32 ? -5.583 -1.775 2.684 1.00 63.41 32 PHE A O 18
ATOM 15518 N N . LYS A 1 33 ? -7.021 -0.513 1.499 1.00 13.22 33 LYS A N 18
ATOM 15519 C CA . LYS A 1 33 ? -8.004 -1.591 1.337 1.00 11.13 33 LYS A CA 18
ATOM 15520 C C . LYS A 1 33 ? -7.865 -2.279 -0.030 1.00 31.52 33 LYS A C 18
ATOM 15521 O O . LYS A 1 33 ? -8.144 -1.676 -1.068 1.00 60.55 33 LYS A O 18
ATOM 15540 N N . GLN A 1 34 ? -7.440 -3.542 -0.024 1.00 74.43 34 GLN A N 18
ATOM 15541 C CA . GLN A 1 34 ? -7.313 -4.328 -1.262 1.00 62.03 34 GLN A CA 18
ATOM 15542 C C . GLN A 1 34 ? -8.667 -4.501 -1.972 1.00 34.13 34 GLN A C 18
ATOM 15543 O O . GLN A 1 34 ? -9.729 -4.333 -1.364 1.00 32.52 34 GLN A O 18
ATOM 15557 N N . LEU A 1 35 ? -8.615 -4.863 -3.255 1.00 1.54 35 LEU A N 18
ATOM 15558 C CA . LEU A 1 35 ? -9.816 -5.019 -4.092 1.00 22.23 35 LEU A CA 18
ATOM 15559 C C . LEU A 1 35 ? -10.907 -5.873 -3.415 1.00 42.21 35 LEU A C 18
ATOM 15560 O O . LEU A 1 35 ? -12.096 -5.557 -3.495 1.00 74.41 35 LEU A O 18
ATOM 15576 N N . ASP A 1 36 ? -10.494 -6.939 -2.735 1.00 63.34 36 ASP A N 18
ATOM 15577 C CA . ASP A 1 36 ? -11.426 -7.867 -2.077 1.00 60.15 36 ASP A CA 18
ATOM 15578 C C . ASP A 1 36 ? -12.070 -7.267 -0.808 1.00 1.01 36 ASP A C 18
ATOM 15579 O O . ASP A 1 36 ? -12.743 -7.972 -0.054 1.00 24.35 36 ASP A O 18
ATOM 15588 N N . GLY A 1 37 ? -11.868 -5.971 -0.580 1.00 61.23 37 GLY A N 18
ATOM 15589 C CA . GLY A 1 37 ? -12.394 -5.331 0.618 1.00 11.23 37 GLY A CA 18
ATOM 15590 C C . GLY A 1 37 ? -11.619 -5.721 1.870 1.00 61.03 37 GLY A C 18
ATOM 15591 O O . GLY A 1 37 ? -12.204 -6.072 2.895 1.00 72.44 37 GLY A O 18
ATOM 15595 N N . LYS A 1 38 ? -10.290 -5.676 1.780 1.00 13.33 38 LYS A N 18
ATOM 15596 C CA . LYS A 1 38 ? -9.417 -6.067 2.894 1.00 3.12 38 LYS A CA 18
ATOM 15597 C C . LYS A 1 38 ? -8.436 -4.942 3.255 1.00 53.43 38 LYS A C 18
ATOM 15598 O O . LYS A 1 38 ? -7.462 -4.707 2.535 1.00 24.30 38 LYS A O 18
ATOM 15617 N N . GLN A 1 39 ? -8.695 -4.247 4.361 1.00 14.43 39 GLN A N 18
ATOM 15618 C CA . GLN A 1 39 ? -7.794 -3.184 4.824 1.00 61.02 39 GLN A CA 18
ATOM 15619 C C . GLN A 1 39 ? -6.538 -3.790 5.466 1.00 41.04 39 GLN A C 18
ATOM 15620 O O . GLN A 1 39 ? -6.562 -4.238 6.614 1.00 52.24 39 GLN A O 18
ATOM 15634 N N . THR A 1 40 ? -5.447 -3.819 4.709 1.00 53.02 40 THR A N 18
ATOM 15635 C CA . THR A 1 40 ? -4.189 -4.407 5.184 1.00 21.40 40 THR A CA 18
ATOM 15636 C C . THR A 1 40 ? -3.093 -3.346 5.331 1.00 14.32 40 THR A C 18
ATOM 15637 O O . THR A 1 40 ? -3.221 -2.225 4.832 1.00 2.21 40 THR A O 18
ATOM 15648 N N . ARG A 1 41 ? -2.015 -3.703 6.024 1.00 30.02 41 ARG A N 18
ATOM 15649 C CA . ARG A 1 41 ? -0.924 -2.764 6.301 1.00 2.12 41 ARG A CA 18
ATOM 15650 C C . ARG A 1 41 ? 0.443 -3.359 5.932 1.00 51.44 41 ARG A C 18
ATOM 15651 O O . ARG A 1 41 ? 0.673 -4.563 6.084 1.00 41.24 41 ARG A O 18
ATOM 15672 N N . ILE A 1 42 ? 1.344 -2.509 5.444 1.00 73.43 42 ILE A N 18
ATOM 15673 C CA . ILE A 1 42 ? 2.713 -2.925 5.119 1.00 22.04 42 ILE A CA 18
ATOM 15674 C C . ILE A 1 42 ? 3.731 -1.848 5.545 1.00 22.44 42 ILE A C 18
ATOM 15675 O O . ILE A 1 42 ? 3.415 -0.659 5.553 1.00 33.31 42 ILE A O 18
ATOM 15691 N N . ASN A 1 43 ? 4.946 -2.268 5.899 1.00 60.53 43 ASN A N 18
ATOM 15692 C CA . ASN A 1 43 ? 5.941 -1.360 6.493 1.00 24.25 43 ASN A CA 18
ATOM 15693 C C . ASN A 1 43 ? 6.638 -0.468 5.444 1.00 1.33 43 ASN A C 18
ATOM 15694 O O . ASN A 1 43 ? 6.758 -0.830 4.270 1.00 71.31 43 ASN A O 18
ATOM 15705 N N . LYS A 1 44 ? 7.110 0.694 5.904 1.00 22.14 44 LYS A N 18
ATOM 15706 C CA . LYS A 1 44 ? 7.721 1.719 5.042 1.00 4.11 44 LYS A CA 18
ATOM 15707 C C . LYS A 1 44 ? 8.954 1.223 4.261 1.00 65.45 44 LYS A C 18
ATOM 15708 O O . LYS A 1 44 ? 9.280 1.766 3.206 1.00 2.32 44 LYS A O 18
ATOM 15727 N N . ASP A 1 45 ? 9.644 0.211 4.774 1.00 42.04 45 ASP A N 18
ATOM 15728 C CA . ASP A 1 45 ? 10.851 -0.302 4.112 1.00 62.11 45 ASP A CA 18
ATOM 15729 C C . ASP A 1 45 ? 10.517 -1.235 2.932 1.00 14.43 45 ASP A C 18
ATOM 15730 O O . ASP A 1 45 ? 11.393 -1.578 2.130 1.00 4.13 45 ASP A O 18
ATOM 15739 N N . GLN A 1 46 ? 9.249 -1.627 2.821 1.00 44.52 46 GLN A N 18
ATOM 15740 C CA . GLN A 1 46 ? 8.801 -2.527 1.753 1.00 2.11 46 GLN A CA 18
ATOM 15741 C C . GLN A 1 46 ? 8.251 -1.765 0.536 1.00 10.23 46 GLN A C 18
ATOM 15742 O O . GLN A 1 46 ? 8.141 -2.329 -0.548 1.00 74.04 46 GLN A O 18
ATOM 15756 N N . VAL A 1 47 ? 7.895 -0.496 0.709 1.00 71.40 47 VAL A N 18
ATOM 15757 C CA . VAL A 1 47 ? 7.285 0.283 -0.379 1.00 4.15 47 VAL A CA 18
ATOM 15758 C C . VAL A 1 47 ? 8.331 0.909 -1.324 1.00 23.24 47 VAL A C 18
ATOM 15759 O O . VAL A 1 47 ? 9.186 1.693 -0.908 1.00 15.42 47 VAL A O 18
ATOM 15772 N N . ARG A 1 48 ? 8.267 0.542 -2.603 1.00 71.31 48 ARG A N 18
ATOM 15773 C CA . ARG A 1 48 ? 9.111 1.160 -3.635 1.00 41.01 48 ARG A CA 18
ATOM 15774 C C . ARG A 1 48 ? 8.491 2.479 -4.118 1.00 54.43 48 ARG A C 18
ATOM 15775 O O . ARG A 1 48 ? 9.045 3.557 -3.897 1.00 31.23 48 ARG A O 18
ATOM 15796 N N . THR A 1 49 ? 7.339 2.373 -4.787 1.00 44.44 49 THR A N 18
ATOM 15797 C CA . THR A 1 49 ? 6.618 3.542 -5.321 1.00 31.11 49 THR A CA 18
ATOM 15798 C C . THR A 1 49 ? 5.096 3.327 -5.286 1.00 51.33 49 THR A C 18
ATOM 15799 O O . THR A 1 49 ? 4.598 2.245 -5.608 1.00 3.43 49 THR A O 18
ATOM 15810 N N . VAL A 1 50 ? 4.357 4.360 -4.890 1.00 24.22 50 VAL A N 18
ATOM 15811 C CA . VAL A 1 50 ? 2.892 4.302 -4.873 1.00 31.24 50 VAL A CA 18
ATOM 15812 C C . VAL A 1 50 ? 2.308 4.910 -6.159 1.00 54.21 50 VAL A C 18
ATOM 15813 O O . VAL A 1 50 ? 2.347 6.127 -6.355 1.00 14.34 50 VAL A O 18
ATOM 15826 N N . LYS A 1 51 ? 1.761 4.061 -7.027 1.00 34.45 51 LYS A N 18
ATOM 15827 C CA . LYS A 1 51 ? 1.230 4.504 -8.325 1.00 1.02 51 LYS A CA 18
ATOM 15828 C C . LYS A 1 51 ? -0.302 4.443 -8.361 1.00 71.02 51 LYS A C 18
ATOM 15829 O O . LYS A 1 51 ? -0.915 3.531 -7.806 1.00 71.33 51 LYS A O 18
ATOM 15848 N N . ASP A 1 52 ? -0.919 5.418 -9.019 1.00 62.24 52 ASP A N 18
ATOM 15849 C CA . ASP A 1 52 ? -2.375 5.441 -9.178 1.00 71.34 52 ASP A CA 18
ATOM 15850 C C . ASP A 1 52 ? -2.799 4.804 -10.510 1.00 35.31 52 ASP A C 18
ATOM 15851 O O . ASP A 1 52 ? -2.023 4.753 -11.466 1.00 34.32 52 ASP A O 18
ATOM 15860 N N . LEU A 1 53 ? -4.032 4.309 -10.562 1.00 73.12 53 LEU A N 18
ATOM 15861 C CA . LEU A 1 53 ? -4.565 3.690 -11.783 1.00 65.34 53 LEU A CA 18
ATOM 15862 C C . LEU A 1 53 ? -5.390 4.688 -12.613 1.00 2.43 53 LEU A C 18
ATOM 15863 O O . LEU A 1 53 ? -5.866 4.357 -13.699 1.00 11.13 53 LEU A O 18
ATOM 15879 N N . LEU A 1 54 ? -5.561 5.904 -12.098 1.00 62.23 54 LEU A N 18
ATOM 15880 C CA . LEU A 1 54 ? -6.307 6.955 -12.810 1.00 72.31 54 LEU A CA 18
ATOM 15881 C C . LEU A 1 54 ? -5.392 8.118 -13.244 1.00 33.51 54 LEU A C 18
ATOM 15882 O O . LEU A 1 54 ? -5.261 9.119 -12.534 1.00 74.33 54 LEU A O 18
ATOM 15898 N N . GLU A 1 55 ? -4.748 7.967 -14.406 1.00 0.30 55 GLU A N 18
ATOM 15899 C CA . GLU A 1 55 ? -3.882 9.023 -14.966 1.00 12.24 55 GLU A CA 18
ATOM 15900 C C . GLU A 1 55 ? -3.460 8.726 -16.427 1.00 42.21 55 GLU A C 18
ATOM 15901 O O . GLU A 1 55 ? -3.887 9.477 -17.336 1.00 38.46 55 GLU A O 18
ATOM 15913 N N . MET A 1 1 ? -13.183 10.051 -0.153 1.00 33.24 1 MET A N 19
ATOM 15914 C CA . MET A 1 1 ? -12.366 9.815 -1.373 1.00 14.13 1 MET A CA 19
ATOM 15915 C C . MET A 1 1 ? -12.055 8.322 -1.553 1.00 63.21 1 MET A C 19
ATOM 15916 O O . MET A 1 1 ? -11.701 7.633 -0.595 1.00 32.14 1 MET A O 19
ATOM 15932 N N . ALA A 1 2 ? -12.189 7.826 -2.780 1.00 53.40 2 ALA A N 19
ATOM 15933 C CA . ALA A 1 2 ? -11.923 6.416 -3.078 1.00 12.53 2 ALA A CA 19
ATOM 15934 C C . ALA A 1 2 ? -11.473 6.225 -4.536 1.00 54.31 2 ALA A C 19
ATOM 15935 O O . ALA A 1 2 ? -12.297 6.135 -5.451 1.00 13.51 2 ALA A O 19
ATOM 15942 N N . SER A 1 3 ? -10.160 6.186 -4.746 1.00 25.44 3 SER A N 19
ATOM 15943 C CA . SER A 1 3 ? -9.587 5.995 -6.086 1.00 71.53 3 SER A CA 19
ATOM 15944 C C . SER A 1 3 ? -8.586 4.829 -6.094 1.00 42.30 3 SER A C 19
ATOM 15945 O O . SER A 1 3 ? -7.703 4.758 -5.234 1.00 23.21 3 SER A O 19
ATOM 15953 N N . PRO A 1 4 ? -8.706 3.902 -7.070 1.00 54.00 4 PRO A N 19
ATOM 15954 C CA . PRO A 1 4 ? -7.839 2.709 -7.157 1.00 43.40 4 PRO A CA 19
ATOM 15955 C C . PRO A 1 4 ? -6.338 3.059 -7.184 1.00 71.20 4 PRO A C 19
ATOM 15956 O O . PRO A 1 4 ? -5.858 3.743 -8.092 1.00 11.43 4 PRO A O 19
ATOM 15967 N N . THR A 1 5 ? -5.603 2.576 -6.182 1.00 12.23 5 THR A N 19
ATOM 15968 C CA . THR A 1 5 ? -4.174 2.893 -6.035 1.00 5.23 5 THR A CA 19
ATOM 15969 C C . THR A 1 5 ? -3.326 1.617 -5.923 1.00 33.32 5 THR A C 19
ATOM 15970 O O . THR A 1 5 ? -3.590 0.765 -5.078 1.00 22.24 5 THR A O 19
ATOM 15981 N N . VAL A 1 6 ? -2.301 1.491 -6.763 1.00 13.15 6 VAL A N 19
ATOM 15982 C CA . VAL A 1 6 ? -1.441 0.299 -6.765 1.00 54.35 6 VAL A CA 19
ATOM 15983 C C . VAL A 1 6 ? -0.072 0.579 -6.118 1.00 2.23 6 VAL A C 19
ATOM 15984 O O . VAL A 1 6 ? 0.630 1.516 -6.495 1.00 52.34 6 VAL A O 19
ATOM 15997 N N . ILE A 1 7 ? 0.294 -0.232 -5.127 1.00 74.30 7 ILE A N 19
ATOM 15998 C CA . ILE A 1 7 ? 1.579 -0.090 -4.435 1.00 30.55 7 ILE A CA 19
ATOM 15999 C C . ILE A 1 7 ? 2.566 -1.191 -4.857 1.00 10.54 7 ILE A C 19
ATOM 16000 O O . ILE A 1 7 ? 2.351 -2.371 -4.578 1.00 21.01 7 ILE A O 19
ATOM 16016 N N . THR A 1 8 ? 3.638 -0.802 -5.543 1.00 51.23 8 THR A N 19
ATOM 16017 C CA . THR A 1 8 ? 4.705 -1.741 -5.916 1.00 33.44 8 THR A CA 19
ATOM 16018 C C . THR A 1 8 ? 5.687 -1.915 -4.752 1.00 24.43 8 THR A C 19
ATOM 16019 O O . THR A 1 8 ? 6.095 -0.932 -4.135 1.00 53.44 8 THR A O 19
ATOM 16030 N N . LEU A 1 9 ? 6.066 -3.155 -4.448 1.00 40.11 9 LEU A N 19
ATOM 16031 C CA . LEU A 1 9 ? 6.978 -3.426 -3.327 1.00 1.11 9 LEU A CA 19
ATOM 16032 C C . LEU A 1 9 ? 8.419 -3.669 -3.801 1.00 44.14 9 LEU A C 19
ATOM 16033 O O . LEU A 1 9 ? 8.680 -3.807 -4.998 1.00 62.22 9 LEU A O 19
ATOM 16049 N N . ASN A 1 10 ? 9.344 -3.720 -2.845 1.00 21.24 10 ASN A N 19
ATOM 16050 C CA . ASN A 1 10 ? 10.780 -3.872 -3.129 1.00 14.43 10 ASN A CA 19
ATOM 16051 C C . ASN A 1 10 ? 11.078 -5.070 -4.055 1.00 75.13 10 ASN A C 19
ATOM 16052 O O . ASN A 1 10 ? 11.857 -4.954 -5.003 1.00 42.23 10 ASN A O 19
ATOM 16063 N N . ASP A 1 11 ? 10.454 -6.212 -3.775 1.00 4.33 11 ASP A N 19
ATOM 16064 C CA . ASP A 1 11 ? 10.652 -7.426 -4.573 1.00 73.45 11 ASP A CA 19
ATOM 16065 C C . ASP A 1 11 ? 10.051 -7.281 -5.983 1.00 15.14 11 ASP A C 19
ATOM 16066 O O . ASP A 1 11 ? 10.433 -7.994 -6.913 1.00 33.44 11 ASP A O 19
ATOM 16075 N N . GLY A 1 12 ? 9.102 -6.360 -6.132 1.00 21.24 12 GLY A N 19
ATOM 16076 C CA . GLY A 1 12 ? 8.459 -6.146 -7.422 1.00 33.13 12 GLY A CA 19
ATOM 16077 C C . GLY A 1 12 ? 6.948 -6.362 -7.395 1.00 71.03 12 GLY A C 19
ATOM 16078 O O . GLY A 1 12 ? 6.230 -5.815 -8.231 1.00 4.45 12 GLY A O 19
ATOM 16082 N N . ARG A 1 13 ? 6.462 -7.153 -6.435 1.00 1.25 13 ARG A N 19
ATOM 16083 C CA . ARG A 1 13 ? 5.026 -7.443 -6.322 1.00 42.31 13 ARG A CA 19
ATOM 16084 C C . ARG A 1 13 ? 4.190 -6.159 -6.194 1.00 45.11 13 ARG A C 19
ATOM 16085 O O . ARG A 1 13 ? 4.481 -5.293 -5.369 1.00 31.32 13 ARG A O 19
ATOM 16106 N N . GLU A 1 14 ? 3.151 -6.044 -7.017 1.00 50.32 14 GLU A N 19
ATOM 16107 C CA . GLU A 1 14 ? 2.239 -4.896 -6.963 1.00 22.42 14 GLU A CA 19
ATOM 16108 C C . GLU A 1 14 ? 0.919 -5.276 -6.273 1.00 45.05 14 GLU A C 19
ATOM 16109 O O . GLU A 1 14 ? 0.302 -6.290 -6.603 1.00 51.52 14 GLU A O 19
ATOM 16121 N N . ILE A 1 15 ? 0.497 -4.463 -5.308 1.00 33.21 15 ILE A N 19
ATOM 16122 C CA . ILE A 1 15 ? -0.774 -4.678 -4.608 1.00 71.33 15 ILE A CA 19
ATOM 16123 C C . ILE A 1 15 ? -1.760 -3.543 -4.921 1.00 35.25 15 ILE A C 19
ATOM 16124 O O . ILE A 1 15 ? -1.479 -2.375 -4.652 1.00 3.35 15 ILE A O 19
ATOM 16140 N N . GLN A 1 16 ? -2.913 -3.887 -5.493 1.00 1.51 16 GLN A N 19
ATOM 16141 C CA . GLN A 1 16 ? -3.905 -2.883 -5.905 1.00 71.24 16 GLN A CA 19
ATOM 16142 C C . GLN A 1 16 ? -4.989 -2.667 -4.832 1.00 73.31 16 GLN A C 19
ATOM 16143 O O . GLN A 1 16 ? -5.632 -3.617 -4.373 1.00 13.31 16 GLN A O 19
ATOM 16157 N N . ALA A 1 17 ? -5.193 -1.408 -4.451 1.00 43.12 17 ALA A N 19
ATOM 16158 C CA . ALA A 1 17 ? -6.178 -1.036 -3.427 1.00 4.13 17 ALA A CA 19
ATOM 16159 C C . ALA A 1 17 ? -7.327 -0.203 -4.018 1.00 72.11 17 ALA A C 19
ATOM 16160 O O . ALA A 1 17 ? -7.157 0.466 -5.037 1.00 21.11 17 ALA A O 19
ATOM 16167 N N . VAL A 1 18 ? -8.492 -0.243 -3.367 1.00 42.23 18 VAL A N 19
ATOM 16168 C CA . VAL A 1 18 ? -9.671 0.508 -3.825 1.00 32.42 18 VAL A CA 19
ATOM 16169 C C . VAL A 1 18 ? -9.550 2.012 -3.522 1.00 20.22 18 VAL A C 19
ATOM 16170 O O . VAL A 1 18 ? -10.113 2.845 -4.234 1.00 13.52 18 VAL A O 19
ATOM 16183 N N . ASP A 1 19 ? -8.825 2.351 -2.457 1.00 21.43 19 ASP A N 19
ATOM 16184 C CA . ASP A 1 19 ? -8.611 3.749 -2.073 1.00 45.25 19 ASP A CA 19
ATOM 16185 C C . ASP A 1 19 ? -7.117 4.048 -1.856 1.00 61.02 19 ASP A C 19
ATOM 16186 O O . ASP A 1 19 ? -6.276 3.148 -1.915 1.00 61.45 19 ASP A O 19
ATOM 16195 N N . THR A 1 20 ? -6.798 5.317 -1.612 1.00 2.24 20 THR A N 19
ATOM 16196 C CA . THR A 1 20 ? -5.404 5.755 -1.458 1.00 42.13 20 THR A CA 19
ATOM 16197 C C . THR A 1 20 ? -4.854 5.417 -0.062 1.00 63.52 20 THR A C 19
ATOM 16198 O O . THR A 1 20 ? -5.558 5.542 0.944 1.00 42.10 20 THR A O 19
ATOM 16209 N N . PRO A 1 21 ? -3.574 4.997 0.022 1.00 54.20 21 PRO A N 19
ATOM 16210 C CA . PRO A 1 21 ? -2.969 4.538 1.287 1.00 23.54 21 PRO A CA 19
ATOM 16211 C C . PRO A 1 21 ? -2.730 5.667 2.307 1.00 30.31 21 PRO A C 19
ATOM 16212 O O . PRO A 1 21 ? -2.302 6.768 1.954 1.00 65.24 21 PRO A O 19
ATOM 16223 N N . LYS A 1 22 ? -3.019 5.379 3.573 1.00 13.54 22 LYS A N 19
ATOM 16224 C CA . LYS A 1 22 ? -2.756 6.312 4.674 1.00 75.10 22 LYS A CA 19
ATOM 16225 C C . LYS A 1 22 ? -1.383 6.028 5.302 1.00 3.23 22 LYS A C 19
ATOM 16226 O O . LYS A 1 22 ? -1.075 4.884 5.628 1.00 51.23 22 LYS A O 19
ATOM 16245 N N . TYR A 1 23 ? -0.559 7.057 5.469 1.00 23.15 23 TYR A N 19
ATOM 16246 C CA . TYR A 1 23 ? 0.751 6.882 6.103 1.00 53.33 23 TYR A CA 19
ATOM 16247 C C . TYR A 1 23 ? 0.668 7.096 7.622 1.00 22.24 23 TYR A C 19
ATOM 16248 O O . TYR A 1 23 ? 0.384 8.202 8.090 1.00 34.10 23 TYR A O 19
ATOM 16266 N N . ASP A 1 24 ? 0.919 6.034 8.383 1.00 43.22 24 ASP A N 19
ATOM 16267 C CA . ASP A 1 24 ? 0.930 6.109 9.846 1.00 54.44 24 ASP A CA 19
ATOM 16268 C C . ASP A 1 24 ? 2.367 6.254 10.371 1.00 44.31 24 ASP A C 19
ATOM 16269 O O . ASP A 1 24 ? 3.135 5.293 10.383 1.00 5.45 24 ASP A O 19
ATOM 16278 N N . GLU A 1 25 ? 2.726 7.462 10.796 1.00 24.11 25 GLU A N 19
ATOM 16279 C CA . GLU A 1 25 ? 4.085 7.746 11.271 1.00 74.42 25 GLU A CA 19
ATOM 16280 C C . GLU A 1 25 ? 4.404 7.002 12.581 1.00 62.24 25 GLU A C 19
ATOM 16281 O O . GLU A 1 25 ? 5.552 6.633 12.830 1.00 21.23 25 GLU A O 19
ATOM 16293 N N . GLU A 1 26 ? 3.378 6.770 13.400 1.00 51.13 26 GLU A N 19
ATOM 16294 C CA . GLU A 1 26 ? 3.556 6.146 14.720 1.00 24.12 26 GLU A CA 19
ATOM 16295 C C . GLU A 1 26 ? 4.216 4.761 14.617 1.00 31.01 26 GLU A C 19
ATOM 16296 O O . GLU A 1 26 ? 5.208 4.477 15.294 1.00 1.22 26 GLU A O 19
ATOM 16308 N N . SER A 1 27 ? 3.648 3.895 13.779 1.00 44.44 27 SER A N 19
ATOM 16309 C CA . SER A 1 27 ? 4.182 2.539 13.572 1.00 11.34 27 SER A CA 19
ATOM 16310 C C . SER A 1 27 ? 4.970 2.422 12.257 1.00 33.21 27 SER A C 19
ATOM 16311 O O . SER A 1 27 ? 5.654 1.426 12.023 1.00 53.02 27 SER A O 19
ATOM 16319 N N . GLY A 1 28 ? 4.867 3.435 11.395 1.00 13.34 28 GLY A N 19
ATOM 16320 C CA . GLY A 1 28 ? 5.641 3.451 10.152 1.00 35.31 28 GLY A CA 19
ATOM 16321 C C . GLY A 1 28 ? 5.001 2.659 9.010 1.00 32.05 28 GLY A C 19
ATOM 16322 O O . GLY A 1 28 ? 5.642 2.410 7.985 1.00 51.21 28 GLY A O 19
ATOM 16326 N N . PHE A 1 29 ? 3.744 2.255 9.183 1.00 12.30 29 PHE A N 19
ATOM 16327 C CA . PHE A 1 29 ? 3.049 1.435 8.181 1.00 73.41 29 PHE A CA 19
ATOM 16328 C C . PHE A 1 29 ? 2.146 2.274 7.257 1.00 41.14 29 PHE A C 19
ATOM 16329 O O . PHE A 1 29 ? 1.708 3.370 7.613 1.00 65.45 29 PHE A O 19
ATOM 16346 N N . TYR A 1 30 ? 1.877 1.738 6.065 1.00 61.22 30 TYR A N 19
ATOM 16347 C CA . TYR A 1 30 ? 0.869 2.294 5.152 1.00 71.41 30 TYR A CA 19
ATOM 16348 C C . TYR A 1 30 ? -0.425 1.469 5.232 1.00 15.30 30 TYR A C 19
ATOM 16349 O O . TYR A 1 30 ? -0.397 0.246 5.092 1.00 70.42 30 TYR A O 19
ATOM 16367 N N . GLU A 1 31 ? -1.551 2.139 5.466 1.00 35.03 31 GLU A N 19
ATOM 16368 C CA . GLU A 1 31 ? -2.851 1.467 5.578 1.00 25.14 31 GLU A CA 19
ATOM 16369 C C . GLU A 1 31 ? -3.645 1.577 4.267 1.00 32.42 31 GLU A C 19
ATOM 16370 O O . GLU A 1 31 ? -3.973 2.679 3.818 1.00 3.14 31 GLU A O 19
ATOM 16382 N N . PHE A 1 32 ? -3.965 0.436 3.661 1.00 40.33 32 PHE A N 19
ATOM 16383 C CA . PHE A 1 32 ? -4.685 0.421 2.380 1.00 54.14 32 PHE A CA 19
ATOM 16384 C C . PHE A 1 32 ? -5.662 -0.762 2.284 1.00 14.33 32 PHE A C 19
ATOM 16385 O O . PHE A 1 32 ? -5.394 -1.852 2.795 1.00 22.21 32 PHE A O 19
ATOM 16402 N N . LYS A 1 33 ? -6.801 -0.534 1.633 1.00 43.24 33 LYS A N 19
ATOM 16403 C CA . LYS A 1 33 ? -7.809 -1.581 1.438 1.00 73.03 33 LYS A CA 19
ATOM 16404 C C . LYS A 1 33 ? -7.695 -2.189 0.033 1.00 33.35 33 LYS A C 19
ATOM 16405 O O . LYS A 1 33 ? -8.024 -1.535 -0.953 1.00 1.15 33 LYS A O 19
ATOM 16424 N N . GLN A 1 34 ? -7.240 -3.438 -0.052 1.00 3.22 34 GLN A N 19
ATOM 16425 C CA . GLN A 1 34 ? -7.050 -4.111 -1.348 1.00 2.02 34 GLN A CA 19
ATOM 16426 C C . GLN A 1 34 ? -8.369 -4.226 -2.138 1.00 21.21 34 GLN A C 19
ATOM 16427 O O . GLN A 1 34 ? -9.457 -4.129 -1.567 1.00 50.51 34 GLN A O 19
ATOM 16441 N N . LEU A 1 35 ? -8.262 -4.443 -3.453 1.00 13.31 35 LEU A N 19
ATOM 16442 C CA . LEU A 1 35 ? -9.446 -4.573 -4.328 1.00 3.52 35 LEU A CA 19
ATOM 16443 C C . LEU A 1 35 ? -10.402 -5.686 -3.859 1.00 44.40 35 LEU A C 19
ATOM 16444 O O . LEU A 1 35 ? -11.603 -5.632 -4.118 1.00 53.12 35 LEU A O 19
ATOM 16460 N N . ASP A 1 36 ? -9.857 -6.695 -3.180 1.00 61.32 36 ASP A N 19
ATOM 16461 C CA . ASP A 1 36 ? -10.655 -7.818 -2.675 1.00 53.24 36 ASP A CA 19
ATOM 16462 C C . ASP A 1 36 ? -11.419 -7.444 -1.384 1.00 11.20 36 ASP A C 19
ATOM 16463 O O . ASP A 1 36 ? -12.305 -8.176 -0.935 1.00 50.24 36 ASP A O 19
ATOM 16472 N N . GLY A 1 37 ? -11.077 -6.299 -0.797 1.00 32.04 37 GLY A N 19
ATOM 16473 C CA . GLY A 1 37 ? -11.691 -5.875 0.459 1.00 13.00 37 GLY A CA 19
ATOM 16474 C C . GLY A 1 37 ? -10.746 -6.003 1.649 1.00 3.14 37 GLY A C 19
ATOM 16475 O O . GLY A 1 37 ? -10.938 -5.351 2.679 1.00 64.53 37 GLY A O 19
ATOM 16479 N N . LYS A 1 38 ? -9.723 -6.848 1.507 1.00 24.34 38 LYS A N 19
ATOM 16480 C CA . LYS A 1 38 ? -8.724 -7.058 2.562 1.00 75.11 38 LYS A CA 19
ATOM 16481 C C . LYS A 1 38 ? -7.934 -5.772 2.864 1.00 12.12 38 LYS A C 19
ATOM 16482 O O . LYS A 1 38 ? -7.055 -5.378 2.094 1.00 65.05 38 LYS A O 19
ATOM 16501 N N . GLN A 1 39 ? -8.250 -5.115 3.977 1.00 71.32 39 GLN A N 19
ATOM 16502 C CA . GLN A 1 39 ? -7.515 -3.913 4.390 1.00 64.12 39 GLN A CA 19
ATOM 16503 C C . GLN A 1 39 ? -6.302 -4.291 5.253 1.00 65.11 39 GLN A C 19
ATOM 16504 O O . GLN A 1 39 ? -6.451 -4.866 6.330 1.00 40.51 39 GLN A O 19
ATOM 16518 N N . THR A 1 40 ? -5.104 -3.959 4.778 1.00 35.41 40 THR A N 1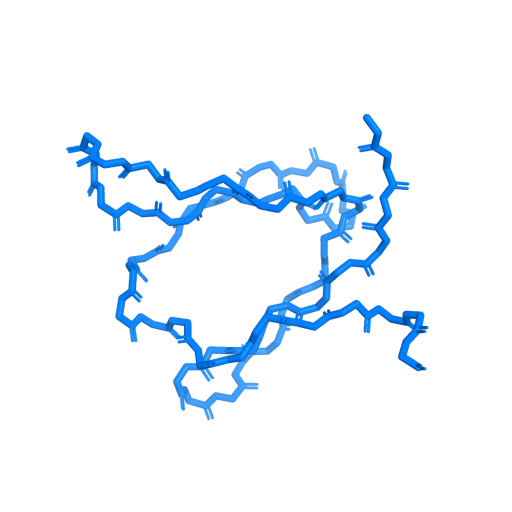9
ATOM 16519 C CA . THR A 1 40 ? -3.866 -4.371 5.455 1.00 73.51 40 THR A CA 19
ATOM 16520 C C . THR A 1 40 ? -2.841 -3.234 5.541 1.00 61.22 40 THR A C 19
ATOM 16521 O O . THR A 1 40 ? -2.953 -2.219 4.848 1.00 72.52 40 THR A O 19
ATOM 16532 N N . ARG A 1 41 ? -1.842 -3.417 6.402 1.00 41.50 41 ARG A N 19
ATOM 16533 C CA . ARG A 1 41 ? -0.745 -2.456 6.552 1.00 73.22 41 ARG A CA 19
ATOM 16534 C C . ARG A 1 41 ? 0.568 -3.041 6.016 1.00 44.13 41 ARG A C 19
ATOM 16535 O O . ARG A 1 41 ? 0.739 -4.261 5.959 1.00 54.43 41 ARG A O 19
ATOM 16556 N N . ILE A 1 42 ? 1.497 -2.173 5.630 1.00 23.52 42 ILE A N 19
ATOM 16557 C CA . ILE A 1 42 ? 2.827 -2.617 5.202 1.00 52.34 42 ILE A CA 19
ATOM 16558 C C . ILE A 1 42 ? 3.897 -1.573 5.562 1.00 73.44 42 ILE A C 19
ATOM 16559 O O . ILE A 1 42 ? 3.637 -0.372 5.525 1.00 43.21 42 ILE A O 19
ATOM 16575 N N . ASN A 1 43 ? 5.096 -2.034 5.920 1.00 52.55 43 ASN A N 19
ATOM 16576 C CA . ASN A 1 43 ? 6.141 -1.140 6.442 1.00 41.45 43 ASN A CA 19
ATOM 16577 C C . ASN A 1 43 ? 6.707 -0.210 5.352 1.00 1.55 43 ASN A C 19
ATOM 16578 O O . ASN A 1 43 ? 6.762 -0.566 4.172 1.00 1.11 43 ASN A O 19
ATOM 16589 N N . LYS A 1 44 ? 7.148 0.976 5.774 1.00 44.31 44 LYS A N 19
ATOM 16590 C CA . LYS A 1 44 ? 7.617 2.026 4.854 1.00 45.43 44 LYS A CA 19
ATOM 16591 C C . LYS A 1 44 ? 8.865 1.627 4.040 1.00 2.20 44 LYS A C 19
ATOM 16592 O O . LYS A 1 44 ? 9.198 2.285 3.055 1.00 43.42 44 LYS A O 19
ATOM 16611 N N . ASP A 1 45 ? 9.557 0.563 4.438 1.00 33.15 45 ASP A N 19
ATOM 16612 C CA . ASP A 1 45 ? 10.757 0.120 3.717 1.00 13.12 45 ASP A CA 19
ATOM 16613 C C . ASP A 1 45 ? 10.418 -0.876 2.589 1.00 30.05 45 ASP A C 19
ATOM 16614 O O . ASP A 1 45 ? 11.244 -1.131 1.710 1.00 70.33 45 ASP A O 19
ATOM 16623 N N . GLN A 1 46 ? 9.201 -1.423 2.617 1.00 30.24 46 GLN A N 19
ATOM 16624 C CA . GLN A 1 46 ? 8.758 -2.391 1.606 1.00 40.12 46 GLN A CA 19
ATOM 16625 C C . GLN A 1 46 ? 8.279 -1.688 0.330 1.00 34.44 46 GLN A C 19
ATOM 16626 O O . GLN A 1 46 ? 8.353 -2.246 -0.766 1.00 25.21 46 GLN A O 19
ATOM 16640 N N . VAL A 1 47 ? 7.776 -0.466 0.484 1.00 70.55 47 VAL A N 19
ATOM 16641 C CA . VAL A 1 47 ? 7.173 0.270 -0.629 1.00 1.42 47 VAL A CA 19
ATOM 16642 C C . VAL A 1 47 ? 8.222 0.764 -1.642 1.00 23.30 47 VAL A C 19
ATOM 16643 O O . VAL A 1 47 ? 9.080 1.592 -1.333 1.00 1.12 47 VAL A O 19
ATOM 16656 N N . ARG A 1 48 ? 8.150 0.219 -2.850 1.00 11.14 48 ARG A N 19
ATOM 16657 C CA . ARG A 1 48 ? 9.006 0.640 -3.960 1.00 11.03 48 ARG A CA 19
ATOM 16658 C C . ARG A 1 48 ? 8.444 1.906 -4.629 1.00 24.22 48 ARG A C 19
ATOM 16659 O O . ARG A 1 48 ? 9.103 2.942 -4.674 1.00 12.52 48 ARG A O 19
ATOM 16680 N N . THR A 1 49 ? 7.211 1.815 -5.141 1.00 54.50 49 THR A N 19
ATOM 16681 C CA . THR A 1 49 ? 6.544 2.963 -5.785 1.00 70.14 49 THR A CA 19
ATOM 16682 C C . THR A 1 49 ? 5.023 2.930 -5.566 1.00 53.42 49 THR A C 19
ATOM 16683 O O . THR A 1 49 ? 4.375 1.919 -5.836 1.00 74.41 49 THR A O 19
ATOM 16694 N N . VAL A 1 50 ? 4.459 4.040 -5.087 1.00 51.04 50 VAL A N 19
ATOM 16695 C CA . VAL A 1 50 ? 3.000 4.178 -4.955 1.00 50.22 50 VAL A CA 19
ATOM 16696 C C . VAL A 1 50 ? 2.414 4.874 -6.193 1.00 43.42 50 VAL A C 19
ATOM 16697 O O . VAL A 1 50 ? 2.739 6.028 -6.481 1.00 60.11 50 VAL A O 19
ATOM 16710 N N . LYS A 1 51 ? 1.557 4.166 -6.923 1.00 14.10 51 LYS A N 19
ATOM 16711 C CA . LYS A 1 51 ? 0.978 4.686 -8.168 1.00 2.25 51 LYS A CA 19
ATOM 16712 C C . LYS A 1 51 ? -0.549 4.816 -8.099 1.00 75.11 51 LYS A C 19
ATOM 16713 O O . LYS A 1 51 ? -1.252 3.893 -7.687 1.00 4.21 51 LYS A O 19
ATOM 16732 N N . ASP A 1 52 ? -1.054 5.970 -8.516 1.00 14.52 52 ASP A N 19
ATOM 16733 C CA . ASP A 1 52 ? -2.489 6.171 -8.700 1.00 41.15 52 ASP A CA 19
ATOM 16734 C C . ASP A 1 52 ? -2.914 5.637 -10.076 1.00 14.41 52 ASP A C 19
ATOM 16735 O O . ASP A 1 52 ? -2.262 5.912 -11.079 1.00 34.31 52 ASP A O 19
ATOM 16744 N N . LEU A 1 53 ? -3.996 4.872 -10.136 1.00 54.43 53 LEU A N 19
ATOM 16745 C CA . LEU A 1 53 ? -4.491 4.380 -11.428 1.00 63.33 53 LEU A CA 19
ATOM 16746 C C . LEU A 1 53 ? -5.291 5.464 -12.168 1.00 3.35 53 LEU A C 19
ATOM 16747 O O . LEU A 1 53 ? -5.728 5.262 -13.303 1.00 34.31 53 LEU A O 19
ATOM 16763 N N . LEU A 1 54 ? -5.468 6.618 -11.521 1.00 15.31 54 LEU A N 19
ATOM 16764 C CA . LEU A 1 54 ? -6.197 7.748 -12.117 1.00 43.22 54 LEU A CA 19
ATOM 16765 C C . LEU A 1 54 ? -5.311 9.010 -12.216 1.00 42.24 54 LEU A C 19
ATOM 16766 O O . LEU A 1 54 ? -5.818 10.138 -12.244 1.00 14.41 54 LEU A O 19
ATOM 16782 N N . GLU A 1 55 ? -3.992 8.819 -12.285 1.00 42.25 55 GLU A N 19
ATOM 16783 C CA . GLU A 1 55 ? -3.044 9.946 -12.380 1.00 35.31 55 GLU A CA 19
ATOM 16784 C C . GLU A 1 55 ? -2.882 10.460 -13.829 1.00 41.04 55 GLU A C 19
ATOM 16785 O O . GLU A 1 55 ? -2.746 9.636 -14.758 1.00 36.86 55 GLU A O 19
ATOM 16797 N N . MET A 1 1 ? -12.067 11.227 -0.739 1.00 50.43 1 MET A N 20
ATOM 16798 C CA . MET A 1 1 ? -12.234 10.470 -2.009 1.00 62.14 1 MET A CA 20
ATOM 16799 C C . MET A 1 1 ? -11.289 9.264 -2.057 1.00 21.10 1 MET A C 20
ATOM 16800 O O . MET A 1 1 ? -10.257 9.245 -1.384 1.00 13.21 1 MET A O 20
ATOM 16816 N N . ALA A 1 2 ? -11.648 8.263 -2.853 1.00 12.43 2 ALA A N 20
ATOM 16817 C CA . ALA A 1 2 ? -10.845 7.044 -2.990 1.00 5.32 2 ALA A CA 20
ATOM 16818 C C . ALA A 1 2 ? -10.575 6.714 -4.464 1.00 30.31 2 ALA A C 20
ATOM 16819 O O . ALA A 1 2 ? -11.502 6.622 -5.271 1.00 12.30 2 ALA A O 20
ATOM 16826 N N . SER A 1 3 ? -9.303 6.539 -4.808 1.00 61.44 3 SER A N 20
ATOM 16827 C CA . SER A 1 3 ? -8.901 6.198 -6.182 1.00 40.41 3 SER A CA 20
ATOM 16828 C C . SER A 1 3 ? -8.122 4.878 -6.199 1.00 61.22 3 SER A C 20
ATOM 16829 O O . SER A 1 3 ? -7.358 4.601 -5.275 1.00 54.13 3 SER A O 20
ATOM 16837 N N . PRO A 1 4 ? -8.306 4.036 -7.239 1.00 72.01 4 PRO A N 20
ATOM 16838 C CA . PRO A 1 4 ? -7.563 2.769 -7.358 1.00 11.10 4 PRO A CA 20
ATOM 16839 C C . PRO A 1 4 ? -6.045 2.999 -7.481 1.00 60.45 4 PRO A C 20
ATOM 16840 O O . PRO A 1 4 ? -5.564 3.572 -8.464 1.00 31.45 4 PRO A O 20
ATOM 16851 N N . THR A 1 5 ? -5.294 2.541 -6.482 1.00 65.21 5 THR A N 20
ATOM 16852 C CA . THR A 1 5 ? -3.846 2.787 -6.418 1.00 73.13 5 THR A CA 20
ATOM 16853 C C . THR A 1 5 ? -3.053 1.473 -6.357 1.00 41.12 5 THR A C 20
ATOM 16854 O O . THR A 1 5 ? -3.355 0.588 -5.554 1.00 34.41 5 THR A O 20
ATOM 16865 N N . VAL A 1 6 ? -2.039 1.350 -7.210 1.00 34.30 6 VAL A N 20
ATOM 16866 C CA . VAL A 1 6 ? -1.170 0.170 -7.220 1.00 61.34 6 VAL A CA 20
ATOM 16867 C C . VAL A 1 6 ? 0.137 0.430 -6.445 1.00 21.34 6 VAL A C 20
ATOM 16868 O O . VAL A 1 6 ? 0.924 1.319 -6.789 1.00 70.42 6 VAL A O 20
ATOM 16881 N N . ILE A 1 7 ? 0.343 -0.338 -5.378 1.00 20.04 7 ILE A N 20
ATOM 16882 C CA . ILE A 1 7 ? 1.546 -0.224 -4.549 1.00 13.41 7 ILE A CA 20
ATOM 16883 C C . ILE A 1 7 ? 2.610 -1.257 -4.963 1.00 51.13 7 ILE A C 20
ATOM 16884 O O . ILE A 1 7 ? 2.470 -2.451 -4.692 1.00 23.32 7 ILE A O 20
ATOM 16900 N N . THR A 1 8 ? 3.658 -0.791 -5.638 1.00 65.12 8 THR A N 20
ATOM 16901 C CA . THR A 1 8 ? 4.777 -1.660 -6.035 1.00 21.35 8 THR A CA 20
ATOM 16902 C C . THR A 1 8 ? 5.800 -1.779 -4.902 1.00 71.43 8 THR A C 20
ATOM 16903 O O . THR A 1 8 ? 6.353 -0.774 -4.451 1.00 45.43 8 THR A O 20
ATOM 16914 N N . LEU A 1 9 ? 6.054 -3.002 -4.446 1.00 4.34 9 LEU A N 20
ATOM 16915 C CA . LEU A 1 9 ? 7.043 -3.242 -3.387 1.00 63.22 9 LEU A CA 20
ATOM 16916 C C . LEU A 1 9 ? 8.458 -3.380 -3.974 1.00 71.43 9 LEU A C 20
ATOM 16917 O O . LEU A 1 9 ? 8.624 -3.530 -5.187 1.00 13.31 9 LEU A O 20
ATOM 16933 N N . ASN A 1 10 ? 9.475 -3.340 -3.110 1.00 4.02 10 ASN A N 20
ATOM 16934 C CA . ASN A 1 10 ? 10.882 -3.386 -3.548 1.00 45.51 10 ASN A CA 20
ATOM 16935 C C . ASN A 1 10 ? 11.187 -4.611 -4.432 1.00 24.03 10 ASN A C 20
ATOM 16936 O O . ASN A 1 10 ? 11.934 -4.510 -5.407 1.00 23.34 10 ASN A O 20
ATOM 16947 N N . ASP A 1 11 ? 10.611 -5.763 -4.093 1.00 34.20 11 ASP A N 20
ATOM 16948 C CA . ASP A 1 11 ? 10.846 -7.001 -4.851 1.00 30.21 11 ASP A CA 20
ATOM 16949 C C . ASP A 1 11 ? 10.164 -6.959 -6.232 1.00 71.44 11 ASP A C 20
ATOM 16950 O O . ASP A 1 11 ? 10.577 -7.659 -7.160 1.00 50.55 11 ASP A O 20
ATOM 16959 N N . GLY A 1 12 ? 9.118 -6.144 -6.349 1.00 73.43 12 GLY A N 20
ATOM 16960 C CA . GLY A 1 12 ? 8.353 -6.053 -7.591 1.00 40.10 12 GLY A CA 20
ATOM 16961 C C . GLY A 1 12 ? 6.890 -6.465 -7.431 1.00 31.22 12 GLY A C 20
ATOM 16962 O O . GLY A 1 12 ? 6.103 -6.359 -8.374 1.00 65.54 12 GLY A O 20
ATOM 16966 N N . ARG A 1 13 ? 6.521 -6.939 -6.239 1.00 35.44 13 ARG A N 20
ATOM 16967 C CA . ARG A 1 13 ? 5.137 -7.343 -5.960 1.00 2.41 13 ARG A CA 20
ATOM 16968 C C . ARG A 1 13 ? 4.195 -6.133 -5.948 1.00 34.54 13 ARG A C 20
ATOM 16969 O O . ARG A 1 13 ? 4.422 -5.168 -5.222 1.00 61.14 13 ARG A O 20
ATOM 16990 N N . GLU A 1 14 ? 3.134 -6.192 -6.745 1.00 63.53 14 GLU A N 20
ATOM 16991 C CA . GLU A 1 14 ? 2.175 -5.084 -6.839 1.00 61.11 14 GLU A CA 20
ATOM 16992 C C . GLU A 1 14 ? 0.889 -5.391 -6.055 1.00 25.43 14 GLU A C 20
ATOM 16993 O O . GLU A 1 14 ? 0.284 -6.453 -6.216 1.00 61.21 14 GLU A O 20
ATOM 17005 N N . ILE A 1 15 ? 0.478 -4.458 -5.201 1.00 21.00 15 ILE A N 20
ATOM 17006 C CA . ILE A 1 15 ? -0.756 -4.603 -4.418 1.00 4.34 15 ILE A CA 20
ATOM 17007 C C . ILE A 1 15 ? -1.723 -3.442 -4.709 1.00 73.13 15 ILE A C 20
ATOM 17008 O O . ILE A 1 15 ? -1.436 -2.290 -4.388 1.00 71.30 15 ILE A O 20
ATOM 17024 N N . GLN A 1 16 ? -2.861 -3.747 -5.326 1.00 2.22 16 GLN A N 20
ATOM 17025 C CA . GLN A 1 16 ? -3.824 -2.714 -5.730 1.00 31.32 16 GLN A CA 20
ATOM 17026 C C . GLN A 1 16 ? -4.935 -2.509 -4.682 1.00 3.34 16 GLN A C 20
ATOM 17027 O O . GLN A 1 16 ? -5.582 -3.465 -4.240 1.00 0.01 16 GLN A O 20
ATOM 17041 N N . ALA A 1 17 ? -5.152 -1.251 -4.296 1.00 33.45 17 ALA A N 20
ATOM 17042 C CA . ALA A 1 17 ? -6.173 -0.896 -3.301 1.00 74.12 17 ALA A CA 20
ATOM 17043 C C . ALA A 1 17 ? -7.273 -0.003 -3.905 1.00 25.13 17 ALA A C 20
ATOM 17044 O O . ALA A 1 17 ? -7.083 0.604 -4.963 1.00 73.30 17 ALA A O 20
ATOM 17051 N N . VAL A 1 18 ? -8.421 0.070 -3.226 1.00 60.55 18 VAL A N 20
ATOM 17052 C CA . VAL A 1 18 ? -9.542 0.904 -3.678 1.00 31.35 18 VAL A CA 20
ATOM 17053 C C . VAL A 1 18 ? -9.364 2.370 -3.250 1.00 43.04 18 VAL A C 20
ATOM 17054 O O . VAL A 1 18 ? -9.924 3.282 -3.866 1.00 10.11 18 VAL A O 20
ATOM 17067 N N . ASP A 1 19 ? -8.595 2.581 -2.182 1.00 13.11 19 ASP A N 20
ATOM 17068 C CA . ASP A 1 19 ? -8.307 3.925 -1.668 1.00 11.33 19 ASP A CA 20
ATOM 17069 C C . ASP A 1 19 ? -6.793 4.195 -1.627 1.00 15.30 19 ASP A C 20
ATOM 17070 O O . ASP A 1 19 ? -5.981 3.272 -1.725 1.00 35.55 19 ASP A O 20
ATOM 17079 N N . THR A 1 20 ? -6.423 5.464 -1.468 1.00 61.23 20 THR A N 20
ATOM 17080 C CA . THR A 1 20 ? -5.008 5.856 -1.431 1.00 25.42 20 THR A CA 20
ATOM 17081 C C . THR A 1 20 ? -4.393 5.577 -0.053 1.00 1.44 20 THR A C 20
ATOM 17082 O O . THR A 1 20 ? -4.928 6.016 0.970 1.00 43.14 20 THR A O 20
ATOM 17093 N N . PRO A 1 21 ? -3.250 4.857 -0.008 1.00 54.44 21 PRO A N 20
ATOM 17094 C CA . PRO A 1 21 ? -2.620 4.412 1.253 1.00 5.41 21 PRO A CA 20
ATOM 17095 C C . PRO A 1 21 ? -2.414 5.546 2.278 1.00 63.24 21 PRO A C 20
ATOM 17096 O O . PRO A 1 21 ? -1.767 6.558 1.994 1.00 61.21 21 PRO A O 20
ATOM 17107 N N . LYS A 1 22 ? -2.980 5.358 3.468 1.00 44.12 22 LYS A N 20
ATOM 17108 C CA . LYS A 1 22 ? -2.815 6.293 4.584 1.00 22.53 22 LYS A CA 20
ATOM 17109 C C . LYS A 1 22 ? -1.544 5.955 5.379 1.00 44.20 22 LYS A C 20
ATOM 17110 O O . LYS A 1 22 ? -1.345 4.806 5.770 1.00 23.53 22 LYS A O 20
ATOM 17129 N N . TYR A 1 23 ? -0.690 6.943 5.626 1.00 52.14 23 TYR A N 20
ATOM 17130 C CA . TYR A 1 23 ? 0.583 6.692 6.312 1.00 22.31 23 TYR A CA 20
ATOM 17131 C C . TYR A 1 23 ? 0.419 6.634 7.840 1.00 30.23 23 TYR A C 20
ATOM 17132 O O . TYR A 1 23 ? -0.243 7.477 8.451 1.00 33.23 23 TYR A O 20
ATOM 17150 N N . ASP A 1 24 ? 1.034 5.622 8.443 1.00 3.24 24 ASP A N 20
ATOM 17151 C CA . ASP A 1 24 ? 1.069 5.464 9.894 1.00 60.45 24 ASP A CA 20
ATOM 17152 C C . ASP A 1 24 ? 2.399 5.987 10.463 1.00 12.52 24 ASP A C 20
ATOM 17153 O O . ASP A 1 24 ? 3.445 5.358 10.309 1.00 24.12 24 ASP A O 20
ATOM 17162 N N . GLU A 1 25 ? 2.356 7.148 11.114 1.00 42.00 25 GLU A N 20
ATOM 17163 C CA . GLU A 1 25 ? 3.567 7.771 11.662 1.00 64.54 25 GLU A CA 20
ATOM 17164 C C . GLU A 1 25 ? 4.047 7.064 12.941 1.00 21.41 25 GLU A C 20
ATOM 17165 O O . GLU A 1 25 ? 5.210 7.178 13.329 1.00 64.35 25 GLU A O 20
ATOM 17177 N N . GLU A 1 26 ? 3.152 6.324 13.587 1.00 71.23 26 GLU A N 20
ATOM 17178 C CA . GLU A 1 26 ? 3.478 5.653 14.846 1.00 64.22 26 GLU A CA 20
ATOM 17179 C C . GLU A 1 26 ? 4.477 4.501 14.646 1.00 4.42 26 GLU A C 20
ATOM 17180 O O . GLU A 1 26 ? 5.537 4.472 15.279 1.00 71.24 26 GLU A O 20
ATOM 17192 N N . SER A 1 27 ? 4.148 3.563 13.758 1.00 53.20 27 SER A N 20
ATOM 17193 C CA . SER A 1 27 ? 4.994 2.379 13.537 1.00 2.14 27 SER A CA 20
ATOM 17194 C C . SER A 1 27 ? 5.585 2.327 12.117 1.00 2.22 27 SER A C 20
ATOM 17195 O O . SER A 1 27 ? 6.400 1.453 11.814 1.00 31.53 27 SER A O 20
ATOM 17203 N N . GLY A 1 28 ? 5.172 3.243 11.241 1.00 13.44 28 GLY A N 20
ATOM 17204 C CA . GLY A 1 28 ? 5.768 3.309 9.907 1.00 52.34 28 GLY A CA 20
ATOM 17205 C C . GLY A 1 28 ? 5.020 2.503 8.842 1.00 63.33 28 GLY A C 20
ATOM 17206 O O . GLY A 1 28 ? 5.542 2.279 7.751 1.00 12.40 28 GLY A O 20
ATOM 17210 N N . PHE A 1 29 ? 3.805 2.056 9.153 1.00 55.45 29 PHE A N 20
ATOM 17211 C CA . PHE A 1 29 ? 3.025 1.230 8.217 1.00 31.35 29 PHE A CA 20
ATOM 17212 C C . PHE A 1 29 ? 2.136 2.079 7.290 1.00 51.23 29 PHE A C 20
ATOM 17213 O O . PHE A 1 29 ? 2.027 3.292 7.445 1.00 72.44 29 PHE A O 20
ATOM 17230 N N . TYR A 1 30 ? 1.527 1.424 6.304 1.00 62.43 30 TYR A N 20
ATOM 17231 C CA . TYR A 1 30 ? 0.514 2.054 5.443 1.00 43.01 30 TYR A CA 20
ATOM 17232 C C . TYR A 1 30 ? -0.834 1.325 5.555 1.00 32.03 30 TYR A C 20
ATOM 17233 O O . TYR A 1 30 ? -0.890 0.101 5.466 1.00 42.44 30 TYR A O 20
ATOM 17251 N N . GLU A 1 31 ? -1.915 2.084 5.739 1.00 31.20 31 GLU A N 20
ATOM 17252 C CA . GLU A 1 31 ? -3.271 1.520 5.776 1.00 10.13 31 GLU A CA 20
ATOM 17253 C C . GLU A 1 31 ? -3.976 1.708 4.426 1.00 64.14 31 GLU A C 20
ATOM 17254 O O . GLU A 1 31 ? -4.166 2.834 3.966 1.00 1.15 31 GLU A O 20
ATOM 17266 N N . PHE A 1 32 ? -4.361 0.602 3.802 1.00 65.14 32 PHE A N 20
ATOM 17267 C CA . PHE A 1 32 ? -5.062 0.638 2.514 1.00 12.34 32 PHE A CA 20
ATOM 17268 C C . PHE A 1 32 ? -5.982 -0.580 2.356 1.00 71.04 32 PHE A C 20
ATOM 17269 O O . PHE A 1 32 ? -5.625 -1.694 2.753 1.00 44.55 32 PHE A O 20
ATOM 17286 N N . LYS A 1 33 ? -7.168 -0.369 1.788 1.00 71.14 33 LYS A N 20
ATOM 17287 C CA . LYS A 1 33 ? -8.110 -1.465 1.556 1.00 43.25 33 LYS A CA 20
ATOM 17288 C C . LYS A 1 33 ? -7.931 -2.044 0.147 1.00 64.43 33 LYS A C 20
ATOM 17289 O O . LYS A 1 33 ? -8.275 -1.405 -0.847 1.00 25.44 33 LYS A O 20
ATOM 17308 N N . GLN A 1 34 ? -7.395 -3.259 0.069 1.00 20.33 34 GLN A N 20
ATOM 17309 C CA . GLN A 1 34 ? -7.142 -3.917 -1.218 1.00 20.34 34 GLN A CA 20
ATOM 17310 C C . GLN A 1 34 ? -8.449 -4.149 -1.996 1.00 32.45 34 GLN A C 20
ATOM 17311 O O . GLN A 1 34 ? -9.534 -4.156 -1.414 1.00 41.24 34 GLN A O 20
ATOM 17325 N N . LEU A 1 35 ? -8.337 -4.350 -3.308 1.00 22.21 35 LEU A N 20
ATOM 17326 C CA . LEU A 1 35 ? -9.516 -4.541 -4.170 1.00 24.15 35 LEU A CA 20
ATOM 17327 C C . LEU A 1 35 ? -10.418 -5.696 -3.688 1.00 62.40 35 LEU A C 20
ATOM 17328 O O . LEU A 1 35 ? -11.633 -5.681 -3.903 1.00 44.34 35 LEU A O 20
ATOM 17344 N N . ASP A 1 36 ? -9.820 -6.692 -3.035 1.00 21.31 36 ASP A N 20
ATOM 17345 C CA . ASP A 1 36 ? -10.568 -7.852 -2.522 1.00 12.32 36 ASP A CA 20
ATOM 17346 C C . ASP A 1 36 ? -11.383 -7.498 -1.261 1.00 50.25 36 ASP A C 20
ATOM 17347 O O . ASP A 1 36 ? -12.240 -8.270 -0.822 1.00 30.20 36 ASP A O 20
ATOM 17356 N N . GLY A 1 37 ? -11.112 -6.327 -0.688 1.00 62.03 37 GLY A N 20
ATOM 17357 C CA . GLY A 1 37 ? -11.813 -5.888 0.515 1.00 73.23 37 GLY A CA 20
ATOM 17358 C C . GLY A 1 37 ? -10.941 -5.901 1.769 1.00 15.15 37 GLY A C 20
ATOM 17359 O O . GLY A 1 37 ? -11.247 -5.217 2.747 1.00 32.35 37 GLY A O 20
ATOM 17363 N N . LYS A 1 38 ? -9.853 -6.669 1.744 1.00 34.33 38 LYS A N 20
ATOM 17364 C CA . LYS A 1 38 ? -8.957 -6.785 2.905 1.00 43.31 38 LYS A CA 20
ATOM 17365 C C . LYS A 1 38 ? -8.070 -5.542 3.082 1.00 1.42 38 LYS A C 20
ATOM 17366 O O . LYS A 1 38 ? -7.145 -5.311 2.303 1.00 53.52 38 LYS A O 20
ATOM 17385 N N . GLN A 1 39 ? -8.356 -4.741 4.106 1.00 2.03 39 GLN A N 20
ATOM 17386 C CA . GLN A 1 39 ? -7.480 -3.623 4.469 1.00 24.51 39 GLN A CA 20
ATOM 17387 C C . GLN A 1 39 ? -6.364 -4.098 5.405 1.00 34.33 39 GLN A C 20
ATOM 17388 O O . GLN A 1 39 ? -6.623 -4.626 6.488 1.00 75.51 39 GLN A O 20
ATOM 17402 N N . THR A 1 40 ? -5.119 -3.916 4.978 1.00 54.32 40 THR A N 20
ATOM 17403 C CA . THR A 1 40 ? -3.957 -4.393 5.738 1.00 0.05 40 THR A CA 20
ATOM 17404 C C . THR A 1 40 ? -2.870 -3.323 5.811 1.00 31.12 40 THR A C 20
ATOM 17405 O O . THR A 1 40 ? -2.910 -2.333 5.076 1.00 70.35 40 THR A O 20
ATOM 17416 N N . ARG A 1 41 ? -1.909 -3.518 6.709 1.00 12.21 41 ARG A N 20
ATOM 17417 C CA . ARG A 1 41 ? -0.799 -2.576 6.878 1.00 31.44 41 ARG A CA 20
ATOM 17418 C C . ARG A 1 41 ? 0.531 -3.187 6.407 1.00 1.14 41 ARG A C 20
ATOM 17419 O O . ARG A 1 41 ? 0.807 -4.366 6.643 1.00 45.11 41 ARG A O 20
ATOM 17440 N N . ILE A 1 42 ? 1.348 -2.378 5.733 1.00 43.20 42 ILE A N 20
ATOM 17441 C CA . ILE A 1 42 ? 2.702 -2.792 5.337 1.00 45.04 42 ILE A CA 20
ATOM 17442 C C . ILE A 1 42 ? 3.725 -1.681 5.639 1.00 22.22 42 ILE A C 20
ATOM 17443 O O . ILE A 1 42 ? 3.406 -0.494 5.556 1.00 14.41 42 ILE A O 20
ATOM 17459 N N . ASN A 1 43 ? 4.943 -2.076 6.004 1.00 12.24 43 ASN A N 20
ATOM 17460 C CA . ASN A 1 43 ? 5.979 -1.124 6.422 1.00 53.01 43 ASN A CA 20
ATOM 17461 C C . ASN A 1 43 ? 6.470 -0.243 5.254 1.00 51.30 43 ASN A C 20
ATOM 17462 O O . ASN A 1 43 ? 6.557 -0.686 4.104 1.00 22.50 43 ASN A O 20
ATOM 17473 N N . LYS A 1 44 ? 6.805 1.006 5.577 1.00 61.10 44 LYS A N 20
ATOM 17474 C CA . LYS A 1 44 ? 7.227 2.003 4.584 1.00 64.11 44 LYS A CA 20
ATOM 17475 C C . LYS A 1 44 ? 8.529 1.623 3.855 1.00 32.15 44 LYS A C 20
ATOM 17476 O O . LYS A 1 44 ? 8.823 2.157 2.784 1.00 45.31 44 LYS A O 20
ATOM 17495 N N . ASP A 1 45 ? 9.307 0.711 4.426 1.00 61.32 45 ASP A N 20
ATOM 17496 C CA . ASP A 1 45 ? 10.587 0.313 3.826 1.00 12.43 45 ASP A CA 20
ATOM 17497 C C . ASP A 1 45 ? 10.401 -0.724 2.699 1.00 33.31 45 ASP A C 20
ATOM 17498 O O . ASP A 1 45 ? 11.324 -0.983 1.924 1.00 41.23 45 ASP A O 20
ATOM 17507 N N . GLN A 1 46 ? 9.203 -1.305 2.612 1.00 44.12 46 GLN A N 20
ATOM 17508 C CA . GLN A 1 46 ? 8.889 -2.304 1.582 1.00 43.44 46 GLN A CA 20
ATOM 17509 C C . GLN A 1 46 ? 8.307 -1.662 0.315 1.00 52.53 46 GLN A C 20
ATOM 17510 O O . GLN A 1 46 ? 8.453 -2.198 -0.786 1.00 22.22 46 GLN A O 20
ATOM 17524 N N . VAL A 1 47 ? 7.644 -0.514 0.469 1.00 12.40 47 VAL A N 20
ATOM 17525 C CA . VAL A 1 47 ? 6.999 0.156 -0.666 1.00 65.33 47 VAL A CA 20
ATOM 17526 C C . VAL A 1 47 ? 8.018 0.890 -1.562 1.00 54.25 47 VAL A C 20
ATOM 17527 O O . VAL A 1 47 ? 8.695 1.824 -1.132 1.00 64.21 47 VAL A O 20
ATOM 17540 N N . ARG A 1 48 ? 8.133 0.439 -2.807 1.00 65.44 48 ARG A N 20
ATOM 17541 C CA . ARG A 1 48 ? 9.021 1.068 -3.791 1.00 33.43 48 ARG A CA 20
ATOM 17542 C C . ARG A 1 48 ? 8.357 2.301 -4.438 1.00 11.12 48 ARG A C 20
ATOM 17543 O O . ARG A 1 48 ? 8.819 3.432 -4.266 1.00 44.21 48 ARG A O 20
ATOM 17564 N N . THR A 1 49 ? 7.269 2.073 -5.180 1.00 71.34 49 THR A N 20
ATOM 17565 C CA . THR A 1 49 ? 6.558 3.162 -5.882 1.00 64.33 49 THR A CA 20
ATOM 17566 C C . THR A 1 49 ? 5.041 3.084 -5.671 1.00 1.41 49 THR A C 20
ATOM 17567 O O . THR A 1 49 ? 4.437 2.017 -5.809 1.00 4.11 49 THR A O 20
ATOM 17578 N N . VAL A 1 50 ? 4.429 4.220 -5.356 1.00 14.52 50 VAL A N 20
ATOM 17579 C CA . VAL A 1 50 ? 2.967 4.321 -5.244 1.00 22.31 50 VAL A CA 20
ATOM 17580 C C . VAL A 1 50 ? 2.383 5.012 -6.490 1.00 74.40 50 VAL A C 20
ATOM 17581 O O . VAL A 1 50 ? 2.607 6.203 -6.707 1.00 3.22 50 VAL A O 20
ATOM 17594 N N . LYS A 1 51 ? 1.654 4.260 -7.315 1.00 64.22 51 LYS A N 20
ATOM 17595 C CA . LYS A 1 51 ? 1.088 4.804 -8.562 1.00 33.12 51 LYS A CA 20
ATOM 17596 C C . LYS A 1 51 ? -0.439 4.660 -8.601 1.00 13.02 51 LYS A C 20
ATOM 17597 O O . LYS A 1 51 ? -0.991 3.677 -8.115 1.00 12.50 51 LYS A O 20
ATOM 17616 N N . ASP A 1 52 ? -1.115 5.634 -9.200 1.00 62.54 52 ASP A N 20
ATOM 17617 C CA . ASP A 1 52 ? -2.571 5.574 -9.353 1.00 63.30 52 ASP A CA 20
ATOM 17618 C C . ASP A 1 52 ? -2.957 4.985 -10.722 1.00 64.12 52 ASP A C 20
ATOM 17619 O O . ASP A 1 52 ? -2.418 5.382 -11.756 1.00 11.01 52 ASP A O 20
ATOM 17628 N N . LEU A 1 53 ? -3.902 4.045 -10.727 1.00 12.34 53 LEU A N 20
ATOM 17629 C CA . LEU A 1 53 ? -4.334 3.389 -11.972 1.00 75.22 53 LEU A CA 20
ATOM 17630 C C . LEU A 1 53 ? -5.036 4.373 -12.925 1.00 64.23 53 LEU A C 20
ATOM 17631 O O . LEU A 1 53 ? -5.128 4.128 -14.126 1.00 75.24 53 LEU A O 20
ATOM 17647 N N . LEU A 1 54 ? -5.511 5.492 -12.383 1.00 43.41 54 LEU A N 20
ATOM 17648 C CA . LEU A 1 54 ? -6.161 6.537 -13.187 1.00 4.32 54 LEU A CA 20
ATOM 17649 C C . LEU A 1 54 ? -5.165 7.648 -13.569 1.00 33.01 54 LEU A C 20
ATOM 17650 O O . LEU A 1 54 ? -5.528 8.824 -13.657 1.00 14.35 54 LEU A O 20
ATOM 17666 N N . GLU A 1 55 ? -3.916 7.255 -13.817 1.00 11.25 55 GLU A N 20
ATOM 17667 C CA . GLU A 1 55 ? -2.842 8.196 -14.191 1.00 52.02 55 GLU A CA 20
ATOM 17668 C C . GLU A 1 55 ? -3.181 9.060 -15.433 1.00 1.42 55 GLU A C 20
ATOM 17669 O O . GLU A 1 55 ? -3.863 8.566 -16.360 1.00 38.21 55 GLU A O 20
#